Protein AF-0000000083320110 (afdb_homodimer)

Secondary structure (DSSP, 8-state):
-----EEEEEEEEE--SHHHHHHHHHHHHTT--EEEEESSPSSHHHHHHSHHHHHHHHHHHHHHHHHHHHBTTTB-----B-HHHHHHHHHHHHTTHHHHHHHHHHHHT-EEEES-EEESSSSEEEETTEEEEEEEEEE---EEEPP--SBTGGG-B-HHHHTT-SS--SEEEEESSSHHHHHHHHHHHHTT-EEEEE-SSS-SSTTS-HHHHHHHHHHHHHTTEEEE-SEEEEEEEEETTEEEEEEEETTEEEEEEESEEEE-S-EEES-TTS-HHHHT--EETTEE-B-TTSBBSS-TTEEE-GGGB-SSS-SSHHHHHHHHHHHHHHHHSTT-------S--EEE-SSSEEEEEE--HHHHHHTT--EEEEEEE-TTSHHHHTTT--S-EEEEEEETTT-BEEEEEEEETTHHHHHHHHHHHHHTT-BHHHHHT----TTSSGGGHHHHT--/-----EEEEEEEEE--SHHHHHHHHHHHHTT--EEEEESSSSSHHHHHHSHHHHHHHHHHHHHHHHHHHHBTTTB-----B-HHHHHHHHHHHHTTHHHHHHHHHHHHT-EEEES-EEESSSSEEEETTEEEEEEEEEE---EEEPP--SBTGGG-B-HHHHTT-SS--SEEEEESSSHHHHHHHHHHHHTT-EEEEE-SSS-SSTTS-HHHHHHHHHHHHHTTEEEE-SEEEEEEEEETTEEEEEEEETTEEEEEEESEEEE-S-EEES-TTS-TTTTT--EETTEE-B-TTSBBSS-TTEEE-GGGB-SSS-SSHHHHHHHHHHHHHHHHSTT-------S--EEE-SSSEEEEEE--HHHHHHTT--EEEEEEE-TTSHHHHTTT--S-EEEEEEETTT-BEEEEEEEETTHHHHHHHHHHHHHTT-BHHHHHT----TTSSGGGHHHHT--

Solvent-accessible surface area (backbone atoms only — not comparable to full-atom values): 45606 Å² total; per-residue (Å²): 135,86,76,51,64,73,41,79,27,51,30,33,27,36,18,41,19,69,20,22,45,50,27,52,52,56,43,34,75,72,68,44,46,37,36,38,30,27,66,58,79,43,48,29,50,45,54,57,55,34,59,48,43,50,48,35,52,32,47,55,30,41,50,40,55,48,42,55,42,28,47,79,43,18,25,83,59,73,64,58,54,38,61,56,41,29,48,54,48,39,43,75,69,30,72,60,38,35,62,52,41,52,51,51,32,56,75,66,63,38,46,74,46,78,29,62,52,25,34,76,30,71,48,31,35,35,35,78,72,37,36,37,36,29,67,27,36,37,44,18,54,25,58,38,76,50,87,82,88,39,52,44,60,86,71,47,36,42,62,57,49,64,79,62,50,70,64,80,51,63,28,36,33,24,37,21,42,34,60,63,23,51,29,50,47,45,33,41,28,59,52,66,25,44,32,36,39,34,16,64,45,89,59,54,47,69,92,46,52,63,73,56,48,52,53,50,52,53,53,46,38,74,62,53,42,43,77,39,51,36,19,45,76,49,35,40,44,82,47,89,89,24,30,38,42,30,31,30,42,76,81,37,83,38,81,45,80,28,53,41,45,34,54,21,64,54,67,35,38,50,53,85,69,31,41,38,70,54,23,40,42,51,64,58,87,58,12,38,40,46,49,77,48,33,33,26,74,62,24,82,51,31,30,40,24,36,44,18,20,39,59,93,60,66,86,42,70,68,41,11,46,46,33,18,53,19,40,40,43,23,73,75,40,73,81,66,32,62,67,78,71,66,37,55,44,48,72,38,68,36,81,54,17,42,23,35,30,64,42,42,68,69,54,43,57,71,69,69,55,61,69,42,77,40,75,45,79,44,32,80,38,68,79,31,40,61,60,48,39,73,69,22,38,38,38,28,34,28,33,63,88,75,35,40,59,49,18,37,35,29,31,16,85,55,15,71,56,57,51,34,57,51,21,49,32,48,56,68,67,39,30,30,65,60,60,45,66,45,50,41,31,79,92,44,74,59,56,49,46,47,73,58,44,68,129,135,84,74,57,58,71,44,79,29,51,30,33,28,35,17,42,20,69,20,22,45,52,27,52,51,56,44,33,75,71,68,44,46,34,34,38,32,29,65,57,80,44,46,29,50,46,54,56,54,34,60,48,43,50,47,35,52,32,49,56,30,40,49,40,55,49,42,55,44,27,48,80,42,17,26,81,60,72,62,57,54,37,59,56,42,29,47,55,48,38,42,74,69,28,73,61,37,34,61,53,42,51,50,51,32,56,75,65,63,38,46,74,45,79,28,62,52,25,35,77,30,72,47,30,35,34,36,78,72,34,36,38,36,28,67,26,35,36,43,18,54,24,56,39,77,50,85,83,87,38,50,44,59,86,72,45,36,42,62,58,49,64,78,62,50,70,65,80,52,64,28,34,33,24,38,21,41,34,61,62,22,52,32,50,46,46,33,40,28,59,54,68,26,45,32,36,38,35,18,65,44,87,61,56,46,70,92,46,51,63,73,57,50,52,53,49,51,53,55,45,39,73,63,52,40,44,77,39,51,36,19,45,76,49,36,39,44,81,47,90,89,27,30,38,41,32,30,30,43,76,81,36,82,39,78,45,79,26,53,41,44,35,53,21,65,55,66,33,38,51,52,86,69,32,40,39,69,55,23,40,43,52,64,58,87,59,13,39,40,45,49,76,46,31,33,26,73,61,25,82,50,29,31,40,23,37,44,18,21,39,58,92,61,68,85,40,71,67,42,10,44,47,34,17,54,18,40,38,42,23,72,75,40,74,83,68,32,62,66,77,71,66,38,53,44,48,72,39,68,36,82,53,18,42,21,36,30,66,41,41,71,70,55,42,56,71,67,68,55,63,68,43,76,42,73,44,79,44,31,79,38,68,82,30,40,62,59,48,38,74,69,22,36,37,38,29,34,27,33,63,88,75,33,38,60,48,17,36,35,30,29,17,84,55,17,72,56,56,51,33,55,51,22,50,31,48,57,69,67,38,31,29,66,60,62,44,67,43,49,41,32,79,92,43,74,59,57,49,46,47,75,56,44,69,128

Structure (mmCIF, N/CA/C/O backbone):
data_AF-0000000083320110-model_v1
#
loop_
_entity.id
_entity.type
_entity.pdbx_description
1 polymer 'NAD(P)/FAD-dependent oxidoreductase'
#
loop_
_atom_site.group_PDB
_atom_site.id
_atom_site.type_symbol
_atom_site.label_atom_id
_atom_site.label_alt_id
_atom_site.label_comp_id
_atom_site.label_asym_id
_atom_site.label_entity_id
_atom_site.label_seq_id
_atom_site.pdbx_PDB_ins_code
_atom_site.Cartn_x
_atom_site.Cartn_y
_atom_site.Cartn_z
_atom_site.occupancy
_atom_site.B_iso_or_equiv
_atom_site.auth_seq_id
_atom_site.auth_comp_id
_atom_site.auth_asym_id
_atom_site.auth_atom_id
_atom_site.pdbx_PDB_model_num
ATOM 1 N N . MET A 1 1 ? 2.314 -61.688 -7.527 1 33.03 1 MET A N 1
ATOM 2 C CA . MET A 1 1 ? 0.948 -61.188 -7.625 1 33.03 1 MET A CA 1
ATOM 3 C C . MET A 1 1 ? 0.706 -60.062 -6.613 1 33.03 1 MET A C 1
ATOM 5 O O . MET A 1 1 ? 0.5 -60.344 -5.426 1 33.03 1 MET A O 1
ATOM 9 N N . ASN A 1 2 ? 1.475 -58.844 -6.629 1 35.56 2 ASN A N 1
ATOM 10 C CA . ASN A 1 2 ? 1.454 -57.688 -5.738 1 35.56 2 ASN A CA 1
ATOM 11 C C . ASN A 1 2 ? 0.039 -57.156 -5.555 1 35.56 2 ASN A C 1
ATOM 13 O O . ASN A 1 2 ? -0.602 -56.719 -6.52 1 35.56 2 ASN A O 1
ATOM 17 N N . GLN A 1 3 ? -0.769 -57.594 -4.594 1 39.94 3 GLN A N 1
ATOM 18 C CA . GLN A 1 3 ? -2.17 -57.344 -4.285 1 39.94 3 GLN A CA 1
ATOM 19 C C . GLN A 1 3 ? -2.449 -55.844 -4.254 1 39.94 3 GLN A C 1
ATOM 21 O O . GLN A 1 3 ? -1.868 -55.094 -3.447 1 39.94 3 GLN A O 1
ATOM 26 N N . THR A 1 4 ? -2.686 -55.156 -5.359 1 51.09 4 THR A N 1
ATOM 27 C CA . THR A 1 4 ? -3.246 -53.812 -5.438 1 51.09 4 THR A CA 1
ATOM 28 C C . THR A 1 4 ? -4.34 -53.625 -4.387 1 51.09 4 THR A C 1
ATOM 30 O O . THR A 1 4 ? -5.375 -54.281 -4.438 1 51.09 4 THR A O 1
ATOM 33 N N . SER A 1 5 ? -3.934 -53.406 -3.127 1 63.66 5 SER A N 1
ATOM 34 C CA . SER A 1 5 ? -4.973 -53.25 -2.115 1 63.66 5 SER A CA 1
ATOM 35 C C . SER A 1 5 ? -5.906 -52.094 -2.453 1 63.66 5 SER A C 1
ATOM 37 O O . SER A 1 5 ? -5.453 -50.969 -2.676 1 63.66 5 SER A O 1
ATOM 39 N N . ASP A 1 6 ? -7.094 -52.406 -2.857 1 75.06 6 ASP A N 1
ATOM 40 C CA . ASP A 1 6 ? -8.172 -51.469 -3.135 1 75.06 6 ASP A CA 1
ATOM 41 C C . ASP A 1 6 ? -8.602 -50.719 -1.865 1 75.06 6 ASP A C 1
ATOM 43 O O . ASP A 1 6 ? -8.773 -51.344 -0.812 1 75.06 6 ASP A O 1
ATOM 47 N N . THR A 1 7 ? -8.406 -49.438 -2.035 1 92.62 7 THR A N 1
ATOM 48 C CA . THR A 1 7 ? -8.844 -48.594 -0.922 1 92.62 7 THR A CA 1
ATOM 49 C C . THR A 1 7 ? -10 -47.719 -1.347 1 92.62 7 THR A C 1
ATOM 51 O O . THR A 1 7 ? -10.07 -47.281 -2.502 1 92.62 7 THR A O 1
ATOM 54 N N . THR A 1 8 ? -10.992 -47.625 -0.463 1 97.62 8 THR A N 1
ATOM 55 C CA . THR A 1 8 ? -12.156 -46.781 -0.706 1 97.62 8 THR A CA 1
ATOM 56 C C . THR A 1 8 ? -12.133 -45.562 0.196 1 97.62 8 THR A C 1
ATOM 58 O O . THR A 1 8 ? -11.812 -45.656 1.382 1 97.62 8 THR A O 1
ATOM 61 N N . PHE A 1 9 ? -12.414 -44.438 -0.388 1 98.62 9 PHE A N 1
ATOM 62 C CA . PHE A 1 9 ? -12.438 -43.156 0.334 1 98.62 9 PHE A CA 1
ATOM 63 C C . PHE A 1 9 ? -13.711 -42.375 0.033 1 98.62 9 PHE A C 1
ATOM 65 O O . PHE A 1 9 ? -14.328 -42.562 -1.02 1 98.62 9 PHE A O 1
ATOM 72 N N . ASP A 1 10 ? -14.156 -41.562 0.982 1 98.62 10 ASP A N 1
ATOM 73 C CA . ASP A 1 10 ? -15.25 -40.656 0.69 1 98.62 10 ASP A CA 1
ATOM 74 C C . ASP A 1 10 ? -14.844 -39.656 -0.394 1 98.62 10 ASP A C 1
ATOM 76 O O . ASP A 1 10 ? -15.656 -39.312 -1.256 1 98.62 10 ASP A O 1
ATOM 80 N N . LEU A 1 11 ? -13.578 -39.188 -0.41 1 98.88 11 LEU A N 1
ATOM 81 C CA . LEU A 1 11 ? -13.078 -38.188 -1.347 1 98.88 11 LEU A CA 1
ATOM 82 C C . LEU A 1 11 ? -11.648 -38.531 -1.781 1 98.88 11 LEU A C 1
ATOM 84 O O . LEU A 1 11 ? -10.805 -38.844 -0.946 1 98.88 11 LEU A O 1
ATOM 88 N N . ILE A 1 12 ? -11.398 -38.5 -3.025 1 98.88 12 ILE A N 1
ATOM 89 C CA . ILE A 1 12 ? -10.055 -38.531 -3.586 1 98.88 12 ILE A CA 1
ATOM 90 C C . ILE A 1 12 ? -9.727 -37.156 -4.203 1 98.88 12 ILE A C 1
ATOM 92 O O . ILE A 1 12 ? -10.484 -36.656 -5.027 1 98.88 12 ILE A O 1
ATOM 96 N N . VAL A 1 13 ? -8.672 -36.562 -3.775 1 98.94 13 VAL A N 1
ATOM 97 C CA . VAL A 1 13 ? -8.211 -35.25 -4.289 1 98.94 13 VAL A CA 1
ATOM 98 C C . VAL A 1 13 ? -6.984 -35.469 -5.172 1 98.94 13 VAL A C 1
ATOM 100 O O . VAL A 1 13 ? -6 -36.094 -4.746 1 98.94 13 VAL A O 1
ATOM 103 N N . LEU A 1 14 ? -7.039 -35 -6.391 1 98.88 14 LEU A N 1
ATOM 104 C CA . LEU A 1 14 ? -5.902 -35.062 -7.301 1 98.88 14 LEU A CA 1
ATOM 105 C C . LEU A 1 14 ? -5.215 -33.688 -7.383 1 98.88 14 LEU A C 1
ATOM 107 O O . LEU A 1 14 ? -5.695 -32.781 -8.07 1 98.88 14 LEU A O 1
ATOM 111 N N . GLY A 1 15 ? -4.039 -33.594 -6.738 1 98.5 15 GLY A N 1
ATOM 112 C CA . GLY A 1 15 ? -3.293 -32.344 -6.652 1 98.5 15 GLY A CA 1
ATOM 113 C C . GLY A 1 15 ? -3.154 -31.812 -5.234 1 98.5 15 GLY A C 1
ATOM 114 O O . GLY A 1 15 ? -4.129 -31.797 -4.477 1 98.5 15 GLY A O 1
ATOM 115 N N . THR A 1 16 ? -1.962 -31.359 -4.836 1 98.25 16 THR A N 1
ATOM 116 C CA . THR A 1 16 ? -1.707 -30.922 -3.473 1 98.25 16 THR A CA 1
ATOM 117 C C . THR A 1 16 ? -1.479 -29.406 -3.434 1 98.25 16 THR A C 1
ATOM 119 O O . THR A 1 16 ? -0.877 -28.891 -2.492 1 98.25 16 THR A O 1
ATOM 122 N N . GLY A 1 17 ? -1.893 -28.656 -4.516 1 96.88 17 GLY A N 1
ATOM 123 C CA . GLY A 1 17 ? -1.845 -27.203 -4.504 1 96.88 17 GLY A CA 1
ATOM 124 C C . GLY A 1 17 ? -2.879 -26.594 -3.582 1 96.88 17 GLY A C 1
ATOM 125 O O . GLY A 1 17 ? -3.494 -27.281 -2.771 1 96.88 17 GLY A O 1
ATOM 126 N N . SER A 1 18 ? -3.057 -25.312 -3.697 1 94.81 18 SER A N 1
ATOM 127 C CA . SER A 1 18 ? -3.918 -24.531 -2.812 1 94.81 18 SER A CA 1
ATOM 128 C C . SER A 1 18 ? -5.344 -25.062 -2.814 1 94.81 18 SER A C 1
ATOM 130 O O . SER A 1 18 ? -5.949 -25.234 -1.756 1 94.81 18 SER A O 1
ATOM 132 N N . ALA A 1 19 ? -5.859 -25.328 -3.977 1 97.44 19 ALA A N 1
ATOM 133 C CA . ALA A 1 19 ? -7.238 -25.812 -4.062 1 97.44 19 ALA A CA 1
ATOM 134 C C . ALA A 1 19 ? -7.379 -27.188 -3.426 1 97.44 19 ALA A C 1
ATOM 136 O O . ALA A 1 19 ? -8.242 -27.406 -2.568 1 97.44 19 ALA A O 1
ATOM 137 N N . GLY A 1 20 ? -6.512 -28.094 -3.803 1 98.5 20 GLY A N 1
ATOM 138 C CA . GLY A 1 20 ? -6.605 -29.484 -3.342 1 98.5 20 GLY A CA 1
ATOM 139 C C . GLY A 1 20 ? -6.449 -29.609 -1.84 1 98.5 20 GLY A C 1
ATOM 140 O O . GLY A 1 20 ? -7.277 -30.25 -1.181 1 98.5 20 GLY A O 1
ATOM 141 N N . GLN A 1 21 ? -5.434 -29 -1.265 1 98 21 GLN A N 1
ATOM 142 C CA . GLN A 1 21 ? -5.152 -29.125 0.162 1 98 21 GLN A CA 1
ATOM 143 C C . GLN A 1 21 ? -6.309 -28.578 0.998 1 98 21 GLN A C 1
ATOM 145 O O . GLN A 1 21 ? -6.68 -29.172 2.012 1 98 21 GLN A O 1
ATOM 150 N N . ASN A 1 22 ? -6.836 -27.453 0.569 1 97.62 22 ASN A N 1
ATOM 151 C CA . ASN A 1 22 ? -7.898 -26.828 1.335 1 97.62 22 ASN A CA 1
ATOM 152 C C . ASN A 1 22 ? -9.164 -27.672 1.365 1 97.62 22 ASN A C 1
ATOM 154 O O . ASN A 1 22 ? -9.789 -27.828 2.414 1 97.62 22 ASN A O 1
ATOM 158 N N . VAL A 1 23 ? -9.555 -28.25 0.234 1 98.75 23 VAL A N 1
ATOM 159 C CA . VAL A 1 23 ? -10.75 -29.094 0.167 1 98.75 23 VAL A CA 1
ATOM 160 C C . VAL A 1 23 ? -10.531 -30.359 0.985 1 98.75 23 VAL A C 1
ATOM 162 O O . VAL A 1 23 ? -11.414 -30.781 1.737 1 98.75 23 VAL A O 1
ATOM 165 N N . ALA A 1 24 ? -9.336 -30.969 0.83 1 98.75 24 ALA A N 1
ATOM 166 C CA . ALA A 1 24 ? -9.008 -32.188 1.583 1 98.75 24 ALA A CA 1
ATOM 167 C C . ALA A 1 24 ? -9.148 -31.938 3.084 1 98.75 24 ALA A C 1
ATOM 169 O O . ALA A 1 24 ? -9.789 -32.719 3.783 1 98.75 24 ALA A O 1
ATOM 170 N N . THR A 1 25 ? -8.57 -30.859 3.541 1 98.12 25 THR A N 1
ATOM 171 C CA . THR A 1 25 ? -8.586 -30.531 4.965 1 98.12 25 THR A CA 1
ATOM 172 C C . THR A 1 25 ? -10.008 -30.25 5.441 1 98.12 25 THR A C 1
ATOM 174 O O . THR A 1 25 ? -10.422 -30.734 6.496 1 98.12 25 THR A O 1
ATOM 177 N N . ALA A 1 26 ? -10.766 -29.5 4.695 1 98 26 ALA A N 1
ATOM 178 C CA . ALA A 1 26 ? -12.125 -29.141 5.07 1 98 26 ALA A CA 1
ATOM 179 C C . ALA A 1 26 ? -13.008 -30.375 5.191 1 98 26 ALA A C 1
ATOM 181 O O . ALA A 1 26 ? -13.781 -30.516 6.145 1 98 26 ALA A O 1
ATOM 182 N N . CYS A 1 27 ? -12.938 -31.297 4.277 1 98.56 27 CYS A N 1
ATOM 183 C CA . CYS A 1 27 ? -13.758 -32.5 4.289 1 98.56 27 CYS A CA 1
ATOM 184 C C . CYS A 1 27 ? -13.328 -33.438 5.406 1 98.56 27 CYS A C 1
ATOM 186 O O . CYS A 1 27 ? -14.172 -34.062 6.055 1 98.56 27 CYS A O 1
ATOM 188 N N . ARG A 1 28 ? -12 -33.531 5.617 1 98.44 28 ARG A N 1
ATOM 189 C CA . ARG A 1 28 ? -11.5 -34.344 6.711 1 98.44 28 ARG A CA 1
ATOM 190 C C . ARG A 1 28 ? -12.023 -33.875 8.055 1 98.44 28 ARG A C 1
ATOM 192 O O . ARG A 1 28 ? -12.375 -34.688 8.922 1 98.44 28 ARG A O 1
ATOM 199 N N . GLU A 1 29 ? -11.992 -32.625 8.203 1 97.75 29 GLU A N 1
ATOM 200 C CA . GLU A 1 29 ? -12.484 -32 9.438 1 97.75 29 GLU A CA 1
ATOM 201 C C . GLU A 1 29 ? -13.945 -32.375 9.68 1 97.75 29 GLU A C 1
ATOM 203 O O . GLU A 1 29 ? -14.414 -32.344 10.82 1 97.75 29 GLU A O 1
ATOM 208 N N . GLN A 1 30 ? -14.695 -32.781 8.648 1 97.75 30 GLN A N 1
ATOM 209 C CA . GLN A 1 30 ? -16.094 -33.188 8.766 1 97.75 30 GLN A CA 1
ATOM 210 C C . GLN A 1 30 ? -16.219 -34.688 8.922 1 97.75 30 GLN A C 1
ATOM 212 O O . GLN A 1 30 ? -17.328 -35.25 8.836 1 97.75 30 GLN A O 1
ATOM 217 N N . GLY A 1 31 ? -15.086 -35.406 8.992 1 98 31 GLY A N 1
ATOM 218 C CA . GLY A 1 31 ? -15.102 -36.844 9.305 1 98 31 GLY A CA 1
ATOM 219 C C . GLY A 1 31 ? -14.984 -37.719 8.07 1 98 31 GLY A C 1
ATOM 220 O O . GLY A 1 31 ? -15.039 -38.938 8.172 1 98 31 GLY A O 1
ATOM 221 N N . TRP A 1 32 ? -14.781 -37.188 6.914 1 98.62 32 TRP A N 1
ATOM 222 C CA . TRP A 1 32 ? -14.664 -37.969 5.695 1 98.62 32 TRP A CA 1
ATOM 223 C C . TRP A 1 32 ? -13.336 -38.719 5.645 1 98.62 32 TRP A C 1
ATOM 225 O O . TRP A 1 32 ? -12.32 -38.188 6.133 1 98.62 32 TRP A O 1
ATOM 235 N N . SER A 1 33 ? -13.352 -39.844 5.117 1 98.69 33 SER A N 1
ATOM 236 C CA . SER A 1 33 ? -12.086 -40.438 4.699 1 98.69 33 SER A CA 1
ATOM 237 C C . SER A 1 33 ? -11.578 -39.812 3.406 1 98.69 33 SER A C 1
ATOM 239 O O . SER A 1 33 ? -12.312 -39.75 2.414 1 98.69 33 SER A O 1
ATOM 241 N N . VAL A 1 34 ? -10.328 -39.344 3.418 1 98.81 34 VAL A N 1
ATOM 242 C CA . VAL A 1 34 ? -9.812 -38.562 2.293 1 98.81 34 VAL A CA 1
ATOM 243 C C . VAL A 1 34 ? -8.469 -39.125 1.846 1 98.81 34 VAL A C 1
ATOM 245 O O . VAL A 1 34 ? -7.617 -39.438 2.676 1 98.81 34 VAL A O 1
ATOM 248 N N . ALA A 1 35 ? -8.305 -39.281 0.555 1 98.75 35 ALA A N 1
ATOM 249 C CA . ALA A 1 35 ? -7.016 -39.531 -0.079 1 98.75 35 ALA A CA 1
ATOM 250 C C . ALA A 1 35 ? -6.594 -38.375 -0.952 1 98.75 35 ALA A C 1
ATOM 252 O O . ALA A 1 35 ? -7.43 -37.75 -1.604 1 98.75 35 ALA A O 1
ATOM 253 N N . ILE A 1 36 ? -5.305 -38.031 -0.962 1 98.81 36 ILE A N 1
ATOM 254 C CA . ILE A 1 36 ? -4.781 -36.969 -1.812 1 98.81 36 ILE A CA 1
ATOM 255 C C . ILE A 1 36 ? -3.566 -37.5 -2.582 1 98.81 36 ILE A C 1
ATOM 257 O O . ILE A 1 36 ? -2.736 -38.219 -2.035 1 98.81 36 ILE A O 1
ATOM 261 N N . VAL A 1 37 ? -3.508 -37.188 -3.873 1 98.69 37 VAL A N 1
ATOM 262 C CA . VAL A 1 37 ? -2.514 -37.719 -4.789 1 98.69 37 VAL A CA 1
ATOM 263 C C . VAL A 1 37 ? -1.781 -36.594 -5.5 1 98.69 37 VAL A C 1
ATOM 265 O O . VAL A 1 37 ? -2.395 -35.594 -5.883 1 98.69 37 VAL A O 1
ATOM 268 N N . ASP A 1 38 ? -0.516 -36.719 -5.648 1 98.44 38 ASP A N 1
ATOM 269 C CA . ASP A 1 38 ? 0.282 -35.812 -6.465 1 98.44 38 ASP A CA 1
ATOM 270 C C . ASP A 1 38 ? 1.521 -36.5 -7.016 1 98.44 38 ASP A C 1
ATOM 272 O O . ASP A 1 38 ? 2.215 -37.219 -6.285 1 98.44 38 ASP A O 1
ATOM 276 N N . PRO A 1 39 ? 1.783 -36.344 -8.312 1 97.5 39 PRO A N 1
ATOM 277 C CA . PRO A 1 39 ? 3.014 -36.938 -8.836 1 97.5 39 PRO A CA 1
ATOM 278 C C . PRO A 1 39 ? 4.258 -36.125 -8.484 1 97.5 39 PRO A C 1
ATOM 280 O O . PRO A 1 39 ? 5.383 -36.625 -8.617 1 97.5 39 PRO A O 1
ATOM 283 N N . ARG A 1 40 ? 4.172 -34.875 -8.07 1 96.62 40 ARG A N 1
ATOM 284 C CA . ARG A 1 40 ? 5.273 -34 -7.703 1 96.62 40 ARG A CA 1
ATOM 285 C C . ARG A 1 40 ? 5.398 -33.875 -6.188 1 96.62 40 ARG A C 1
ATOM 287 O O . ARG A 1 40 ? 4.496 -34.281 -5.453 1 96.62 40 ARG A O 1
ATOM 294 N N . PRO A 1 41 ? 6.59 -33.312 -5.734 1 96.31 41 PRO A N 1
ATOM 295 C CA . PRO A 1 41 ? 6.66 -33.031 -4.297 1 96.31 41 PRO A CA 1
ATOM 296 C C . PRO A 1 41 ? 5.48 -32.188 -3.805 1 96.31 41 PRO A C 1
ATOM 298 O O . PRO A 1 41 ? 5.055 -31.25 -4.484 1 96.31 41 PRO A O 1
ATOM 301 N N . PHE A 1 42 ? 4.969 -32.531 -2.637 1 98.06 42 PHE A N 1
ATOM 302 C CA . PHE A 1 42 ? 3.703 -32 -2.15 1 98.06 42 PHE A CA 1
ATOM 303 C C . PHE A 1 42 ? 3.844 -30.531 -1.801 1 98.06 42 PHE A C 1
ATOM 305 O O . PHE A 1 42 ? 4.922 -30.078 -1.405 1 98.06 42 PHE A O 1
ATOM 312 N N . GLY A 1 43 ? 2.729 -29.797 -1.951 1 95.88 43 GLY A N 1
ATOM 313 C CA . GLY A 1 43 ? 2.699 -28.406 -1.528 1 95.88 43 GLY A CA 1
ATOM 314 C C . GLY A 1 43 ? 2.295 -27.453 -2.639 1 95.88 43 GLY A C 1
ATOM 315 O O . GLY A 1 43 ? 2.078 -26.266 -2.395 1 95.88 43 GLY A O 1
ATOM 316 N N . GLY A 1 44 ? 2.205 -27.984 -3.842 1 95.06 44 GLY A N 1
ATOM 317 C CA . GLY A 1 44 ? 1.648 -27.219 -4.945 1 95.06 44 GLY A CA 1
ATOM 318 C C . GLY A 1 44 ? 2.639 -26.234 -5.555 1 95.06 44 GLY A C 1
ATOM 319 O O . GLY A 1 44 ? 3.805 -26.203 -5.156 1 95.06 44 GLY A O 1
ATOM 320 N N . THR A 1 45 ? 2.209 -25.469 -6.516 1 94.81 45 THR A N 1
ATOM 321 C CA . THR A 1 45 ? 3.053 -24.609 -7.336 1 94.81 45 THR A CA 1
ATOM 322 C C . THR A 1 45 ? 3.373 -23.297 -6.598 1 94.81 45 THR A C 1
ATOM 324 O O . THR A 1 45 ? 4.539 -22.938 -6.457 1 94.81 45 THR A O 1
ATOM 327 N N . CYS A 1 46 ? 2.471 -22.625 -6.031 1 94.88 46 CYS A N 1
ATOM 328 C CA . CYS A 1 46 ? 2.609 -21.281 -5.508 1 94.88 46 CYS A CA 1
ATOM 329 C C . CYS A 1 46 ? 3.727 -21.203 -4.477 1 94.88 46 CYS A C 1
ATOM 331 O O . CYS A 1 46 ? 4.609 -20.344 -4.566 1 94.88 46 CYS A O 1
ATOM 333 N N . SER A 1 47 ? 3.756 -22.125 -3.516 1 94.69 47 SER A N 1
ATOM 334 C CA . SER A 1 47 ? 4.68 -22.062 -2.389 1 94.69 47 SER A CA 1
ATOM 335 C C . SER A 1 47 ? 6.062 -22.562 -2.777 1 94.69 47 SER A C 1
ATOM 337 O O . SER A 1 47 ? 7.066 -22.156 -2.193 1 94.69 47 SER A O 1
ATOM 339 N N . GLN A 1 48 ? 6.141 -23.375 -3.814 1 95.31 48 GLN A N 1
ATOM 340 C CA . GLN A 1 48 ? 7.391 -24.078 -4.086 1 95.31 48 GLN A CA 1
ATOM 341 C C . GLN A 1 48 ? 8.039 -23.578 -5.371 1 95.31 48 GLN A C 1
ATOM 343 O O . GLN A 1 48 ? 9.266 -23.547 -5.484 1 95.31 48 GLN A O 1
ATOM 348 N N . ARG A 1 49 ? 7.191 -23.203 -6.32 1 95.06 49 ARG A N 1
ATOM 349 C CA . ARG A 1 49 ? 7.746 -23 -7.652 1 95.06 49 ARG A CA 1
ATOM 350 C C . ARG A 1 49 ? 6.984 -21.922 -8.406 1 95.06 49 ARG A C 1
ATOM 352 O O . ARG A 1 49 ? 6.992 -21.891 -9.641 1 95.06 49 ARG A O 1
ATOM 359 N N . GLY A 1 50 ? 6.301 -21.125 -7.707 1 95.44 50 GLY A N 1
ATOM 360 C CA . GLY A 1 50 ? 5.48 -20.094 -8.336 1 95.44 50 GLY A CA 1
ATOM 361 C C . GLY A 1 50 ? 5.586 -18.75 -7.648 1 95.44 50 GLY A C 1
ATOM 362 O O . GLY A 1 50 ? 6.68 -18.188 -7.527 1 95.44 50 GLY A O 1
ATOM 363 N N . CYS A 1 51 ? 4.449 -18.312 -7.141 1 95.12 51 CYS A N 1
ATOM 364 C CA . CYS A 1 51 ? 4.262 -16.953 -6.664 1 95.12 51 CYS A CA 1
ATOM 365 C C . CYS A 1 51 ? 5.25 -16.625 -5.551 1 95.12 51 CYS A C 1
ATOM 367 O O . CYS A 1 51 ? 5.883 -15.57 -5.574 1 95.12 51 CYS A O 1
ATOM 369 N N . ASP A 1 52 ? 5.465 -17.5 -4.566 1 96.44 52 ASP A N 1
ATOM 370 C CA . ASP A 1 52 ? 6.215 -17.188 -3.357 1 96.44 52 ASP A CA 1
ATOM 371 C C . ASP A 1 52 ? 7.711 -17.078 -3.65 1 96.44 52 ASP A C 1
ATOM 373 O O . ASP A 1 52 ? 8.32 -16.031 -3.408 1 96.44 52 ASP A O 1
ATOM 377 N N . PRO A 1 53 ? 8.344 -18.125 -4.199 1 97.88 53 PRO A N 1
ATOM 378 C CA . PRO A 1 53 ? 9.766 -17.969 -4.496 1 97.88 53 PRO A CA 1
ATOM 379 C C . PRO A 1 53 ? 10.039 -16.828 -5.484 1 97.88 53 PRO A C 1
ATOM 381 O O . PRO A 1 53 ? 11.047 -16.125 -5.359 1 97.88 53 PRO A O 1
ATOM 384 N N . LYS A 1 54 ? 9.203 -16.688 -6.469 1 98 54 LYS A N 1
ATOM 385 C CA . LYS A 1 54 ? 9.352 -15.57 -7.398 1 98 54 LYS A CA 1
ATOM 386 C C . LYS A 1 54 ? 9.336 -14.234 -6.66 1 98 54 LYS A C 1
ATOM 388 O O . LYS A 1 54 ? 10.133 -13.344 -6.973 1 98 54 LYS A O 1
ATOM 393 N N . ARG A 1 55 ? 8.469 -14.078 -5.688 1 97.88 55 ARG A N 1
ATOM 394 C CA . ARG A 1 55 ? 8.336 -12.82 -4.965 1 97.88 55 ARG A CA 1
ATOM 395 C C . ARG A 1 55 ? 9.562 -12.547 -4.098 1 97.88 55 ARG A C 1
ATOM 397 O O . ARG A 1 55 ? 9.922 -11.391 -3.875 1 97.88 55 ARG A O 1
ATOM 404 N N . VAL A 1 56 ? 10.203 -13.602 -3.586 1 97.81 56 VAL A N 1
ATOM 405 C CA . VAL A 1 56 ? 11.453 -13.43 -2.859 1 97.81 56 VAL A CA 1
ATOM 406 C C . VAL A 1 56 ? 12.5 -12.812 -3.781 1 97.81 56 VAL A C 1
ATOM 408 O O . VAL A 1 56 ? 13.133 -11.812 -3.432 1 97.81 56 VAL A O 1
ATOM 411 N N . LEU A 1 57 ? 12.609 -13.352 -4.988 1 98.38 57 LEU A N 1
ATOM 412 C CA . LEU A 1 57 ? 13.586 -12.836 -5.945 1 98.38 57 LEU A CA 1
ATOM 413 C C . LEU A 1 57 ? 13.219 -11.43 -6.398 1 98.38 57 LEU A C 1
ATOM 415 O O . LEU A 1 57 ? 14.086 -10.555 -6.496 1 98.38 57 LEU A O 1
ATOM 419 N N . ALA A 1 58 ? 11.969 -11.242 -6.645 1 97.88 58 ALA A N 1
ATOM 420 C CA . ALA A 1 58 ? 11.484 -9.938 -7.102 1 97.88 58 ALA A CA 1
ATOM 421 C C . ALA A 1 58 ? 11.75 -8.859 -6.055 1 97.88 58 ALA A C 1
ATOM 423 O O . ALA A 1 58 ? 11.969 -7.695 -6.395 1 97.88 58 ALA A O 1
ATOM 424 N N . GLY A 1 59 ? 11.688 -9.273 -4.758 1 96.38 59 GLY A N 1
ATOM 425 C CA . GLY A 1 59 ? 11.969 -8.328 -3.689 1 96.38 59 GLY A CA 1
ATOM 426 C C . GLY A 1 59 ? 13.352 -7.715 -3.777 1 96.38 59 GLY A C 1
ATOM 427 O O . GLY A 1 59 ? 13.516 -6.508 -3.592 1 96.38 59 GLY A O 1
ATOM 428 N N . ALA A 1 60 ? 14.328 -8.523 -4.051 1 96.56 60 ALA A N 1
ATOM 429 C CA . ALA A 1 60 ? 15.695 -8.039 -4.211 1 96.56 60 ALA A CA 1
ATOM 430 C C . ALA A 1 60 ? 15.812 -7.133 -5.434 1 96.56 60 ALA A C 1
ATOM 432 O O . ALA A 1 60 ? 16.453 -6.074 -5.371 1 96.56 60 ALA A O 1
ATOM 433 N N . ALA A 1 61 ? 15.156 -7.582 -6.516 1 96.75 61 ALA A N 1
ATOM 434 C CA . ALA A 1 61 ? 15.18 -6.789 -7.742 1 96.75 61 ALA A CA 1
ATOM 435 C C . ALA A 1 61 ? 14.555 -5.414 -7.516 1 96.75 61 ALA A C 1
ATOM 437 O O . ALA A 1 61 ? 15.07 -4.406 -8 1 96.75 61 ALA A O 1
ATOM 438 N N . GLU A 1 62 ? 13.516 -5.379 -6.801 1 95.44 62 GLU A N 1
ATOM 439 C CA . GLU A 1 62 ? 12.844 -4.133 -6.449 1 95.44 62 GLU A CA 1
ATOM 440 C C . GLU A 1 62 ? 13.758 -3.215 -5.648 1 95.44 62 GLU A C 1
ATOM 442 O O . GLU A 1 62 ? 13.805 -2.008 -5.898 1 95.44 62 GLU A O 1
ATOM 447 N N . LEU A 1 63 ? 14.445 -3.77 -4.684 1 94.19 63 LEU A N 1
ATOM 448 C CA . LEU A 1 63 ? 15.344 -2.984 -3.846 1 94.19 63 LEU A CA 1
ATOM 449 C C . LEU A 1 63 ? 16.453 -2.348 -4.684 1 94.19 63 LEU A C 1
ATOM 451 O O . LEU A 1 63 ? 16.812 -1.188 -4.469 1 94.19 63 LEU A O 1
ATOM 455 N N . ILE A 1 64 ? 16.953 -3.102 -5.652 1 94.5 64 ILE A N 1
ATOM 456 C CA . ILE A 1 64 ? 18 -2.582 -6.535 1 94.5 64 ILE A CA 1
ATOM 457 C C . ILE A 1 64 ? 17.453 -1.404 -7.34 1 94.5 64 ILE A C 1
ATOM 459 O O . ILE A 1 64 ? 18.078 -0.351 -7.422 1 94.5 64 ILE A O 1
ATOM 463 N N . ALA A 1 65 ? 16.281 -1.577 -7.855 1 94.12 65 ALA A N 1
ATOM 464 C CA . ALA A 1 65 ? 15.648 -0.527 -8.648 1 94.12 65 ALA A CA 1
ATOM 465 C C . ALA A 1 65 ? 15.406 0.725 -7.812 1 94.12 65 ALA A C 1
ATOM 467 O O . ALA A 1 65 ? 15.688 1.841 -8.25 1 94.12 65 ALA A O 1
ATOM 468 N N . ARG A 1 66 ? 14.953 0.608 -6.605 1 92.81 66 ARG A N 1
ATOM 469 C CA . ARG A 1 66 ? 14.68 1.729 -5.711 1 92.81 66 ARG A CA 1
ATOM 470 C C . ARG A 1 66 ? 15.969 2.451 -5.328 1 92.81 66 ARG A C 1
ATOM 472 O O . ARG A 1 66 ? 15.992 3.68 -5.25 1 92.81 66 ARG A O 1
ATOM 479 N N . SER A 1 67 ? 16.938 1.675 -5.027 1 92.69 67 SER A N 1
ATOM 480 C CA . SER A 1 67 ? 18.234 2.262 -4.672 1 92.69 67 SER A CA 1
ATOM 481 C C . SER A 1 67 ? 18.781 3.109 -5.809 1 92.69 67 SER A C 1
ATOM 483 O O . SER A 1 67 ? 19.344 4.188 -5.574 1 92.69 67 SER A O 1
ATOM 485 N N . ARG A 1 68 ? 18.609 2.607 -7.039 1 92.25 68 ARG A N 1
ATOM 486 C CA . ARG A 1 68 ? 19.078 3.33 -8.219 1 92.25 68 ARG A CA 1
ATOM 487 C C . ARG A 1 68 ? 18.391 4.688 -8.328 1 92.25 68 ARG A C 1
ATOM 489 O O . ARG A 1 68 ? 19.016 5.672 -8.734 1 92.25 68 ARG A O 1
ATOM 496 N N . HIS A 1 69 ? 17.203 4.801 -7.871 1 90.69 69 HIS A N 1
ATOM 497 C CA . HIS A 1 69 ? 16.438 6.047 -7.934 1 90.69 69 HIS A CA 1
ATOM 498 C C . HIS A 1 69 ? 17 7.086 -6.973 1 90.69 69 HIS A C 1
ATOM 500 O O . HIS A 1 69 ? 16.828 8.289 -7.176 1 90.69 69 HIS A O 1
ATOM 506 N N . PHE A 1 70 ? 17.719 6.656 -5.898 1 92.88 70 PHE A N 1
ATOM 507 C CA . PHE A 1 70 ? 18.219 7.559 -4.867 1 92.88 70 PHE A CA 1
ATOM 508 C C . PHE A 1 70 ? 19.688 7.871 -5.094 1 92.88 70 PHE A C 1
ATOM 510 O O . PHE A 1 70 ? 20.281 8.672 -4.367 1 92.88 70 PHE A O 1
ATOM 517 N N . THR A 1 71 ? 20.234 7.168 -6.094 1 91.62 71 THR A N 1
ATOM 518 C CA . THR A 1 71 ? 21.625 7.461 -6.391 1 91.62 71 THR A CA 1
ATOM 519 C C . THR A 1 71 ? 21.797 8.93 -6.773 1 91.62 71 THR A C 1
ATOM 521 O O . THR A 1 71 ? 21.109 9.43 -7.66 1 91.62 71 THR A O 1
ATOM 524 N N . GLY A 1 72 ? 22.625 9.656 -6.082 1 92.62 72 GLY A N 1
ATOM 525 C CA . GLY A 1 72 ? 22.812 11.086 -6.289 1 92.62 72 GLY A CA 1
ATOM 526 C C . GLY A 1 72 ? 21.766 11.938 -5.609 1 92.62 72 GLY A C 1
ATOM 527 O O . GLY A 1 72 ? 21.766 13.164 -5.746 1 92.62 72 GLY A O 1
ATOM 528 N N . LYS A 1 73 ? 20.891 11.305 -4.922 1 95.25 73 LYS A N 1
ATOM 529 C CA . LYS A 1 73 ? 19.828 11.961 -4.18 1 95.25 73 LYS A CA 1
ATOM 530 C C . LYS A 1 73 ? 19.797 11.508 -2.725 1 95.25 73 LYS A C 1
ATOM 532 O O . LYS A 1 73 ? 18.734 11.211 -2.18 1 95.25 73 LYS A O 1
ATOM 537 N N . GLY A 1 74 ? 21 11.367 -2.172 1 95.44 74 GLY A N 1
ATOM 538 C CA . GLY A 1 74 ? 21.109 10.992 -0.77 1 95.44 74 GLY A CA 1
ATOM 539 C C . GLY A 1 74 ? 21.828 9.68 -0.554 1 95.44 74 GLY A C 1
ATOM 540 O O . GLY A 1 74 ? 22.25 9.367 0.564 1 95.44 74 GLY A O 1
ATOM 541 N N . ILE A 1 75 ? 21.906 8.859 -1.616 1 92.75 75 ILE A N 1
ATOM 542 C CA . ILE A 1 75 ? 22.641 7.59 -1.545 1 92.75 75 ILE A CA 1
ATOM 543 C C . ILE A 1 75 ? 23.75 7.574 -2.588 1 92.75 75 ILE A C 1
ATOM 545 O O . ILE A 1 75 ? 23.531 7.93 -3.748 1 92.75 75 ILE A O 1
ATOM 549 N N . GLN A 1 76 ? 25 7.137 -2.24 1 84.38 76 GLN A N 1
ATOM 550 C CA . GLN A 1 76 ? 26.156 7.254 -3.133 1 84.38 76 GLN A CA 1
ATOM 551 C C . GLN A 1 76 ? 26.391 5.961 -3.908 1 84.38 76 GLN A C 1
ATOM 553 O O . GLN A 1 76 ? 26.891 5.988 -5.031 1 84.38 76 GLN A O 1
ATOM 558 N N . THR A 1 77 ? 25.984 4.832 -3.246 1 82.25 77 THR A N 1
ATOM 559 C CA . THR A 1 77 ? 26.359 3.576 -3.885 1 82.25 77 THR A CA 1
ATOM 560 C C . THR A 1 77 ? 25.109 2.77 -4.254 1 82.25 77 THR A C 1
ATOM 562 O O . THR A 1 77 ? 24.109 2.811 -3.539 1 82.25 77 THR A O 1
ATOM 565 N N . GLU A 1 78 ? 25.297 2.164 -5.473 1 81.06 78 GLU A N 1
ATOM 566 C CA . GLU A 1 78 ? 24.25 1.232 -5.871 1 81.06 78 GLU A CA 1
ATOM 567 C C . GLU A 1 78 ? 24.547 -0.175 -5.359 1 81.06 78 GLU A C 1
ATOM 569 O O . GLU A 1 78 ? 25.688 -0.611 -5.336 1 81.06 78 GLU A O 1
ATOM 574 N N . ASN A 1 79 ? 23.484 -0.813 -4.965 1 87.81 79 ASN A N 1
ATOM 575 C CA . ASN A 1 79 ? 23.578 -2.211 -4.555 1 87.81 79 ASN A CA 1
ATOM 576 C C . ASN A 1 79 ? 23.531 -3.15 -5.754 1 87.81 79 ASN A C 1
ATOM 578 O O . ASN A 1 79 ? 23.125 -2.752 -6.848 1 87.81 79 ASN A O 1
ATOM 582 N N . ALA A 1 80 ? 24.141 -4.285 -5.594 1 92.69 80 ALA A N 1
ATOM 583 C CA . ALA A 1 80 ? 24.047 -5.348 -6.59 1 92.69 80 ALA A CA 1
ATOM 584 C C . ALA A 1 80 ? 23.562 -6.648 -5.969 1 92.69 80 ALA A C 1
ATOM 586 O O . ALA A 1 80 ? 23.766 -6.891 -4.773 1 92.69 80 ALA A O 1
ATOM 587 N N . ILE A 1 81 ? 22.953 -7.469 -6.812 1 96.44 81 ILE A N 1
ATOM 588 C CA . ILE A 1 81 ? 22.438 -8.75 -6.336 1 96.44 81 ILE A CA 1
ATOM 589 C C . ILE A 1 81 ? 23.547 -9.797 -6.383 1 96.44 81 ILE A C 1
ATOM 591 O O . ILE A 1 81 ? 24.234 -9.953 -7.402 1 96.44 81 ILE A O 1
ATOM 595 N N . ASP A 1 82 ? 23.766 -10.406 -5.273 1 96.88 82 ASP A N 1
ATOM 596 C CA . ASP A 1 82 ? 24.484 -11.68 -5.246 1 96.88 82 ASP A CA 1
ATOM 597 C C . ASP A 1 82 ? 23.547 -12.852 -5.457 1 96.88 82 ASP A C 1
ATOM 599 O O . ASP A 1 82 ? 22.812 -13.25 -4.539 1 96.88 82 ASP A O 1
ATOM 603 N N . TRP A 1 83 ? 23.641 -13.438 -6.648 1 97.88 83 TRP A N 1
ATOM 604 C CA . TRP A 1 83 ? 22.641 -14.414 -7.062 1 97.88 83 TRP A CA 1
ATOM 605 C C . TRP A 1 83 ? 22.672 -15.648 -6.168 1 97.88 83 TRP A C 1
ATOM 607 O O . TRP A 1 83 ? 21.625 -16.141 -5.738 1 97.88 83 TRP A O 1
ATOM 617 N N . ALA A 1 84 ? 23.828 -16.109 -5.867 1 97.31 84 ALA A N 1
ATOM 618 C CA . ALA A 1 84 ? 23.969 -17.312 -5.043 1 97.31 84 ALA A CA 1
ATOM 619 C C . ALA A 1 84 ? 23.391 -17.094 -3.648 1 97.31 84 ALA A C 1
ATOM 621 O O . ALA A 1 84 ? 22.672 -17.953 -3.127 1 97.31 84 ALA A O 1
ATOM 622 N N . ASP A 1 85 ? 23.672 -15.953 -3.102 1 96.81 85 ASP A N 1
ATOM 623 C CA . ASP A 1 85 ? 23.156 -15.594 -1.789 1 96.81 85 ASP A CA 1
ATOM 624 C C . ASP A 1 85 ? 21.625 -15.477 -1.823 1 96.81 85 ASP A C 1
ATOM 626 O O . ASP A 1 85 ? 20.938 -15.922 -0.9 1 96.81 85 ASP A O 1
ATOM 630 N N . LEU A 1 86 ? 21.125 -14.867 -2.844 1 97.88 86 LEU A N 1
ATOM 631 C CA . LEU A 1 86 ? 19.688 -14.672 -2.982 1 97.88 86 LEU A CA 1
ATOM 632 C C . LEU A 1 86 ? 18.969 -16 -3.137 1 97.88 86 LEU A C 1
ATOM 634 O O . LEU A 1 86 ? 17.906 -16.219 -2.537 1 97.88 86 LEU A O 1
ATOM 638 N N . MET A 1 87 ? 19.547 -16.891 -3.902 1 98.06 87 MET A N 1
ATOM 639 C CA . MET A 1 87 ? 18.969 -18.219 -4.098 1 98.06 87 MET A CA 1
ATOM 640 C C . MET A 1 87 ? 18.969 -19.016 -2.797 1 98.06 87 MET A C 1
ATOM 642 O O . MET A 1 87 ? 18 -19.719 -2.496 1 98.06 87 MET A O 1
ATOM 646 N N . ALA A 1 88 ? 20 -18.875 -2.035 1 97.62 88 ALA A N 1
ATOM 647 C CA . ALA A 1 88 ? 20.047 -19.516 -0.727 1 97.62 88 ALA A CA 1
ATOM 648 C C . ALA A 1 88 ? 18.938 -19 0.183 1 97.62 88 ALA A C 1
ATOM 650 O O . ALA A 1 88 ? 18.281 -19.781 0.875 1 97.62 88 ALA A O 1
ATOM 651 N N . PHE A 1 89 ? 18.781 -17.719 0.172 1 97.62 89 PHE A N 1
ATOM 652 C CA . PHE A 1 89 ? 17.703 -17.109 0.951 1 97.62 89 PHE A CA 1
ATOM 653 C C . PHE A 1 89 ? 16.344 -17.625 0.487 1 97.62 89 PHE A C 1
ATOM 655 O O . PHE A 1 89 ? 15.531 -18.047 1.301 1 97.62 89 PHE A O 1
ATOM 662 N N . LYS A 1 90 ? 16.094 -17.609 -0.839 1 98.06 90 LYS A N 1
ATOM 663 C CA . LYS A 1 90 ? 14.852 -18.109 -1.415 1 98.06 90 LYS A CA 1
ATOM 664 C C . LYS A 1 90 ? 14.594 -19.547 -0.992 1 98.06 90 LYS A C 1
ATOM 666 O O . LYS A 1 90 ? 13.461 -19.906 -0.65 1 98.06 90 LYS A O 1
ATOM 671 N N . ASN A 1 91 ? 15.594 -20.328 -0.927 1 97.56 91 ASN A N 1
ATOM 672 C CA . ASN A 1 91 ? 15.469 -21.75 -0.619 1 97.56 91 ASN A CA 1
ATOM 673 C C . ASN A 1 91 ? 14.992 -21.969 0.814 1 97.56 91 ASN A C 1
ATOM 675 O O . ASN A 1 91 ? 14.383 -23 1.117 1 97.56 91 ASN A O 1
ATOM 679 N N . THR A 1 92 ? 15.242 -21.047 1.729 1 96.69 92 THR A N 1
ATOM 680 C CA . THR A 1 92 ? 14.766 -21.172 3.104 1 96.69 92 THR A CA 1
ATOM 681 C C . THR A 1 92 ? 13.242 -21.156 3.158 1 96.69 92 THR A C 1
ATOM 683 O O . THR A 1 92 ? 12.648 -21.609 4.141 1 96.69 92 THR A O 1
ATOM 686 N N . PHE A 1 93 ? 12.625 -20.703 2.086 1 97.06 93 PHE A N 1
ATOM 687 C CA . PHE A 1 93 ? 11.172 -20.609 2.064 1 97.06 93 PHE A CA 1
ATOM 688 C C . PHE A 1 93 ? 10.555 -21.859 1.452 1 97.06 93 PHE A C 1
ATOM 690 O O . PHE A 1 93 ? 9.391 -22.172 1.712 1 97.06 93 PHE A O 1
ATOM 697 N N . THR A 1 94 ? 11.289 -22.625 0.595 1 96.75 94 THR A N 1
ATOM 698 C CA . THR A 1 94 ? 10.672 -23.656 -0.237 1 96.75 94 THR A CA 1
ATOM 699 C C . THR A 1 94 ? 11.086 -25.047 0.222 1 96.75 94 THR A C 1
ATOM 701 O O . THR A 1 94 ? 10.312 -26 0.12 1 96.75 94 THR A O 1
ATOM 704 N N . GLN A 1 95 ? 12.289 -25.312 0.619 1 93.81 95 GLN A N 1
ATOM 705 C CA . GLN A 1 95 ? 12.891 -26.625 0.839 1 93.81 95 GLN A CA 1
ATOM 706 C C . GLN A 1 95 ? 12.094 -27.438 1.854 1 93.81 95 GLN A C 1
ATOM 708 O O . GLN A 1 95 ? 11.969 -28.656 1.718 1 93.81 95 GLN A O 1
ATOM 713 N N . GLY A 1 96 ? 11.484 -26.969 2.848 1 95.06 96 GLY A N 1
ATOM 714 C CA . GLY A 1 96 ? 10.812 -27.75 3.877 1 95.06 96 GLY A CA 1
ATOM 715 C C . GLY A 1 96 ? 9.328 -27.922 3.617 1 95.06 96 GLY A C 1
ATOM 716 O O . GLY A 1 96 ? 8.633 -28.625 4.363 1 95.06 96 GLY A O 1
ATOM 717 N N . ILE A 1 97 ? 8.883 -27.578 2.432 1 96.81 97 ILE A N 1
ATOM 718 C CA . ILE A 1 97 ? 7.445 -27.5 2.197 1 96.81 97 ILE A CA 1
ATOM 719 C C . ILE A 1 97 ? 6.902 -28.906 1.932 1 96.81 97 ILE A C 1
ATOM 721 O O . ILE A 1 97 ? 5.887 -29.312 2.502 1 96.81 97 ILE A O 1
ATOM 725 N N . PRO A 1 98 ? 7.602 -29.75 1.054 1 97.69 98 PRO A N 1
ATOM 726 C CA . PRO A 1 98 ? 7.051 -31.078 0.808 1 97.69 98 PRO A CA 1
ATOM 727 C C . PRO A 1 98 ? 6.934 -31.922 2.082 1 97.69 98 PRO A C 1
ATOM 729 O O . PRO A 1 98 ? 5.871 -32.5 2.355 1 97.69 98 PRO A O 1
ATOM 732 N N . GLU A 1 99 ? 7.969 -31.859 2.914 1 97.81 99 GLU A N 1
ATOM 733 C CA . GLU A 1 99 ? 7.969 -32.625 4.152 1 97.81 99 GLU A CA 1
ATOM 734 C C . GLU A 1 99 ? 6.918 -32.125 5.129 1 97.81 99 GLU A C 1
ATOM 736 O O . GLU A 1 99 ? 6.195 -32.906 5.746 1 97.81 99 GLU A O 1
ATOM 741 N N . SER A 1 100 ? 6.855 -30.844 5.266 1 97.56 100 SER A N 1
ATOM 742 C CA . SER A 1 100 ? 5.887 -30.25 6.184 1 97.56 100 SER A CA 1
ATOM 743 C C . SER A 1 100 ? 4.457 -30.531 5.719 1 97.56 100 SER A C 1
ATOM 745 O O . SER A 1 100 ? 3.553 -30.688 6.543 1 97.56 100 SER A O 1
ATOM 747 N N . THR A 1 101 ? 4.23 -30.547 4.41 1 98.06 101 THR A N 1
ATOM 748 C CA . THR A 1 101 ? 2.912 -30.844 3.852 1 98.06 101 THR A CA 1
ATOM 749 C C . THR A 1 101 ? 2.51 -32.281 4.148 1 98.06 101 THR A C 1
ATOM 751 O O . THR A 1 101 ? 1.376 -32.531 4.555 1 98.06 101 THR A O 1
ATOM 754 N N . GLU A 1 102 ? 3.418 -33.188 4.004 1 98.19 102 GLU A N 1
ATOM 755 C CA . GLU A 1 102 ? 3.16 -34.594 4.336 1 98.19 102 GLU A CA 1
ATOM 756 C C . GLU A 1 102 ? 2.822 -34.75 5.816 1 98.19 102 GLU A C 1
ATOM 758 O O . GLU A 1 102 ? 1.88 -35.469 6.168 1 98.19 102 GLU A O 1
ATOM 763 N N . GLU A 1 103 ? 3.598 -34.031 6.656 1 98.25 103 GLU A N 1
ATOM 764 C CA . GLU A 1 103 ? 3.342 -34.094 8.094 1 98.25 103 GLU A CA 1
ATOM 765 C C . GLU A 1 103 ? 1.944 -33.562 8.422 1 98.25 103 GLU A C 1
ATOM 767 O O . GLU A 1 103 ? 1.255 -34.125 9.273 1 98.25 103 GLU A O 1
ATOM 772 N N . LYS A 1 104 ? 1.582 -32.562 7.762 1 97.75 104 LYS A N 1
ATOM 773 C CA . LYS A 1 104 ? 0.251 -31.984 7.965 1 97.75 104 LYS A CA 1
ATOM 774 C C . LYS A 1 104 ? -0.834 -33 7.578 1 97.75 104 LYS A C 1
ATOM 776 O O . LYS A 1 104 ? -1.853 -33.094 8.266 1 97.75 104 LYS A O 1
ATOM 781 N N . PHE A 1 105 ? -0.673 -33.656 6.441 1 98.19 105 PHE A N 1
ATOM 782 C CA . PHE A 1 105 ? -1.629 -34.688 6.012 1 98.19 105 PHE A CA 1
ATOM 783 C C . PHE A 1 105 ? -1.722 -35.812 7.035 1 98.19 105 PHE A C 1
ATOM 785 O O . PHE A 1 105 ? -2.818 -36.25 7.387 1 98.19 105 PHE A O 1
ATOM 792 N N . GLU A 1 106 ? -0.586 -36.25 7.551 1 97.94 106 GLU A N 1
ATOM 793 C CA . GLU A 1 106 ? -0.555 -37.312 8.555 1 97.94 106 GLU A CA 1
ATOM 794 C C . GLU A 1 106 ? -1.299 -36.875 9.82 1 97.94 106 GLU A C 1
ATOM 796 O O . GLU A 1 106 ? -2.117 -37.656 10.344 1 97.94 106 GLU A O 1
ATOM 801 N N . GLN A 1 107 ? -1.004 -35.719 10.227 1 97.88 107 GLN A N 1
ATOM 802 C CA . GLN A 1 107 ? -1.63 -35.219 11.445 1 97.88 107 GLN A CA 1
ATOM 803 C C . GLN A 1 107 ? -3.141 -35.094 11.273 1 97.88 107 GLN A C 1
ATOM 805 O O . GLN A 1 107 ? -3.898 -35.281 12.227 1 97.88 107 GLN A O 1
ATOM 810 N N . ALA A 1 108 ? -3.592 -34.781 10.086 1 97.69 108 ALA A N 1
ATOM 811 C CA . ALA A 1 108 ? -5.012 -34.594 9.805 1 97.69 108 ALA A CA 1
ATOM 812 C C . ALA A 1 108 ? -5.711 -35.906 9.508 1 97.69 108 ALA A C 1
ATOM 814 O O . ALA A 1 108 ? -6.938 -35.969 9.398 1 97.69 108 ALA A O 1
ATOM 815 N N . GLY A 1 109 ? -4.977 -36.938 9.328 1 98.12 109 GLY A N 1
ATOM 816 C CA . GLY A 1 109 ? -5.551 -38.219 8.984 1 98.12 109 GLY A CA 1
ATOM 817 C C . GLY A 1 109 ? -5.895 -38.344 7.512 1 98.12 109 GLY A C 1
ATOM 818 O O . GLY A 1 109 ? -6.828 -39.062 7.145 1 98.12 109 GLY A O 1
ATOM 819 N N . ILE A 1 110 ? -5.27 -37.625 6.676 1 98.62 110 ILE A N 1
ATOM 820 C CA . ILE A 1 110 ? -5.434 -37.688 5.23 1 98.62 110 ILE A CA 1
ATOM 821 C C . ILE A 1 110 ? -4.426 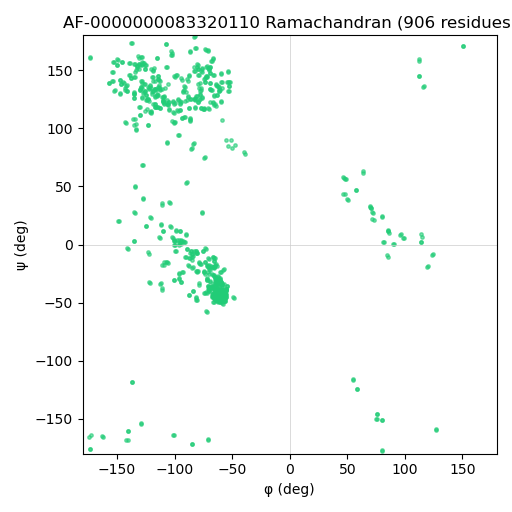-38.688 4.652 1 98.62 110 ILE A C 1
ATOM 823 O O . ILE A 1 110 ? -3.219 -38.562 4.871 1 98.62 110 ILE A O 1
ATOM 827 N N . ARG A 1 111 ? -4.895 -39.656 3.945 1 98.25 111 ARG A N 1
ATOM 828 C CA . ARG A 1 111 ? -3.988 -40.594 3.275 1 98.25 111 ARG A CA 1
ATOM 829 C C . ARG A 1 111 ? -3.414 -39.969 2.006 1 98.25 111 ARG A C 1
ATOM 831 O O . ARG A 1 111 ? -4.145 -39.375 1.21 1 98.25 111 ARG A O 1
ATOM 838 N N . TYR A 1 112 ? -2.07 -40.031 1.86 1 98.31 112 TYR A N 1
ATOM 839 C CA . TYR A 1 112 ? -1.49 -39.438 0.671 1 98.31 112 TYR A CA 1
ATOM 840 C C . TYR A 1 112 ? -0.733 -40.438 -0.16 1 98.31 112 TYR A C 1
ATOM 842 O O . TYR A 1 112 ? -0.264 -41.469 0.369 1 98.31 112 TYR A O 1
ATOM 850 N N . PHE A 1 113 ? -0.668 -40.219 -1.49 1 98 113 PHE A N 1
ATOM 851 C CA . PHE A 1 113 ? -0.013 -41.094 -2.461 1 98 113 PHE A CA 1
ATOM 852 C C . PHE A 1 113 ? 0.828 -40.281 -3.436 1 98 113 PHE A C 1
ATOM 854 O O . PHE A 1 113 ? 0.356 -39.281 -3.992 1 98 113 PHE A O 1
ATOM 861 N N . HIS A 1 114 ? 2.055 -40.719 -3.607 1 97.56 114 HIS A N 1
ATOM 862 C CA . HIS A 1 114 ? 2.891 -40.156 -4.66 1 97.56 114 HIS A CA 1
ATOM 863 C C . HIS A 1 114 ? 2.707 -40.906 -5.977 1 97.56 114 HIS A C 1
ATOM 865 O O . HIS A 1 114 ? 2.793 -42.125 -6.008 1 97.56 114 HIS A O 1
ATOM 871 N N . GLY A 1 115 ? 2.408 -40.156 -7.031 1 97.5 115 GLY A N 1
ATOM 872 C CA . GLY A 1 115 ? 2.307 -40.812 -8.328 1 97.5 115 GLY A CA 1
ATOM 873 C C . GLY A 1 115 ? 1.342 -40.125 -9.266 1 97.5 115 GLY A C 1
ATOM 874 O O . GLY A 1 115 ? 0.664 -39.156 -8.883 1 97.5 115 GLY A O 1
ATOM 875 N N . THR A 1 116 ? 1.373 -40.562 -10.477 1 97.75 116 THR A N 1
ATOM 876 C CA . THR A 1 116 ? 0.462 -40.062 -11.5 1 97.75 116 THR A CA 1
ATOM 877 C C . THR A 1 116 ? -0.901 -40.75 -11.383 1 97.75 116 THR A C 1
ATOM 879 O O . THR A 1 116 ? -0.986 -41.969 -11.305 1 97.75 116 THR A O 1
ATOM 882 N N . ALA A 1 117 ? -1.902 -39.969 -11.328 1 98.31 117 ALA A N 1
ATOM 883 C CA . ALA A 1 117 ? -3.264 -40.5 -11.211 1 98.31 117 ALA A CA 1
ATOM 884 C C . ALA A 1 117 ? -3.926 -40.625 -12.578 1 98.31 117 ALA A C 1
ATOM 886 O O . ALA A 1 117 ? -3.73 -39.781 -13.453 1 98.31 117 ALA A O 1
ATOM 887 N N . SER A 1 118 ? -4.695 -41.656 -12.75 1 98.44 118 SER A N 1
ATOM 888 C CA . SER A 1 118 ? -5.488 -41.844 -13.961 1 98.44 118 SER A CA 1
ATOM 889 C C . SER A 1 118 ? -6.793 -42.562 -13.656 1 98.44 118 SER A C 1
ATOM 891 O O . SER A 1 118 ? -6.816 -43.5 -12.859 1 98.44 118 SER A O 1
ATOM 893 N N . PHE A 1 119 ? -7.875 -42.125 -14.336 1 98.69 119 PHE A N 1
ATOM 894 C CA . PHE A 1 119 ? -9.156 -42.812 -14.18 1 98.69 119 PHE A CA 1
ATOM 895 C C . PHE A 1 119 ? -9.109 -44.188 -14.812 1 98.69 119 PHE A C 1
ATOM 897 O O . PHE A 1 119 ? -8.562 -44.375 -15.898 1 98.69 119 PHE A O 1
ATOM 904 N N . THR A 1 120 ? -9.594 -45.188 -14.102 1 98.06 120 THR A N 1
ATOM 905 C CA . THR A 1 120 ? -9.773 -46.531 -14.664 1 98.06 120 THR A CA 1
ATOM 906 C C . THR A 1 120 ? -11.258 -46.844 -14.883 1 98.06 120 THR A C 1
ATOM 908 O O . THR A 1 120 ? -11.609 -47.781 -15.594 1 98.06 120 THR A O 1
ATOM 911 N N . ASP A 1 121 ? -12.094 -46.094 -14.312 1 97.31 121 ASP A N 1
ATOM 912 C CA . ASP A 1 121 ? -13.531 -45.969 -14.539 1 97.31 121 ASP A CA 1
ATOM 913 C C . ASP A 1 121 ? -14.078 -44.688 -13.953 1 97.31 121 ASP A C 1
ATOM 915 O O . ASP A 1 121 ? -13.312 -43.75 -13.633 1 97.31 121 ASP A O 1
ATOM 919 N N . LYS A 1 122 ? -15.359 -44.531 -13.781 1 98.19 122 LYS A N 1
ATOM 920 C CA . LYS A 1 122 ? -15.977 -43.25 -13.438 1 98.19 122 LYS A CA 1
ATOM 921 C C . LYS A 1 122 ? -15.648 -42.844 -12 1 98.19 122 LYS A C 1
ATOM 923 O O . LYS A 1 122 ? -15.766 -41.656 -11.641 1 98.19 122 LYS A O 1
ATOM 928 N N . ARG A 1 123 ? -15.242 -43.719 -11.109 1 97.38 123 ARG A N 1
ATOM 929 C CA . ARG A 1 123 ? -15.047 -43.406 -9.695 1 97.38 123 ARG A CA 1
ATOM 930 C C . ARG A 1 123 ? -13.734 -44 -9.18 1 97.38 123 ARG A C 1
ATOM 932 O O . ARG A 1 123 ? -13.477 -44 -7.977 1 97.38 123 ARG A O 1
ATOM 939 N N . THR A 1 124 ? -12.953 -44.625 -10.062 1 98.19 124 THR A N 1
ATOM 940 C CA . THR A 1 124 ? -11.742 -45.312 -9.633 1 98.19 124 THR A CA 1
ATOM 941 C C . THR A 1 124 ? -10.5 -44.688 -10.234 1 98.19 124 THR A C 1
ATOM 943 O O . THR A 1 124 ? -10.484 -44.344 -11.422 1 98.19 124 THR A O 1
ATOM 946 N N . ILE A 1 125 ? -9.5 -44.469 -9.406 1 98.56 125 ILE A N 1
ATOM 947 C CA . ILE A 1 125 ? -8.25 -43.844 -9.789 1 98.56 125 ILE A CA 1
ATOM 948 C C . ILE A 1 125 ? -7.09 -44.812 -9.594 1 98.56 125 ILE A C 1
ATOM 950 O O . ILE A 1 125 ? -6.957 -45.406 -8.531 1 98.56 125 ILE A O 1
ATOM 954 N N . SER A 1 126 ? -6.332 -44.969 -10.617 1 98.31 126 SER A N 1
ATOM 955 C CA . SER A 1 126 ? -5.078 -45.719 -10.492 1 98.31 126 SER A CA 1
ATOM 956 C C . SER A 1 126 ? -3.918 -44.781 -10.156 1 98.31 126 SER A C 1
ATOM 958 O O . SER A 1 126 ? -3.781 -43.719 -10.75 1 98.31 126 SER A O 1
ATOM 960 N N . VAL A 1 127 ? -3.104 -45.125 -9.188 1 97.88 127 VAL A N 1
ATOM 961 C CA . VAL A 1 127 ? -1.876 -44.438 -8.797 1 97.88 127 VAL A CA 1
ATOM 962 C C . VAL A 1 127 ? -0.762 -45.438 -8.57 1 97.88 127 VAL A C 1
ATOM 964 O O . VAL A 1 127 ? -0.637 -46 -7.48 1 97.88 127 VAL A O 1
ATOM 967 N N . GLY A 1 128 ? 0.133 -45.531 -9.531 1 93.75 128 GLY A N 1
ATOM 968 C CA . GLY A 1 128 ? 1.124 -46.594 -9.422 1 93.75 128 GLY A CA 1
ATOM 969 C C . GLY A 1 128 ? 0.511 -47.969 -9.266 1 93.75 128 GLY A C 1
ATOM 970 O O . GLY A 1 128 ? -0.271 -48.406 -10.109 1 93.75 128 GLY A O 1
ATOM 971 N N . GLU A 1 129 ? 0.801 -48.594 -8.031 1 92.88 129 GLU A N 1
ATOM 972 C CA . GLU A 1 129 ? 0.302 -49.938 -7.777 1 92.88 129 GLU A CA 1
ATOM 973 C C . GLU A 1 129 ? -1.02 -49.875 -7.016 1 92.88 129 GLU A C 1
ATOM 975 O O . GLU A 1 129 ? -1.622 -50.938 -6.754 1 92.88 129 GLU A O 1
ATOM 980 N N . HIS A 1 130 ? -1.464 -48.75 -6.762 1 96.38 130 HIS A N 1
ATOM 981 C CA . HIS A 1 130 ? -2.678 -48.594 -5.965 1 96.38 130 HIS A CA 1
ATOM 982 C C . HIS A 1 130 ? -3.891 -48.344 -6.848 1 96.38 130 HIS A C 1
ATOM 984 O O . HIS A 1 130 ? -3.77 -47.688 -7.891 1 96.38 130 HIS A O 1
ATOM 990 N N . THR A 1 131 ? -4.965 -48.875 -6.434 1 97.62 131 THR A N 1
ATOM 991 C CA . THR A 1 131 ? -6.277 -48.531 -6.988 1 97.62 131 THR A CA 1
ATOM 992 C C . THR A 1 131 ? -7.188 -47.938 -5.918 1 97.62 131 THR A C 1
ATOM 994 O O . THR A 1 131 ? -7.453 -48.594 -4.898 1 97.62 131 THR A O 1
ATOM 997 N N . LEU A 1 132 ? -7.609 -46.781 -6.145 1 98.38 132 LEU A N 1
ATOM 998 C CA . LEU A 1 132 ? -8.438 -46.062 -5.18 1 98.38 132 LEU A CA 1
ATOM 999 C C . LEU A 1 132 ? -9.844 -45.844 -5.73 1 98.38 132 LEU A C 1
ATOM 1001 O O . LEU A 1 132 ? -10.008 -45.5 -6.906 1 98.38 132 LEU A O 1
ATOM 1005 N N . THR A 1 133 ? -10.836 -46.094 -4.902 1 98.25 133 THR A N 1
ATOM 1006 C CA . THR A 1 133 ? -12.219 -45.781 -5.258 1 98.25 133 THR A CA 1
ATOM 1007 C C . THR A 1 133 ? -12.742 -44.625 -4.398 1 98.25 133 THR A C 1
ATOM 1009 O O . THR A 1 133 ? -12.609 -44.656 -3.174 1 98.25 133 THR A O 1
ATOM 1012 N N . GLY A 1 134 ? -13.242 -43.656 -5.102 1 97.56 134 GLY A N 1
ATOM 1013 C CA . GLY A 1 134 ? -13.742 -42.5 -4.383 1 97.56 134 GLY A CA 1
ATOM 1014 C C . GLY A 1 134 ? -15.242 -42.312 -4.508 1 97.56 134 GLY A C 1
ATOM 1015 O O . GLY A 1 134 ? -15.805 -42.469 -5.59 1 97.56 134 GLY A O 1
ATOM 1016 N N . GLY A 1 135 ? -15.938 -42 -3.352 1 98.19 135 GLY A N 1
ATOM 1017 C CA . GLY A 1 135 ? -17.297 -41.531 -3.461 1 98.19 135 GLY A CA 1
ATOM 1018 C C . GLY A 1 135 ? -17.406 -40.219 -4.266 1 98.19 135 GLY A C 1
ATOM 1019 O O . GLY A 1 135 ? -18.328 -40.062 -5.07 1 98.19 135 GLY A O 1
ATOM 1020 N N . LYS A 1 136 ? -16.531 -39.344 -4.027 1 98.81 136 LYS A N 1
ATOM 1021 C CA . LYS A 1 136 ? -16.312 -38.094 -4.789 1 98.81 136 LYS A CA 1
ATOM 1022 C C . LYS A 1 136 ? -14.852 -37.969 -5.195 1 98.81 136 LYS A C 1
ATOM 1024 O O . LYS A 1 136 ? -13.961 -38.531 -4.547 1 98.81 136 LYS A O 1
ATOM 1029 N N . ILE A 1 137 ? -14.609 -37.188 -6.293 1 98.88 137 ILE A N 1
ATOM 1030 C CA . ILE A 1 137 ? -13.25 -36.938 -6.766 1 98.88 137 ILE A CA 1
ATOM 1031 C C . ILE A 1 137 ? -13.078 -35.469 -7.086 1 98.88 137 ILE A C 1
ATOM 1033 O O . ILE A 1 137 ? -13.938 -34.875 -7.734 1 98.88 137 ILE A O 1
ATOM 1037 N N . LEU A 1 138 ? -12.055 -34.844 -6.582 1 98.94 138 LEU A N 1
ATOM 1038 C CA . LEU A 1 138 ? -11.68 -33.469 -6.953 1 98.94 138 LEU A CA 1
ATOM 1039 C C . LEU A 1 138 ? -10.453 -33.469 -7.852 1 98.94 138 LEU A C 1
ATOM 1041 O O . LEU A 1 138 ? -9.406 -34.031 -7.484 1 98.94 138 LEU A O 1
ATOM 1045 N N . ILE A 1 139 ? -10.602 -32.938 -8.992 1 98.94 139 ILE A N 1
ATOM 1046 C CA . ILE A 1 139 ? -9.469 -32.688 -9.875 1 98.94 139 ILE A CA 1
ATOM 1047 C C . ILE A 1 139 ? -8.906 -31.281 -9.617 1 98.94 139 ILE A C 1
ATOM 1049 O O . ILE A 1 139 ? -9.562 -30.281 -9.922 1 98.94 139 ILE A O 1
ATOM 1053 N N . ALA A 1 140 ? -7.75 -31.125 -9.055 1 98.81 140 ALA A N 1
ATOM 1054 C CA . ALA A 1 140 ? -7.035 -29.891 -8.75 1 98.81 140 ALA A CA 1
ATOM 1055 C C . ALA A 1 140 ? -5.566 -30 -9.156 1 98.81 140 ALA A C 1
ATOM 1057 O O . ALA A 1 140 ? -4.676 -29.641 -8.375 1 98.81 140 ALA A O 1
ATOM 1058 N N . THR A 1 141 ? -5.301 -30.422 -10.359 1 98.56 141 THR A N 1
ATOM 1059 C CA . THR A 1 141 ? -3.971 -30.812 -10.82 1 98.56 141 THR A CA 1
ATOM 1060 C C . THR A 1 141 ? -3.211 -29.609 -11.383 1 98.56 141 THR A C 1
ATOM 1062 O O . THR A 1 141 ? -2.037 -29.734 -11.734 1 98.56 141 THR A O 1
ATOM 1065 N N . GLY A 1 142 ? -3.898 -28.484 -11.422 1 97.44 142 GLY A N 1
ATOM 1066 C CA . GLY A 1 142 ? -3.234 -27.25 -11.828 1 97.44 142 GLY A CA 1
ATOM 1067 C C . GLY A 1 142 ? -2.984 -27.172 -13.32 1 97.44 142 GLY A C 1
ATOM 1068 O O . GLY A 1 142 ? -3.828 -27.594 -14.117 1 97.44 142 GLY A O 1
ATOM 1069 N N . ALA A 1 143 ? -1.952 -26.5 -13.711 1 97.19 143 ALA A N 1
ATOM 1070 C CA . ALA A 1 143 ? -1.605 -26.266 -15.109 1 97.19 143 ALA A CA 1
ATOM 1071 C C . ALA A 1 143 ? -0.156 -26.656 -15.383 1 97.19 143 ALA A C 1
ATOM 1073 O O . ALA A 1 143 ? 0.64 -26.812 -14.461 1 97.19 143 ALA A O 1
ATOM 1074 N N . ARG A 1 144 ? 0.17 -26.844 -16.578 1 96.12 144 ARG A N 1
ATOM 1075 C CA . ARG A 1 144 ? 1.519 -27.141 -17.062 1 96.12 144 ARG A CA 1
ATOM 1076 C C . ARG A 1 144 ? 1.898 -26.25 -18.234 1 96.12 144 ARG A C 1
ATOM 1078 O O . ARG A 1 144 ? 1.028 -25.656 -18.875 1 96.12 144 ARG A O 1
ATOM 1085 N N . PRO A 1 145 ? 3.234 -26.109 -18.547 1 96.5 145 PRO A N 1
ATOM 1086 C CA . PRO A 1 145 ? 3.621 -25.328 -19.734 1 96.5 145 PRO A CA 1
ATOM 1087 C C . PRO A 1 145 ? 3.021 -25.891 -21.016 1 96.5 145 PRO A C 1
ATOM 1089 O O . PRO A 1 145 ? 2.943 -27.109 -21.203 1 96.5 145 PRO A O 1
ATOM 1092 N N . ALA A 1 146 ? 2.594 -25.031 -21.859 1 97.19 146 ALA A N 1
ATOM 1093 C CA . ALA A 1 146 ? 2.059 -25.438 -23.156 1 97.19 146 ALA A CA 1
ATOM 1094 C C . ALA A 1 146 ? 3.166 -25.953 -24.078 1 97.19 146 ALA A C 1
ATOM 1096 O O . ALA A 1 146 ? 4.34 -25.625 -23.891 1 97.19 146 ALA A O 1
ATOM 1097 N N . THR A 1 147 ? 2.812 -26.844 -24.984 1 96.06 147 THR A N 1
ATOM 1098 C CA . THR A 1 147 ? 3.744 -27.234 -26.031 1 96.06 147 THR A CA 1
ATOM 1099 C C . THR A 1 147 ? 3.822 -26.156 -27.109 1 96.06 147 THR A C 1
ATOM 1101 O O . THR A 1 147 ? 2.793 -25.672 -27.594 1 96.06 147 THR A O 1
ATOM 1104 N N . LEU A 1 148 ? 5.031 -25.812 -27.484 1 96.69 148 LEU A N 1
ATOM 1105 C CA . LEU A 1 148 ? 5.191 -24.688 -28.422 1 96.69 148 LEU A CA 1
ATOM 1106 C C . LEU A 1 148 ? 5.328 -25.203 -29.844 1 96.69 148 LEU A C 1
ATOM 1108 O O . LEU A 1 148 ? 5.074 -24.453 -30.797 1 96.69 148 LEU A O 1
ATOM 1112 N N . GLY A 1 149 ? 5.766 -26.391 -30.109 1 96.19 149 GLY A N 1
ATOM 1113 C CA . GLY A 1 149 ? 5.684 -27.062 -31.391 1 96.19 149 GLY A CA 1
ATOM 1114 C C . GLY A 1 149 ? 6.832 -26.719 -32.312 1 96.19 149 GLY A C 1
ATOM 1115 O O . GLY A 1 149 ? 6.742 -26.922 -33.531 1 96.19 149 GLY A O 1
ATOM 1116 N N . PHE A 1 150 ? 7.957 -26.047 -31.844 1 96.81 150 PHE A N 1
ATOM 1117 C CA . PHE A 1 150 ? 9.086 -25.75 -32.719 1 96.81 150 PHE A CA 1
ATOM 1118 C C . PHE A 1 150 ? 10.242 -26.703 -32.469 1 96.81 150 PHE A C 1
ATOM 1120 O O . PHE A 1 150 ? 10.266 -27.391 -31.438 1 96.81 150 PHE A O 1
ATOM 1127 N N . ASP A 1 151 ? 11.156 -26.75 -33.438 1 97.69 151 ASP A N 1
ATOM 1128 C CA . ASP A 1 151 ? 12.289 -27.672 -33.344 1 97.69 151 ASP A CA 1
ATOM 1129 C C . ASP A 1 151 ? 13.219 -27.281 -32.188 1 97.69 151 ASP A C 1
ATOM 1131 O O . ASP A 1 151 ? 13.703 -26.156 -32.125 1 97.69 151 ASP A O 1
ATOM 1135 N N . GLY A 1 152 ? 13.422 -28.25 -31.25 1 98.19 152 GLY A N 1
ATOM 1136 C CA . GLY A 1 152 ? 14.352 -28 -30.156 1 98.19 152 GLY A CA 1
ATOM 1137 C C . GLY A 1 152 ? 13.664 -27.5 -28.891 1 98.19 152 GLY A C 1
ATOM 1138 O O . GLY A 1 152 ? 14.328 -27.109 -27.938 1 98.19 152 GLY A O 1
ATOM 1139 N N . GLU A 1 153 ? 12.336 -27.484 -28.812 1 97.5 153 GLU A N 1
ATOM 1140 C CA . GLU A 1 153 ? 11.602 -26.953 -27.656 1 97.5 153 GLU A CA 1
ATOM 1141 C C . GLU A 1 153 ? 11.953 -27.703 -26.375 1 97.5 153 GLU A C 1
ATOM 1143 O O . GLU A 1 153 ? 11.812 -27.172 -25.281 1 97.5 153 GLU A O 1
ATOM 1148 N N . GLU A 1 154 ? 12.43 -28.984 -26.484 1 96.88 154 GLU A N 1
ATOM 1149 C CA . GLU A 1 154 ? 12.781 -29.781 -25.312 1 96.88 154 GLU A CA 1
ATOM 1150 C C . GLU A 1 154 ? 13.984 -29.188 -24.578 1 96.88 154 GLU A C 1
ATOM 1152 O O . GLU A 1 154 ? 14.266 -29.547 -23.438 1 96.88 154 GLU A O 1
ATOM 1157 N N . LEU A 1 155 ? 14.703 -28.234 -25.266 1 97.81 155 LEU A N 1
ATOM 1158 C CA . LEU A 1 155 ? 15.898 -27.625 -24.688 1 97.81 155 LEU A CA 1
ATOM 1159 C C . LEU A 1 155 ? 15.523 -26.422 -23.812 1 97.81 155 LEU A C 1
ATOM 1161 O O . LEU A 1 155 ? 16.359 -25.891 -23.094 1 97.81 155 LEU A O 1
ATOM 1165 N N . LEU A 1 156 ? 14.258 -26.062 -23.844 1 98.31 156 LEU A N 1
ATOM 1166 C CA . LEU A 1 156 ? 13.805 -24.906 -23.078 1 98.31 156 LEU A CA 1
ATOM 1167 C C . LEU A 1 156 ? 13.859 -25.188 -21.578 1 98.31 156 LEU A C 1
ATOM 1169 O O . LEU A 1 156 ? 13.531 -26.297 -21.141 1 98.31 156 LEU A O 1
ATOM 1173 N N . LEU A 1 157 ? 14.289 -24.203 -20.828 1 97.94 157 LEU A N 1
ATOM 1174 C CA . LEU A 1 157 ? 14.008 -24.188 -19.391 1 97.94 157 LEU A CA 1
ATOM 1175 C C . LEU A 1 157 ? 12.562 -23.781 -19.125 1 97.94 157 LEU A C 1
ATOM 1177 O O . LEU A 1 157 ? 11.953 -23.078 -19.938 1 97.94 157 LEU A O 1
ATOM 1181 N N . HIS A 1 158 ? 12.031 -24.234 -18.078 1 97.75 158 HIS A N 1
ATOM 1182 C CA . HIS A 1 158 ? 10.719 -23.812 -17.625 1 97.75 158 HIS A CA 1
ATOM 1183 C C . HIS A 1 158 ? 10.828 -22.906 -16.391 1 97.75 158 HIS A C 1
ATOM 1185 O O . HIS A 1 158 ? 11.922 -22.703 -15.859 1 97.75 158 HIS A O 1
ATOM 1191 N N . SER A 1 159 ? 9.664 -22.344 -15.992 1 97 159 SER A N 1
ATOM 1192 C CA . SER A 1 159 ? 9.641 -21.453 -14.836 1 97 159 SER A CA 1
ATOM 1193 C C . SER A 1 159 ? 10.234 -22.109 -13.609 1 97 159 SER A C 1
ATOM 1195 O O . SER A 1 159 ? 10.945 -21.469 -12.828 1 97 159 SER A O 1
ATOM 1197 N N . ASP A 1 160 ? 10.031 -23.422 -13.414 1 96.81 160 ASP A N 1
ATOM 1198 C CA . ASP A 1 160 ? 10.609 -24.172 -12.305 1 96.81 160 ASP A CA 1
ATOM 1199 C C . ASP A 1 160 ? 12.133 -24.109 -12.328 1 96.81 160 ASP A C 1
ATOM 1201 O O . ASP A 1 160 ? 12.766 -23.906 -11.289 1 96.81 160 ASP A O 1
ATOM 1205 N N . ASP A 1 161 ? 12.641 -24.25 -13.531 1 97.62 161 ASP A N 1
ATOM 1206 C CA . ASP A 1 161 ? 14.094 -24.25 -13.711 1 97.62 161 ASP A CA 1
ATOM 1207 C C . ASP A 1 161 ? 14.695 -22.891 -13.375 1 97.62 161 ASP A C 1
ATOM 1209 O O . ASP A 1 161 ? 15.719 -22.812 -12.695 1 97.62 161 ASP A O 1
ATOM 1213 N N . PHE A 1 162 ? 14.109 -21.859 -13.852 1 98.31 162 PHE A N 1
ATOM 1214 C CA . PHE A 1 162 ? 14.602 -20.516 -13.586 1 98.31 162 PHE A CA 1
ATOM 1215 C C . PHE A 1 162 ? 14.703 -20.266 -12.086 1 98.31 162 PHE A C 1
ATOM 1217 O O . PHE A 1 162 ? 15.688 -19.703 -11.609 1 98.31 162 PHE A O 1
ATOM 1224 N N . LEU A 1 163 ? 13.672 -20.703 -11.336 1 98.19 163 LEU A N 1
ATOM 1225 C CA . LEU A 1 163 ? 13.586 -20.453 -9.906 1 98.19 163 LEU A CA 1
ATOM 1226 C C . LEU A 1 163 ? 14.586 -21.312 -9.141 1 98.19 163 LEU A C 1
ATOM 1228 O O . LEU A 1 163 ? 14.766 -21.141 -7.934 1 98.19 163 LEU A O 1
ATOM 1232 N N . ASP A 1 164 ? 15.289 -22.172 -9.867 1 96.81 164 ASP A N 1
ATOM 1233 C CA . ASP A 1 164 ? 16.25 -23.047 -9.211 1 96.81 164 ASP A CA 1
ATOM 1234 C C . ASP A 1 164 ? 17.641 -22.891 -9.828 1 96.81 164 ASP A C 1
ATOM 1236 O O . ASP A 1 164 ? 18.5 -23.75 -9.641 1 96.81 164 ASP A O 1
ATOM 1240 N N . LEU A 1 165 ? 17.844 -21.812 -10.586 1 97.56 165 LEU A N 1
ATOM 1241 C CA . LEU A 1 165 ? 19.141 -21.578 -11.18 1 97.56 165 LEU A CA 1
ATOM 1242 C C . LEU A 1 165 ? 20.203 -21.312 -10.102 1 97.56 165 LEU A C 1
ATOM 1244 O O . LEU A 1 165 ? 20.125 -20.328 -9.375 1 97.56 165 LEU A O 1
ATOM 1248 N N . GLU A 1 166 ? 21.156 -22.062 -10.047 1 95.5 166 GLU A N 1
ATOM 1249 C CA . GLU A 1 166 ? 22.234 -21.859 -9.094 1 95.5 166 GLU A CA 1
ATOM 1250 C C . GLU A 1 166 ? 23.094 -20.656 -9.492 1 95.5 166 GLU A C 1
ATOM 1252 O O . GLU A 1 166 ? 23.562 -19.906 -8.625 1 95.5 166 GLU A O 1
ATOM 1257 N N . ARG A 1 167 ? 23.312 -20.625 -10.797 1 96.94 167 ARG A N 1
ATOM 1258 C CA . ARG A 1 167 ? 24.016 -19.484 -11.383 1 96.94 167 ARG A CA 1
ATOM 1259 C C . ARG A 1 167 ? 23.156 -18.781 -12.438 1 96.94 167 ARG A C 1
ATOM 1261 O O . ARG A 1 167 ? 22.5 -19.453 -13.25 1 96.94 167 ARG A O 1
ATOM 1268 N N . LEU A 1 168 ? 23.172 -17.531 -12.375 1 98 168 LEU A N 1
ATOM 1269 C CA . LEU A 1 168 ? 22.438 -16.781 -13.383 1 98 168 LEU A CA 1
ATOM 1270 C C . LEU A 1 168 ? 23.219 -16.719 -14.695 1 98 168 LEU A C 1
ATOM 1272 O O . LEU A 1 168 ? 24.391 -16.312 -14.711 1 98 168 LEU A O 1
ATOM 1276 N N . PRO A 1 169 ? 22.594 -17.141 -15.742 1 98.06 169 PRO A N 1
ATOM 1277 C CA . PRO A 1 169 ? 23.281 -17.031 -17.031 1 98.06 169 PRO A CA 1
ATOM 1278 C C . PRO A 1 169 ? 23.625 -15.578 -17.375 1 98.06 169 PRO A C 1
ATOM 1280 O O . PRO A 1 169 ? 22.844 -14.672 -17.078 1 98.06 169 PRO A O 1
ATOM 1283 N N . LYS A 1 170 ? 24.75 -15.398 -18.078 1 97.75 170 LYS A N 1
ATOM 1284 C CA . LYS A 1 170 ? 25.141 -14.055 -18.5 1 97.75 170 LYS A CA 1
ATOM 1285 C C . LYS A 1 170 ? 24.156 -13.5 -19.531 1 97.75 170 LYS A C 1
ATOM 1287 O O . LYS A 1 170 ? 23.906 -12.297 -19.578 1 97.75 170 LYS A O 1
ATOM 1292 N N . THR A 1 171 ? 23.719 -14.406 -20.391 1 98.38 171 THR A N 1
ATOM 1293 C CA . THR A 1 171 ? 22.719 -14.07 -21.406 1 98.38 171 THR A CA 1
ATOM 1294 C C . THR A 1 171 ? 21.547 -15.047 -21.344 1 98.38 171 THR A C 1
ATOM 1296 O O . THR A 1 171 ? 21.75 -16.266 -21.344 1 98.38 171 THR A O 1
ATOM 1299 N N . ILE A 1 172 ? 20.328 -14.516 -21.312 1 98.69 172 ILE A N 1
ATOM 1300 C CA . ILE A 1 172 ? 19.156 -15.359 -21.156 1 98.69 172 ILE A CA 1
ATOM 1301 C C . ILE A 1 172 ? 18.016 -14.82 -22.031 1 98.69 172 ILE A C 1
ATOM 1303 O O . ILE A 1 172 ? 17.828 -13.609 -22.125 1 98.69 172 ILE A O 1
ATOM 1307 N N . ALA A 1 173 ? 17.281 -15.688 -22.719 1 98.81 173 ALA A N 1
ATOM 1308 C CA . ALA A 1 173 ? 16.125 -15.312 -23.516 1 98.81 173 ALA A CA 1
ATOM 1309 C C . ALA A 1 173 ? 14.844 -15.906 -22.938 1 98.81 173 ALA A C 1
ATOM 1311 O O . ALA A 1 173 ? 14.852 -17.031 -22.406 1 98.81 173 ALA A O 1
ATOM 1312 N N . PHE A 1 174 ? 13.797 -15.18 -22.984 1 98.88 174 PHE A N 1
ATOM 1313 C CA . PHE A 1 174 ? 12.461 -15.625 -22.594 1 98.88 174 PHE A CA 1
ATOM 1314 C C . PHE A 1 174 ? 11.523 -15.656 -23.797 1 98.88 174 PHE A C 1
ATOM 1316 O O . PHE A 1 174 ? 11.422 -14.672 -24.531 1 98.88 174 PHE A O 1
ATOM 1323 N N . ILE A 1 175 ? 10.836 -16.766 -24.016 1 98.62 175 ILE A N 1
ATOM 1324 C CA . ILE A 1 175 ? 9.867 -16.891 -25.094 1 98.62 175 ILE A CA 1
ATOM 1325 C C . ILE A 1 175 ? 8.453 -16.703 -24.547 1 98.62 175 ILE A C 1
ATOM 1327 O O . ILE A 1 175 ? 8 -17.484 -23.703 1 98.62 175 ILE A O 1
ATOM 1331 N N . GLY A 1 176 ? 7.738 -15.727 -25.078 1 98.25 176 GLY A N 1
ATOM 1332 C CA . GLY A 1 176 ? 6.41 -15.367 -24.609 1 98.25 176 GLY A CA 1
ATOM 1333 C C . GLY A 1 176 ? 6.359 -14.008 -23.938 1 98.25 176 GLY A C 1
ATOM 1334 O O . GLY A 1 176 ? 7.301 -13.617 -23.25 1 98.25 176 GLY A O 1
ATOM 1335 N N . GLY A 1 177 ? 5.293 -13.312 -24.109 1 98 177 GLY A N 1
ATOM 1336 C CA . GLY A 1 177 ? 5.145 -11.969 -23.562 1 98 177 GLY A CA 1
ATOM 1337 C C . GLY A 1 177 ? 4.133 -11.891 -22.438 1 98 177 GLY A C 1
ATOM 1338 O O . GLY A 1 177 ? 3.412 -10.898 -22.328 1 98 177 GLY A O 1
ATOM 1339 N N . GLY A 1 178 ? 4.035 -12.945 -21.594 1 97.62 178 GLY A N 1
ATOM 1340 C CA . GLY A 1 178 ? 3.109 -12.961 -20.484 1 97.62 178 GLY A CA 1
ATOM 1341 C C . GLY A 1 178 ? 3.777 -12.664 -19.156 1 97.62 178 GLY A C 1
ATOM 1342 O O . GLY A 1 178 ? 4.887 -12.133 -19.109 1 97.62 178 GLY A O 1
ATOM 1343 N N . TYR A 1 179 ? 3.15 -12.953 -18.047 1 97.19 179 TYR A N 1
ATOM 1344 C CA . TYR A 1 179 ? 3.568 -12.641 -16.688 1 97.19 179 TYR A CA 1
ATOM 1345 C C . TYR A 1 179 ? 4.934 -13.25 -16.375 1 97.19 179 TYR A C 1
ATOM 1347 O O . TYR A 1 179 ? 5.84 -12.555 -15.914 1 97.19 179 TYR A O 1
ATOM 1355 N N . ILE A 1 180 ? 5.043 -14.508 -16.656 1 97.62 180 ILE A N 1
ATOM 1356 C CA . ILE A 1 180 ? 6.246 -15.242 -16.297 1 97.62 180 ILE A CA 1
ATOM 1357 C C . ILE A 1 180 ? 7.465 -14.594 -16.953 1 97.62 180 ILE A C 1
ATOM 1359 O O . ILE A 1 180 ? 8.453 -14.305 -16.266 1 97.62 180 ILE A O 1
ATOM 1363 N N . SER A 1 181 ? 7.383 -14.312 -18.219 1 98.69 181 SER A N 1
ATOM 1364 C CA . SER A 1 181 ? 8.508 -13.742 -18.953 1 98.69 181 SER A CA 1
ATOM 1365 C C . SER A 1 181 ? 8.852 -12.352 -18.438 1 98.69 181 SER A C 1
ATOM 1367 O O . SER A 1 181 ? 10.016 -12.039 -18.203 1 98.69 181 SER A O 1
ATOM 1369 N N . PHE A 1 182 ? 7.863 -11.508 -18.25 1 98.81 182 PHE A N 1
ATOM 1370 C CA . PHE A 1 182 ? 8.117 -10.141 -17.812 1 98.81 182 PHE A CA 1
ATOM 1371 C C . PHE A 1 182 ? 8.742 -10.117 -16.438 1 98.81 182 PHE A C 1
ATOM 1373 O O . PHE A 1 182 ? 9.719 -9.398 -16.188 1 98.81 182 PHE A O 1
ATOM 1380 N N . GLU A 1 183 ? 8.195 -10.875 -15.5 1 98.69 183 GLU A N 1
ATOM 1381 C CA . GLU A 1 183 ? 8.68 -10.891 -14.125 1 98.69 183 GLU A CA 1
ATOM 1382 C C . GLU A 1 183 ? 10.094 -11.453 -14.039 1 98.69 183 GLU A C 1
ATOM 1384 O O . GLU A 1 183 ? 10.969 -10.859 -13.406 1 98.69 183 GLU A O 1
ATOM 1389 N N . PHE A 1 184 ? 10.328 -12.562 -14.703 1 98.81 184 PHE A N 1
ATOM 1390 C CA . PHE A 1 184 ? 11.641 -13.203 -14.641 1 98.81 184 PHE A CA 1
ATOM 1391 C C . PHE A 1 184 ? 12.68 -12.383 -15.391 1 98.81 184 PHE A C 1
ATOM 1393 O O . PHE A 1 184 ? 13.836 -12.289 -14.969 1 98.81 184 PHE A O 1
ATOM 1400 N N . ALA A 1 185 ? 12.266 -11.797 -16.531 1 98.88 185 ALA A N 1
ATOM 1401 C CA . ALA A 1 185 ? 13.172 -10.922 -17.266 1 98.88 185 ALA A CA 1
ATOM 1402 C C . ALA A 1 185 ? 13.625 -9.75 -16.391 1 98.88 185 ALA A C 1
ATOM 1404 O O . ALA A 1 185 ? 14.812 -9.406 -16.375 1 98.88 185 ALA A O 1
ATOM 1405 N N . HIS A 1 186 ? 12.711 -9.172 -15.695 1 98.75 186 HIS A N 1
ATOM 1406 C CA . HIS A 1 186 ? 13.031 -8.055 -14.82 1 98.75 186 HIS A CA 1
ATOM 1407 C C . HIS A 1 186 ? 14.016 -8.469 -13.734 1 98.75 186 HIS A C 1
ATOM 1409 O O . HIS A 1 186 ? 15.008 -7.773 -13.492 1 98.75 186 HIS A O 1
ATOM 1415 N N . ILE A 1 187 ? 13.742 -9.602 -13.07 1 98.69 187 ILE A N 1
ATOM 1416 C CA . ILE A 1 187 ? 14.609 -10.117 -12.016 1 98.69 187 ILE A CA 1
ATOM 1417 C C . ILE A 1 187 ? 16.016 -10.336 -12.57 1 98.69 187 ILE A C 1
ATOM 1419 O O . ILE A 1 187 ? 17 -9.891 -11.977 1 98.69 187 ILE A O 1
ATOM 1423 N N . ALA A 1 188 ? 16.109 -10.977 -13.719 1 98.81 188 ALA A N 1
ATOM 1424 C CA . ALA A 1 188 ? 17.391 -11.32 -14.32 1 98.81 188 ALA A CA 1
ATOM 1425 C C . ALA A 1 188 ? 18.172 -10.062 -14.703 1 98.81 188 ALA A C 1
ATOM 1427 O O . ALA A 1 188 ? 19.375 -9.969 -14.453 1 98.81 188 ALA A O 1
ATOM 1428 N N . ALA A 1 189 ? 17.484 -9.109 -15.312 1 98.69 189 ALA A N 1
ATOM 1429 C CA . ALA A 1 189 ? 18.141 -7.875 -15.727 1 98.69 189 ALA A CA 1
ATOM 1430 C C . ALA A 1 189 ? 18.688 -7.113 -14.523 1 98.69 189 ALA A C 1
ATOM 1432 O O . ALA A 1 189 ? 19.844 -6.672 -14.539 1 98.69 189 ALA A O 1
ATOM 1433 N N . GLU A 1 190 ? 17.906 -7.012 -13.469 1 97.31 190 GLU A N 1
ATOM 1434 C CA . GLU A 1 190 ? 18.328 -6.312 -12.266 1 97.31 190 GLU A CA 1
ATOM 1435 C C . GLU A 1 190 ? 19.5 -7.039 -11.594 1 97.31 190 GLU A C 1
ATOM 1437 O O . GLU A 1 190 ? 20.281 -6.422 -10.875 1 97.31 190 GLU A O 1
ATOM 1442 N N . ALA A 1 191 ? 19.531 -8.328 -11.844 1 97.56 191 ALA A N 1
ATOM 1443 C CA . ALA A 1 191 ? 20.609 -9.125 -11.266 1 97.56 191 ALA A CA 1
ATOM 1444 C C . ALA A 1 191 ? 21.859 -9.102 -12.148 1 97.56 191 ALA A C 1
ATOM 1446 O O . ALA A 1 191 ? 22.859 -9.734 -11.836 1 97.56 191 ALA A O 1
ATOM 1447 N N . GLY A 1 192 ? 21.781 -8.477 -13.375 1 96.94 192 GLY A N 1
ATOM 1448 C CA . GLY A 1 192 ? 22.984 -8.195 -14.133 1 96.94 192 GLY A CA 1
ATOM 1449 C C . GLY A 1 192 ? 23.062 -8.977 -15.43 1 96.94 192 GLY A C 1
ATOM 1450 O O . GLY A 1 192 ? 24.047 -8.859 -16.172 1 96.94 192 GLY A O 1
ATOM 1451 N N . ALA A 1 193 ? 22.062 -9.773 -15.758 1 98.38 193 ALA A N 1
ATOM 1452 C CA . ALA A 1 193 ? 22.094 -10.57 -16.984 1 98.38 193 ALA A CA 1
ATOM 1453 C C . ALA A 1 193 ? 21.719 -9.711 -18.188 1 98.38 193 ALA A C 1
ATOM 1455 O O . ALA A 1 193 ? 21 -8.719 -18.062 1 98.38 193 ALA A O 1
ATOM 1456 N N . LYS A 1 194 ? 22.25 -10.078 -19.344 1 98.44 194 LYS A N 1
ATOM 1457 C CA . LYS A 1 194 ? 21.734 -9.594 -20.625 1 98.44 194 LYS A CA 1
ATOM 1458 C C . LYS A 1 194 ? 20.484 -10.375 -21.031 1 98.44 194 LYS A C 1
ATOM 1460 O O . LYS A 1 194 ? 20.531 -11.594 -21.203 1 98.44 194 LYS A O 1
ATOM 1465 N N . VAL A 1 195 ? 19.359 -9.688 -21.25 1 98.88 195 VAL A N 1
ATOM 1466 C CA . VAL A 1 195 ? 18.078 -10.383 -21.344 1 98.88 195 VAL A CA 1
ATOM 1467 C C . VAL A 1 195 ? 17.422 -10.07 -22.688 1 98.88 195 VAL A C 1
ATOM 1469 O O . VAL A 1 195 ? 17.422 -8.922 -23.141 1 98.88 195 VAL A O 1
ATOM 1472 N N . HIS A 1 196 ? 16.891 -11.117 -23.344 1 98.81 196 HIS A N 1
ATOM 1473 C CA . HIS A 1 196 ? 16.031 -11.008 -24.516 1 98.81 196 HIS A CA 1
ATOM 1474 C C . HIS A 1 196 ? 14.633 -11.555 -24.234 1 98.81 196 HIS A C 1
ATOM 1476 O O . HIS A 1 196 ? 14.492 -12.578 -23.562 1 98.81 196 HIS A O 1
ATOM 1482 N N . LEU A 1 197 ? 13.641 -10.836 -24.609 1 98.81 197 LEU A N 1
ATOM 1483 C CA . LEU A 1 197 ? 12.266 -11.32 -24.547 1 98.81 197 LEU A CA 1
ATOM 1484 C C . LEU A 1 197 ? 11.648 -11.406 -25.938 1 98.81 197 LEU A C 1
ATOM 1486 O O . LEU A 1 197 ? 11.57 -10.406 -26.641 1 98.81 197 LEU A O 1
ATOM 1490 N N . ILE A 1 198 ? 11.219 -12.578 -26.344 1 98.62 198 ILE A N 1
ATOM 1491 C CA . ILE A 1 198 ? 10.711 -12.859 -27.672 1 98.62 198 ILE A CA 1
ATOM 1492 C C . ILE A 1 198 ? 9.203 -13.109 -27.609 1 98.62 198 ILE A C 1
ATOM 1494 O O . ILE A 1 198 ? 8.742 -13.992 -26.875 1 98.62 198 ILE A O 1
ATOM 1498 N N . HIS A 1 199 ? 8.438 -12.406 -28.312 1 98.44 199 HIS A N 1
ATOM 1499 C CA . HIS A 1 199 ? 6.988 -12.555 -28.359 1 98.44 199 HIS A CA 1
ATOM 1500 C C . HIS A 1 199 ? 6.469 -12.531 -29.781 1 98.44 199 HIS A C 1
ATOM 1502 O O . HIS A 1 199 ? 6.973 -11.773 -30.625 1 98.44 199 HIS A O 1
ATOM 1508 N N . ASN A 1 200 ? 5.504 -13.258 -30.078 1 97.31 200 ASN A N 1
ATOM 1509 C CA . ASN A 1 200 ? 5.125 -13.562 -31.453 1 97.31 200 ASN A CA 1
ATOM 1510 C C . ASN A 1 200 ? 4.234 -12.477 -32.062 1 97.31 200 ASN A C 1
ATOM 1512 O O . ASN A 1 200 ? 3.938 -12.484 -33.25 1 97.31 200 ASN A O 1
ATOM 1516 N N . ASN A 1 201 ? 3.764 -11.531 -31.25 1 96.81 201 ASN A N 1
ATOM 1517 C CA . ASN A 1 201 ? 2.994 -10.398 -31.75 1 96.81 201 ASN A CA 1
ATOM 1518 C C . ASN A 1 201 ? 3.375 -9.102 -31.031 1 96.81 201 ASN A C 1
ATOM 1520 O O . ASN A 1 201 ? 4.371 -9.055 -30.312 1 96.81 201 ASN A O 1
ATOM 1524 N N . ASP A 1 202 ? 2.586 -8.031 -31.203 1 96.69 202 ASP A N 1
ATOM 1525 C CA . ASP A 1 202 ? 2.98 -6.727 -30.703 1 96.69 202 ASP A CA 1
ATOM 1526 C C . ASP A 1 202 ? 2.203 -6.371 -29.438 1 96.69 202 ASP A C 1
ATOM 1528 O O . ASP A 1 202 ? 2.148 -5.207 -29.031 1 96.69 202 ASP A O 1
ATOM 1532 N N . LYS A 1 203 ? 1.568 -7.426 -28.828 1 96.44 203 LYS A N 1
ATOM 1533 C CA . LYS A 1 203 ? 0.706 -7.148 -27.672 1 96.44 203 LYS A CA 1
ATOM 1534 C C . LYS A 1 203 ? 1.064 -8.039 -26.484 1 96.44 203 LYS A C 1
ATOM 1536 O O . LYS A 1 203 ? 0.249 -8.852 -26.047 1 96.44 203 LYS A O 1
ATOM 1541 N N . PRO A 1 204 ? 2.275 -7.793 -25.906 1 97.75 204 PRO A N 1
ATOM 1542 C CA . PRO A 1 204 ? 2.541 -8.523 -24.672 1 97.75 204 PRO A CA 1
ATOM 1543 C C . PRO A 1 204 ? 1.623 -8.094 -23.531 1 97.75 204 PRO A C 1
ATOM 1545 O O . PRO A 1 204 ? 0.988 -7.035 -23.609 1 97.75 204 PRO A O 1
ATOM 1548 N N . LEU A 1 205 ? 1.48 -8.914 -22.516 1 97.88 205 LEU A N 1
ATOM 1549 C CA . LEU A 1 205 ? 0.627 -8.625 -21.359 1 97.88 205 LEU A CA 1
ATOM 1550 C C . LEU A 1 205 ? -0.743 -8.133 -21.812 1 97.88 205 LEU A C 1
ATOM 1552 O O . LEU A 1 205 ? -1.203 -7.078 -21.359 1 97.88 205 LEU A O 1
ATOM 1556 N N . LYS A 1 206 ? -1.396 -8.914 -22.609 1 93.88 206 LYS A N 1
ATOM 1557 C CA . LYS A 1 206 ? -2.6 -8.539 -23.344 1 93.88 206 LYS A CA 1
ATOM 1558 C C . LYS A 1 206 ? -3.748 -8.211 -22.391 1 93.88 206 LYS A C 1
ATOM 1560 O O . LYS A 1 206 ? -4.723 -7.574 -22.781 1 93.88 206 LYS A O 1
ATOM 1565 N N . ASN A 1 207 ? -3.668 -8.656 -21.125 1 91.56 207 ASN A N 1
ATOM 1566 C CA . ASN A 1 207 ? -4.746 -8.422 -20.172 1 91.56 207 ASN A CA 1
ATOM 1567 C C . ASN A 1 207 ? -4.672 -7.02 -19.578 1 91.56 207 ASN A C 1
ATOM 1569 O O . ASN A 1 207 ? -5.582 -6.59 -18.859 1 91.56 207 ASN A O 1
ATOM 1573 N N . PHE A 1 208 ? -3.641 -6.285 -19.859 1 97.5 208 PHE A N 1
ATOM 1574 C CA . PHE A 1 208 ? -3.455 -4.93 -19.344 1 97.5 208 PHE A CA 1
ATOM 1575 C C . PHE A 1 208 ? -3.666 -3.906 -20.453 1 97.5 208 PHE A C 1
ATOM 1577 O O . PHE A 1 208 ? -3.504 -4.219 -21.641 1 97.5 208 PHE A O 1
ATOM 1584 N N . ASP A 1 209 ? -4.082 -2.705 -20.109 1 98 209 ASP A N 1
ATOM 1585 C CA . ASP A 1 209 ? -4.234 -1.645 -21.094 1 98 209 ASP A CA 1
ATOM 1586 C C . ASP A 1 209 ? -2.904 -1.331 -21.781 1 98 209 ASP A C 1
ATOM 1588 O O . ASP A 1 209 ? -1.889 -1.133 -21.109 1 98 209 ASP A O 1
ATOM 1592 N N . PRO A 1 210 ? -2.912 -1.24 -23.078 1 97.69 210 PRO A N 1
ATOM 1593 C CA . PRO A 1 210 ? -1.665 -1.137 -23.844 1 97.69 210 PRO A CA 1
ATOM 1594 C C . PRO A 1 210 ? -0.869 0.121 -23.5 1 97.69 210 PRO A C 1
ATOM 1596 O O . PRO A 1 210 ? 0.362 0.118 -23.578 1 97.69 210 PRO A O 1
ATOM 1599 N N . ASP A 1 211 ? -1.514 1.253 -23.094 1 97.75 211 ASP A N 1
ATOM 1600 C CA . ASP A 1 211 ? -0.805 2.479 -22.75 1 97.75 211 ASP A CA 1
ATOM 1601 C C . ASP A 1 211 ? 0.203 2.225 -21.625 1 97.75 211 ASP A C 1
ATOM 1603 O O . ASP A 1 211 ? 1.356 2.652 -21.719 1 97.75 211 ASP A O 1
ATOM 1607 N N . LEU A 1 212 ? -0.243 1.499 -20.656 1 98.62 212 LEU A N 1
ATOM 1608 C CA . LEU A 1 212 ? 0.616 1.249 -19.516 1 98.62 212 LEU A CA 1
ATOM 1609 C C . LEU A 1 212 ? 1.635 0.158 -19.812 1 98.62 212 LEU A C 1
ATOM 1611 O O . LEU A 1 212 ? 2.764 0.2 -19.328 1 98.62 212 LEU A O 1
ATOM 1615 N N . VAL A 1 213 ? 1.238 -0.835 -20.641 1 98.69 213 VAL A N 1
ATOM 1616 C CA . VAL A 1 213 ? 2.17 -1.885 -21.047 1 98.69 213 VAL A CA 1
ATOM 1617 C C . VAL A 1 213 ? 3.342 -1.271 -21.797 1 98.69 213 VAL A C 1
ATOM 1619 O O . VAL A 1 213 ? 4.5 -1.623 -21.562 1 98.69 213 VAL A O 1
ATOM 1622 N N . GLN A 1 214 ? 3.062 -0.351 -22.703 1 98.31 214 GLN A N 1
ATOM 1623 C CA . GLN A 1 214 ? 4.102 0.304 -23.484 1 98.31 214 GLN A CA 1
ATOM 1624 C C . GLN A 1 214 ? 5.078 1.058 -22.578 1 98.31 214 GLN A C 1
ATOM 1626 O O . GLN A 1 214 ? 6.289 1.022 -22.812 1 98.31 214 GLN A O 1
ATOM 1631 N N . ALA A 1 215 ? 4.508 1.761 -21.594 1 98.56 215 ALA A N 1
ATOM 1632 C CA . ALA A 1 215 ? 5.359 2.477 -20.656 1 98.56 215 ALA A CA 1
ATOM 1633 C C . ALA A 1 215 ? 6.258 1.511 -19.875 1 98.56 215 ALA A C 1
ATOM 1635 O O . ALA A 1 215 ? 7.441 1.786 -19.672 1 98.56 215 ALA A O 1
ATOM 1636 N N . LEU A 1 216 ? 5.711 0.392 -19.453 1 98.62 216 LEU A N 1
ATOM 1637 C CA . LEU A 1 216 ? 6.496 -0.613 -18.75 1 98.62 216 LEU A CA 1
ATOM 1638 C C . LEU A 1 216 ? 7.602 -1.17 -19.641 1 98.62 216 LEU A C 1
ATOM 1640 O O . LEU A 1 216 ? 8.742 -1.311 -19.203 1 98.62 216 LEU A O 1
ATOM 1644 N N . VAL A 1 217 ? 7.262 -1.51 -20.891 1 98.69 217 VAL A N 1
ATOM 1645 C CA . VAL A 1 217 ? 8.234 -2.023 -21.844 1 98.69 217 VAL A CA 1
ATOM 1646 C C . VAL A 1 217 ? 9.383 -1.027 -22 1 98.69 217 VAL A C 1
ATOM 1648 O O . VAL A 1 217 ? 10.555 -1.411 -21.953 1 98.69 217 VAL A O 1
ATOM 1651 N N . GLY A 1 218 ? 9.039 0.294 -22.172 1 98.38 218 GLY A N 1
ATOM 1652 C CA . GLY A 1 218 ? 10.07 1.32 -22.25 1 98.38 218 GLY A CA 1
ATOM 1653 C C . GLY A 1 218 ? 11 1.326 -21.062 1 98.38 218 GLY A C 1
ATOM 1654 O O . GLY A 1 218 ? 12.219 1.413 -21.219 1 98.38 218 GLY A O 1
ATOM 1655 N N . LYS A 1 219 ? 10.445 1.229 -19.906 1 97.75 219 LYS A N 1
ATOM 1656 C CA . LYS A 1 219 ? 11.25 1.22 -18.688 1 97.75 219 LYS A CA 1
ATOM 1657 C C . LYS A 1 219 ? 12.164 -0.001 -18.641 1 97.75 219 LYS A C 1
ATOM 1659 O O . LYS A 1 219 ? 13.312 0.099 -18.219 1 97.75 219 LYS A O 1
ATOM 1664 N N . MET A 1 220 ? 11.625 -1.151 -18.984 1 98.38 220 MET A N 1
ATOM 1665 C CA . MET A 1 220 ? 12.398 -2.389 -18.969 1 98.38 220 MET A CA 1
ATOM 1666 C C . MET A 1 220 ? 13.523 -2.338 -20 1 98.38 220 MET A C 1
ATOM 1668 O O . MET A 1 220 ? 14.609 -2.869 -19.766 1 98.38 220 MET A O 1
ATOM 1672 N N . GLU A 1 221 ? 13.297 -1.673 -21.109 1 98.5 221 GLU A N 1
ATOM 1673 C CA . GLU A 1 221 ? 14.367 -1.46 -22.078 1 98.5 221 GLU A CA 1
ATOM 1674 C C . GLU A 1 221 ? 15.484 -0.604 -21.5 1 98.5 221 GLU A C 1
ATOM 1676 O O . GLU A 1 221 ? 16.656 -0.827 -21.797 1 98.5 221 GLU A O 1
ATOM 1681 N N . GLU A 1 222 ? 15.133 0.332 -20.656 1 96.62 222 GLU A N 1
ATOM 1682 C CA . GLU A 1 222 ? 16.109 1.22 -20.031 1 96.62 222 GLU A CA 1
ATOM 1683 C C . GLU A 1 222 ? 17.094 0.44 -19.156 1 96.62 222 GLU A C 1
ATOM 1685 O O . GLU A 1 222 ? 18.234 0.857 -18.969 1 96.62 222 GLU A O 1
ATOM 1690 N N . ILE A 1 223 ? 16.625 -0.71 -18.656 1 95.31 223 ILE A N 1
ATOM 1691 C CA . ILE A 1 223 ? 17.516 -1.444 -17.75 1 95.31 223 ILE A CA 1
ATOM 1692 C C . ILE A 1 223 ? 18.203 -2.574 -18.531 1 95.31 223 ILE A C 1
ATOM 1694 O O . ILE A 1 223 ? 18.781 -3.477 -17.922 1 95.31 223 ILE A O 1
ATOM 1698 N N . GLY A 1 224 ? 17.922 -2.629 -19.844 1 95.88 224 GLY A N 1
ATOM 1699 C CA . GLY A 1 224 ? 18.781 -3.463 -20.672 1 95.88 224 GLY A CA 1
ATOM 1700 C C . GLY A 1 224 ? 18.062 -4.652 -21.281 1 95.88 224 GLY A C 1
ATOM 1701 O O . GLY A 1 224 ? 18.688 -5.527 -21.875 1 95.88 224 GLY A O 1
ATOM 1702 N N . ILE A 1 225 ? 16.797 -4.801 -21.172 1 98.75 225 ILE A N 1
ATOM 1703 C CA . ILE A 1 225 ? 16.047 -5.895 -21.781 1 98.75 225 ILE A CA 1
ATOM 1704 C C . ILE A 1 225 ? 15.758 -5.574 -23.234 1 98.75 225 ILE A C 1
ATOM 1706 O O . ILE A 1 225 ? 15.25 -4.496 -23.562 1 98.75 225 ILE A O 1
ATOM 1710 N N . THR A 1 226 ? 16.109 -6.441 -24.094 1 98.81 226 THR A N 1
ATOM 1711 C CA . THR A 1 226 ? 15.812 -6.289 -25.516 1 98.81 226 THR A CA 1
ATOM 1712 C C . THR A 1 226 ? 14.531 -7.031 -25.875 1 98.81 226 THR A C 1
ATOM 1714 O O . THR A 1 226 ? 14.445 -8.25 -25.703 1 98.81 226 THR A O 1
ATOM 1717 N N . PHE A 1 227 ? 13.594 -6.316 -26.422 1 98.75 227 PHE A N 1
ATOM 1718 C CA . PHE A 1 227 ? 12.32 -6.902 -26.828 1 98.75 227 PHE A CA 1
ATOM 1719 C C . PHE A 1 227 ? 12.32 -7.238 -28.312 1 98.75 227 PHE A C 1
ATOM 1721 O O . PHE A 1 227 ? 12.688 -6.402 -29.141 1 98.75 227 PHE A O 1
ATOM 1728 N N . HIS A 1 228 ? 12.039 -8.477 -28.641 1 98.62 228 HIS A N 1
ATOM 1729 C CA . HIS A 1 228 ? 11.781 -8.945 -30 1 98.62 228 HIS A CA 1
ATOM 1730 C C . HIS A 1 228 ? 10.297 -9.242 -30.203 1 98.62 228 HIS A C 1
ATOM 1732 O O . HIS A 1 228 ? 9.859 -10.383 -30.016 1 98.62 228 HIS A O 1
ATOM 1738 N N . LEU A 1 229 ? 9.555 -8.289 -30.578 1 97.81 229 LEU A N 1
ATOM 1739 C CA . LEU A 1 229 ? 8.133 -8.445 -30.844 1 97.81 229 LEU A CA 1
ATOM 1740 C C . LEU A 1 229 ? 7.891 -8.898 -32.281 1 97.81 229 LEU A C 1
ATOM 1742 O O . LEU A 1 229 ? 8.805 -8.867 -33.125 1 97.81 229 LEU A O 1
ATOM 1746 N N . ASN A 1 230 ? 6.629 -9.352 -32.562 1 98.06 230 ASN A N 1
ATOM 1747 C CA . ASN A 1 230 ? 6.32 -9.898 -33.875 1 98.06 230 ASN A CA 1
ATOM 1748 C C . ASN A 1 230 ? 7.379 -10.891 -34.344 1 98.06 230 ASN A C 1
ATOM 1750 O O . ASN A 1 230 ? 7.836 -10.836 -35.469 1 98.06 230 ASN A O 1
ATOM 1754 N N . THR A 1 231 ? 7.773 -11.711 -33.438 1 98.06 231 THR A N 1
ATOM 1755 C CA . THR A 1 231 ? 8.859 -12.656 -33.688 1 98.06 231 THR A CA 1
ATOM 1756 C C . THR A 1 231 ? 8.391 -14.094 -33.469 1 98.06 231 THR A C 1
ATOM 1758 O O . THR A 1 231 ? 7.918 -14.422 -32.375 1 98.06 231 THR A O 1
ATOM 1761 N N . GLN A 1 232 ? 8.531 -14.875 -34.438 1 97 232 GLN A N 1
ATOM 1762 C CA . GLN A 1 232 ? 8.203 -16.297 -34.312 1 97 232 GLN A CA 1
ATOM 1763 C C . GLN A 1 232 ? 9.453 -17.141 -34.125 1 97 232 GLN A C 1
ATOM 1765 O O . GLN A 1 232 ? 10.391 -17.062 -34.938 1 97 232 GLN A O 1
ATOM 1770 N N . THR A 1 233 ? 9.484 -17.859 -33.094 1 97.88 233 THR A N 1
ATOM 1771 C CA . THR A 1 233 ? 10.594 -18.797 -32.875 1 97.88 233 THR A CA 1
ATOM 1772 C C . THR A 1 233 ? 10.414 -20.047 -33.719 1 97.88 233 THR A C 1
ATOM 1774 O O . THR A 1 233 ? 9.328 -20.641 -33.75 1 97.88 233 THR A O 1
ATOM 1777 N N . GLU A 1 234 ? 11.492 -20.547 -34.312 1 97.94 234 GLU A N 1
ATOM 1778 C CA . GLU A 1 234 ? 11.375 -21.688 -35.219 1 97.94 234 GLU A CA 1
ATOM 1779 C C . GLU A 1 234 ? 12.234 -22.859 -34.75 1 97.94 234 GLU A C 1
ATOM 1781 O O . GLU A 1 234 ? 11.898 -24.016 -35 1 97.94 234 GLU A O 1
ATOM 1786 N N . LYS A 1 235 ? 13.344 -22.469 -34.125 1 98.38 235 LYS A N 1
ATOM 1787 C CA . LYS A 1 235 ? 14.289 -23.531 -33.812 1 98.38 235 LYS A CA 1
ATOM 1788 C C . LYS A 1 235 ? 15.188 -23.125 -32.656 1 98.38 235 LYS A C 1
ATOM 1790 O O . LYS A 1 235 ? 15.57 -21.953 -32.531 1 98.38 235 LYS A O 1
ATOM 1795 N N . LEU A 1 236 ? 15.469 -24.016 -31.75 1 98.56 236 LEU A N 1
ATOM 1796 C CA . LEU A 1 236 ? 16.469 -23.891 -30.703 1 98.56 236 LEU A CA 1
ATOM 1797 C C . LEU A 1 236 ? 17.484 -25.047 -30.781 1 98.56 236 LEU A C 1
ATOM 1799 O O . LEU A 1 236 ? 17.094 -26.203 -30.828 1 98.56 236 LEU A O 1
ATOM 1803 N N . SER A 1 237 ? 18.75 -24.734 -30.859 1 98.5 237 SER A N 1
ATOM 1804 C CA . SER A 1 237 ? 19.797 -25.75 -30.953 1 98.5 237 SER A CA 1
ATOM 1805 C C . SER A 1 237 ? 20.938 -25.469 -29.969 1 98.5 237 SER A C 1
ATOM 1807 O O . SER A 1 237 ? 21.156 -24.328 -29.594 1 98.5 237 SER A O 1
ATOM 1809 N N . ARG A 1 238 ? 21.609 -26.516 -29.578 1 97.69 238 ARG A N 1
ATOM 1810 C CA . ARG A 1 238 ? 22.781 -26.359 -28.734 1 97.69 238 ARG A CA 1
ATOM 1811 C C . ARG A 1 238 ? 23.969 -25.812 -29.547 1 97.69 238 ARG A C 1
ATOM 1813 O O . ARG A 1 238 ? 24.141 -26.156 -30.719 1 97.69 238 ARG A O 1
ATOM 1820 N N . SER A 1 239 ? 24.672 -24.953 -28.953 1 95.31 239 SER A N 1
ATOM 1821 C CA . SER A 1 239 ? 25.906 -24.406 -29.516 1 95.31 239 SER A CA 1
ATOM 1822 C C . SER A 1 239 ? 26.953 -24.188 -28.422 1 95.31 239 SER A C 1
ATOM 1824 O O . SER A 1 239 ? 26.922 -23.156 -27.734 1 95.31 239 SER A O 1
ATOM 1826 N N . GLY A 1 240 ? 27.984 -25.062 -28.344 1 93.5 240 GLY A N 1
ATOM 1827 C CA . GLY A 1 240 ? 28.906 -25.016 -27.234 1 93.5 240 GLY A CA 1
ATOM 1828 C C . GLY A 1 240 ? 28.234 -25.188 -25.891 1 93.5 240 GLY A C 1
ATOM 1829 O O . GLY A 1 240 ? 27.5 -26.156 -25.672 1 93.5 240 GLY A O 1
ATOM 1830 N N . ASP A 1 241 ? 28.484 -24.188 -25.031 1 91.44 241 ASP A N 1
ATOM 1831 C CA . ASP A 1 241 ? 27.906 -24.234 -23.703 1 91.44 241 ASP A CA 1
ATOM 1832 C C . ASP A 1 241 ? 26.562 -23.5 -23.641 1 91.44 241 ASP A C 1
ATOM 1834 O O . ASP A 1 241 ? 25.938 -23.422 -22.594 1 91.44 241 ASP A O 1
ATOM 1838 N N . GLY A 1 242 ? 26.188 -23.031 -24.812 1 96.38 242 GLY A N 1
ATOM 1839 C CA . GLY A 1 242 ? 24.938 -22.297 -24.875 1 96.38 242 GLY A CA 1
ATOM 1840 C C . GLY A 1 242 ? 24 -22.781 -25.969 1 96.38 242 GLY A C 1
ATOM 1841 O O . GLY A 1 242 ? 23.953 -23.984 -26.25 1 96.38 242 GLY A O 1
ATOM 1842 N N . TYR A 1 243 ? 23.141 -21.812 -26.406 1 98.38 243 TYR A N 1
ATOM 1843 C CA . TYR A 1 243 ? 22.109 -22.141 -27.375 1 98.38 243 TYR A CA 1
ATOM 1844 C C . TYR A 1 243 ? 22.031 -21.094 -28.469 1 98.38 243 TYR A C 1
ATOM 1846 O O . TYR A 1 243 ? 22.484 -19.969 -28.281 1 98.38 243 TYR A O 1
ATOM 1854 N N . VAL A 1 244 ? 21.531 -21.562 -29.594 1 98.5 244 VAL A N 1
ATOM 1855 C CA . VAL A 1 244 ? 21.188 -20.641 -30.672 1 98.5 244 VAL A CA 1
ATOM 1856 C C . VAL A 1 244 ? 19.672 -20.703 -30.922 1 98.5 244 VAL A C 1
ATOM 1858 O O . VAL A 1 244 ? 19.141 -21.781 -31.203 1 98.5 244 VAL A O 1
ATOM 1861 N N . LEU A 1 245 ? 19 -19.594 -30.734 1 98.38 245 LEU A N 1
ATOM 1862 C CA . LEU A 1 245 ? 17.578 -19.438 -31.047 1 98.38 245 LEU A CA 1
ATOM 1863 C C . LEU A 1 245 ? 17.391 -18.828 -32.438 1 98.38 245 LEU A C 1
ATOM 1865 O O . LEU A 1 245 ? 17.953 -17.766 -32.719 1 98.38 245 LEU A O 1
ATOM 1869 N N . GLU A 1 246 ? 16.719 -19.531 -33.25 1 98.38 246 GLU A N 1
ATOM 1870 C CA . GLU A 1 246 ? 16.438 -19.047 -34.594 1 98.38 246 GLU A CA 1
ATOM 1871 C C . GLU A 1 246 ? 14.945 -18.797 -34.812 1 98.38 246 GLU A C 1
ATOM 1873 O O . GLU A 1 246 ? 14.109 -19.531 -34.281 1 98.38 246 GLU A O 1
ATOM 1878 N N . GLY A 1 247 ? 14.648 -17.781 -35.594 1 97.38 247 GLY A N 1
ATOM 1879 C CA . GLY A 1 247 ? 13.273 -17.438 -35.875 1 97.38 247 GLY A CA 1
ATOM 1880 C C . GLY A 1 247 ? 13.148 -16.328 -36.906 1 97.38 247 GLY A C 1
ATOM 1881 O O . GLY A 1 247 ? 14.062 -16.109 -37.719 1 97.38 247 GLY A O 1
ATOM 1882 N N . LYS A 1 248 ? 11.992 -15.766 -37 1 97.81 248 LYS A N 1
ATOM 1883 C CA . LYS A 1 248 ? 11.711 -14.648 -37.906 1 97.81 248 LYS A CA 1
ATOM 1884 C C . LYS A 1 248 ? 11.141 -13.453 -37.125 1 97.81 248 LYS A C 1
ATOM 1886 O O . LYS A 1 248 ? 10.117 -13.57 -36.469 1 97.81 248 LYS A O 1
ATOM 1891 N N . GLU A 1 249 ? 11.797 -12.391 -37.094 1 97.44 249 GLU A N 1
ATOM 1892 C CA . GLU A 1 249 ? 11.336 -11.102 -36.562 1 97.44 249 GLU A CA 1
ATOM 1893 C C . GLU A 1 249 ? 10.836 -10.195 -37.688 1 97.44 249 GLU A C 1
ATOM 1895 O O . GLU A 1 249 ? 11.617 -9.758 -38.531 1 97.44 249 GLU A O 1
ATOM 1900 N N . ASP A 1 250 ? 9.672 -9.883 -37.688 1 95.81 250 ASP A N 1
ATOM 1901 C CA . ASP A 1 250 ? 9.039 -9.125 -38.75 1 95.81 250 ASP A CA 1
ATOM 1902 C C . ASP A 1 250 ? 9.367 -9.734 -40.125 1 95.81 250 ASP A C 1
ATOM 1904 O O . ASP A 1 250 ? 9.734 -9.023 -41.062 1 95.81 250 ASP A O 1
ATOM 1908 N N . GLY A 1 251 ? 9.375 -10.953 -40.156 1 94.38 251 GLY A N 1
ATOM 1909 C CA . GLY A 1 251 ? 9.594 -11.672 -41.406 1 94.38 251 GLY A CA 1
ATOM 1910 C C . GLY A 1 251 ? 11.055 -11.844 -41.75 1 94.38 251 GLY A C 1
ATOM 1911 O O . GLY A 1 251 ? 11.398 -12.578 -42.656 1 94.38 251 GLY A O 1
ATOM 1912 N N . LYS A 1 252 ? 11.945 -11.234 -41.062 1 95.06 252 LYS A N 1
ATOM 1913 C CA . LYS A 1 252 ? 13.383 -11.328 -41.312 1 95.06 252 LYS A CA 1
ATOM 1914 C C . LYS A 1 252 ? 14.039 -12.328 -40.375 1 95.06 252 LYS A C 1
ATOM 1916 O O . LYS A 1 252 ? 13.641 -12.453 -39.219 1 95.06 252 LYS A O 1
ATOM 1921 N N . PRO A 1 253 ? 14.992 -12.977 -40.812 1 97.56 253 PRO A N 1
ATOM 1922 C CA . PRO A 1 253 ? 15.656 -13.977 -39.969 1 97.56 253 PRO A CA 1
ATOM 1923 C C . PRO A 1 253 ? 16.266 -13.375 -38.719 1 97.56 253 PRO A C 1
ATOM 1925 O O . PRO A 1 253 ? 16.828 -12.281 -38.75 1 97.56 253 PRO A O 1
ATOM 1928 N N . LEU A 1 254 ? 16.031 -14.086 -37.625 1 97.69 254 LEU A N 1
ATOM 1929 C CA . LEU A 1 254 ? 16.625 -13.758 -36.312 1 97.69 254 LEU A CA 1
ATOM 1930 C C . LEU A 1 254 ? 17.484 -14.922 -35.812 1 97.69 254 LEU A C 1
ATOM 1932 O O . LEU A 1 254 ? 17.062 -16.078 -35.906 1 97.69 254 LEU A O 1
ATOM 1936 N N . ARG A 1 255 ? 18.656 -14.602 -35.438 1 98 255 ARG A N 1
ATOM 1937 C CA . ARG A 1 255 ? 19.547 -15.555 -34.781 1 98 255 ARG A CA 1
ATOM 1938 C C . ARG A 1 255 ? 20.141 -14.969 -33.5 1 98 255 ARG A C 1
ATOM 1940 O O . ARG A 1 255 ? 20.797 -13.938 -33.531 1 98 255 ARG A O 1
ATOM 1947 N N . LEU A 1 256 ? 19.828 -15.625 -32.406 1 97.75 256 LEU A N 1
ATOM 1948 C CA . LEU A 1 256 ? 20.25 -15.133 -31.078 1 97.75 256 LEU A CA 1
ATOM 1949 C C . LEU A 1 256 ? 21.031 -16.203 -30.328 1 97.75 256 LEU A C 1
ATOM 1951 O O . LEU A 1 256 ? 20.562 -17.328 -30.172 1 97.75 256 LEU A O 1
ATOM 1955 N N . GLU A 1 257 ? 22.234 -15.875 -29.906 1 97.75 257 GLU A N 1
ATOM 1956 C CA . GLU A 1 257 ? 23 -16.75 -29.031 1 97.75 257 GLU A CA 1
ATOM 1957 C C . GLU A 1 257 ? 22.766 -16.391 -27.562 1 97.75 257 GLU A C 1
ATOM 1959 O O . GLU A 1 257 ? 22.797 -15.219 -27.188 1 97.75 257 GLU A O 1
ATOM 1964 N N . CYS A 1 258 ? 22.484 -17.438 -26.75 1 97.69 258 CYS A N 1
ATOM 1965 C CA . CYS A 1 258 ? 22.25 -17.219 -25.328 1 97.69 258 CYS A CA 1
ATOM 1966 C C . CYS A 1 258 ? 22.672 -18.438 -24.5 1 97.69 258 CYS A C 1
ATOM 1968 O O . CYS A 1 258 ? 22.797 -19.531 -25.047 1 97.69 258 CYS A O 1
ATOM 1970 N N . GLU A 1 259 ? 22.891 -18.172 -23.25 1 98.31 259 GLU A N 1
ATOM 1971 C CA . GLU A 1 259 ? 23.312 -19.266 -22.359 1 98.31 259 GLU A CA 1
ATOM 1972 C C . GLU A 1 259 ? 22.109 -20.078 -21.891 1 98.31 259 GLU A C 1
ATOM 1974 O O . GLU A 1 259 ? 22.25 -21.234 -21.5 1 98.31 259 GLU A O 1
ATOM 1979 N N . ALA A 1 260 ? 20.922 -19.484 -21.922 1 98.31 260 ALA A N 1
ATOM 1980 C CA . ALA A 1 260 ? 19.688 -20.156 -21.516 1 98.31 260 ALA A CA 1
ATOM 1981 C C . ALA A 1 260 ? 18.469 -19.562 -22.219 1 98.31 260 ALA A C 1
ATOM 1983 O O . ALA A 1 260 ? 18.484 -18.391 -22.594 1 98.31 260 ALA A O 1
ATOM 1984 N N . VAL A 1 261 ? 17.484 -20.328 -22.484 1 98.69 261 VAL A N 1
ATOM 1985 C CA . VAL A 1 261 ? 16.203 -19.906 -23.031 1 98.69 261 VAL A CA 1
ATOM 1986 C C . VAL A 1 261 ? 15.07 -20.453 -22.172 1 98.69 261 VAL A C 1
ATOM 1988 O O . VAL A 1 261 ? 15.016 -21.656 -21.891 1 98.69 261 VAL A O 1
ATOM 1991 N N . VAL A 1 262 ? 14.156 -19.594 -21.688 1 98.75 262 VAL A N 1
ATOM 1992 C CA . VAL A 1 262 ? 13.109 -19.953 -20.734 1 98.75 262 VAL A CA 1
ATOM 1993 C C . VAL A 1 262 ? 11.742 -19.891 -21.422 1 98.75 262 VAL A C 1
ATOM 1995 O O . VAL A 1 262 ? 11.438 -18.906 -22.109 1 98.75 262 VAL A O 1
ATOM 1998 N N . HIS A 1 263 ? 10.961 -20.922 -21.203 1 98.44 263 HIS A N 1
ATOM 1999 C CA . HIS A 1 263 ? 9.586 -21 -21.703 1 98.44 263 HIS A CA 1
ATOM 2000 C C . HIS A 1 263 ? 8.656 -20.109 -20.875 1 98.44 263 HIS A C 1
ATOM 2002 O O . HIS A 1 263 ? 8.477 -20.344 -19.672 1 98.44 263 HIS A O 1
ATOM 2008 N N . GLY A 1 264 ? 8.047 -19.078 -21.453 1 97.44 264 GLY A N 1
ATOM 2009 C CA . GLY A 1 264 ? 7.043 -18.219 -20.859 1 97.44 264 GLY A CA 1
ATOM 2010 C C . GLY A 1 264 ? 5.859 -17.953 -21.766 1 97.44 264 GLY A C 1
ATOM 2011 O O . GLY A 1 264 ? 5.215 -16.906 -21.672 1 97.44 264 GLY A O 1
ATOM 2012 N N . ALA A 1 265 ? 5.609 -18.922 -22.656 1 96.38 265 ALA A N 1
ATOM 2013 C CA . ALA A 1 265 ? 4.629 -18.703 -23.719 1 96.38 265 ALA A CA 1
ATOM 2014 C C . ALA A 1 265 ? 3.32 -19.422 -23.422 1 96.38 265 ALA A C 1
ATOM 2016 O O . ALA A 1 265 ? 2.705 -20 -24.312 1 96.38 265 ALA A O 1
ATOM 2017 N N . GLY A 1 266 ? 2.949 -19.469 -22.203 1 94.81 266 GLY A N 1
ATOM 2018 C CA . GLY A 1 266 ? 1.614 -19.922 -21.859 1 94.81 266 GLY A CA 1
ATOM 2019 C C . GLY A 1 266 ? 1.612 -21.25 -21.125 1 94.81 266 GLY A C 1
ATOM 2020 O O . GLY A 1 266 ? 2.582 -22.016 -21.203 1 94.81 266 GLY A O 1
ATOM 2021 N N . ARG A 1 267 ? 0.536 -21.516 -20.438 1 96.56 267 ARG A N 1
ATOM 2022 C CA . ARG A 1 267 ? 0.26 -22.75 -19.703 1 96.56 267 ARG A CA 1
ATOM 2023 C C . ARG A 1 267 ? -1.117 -23.297 -20.062 1 96.56 267 ARG A C 1
ATOM 2025 O O . ARG A 1 267 ? -1.987 -22.547 -20.531 1 96.56 267 ARG A O 1
ATOM 2032 N N . ILE A 1 268 ? -1.284 -24.562 -19.922 1 97.06 268 ILE A N 1
ATOM 2033 C CA . ILE A 1 268 ? -2.553 -25.234 -20.203 1 97.06 268 ILE A CA 1
ATOM 2034 C C . ILE A 1 268 ? -2.93 -26.141 -19.047 1 97.06 268 ILE A C 1
ATOM 2036 O O . ILE A 1 268 ? -2.064 -26.562 -18.266 1 97.06 268 ILE A O 1
ATOM 2040 N N . PRO A 1 269 ? -4.246 -26.453 -18.844 1 98 269 PRO A N 1
ATOM 2041 C CA . PRO A 1 269 ? -4.668 -27.344 -17.766 1 98 269 PRO A CA 1
ATOM 2042 C C . PRO A 1 269 ? -3.947 -28.688 -17.797 1 98 269 PRO A C 1
ATOM 2044 O O . PRO A 1 269 ? -3.709 -29.234 -18.875 1 98 269 PRO A O 1
ATOM 2047 N N . ASN A 1 270 ? -3.604 -29.156 -16.656 1 97.81 270 ASN A N 1
ATOM 2048 C CA . ASN A 1 270 ? -2.891 -30.422 -16.516 1 97.81 270 ASN A CA 1
ATOM 2049 C C . ASN A 1 270 ? -3.852 -31.609 -16.484 1 97.81 270 ASN A C 1
ATOM 2051 O O . ASN A 1 270 ? -4.117 -32.188 -15.414 1 97.81 270 ASN A O 1
ATOM 2055 N N . VAL A 1 271 ? -4.305 -32.094 -17.703 1 97.94 271 VAL A N 1
ATOM 2056 C CA . VAL A 1 271 ? -5.344 -33.125 -17.75 1 97.94 271 VAL A CA 1
ATOM 2057 C C . VAL A 1 271 ? -4.828 -34.344 -18.5 1 97.94 271 VAL A C 1
ATOM 2059 O O . VAL A 1 271 ? -5.445 -35.406 -18.453 1 97.94 271 VAL A O 1
ATOM 2062 N N . ASP A 1 272 ? -3.656 -34.281 -19.125 1 95 272 ASP A N 1
ATOM 2063 C CA . ASP A 1 272 ? -3.219 -35.25 -20.141 1 95 272 ASP A CA 1
ATOM 2064 C C . ASP A 1 272 ? -3.092 -36.656 -19.562 1 95 272 ASP A C 1
ATOM 2066 O O . ASP A 1 272 ? -3.406 -37.625 -20.234 1 95 272 ASP A O 1
ATOM 2070 N N . GLU A 1 273 ? -2.676 -36.719 -18.375 1 96.44 273 GLU A N 1
ATOM 2071 C CA . GLU A 1 273 ? -2.352 -38.031 -17.812 1 96.44 273 GLU A CA 1
ATOM 2072 C C . GLU A 1 273 ? -3.527 -38.594 -17.016 1 96.44 273 GLU A C 1
ATOM 2074 O O . GLU A 1 273 ? -3.453 -39.719 -16.5 1 96.44 273 GLU A O 1
ATOM 2079 N N . LEU A 1 274 ? -4.668 -37.906 -16.938 1 98.56 274 LEU A N 1
ATOM 2080 C CA . LEU A 1 274 ? -5.75 -38.281 -16.031 1 98.56 274 LEU A CA 1
ATOM 2081 C C . LEU A 1 274 ? -6.688 -39.281 -16.656 1 98.56 274 LEU A C 1
ATOM 2083 O O . LEU A 1 274 ? -7.477 -39.938 -15.961 1 98.56 274 LEU A O 1
ATOM 2087 N N . ASP A 1 275 ? -6.641 -39.562 -17.969 1 98.31 275 ASP A N 1
ATOM 2088 C CA . ASP A 1 275 ? -7.586 -40.406 -18.703 1 98.31 275 ASP A CA 1
ATOM 2089 C C . ASP A 1 275 ? -9.023 -40 -18.375 1 98.31 275 ASP A C 1
ATOM 2091 O O . ASP A 1 275 ? -9.828 -40.875 -17.984 1 98.31 275 ASP A O 1
ATOM 2095 N N . LEU A 1 276 ? -9.32 -38.719 -18.609 1 98.75 276 LEU A N 1
ATOM 2096 C CA . LEU A 1 276 ? -10.609 -38.156 -18.234 1 98.75 276 LEU A CA 1
ATOM 2097 C C . LEU A 1 276 ? -11.742 -38.844 -19 1 98.75 276 LEU A C 1
ATOM 2099 O O . LEU A 1 276 ? -12.852 -38.969 -18.469 1 98.75 276 LEU A O 1
ATOM 2103 N N . VAL A 1 277 ? -11.5 -39.281 -20.203 1 98.38 277 VAL A N 1
ATOM 2104 C CA . VAL A 1 277 ? -12.516 -39.938 -21.016 1 98.38 277 VAL A CA 1
ATOM 2105 C C . VAL A 1 277 ? -13 -41.188 -20.297 1 98.38 277 VAL A C 1
ATOM 2107 O O . VAL A 1 277 ? -14.203 -41.438 -20.172 1 98.38 277 VAL A O 1
ATOM 2110 N N . THR A 1 278 ? -12.07 -41.969 -19.812 1 98.56 278 THR A N 1
ATOM 2111 C CA . THR A 1 278 ? -12.391 -43.156 -19.062 1 98.56 278 THR A CA 1
ATOM 2112 C C . THR A 1 278 ? -13.203 -42.812 -17.812 1 98.56 278 THR A C 1
ATOM 2114 O O . THR A 1 278 ? -14.078 -43.594 -17.406 1 98.56 278 THR A O 1
ATOM 2117 N N . GLY A 1 279 ? -12.961 -41.688 -17.266 1 98.62 279 GLY A N 1
ATOM 2118 C CA . GLY A 1 279 ? -13.656 -41.25 -16.062 1 98.62 279 GLY A CA 1
ATOM 2119 C C . GLY A 1 279 ? -15.008 -40.625 -16.375 1 98.62 279 GLY A C 1
ATOM 2120 O O . GLY A 1 279 ? -15.766 -40.312 -15.453 1 98.62 279 GLY A O 1
ATOM 2121 N N . GLY A 1 280 ? -15.297 -40.469 -17.672 1 98.69 280 GLY A N 1
ATOM 2122 C CA . GLY A 1 280 ? -16.531 -39.812 -18.047 1 98.69 280 GLY A CA 1
ATOM 2123 C C . GLY A 1 280 ? -16.531 -38.312 -17.719 1 98.69 280 GLY A C 1
ATOM 2124 O O . GLY A 1 280 ? -17.547 -37.75 -17.328 1 98.69 280 GLY A O 1
ATOM 2125 N N . VAL A 1 281 ? -15.414 -37.719 -17.812 1 98.88 281 VAL A N 1
ATOM 2126 C CA . VAL A 1 281 ? -15.258 -36.312 -17.469 1 98.88 281 VAL A CA 1
ATOM 2127 C C . VAL A 1 281 ? -14.945 -35.5 -18.734 1 98.88 281 VAL A C 1
ATOM 2129 O O . VAL A 1 281 ? -13.898 -35.688 -19.359 1 98.88 281 VAL A O 1
ATOM 2132 N N . ASP A 1 282 ? -15.859 -34.562 -19.078 1 98.75 282 ASP A N 1
ATOM 2133 C CA . ASP A 1 282 ? -15.664 -33.688 -20.234 1 98.75 282 ASP A CA 1
ATOM 2134 C C . ASP A 1 282 ? -14.617 -32.625 -19.938 1 98.75 282 ASP A C 1
ATOM 2136 O O . ASP A 1 282 ? -14.539 -32.125 -18.828 1 98.75 282 ASP A O 1
ATOM 2140 N N . PHE A 1 283 ? -13.805 -32.312 -20.953 1 98.44 283 PHE A N 1
ATOM 2141 C CA . PHE A 1 283 ? -12.797 -31.25 -20.859 1 98.44 283 PHE A CA 1
ATOM 2142 C C . PHE A 1 283 ? -12.5 -30.656 -22.219 1 98.44 283 PHE A C 1
ATOM 2144 O O . PHE A 1 283 ? -12.852 -31.234 -23.25 1 98.44 283 PHE A O 1
ATOM 2151 N N . ASP A 1 284 ? -11.992 -29.438 -22.25 1 97.12 284 ASP A N 1
ATOM 2152 C CA . ASP A 1 284 ? -11.508 -28.781 -23.469 1 97.12 284 ASP A CA 1
ATOM 2153 C C . ASP A 1 284 ? -10.234 -27.984 -23.188 1 97.12 284 ASP A C 1
ATOM 2155 O O . ASP A 1 284 ? -9.523 -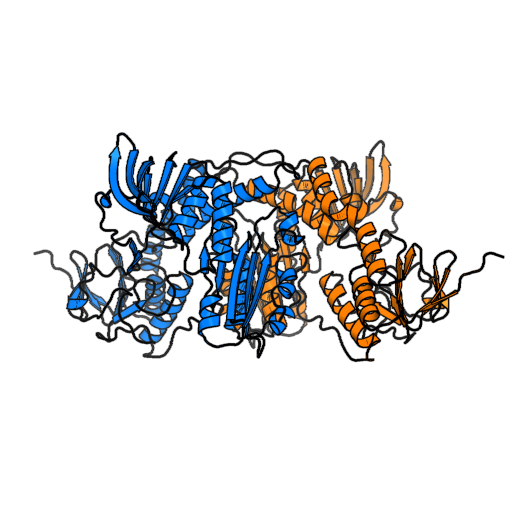28.266 -22.219 1 97.12 284 ASP A O 1
ATOM 2159 N N . LYS A 1 285 ? -9.922 -27.078 -24.031 1 95.12 285 LYS A N 1
ATOM 2160 C CA . LYS A 1 285 ? -8.68 -26.328 -23.922 1 95.12 285 LYS A CA 1
ATOM 2161 C C . LYS A 1 285 ? -8.664 -25.453 -22.672 1 95.12 285 LYS A C 1
ATOM 2163 O O . LYS A 1 285 ? -7.602 -25.047 -22.203 1 95.12 285 LYS A O 1
ATOM 2168 N N . LYS A 1 286 ? -9.812 -25.188 -22.125 1 95 286 LYS A N 1
ATOM 2169 C CA . LYS A 1 286 ? -9.914 -24.344 -20.938 1 95 286 LYS A CA 1
ATOM 2170 C C . LYS A 1 286 ? -9.773 -25.172 -19.672 1 95 286 LYS A C 1
ATOM 2172 O O . LYS A 1 286 ? -9.555 -24.609 -18.594 1 95 286 LYS A O 1
ATOM 2177 N N . GLY A 1 287 ? -9.953 -26.516 -19.797 1 98.38 287 GLY A N 1
ATOM 2178 C CA . GLY A 1 287 ? -9.859 -27.391 -18.656 1 98.38 287 GLY A CA 1
ATOM 2179 C C . GLY A 1 287 ? -11.078 -28.281 -18.484 1 98.38 287 GLY A C 1
ATOM 2180 O O . GLY A 1 287 ? -11.797 -28.547 -19.438 1 98.38 287 GLY A O 1
ATOM 2181 N N . VAL A 1 288 ? -11.258 -28.781 -17.281 1 98.81 288 VAL A N 1
ATOM 2182 C CA . VAL A 1 288 ? -12.398 -29.641 -16.969 1 98.81 288 VAL A CA 1
ATOM 2183 C C . VAL A 1 288 ? -13.695 -28.828 -17.078 1 98.81 288 VAL A C 1
ATOM 2185 O O . VAL A 1 288 ? -13.797 -27.734 -16.531 1 98.81 288 VAL A O 1
ATOM 2188 N N . THR A 1 289 ? -14.664 -29.344 -17.828 1 98.75 289 THR A N 1
ATOM 2189 C CA . THR A 1 289 ? -15.945 -28.641 -17.984 1 98.75 289 THR A CA 1
ATOM 2190 C C . THR A 1 289 ? -16.781 -28.781 -16.703 1 98.75 289 THR A C 1
ATOM 2192 O O . THR A 1 289 ? -17.188 -29.891 -16.344 1 98.75 289 THR A O 1
ATOM 2195 N N . VAL A 1 290 ? -17.062 -27.656 -16.062 1 98.69 290 VAL A N 1
ATOM 2196 C CA . VAL A 1 290 ? -17.781 -27.703 -14.789 1 98.69 290 VAL A CA 1
ATOM 2197 C C . VAL A 1 290 ? -18.984 -26.766 -14.852 1 98.69 290 VAL A C 1
ATOM 2199 O O . VAL A 1 290 ? -19.031 -25.844 -15.672 1 98.69 290 VAL A O 1
ATOM 2202 N N . ASP A 1 291 ? -19.969 -27 -14.039 1 98.56 291 ASP A N 1
ATOM 2203 C CA . ASP A 1 291 ? -21.109 -26.109 -13.875 1 98.56 291 ASP A CA 1
ATOM 2204 C C . ASP A 1 291 ? -20.797 -25 -12.867 1 98.56 291 ASP A C 1
ATOM 2206 O O . ASP A 1 291 ? -19.656 -24.812 -12.469 1 98.56 291 ASP A O 1
ATOM 2210 N N . GLU A 1 292 ? -21.766 -24.156 -12.438 1 98.31 292 GLU A N 1
ATOM 2211 C CA . GLU A 1 292 ? -21.578 -23 -11.578 1 98.31 292 GLU A CA 1
ATOM 2212 C C . GLU A 1 292 ? -21.219 -23.406 -10.156 1 98.31 292 GLU A C 1
ATOM 2214 O O . GLU A 1 292 ? -20.828 -22.562 -9.336 1 98.31 292 GLU A O 1
ATOM 2219 N N . TYR A 1 293 ? -21.375 -24.688 -9.852 1 98.69 293 TYR A N 1
ATOM 2220 C CA . TYR A 1 293 ? -21 -25.203 -8.531 1 98.69 293 TYR A CA 1
ATOM 2221 C C . TYR A 1 293 ? -19.672 -25.938 -8.578 1 98.69 293 TYR A C 1
ATOM 2223 O O . TYR A 1 293 ? -19.281 -26.594 -7.617 1 98.69 293 TYR A O 1
ATOM 2231 N N . LEU A 1 294 ? -18.938 -25.938 -9.727 1 98.81 294 LEU A N 1
ATOM 2232 C CA . LEU A 1 294 ? -17.625 -26.5 -9.992 1 98.81 294 LEU A CA 1
ATOM 2233 C C . LEU A 1 294 ? -17.688 -28.031 -10.07 1 98.81 294 LEU A C 1
ATOM 2235 O O . LEU A 1 294 ? -16.703 -28.719 -9.812 1 98.81 294 LEU A O 1
ATOM 2239 N N . ARG A 1 295 ? -18.875 -28.547 -10.328 1 98.69 295 ARG A N 1
ATOM 2240 C CA . ARG A 1 295 ? -19.109 -29.969 -10.555 1 98.69 295 ARG A CA 1
ATOM 2241 C C . ARG A 1 295 ? -19.016 -30.312 -12.039 1 98.69 295 ARG A C 1
ATOM 2243 O O . ARG A 1 295 ? -19.516 -29.562 -12.891 1 98.69 295 ARG A O 1
ATOM 2250 N N . SER A 1 296 ? -18.312 -31.453 -12.336 1 98.75 296 SER A N 1
ATOM 2251 C CA . SER A 1 296 ? -18.25 -31.906 -13.719 1 98.75 296 SER A CA 1
ATOM 2252 C C . SER A 1 296 ? -19.641 -32.031 -14.32 1 98.75 296 SER A C 1
ATOM 2254 O O . SER A 1 296 ? -20.547 -32.594 -13.688 1 98.75 296 SER A O 1
ATOM 2256 N N . VAL A 1 297 ? -19.781 -31.562 -15.555 1 98.38 297 VAL A N 1
ATOM 2257 C CA . VAL A 1 297 ? -21.078 -31.609 -16.219 1 98.38 297 VAL A CA 1
ATOM 2258 C C . VAL A 1 297 ? -21.406 -33.031 -16.656 1 98.38 297 VAL A C 1
ATOM 2260 O O . VAL A 1 297 ? -22.578 -33.406 -16.734 1 98.38 297 VAL A O 1
ATOM 2263 N N . SER A 1 298 ? -20.422 -33.875 -16.828 1 98.69 298 SER A N 1
ATOM 2264 C CA . SER A 1 298 ? -20.625 -35.188 -17.438 1 98.69 298 SER A CA 1
ATOM 2265 C C . SER A 1 298 ? -20.438 -36.281 -16.406 1 98.69 298 SER A C 1
ATOM 2267 O O . SER A 1 298 ? -20.828 -37.438 -16.641 1 98.69 298 SER A O 1
ATOM 2269 N N . ASN A 1 299 ? -19.844 -36.062 -15.32 1 98.75 299 ASN A N 1
ATOM 2270 C CA . ASN A 1 299 ? -19.703 -37 -14.203 1 98.75 299 ASN A CA 1
ATOM 2271 C C . ASN A 1 299 ? -20.016 -36.312 -12.867 1 98.75 299 ASN A C 1
ATOM 2273 O O . ASN A 1 299 ? -19.156 -35.656 -12.281 1 98.75 299 ASN A O 1
ATOM 2277 N N . PRO A 1 300 ? -21.172 -36.469 -12.352 1 97.88 300 PRO A N 1
ATOM 2278 C CA . PRO A 1 300 ? -21.625 -35.719 -11.188 1 97.88 300 PRO A CA 1
ATOM 2279 C C . PRO A 1 300 ? -20.828 -36.031 -9.922 1 97.88 300 PRO A C 1
ATOM 2281 O O . PRO A 1 300 ? -20.969 -35.344 -8.914 1 97.88 300 PRO A O 1
ATOM 2284 N N . ASP A 1 301 ? -20.031 -37.031 -9.914 1 98.38 301 ASP A N 1
ATOM 2285 C CA . ASP A 1 301 ? -19.234 -37.375 -8.742 1 98.38 301 ASP A CA 1
ATOM 2286 C C . ASP A 1 301 ? -17.859 -36.688 -8.789 1 98.38 301 ASP A C 1
ATOM 2288 O O . ASP A 1 301 ? -17.062 -36.812 -7.867 1 98.38 301 ASP A O 1
ATOM 2292 N N . VAL A 1 302 ? -17.625 -35.875 -9.82 1 98.88 302 VAL A N 1
ATOM 2293 C CA . VAL A 1 302 ? -16.312 -35.25 -10.008 1 98.88 302 VAL A CA 1
ATOM 2294 C C . VAL A 1 302 ? -16.438 -33.75 -9.953 1 98.88 302 VAL A C 1
ATOM 2296 O O . VAL A 1 302 ? -17.359 -33.156 -10.531 1 98.88 302 VAL A O 1
ATOM 2299 N N . TYR A 1 303 ? -15.562 -33.094 -9.18 1 98.88 303 TYR A N 1
ATOM 2300 C CA . TYR A 1 303 ? -15.406 -31.656 -9.109 1 98.88 303 TYR A CA 1
ATOM 2301 C C . TYR A 1 303 ? -14.031 -31.234 -9.617 1 98.88 303 TYR A C 1
ATOM 2303 O O . TYR A 1 303 ? -13.117 -32.062 -9.711 1 98.88 303 TYR A O 1
ATOM 2311 N N . ALA A 1 304 ? -13.883 -29.953 -9.992 1 98.88 304 ALA A N 1
ATOM 2312 C CA . ALA A 1 304 ? -12.594 -29.391 -10.375 1 98.88 304 ALA A CA 1
ATOM 2313 C C . ALA A 1 304 ? -12.43 -27.984 -9.812 1 98.88 304 ALA A C 1
ATOM 2315 O O . ALA A 1 304 ? -13.406 -27.234 -9.711 1 98.88 304 ALA A O 1
ATOM 2316 N N . ALA A 1 305 ? -11.266 -27.594 -9.461 1 98.69 305 ALA A N 1
ATOM 2317 C CA . ALA A 1 305 ? -10.945 -26.281 -8.906 1 98.69 305 ALA A CA 1
ATOM 2318 C C . ALA A 1 305 ? -9.523 -25.859 -9.258 1 98.69 305 ALA A C 1
ATOM 2320 O O . ALA A 1 305 ? -8.656 -26.719 -9.477 1 98.69 305 ALA A O 1
ATOM 2321 N N . GLY A 1 306 ? -9.305 -24.547 -9.273 1 97.88 306 GLY A N 1
ATOM 2322 C CA . GLY A 1 306 ? -7.992 -24 -9.594 1 97.88 306 GLY A CA 1
ATOM 2323 C C . GLY A 1 306 ? -7.715 -23.969 -11.086 1 97.88 306 GLY A C 1
ATOM 2324 O O . GLY A 1 306 ? -8.641 -23.906 -11.898 1 97.88 306 GLY A O 1
ATOM 2325 N N . ASP A 1 307 ? -6.488 -24.062 -11.43 1 97.5 307 ASP A N 1
ATOM 2326 C CA . ASP A 1 307 ? -6.039 -23.781 -12.789 1 97.5 307 ASP A CA 1
ATOM 2327 C C . ASP A 1 307 ? -6.512 -24.859 -13.758 1 97.5 307 ASP A C 1
ATOM 2329 O O . ASP A 1 307 ? -6.496 -24.656 -14.977 1 97.5 307 ASP A O 1
ATOM 2333 N N . VAL A 1 308 ? -6.91 -26.031 -13.258 1 98.56 308 VAL A N 1
ATOM 2334 C CA . VAL A 1 308 ? -7.324 -27.125 -14.133 1 98.56 308 VAL A CA 1
ATOM 2335 C C . VAL A 1 308 ? -8.797 -26.953 -14.508 1 98.56 308 VAL A C 1
ATOM 2337 O O . VAL A 1 308 ? -9.273 -27.562 -15.469 1 98.56 308 VAL A O 1
ATOM 2340 N N . SER A 1 309 ? -9.5 -26.172 -13.695 1 98.19 309 SER A N 1
ATOM 2341 C CA . SER A 1 309 ? -10.938 -26.031 -13.898 1 98.19 309 SER A CA 1
ATOM 2342 C C . SER A 1 309 ? -11.242 -25.094 -15.062 1 98.19 309 SER A C 1
ATOM 2344 O O . SER A 1 309 ? -10.562 -24.078 -15.242 1 98.19 309 SER A O 1
ATOM 2346 N N . GLY A 1 310 ? -12.172 -25.516 -15.906 1 97.88 310 GLY A N 1
ATOM 2347 C CA . GLY A 1 310 ? -12.648 -24.625 -16.969 1 97.88 310 GLY A CA 1
ATOM 2348 C C . GLY A 1 310 ? -13.602 -23.562 -16.453 1 97.88 310 GLY A C 1
ATOM 2349 O O . GLY A 1 310 ? -14.5 -23.125 -17.188 1 97.88 310 GLY A O 1
ATOM 2350 N N . SER A 1 311 ? -13.516 -23.125 -15.148 1 96.94 311 SER A N 1
ATOM 2351 C CA . SER A 1 311 ? -14.328 -22.078 -14.547 1 96.94 311 SER A CA 1
ATOM 2352 C C . SER A 1 311 ? -13.945 -20.703 -15.094 1 96.94 311 SER A C 1
ATOM 2354 O O . SER A 1 311 ? -12.93 -20.562 -15.781 1 96.94 311 SER A O 1
ATOM 2356 N N . PRO A 1 312 ? -14.758 -19.703 -14.844 1 94.38 312 PRO A N 1
ATOM 2357 C CA . PRO A 1 312 ? -14.453 -18.359 -15.352 1 94.38 312 PRO A CA 1
ATOM 2358 C C . PRO A 1 312 ? -13.352 -17.672 -14.555 1 94.38 312 PRO A C 1
ATOM 2360 O O . PRO A 1 312 ? -12.906 -16.578 -14.922 1 94.38 312 PRO A O 1
ATOM 2363 N N . GLY A 1 313 ? -12.914 -18.25 -13.516 1 93.5 313 GLY A N 1
ATOM 2364 C CA . GLY A 1 313 ? -11.898 -17.625 -12.672 1 93.5 313 GLY A CA 1
ATOM 2365 C C . GLY A 1 313 ? -10.539 -17.547 -13.336 1 93.5 313 GLY A C 1
ATOM 2366 O O . GLY A 1 313 ? -10.156 -18.453 -14.086 1 93.5 313 GLY A O 1
ATOM 2367 N N . LEU A 1 314 ? -9.797 -16.453 -12.977 1 92 314 LEU A N 1
ATOM 2368 C CA . LEU A 1 314 ? -8.414 -16.312 -13.422 1 92 314 LEU A CA 1
ATOM 2369 C C . LEU A 1 314 ? -7.52 -17.344 -12.75 1 92 314 LEU A C 1
ATOM 2371 O O . LEU A 1 314 ? -7.848 -17.859 -11.688 1 92 314 LEU A O 1
ATOM 2375 N N . SER A 1 315 ? -6.438 -17.703 -13.406 1 93.12 315 SER A N 1
ATOM 2376 C CA . SER A 1 315 ? -5.465 -18.625 -12.836 1 93.12 315 SER A CA 1
ATOM 2377 C C . SER A 1 315 ? -4.629 -17.953 -11.758 1 93.12 315 SER A C 1
ATOM 2379 O O . SER A 1 315 ? -3.463 -17.609 -11.984 1 93.12 315 SER A O 1
ATOM 2381 N N . LEU A 1 316 ? -5.195 -17.734 -10.594 1 95.25 316 LEU A N 1
ATOM 2382 C CA . LEU A 1 316 ? -4.59 -17.047 -9.461 1 95.25 316 LEU A CA 1
ATOM 2383 C C . LEU A 1 316 ? -4.82 -17.828 -8.172 1 95.25 316 LEU A C 1
ATOM 2385 O O . LEU A 1 316 ? -5.871 -18.453 -7.992 1 95.25 316 LEU A O 1
ATOM 2389 N N . THR A 1 317 ? -3.891 -17.703 -7.258 1 94.81 317 THR A N 1
ATOM 2390 C CA . THR A 1 317 ? -3.975 -18.391 -5.973 1 94.81 317 THR A CA 1
ATOM 2391 C C . THR A 1 317 ? -5.242 -18 -5.227 1 94.81 317 THR A C 1
ATOM 2393 O O . THR A 1 317 ? -5.941 -18.844 -4.68 1 94.81 317 THR A O 1
ATOM 2396 N N . PRO A 1 318 ? -5.609 -16.672 -5.23 1 95.56 318 PRO A N 1
ATOM 2397 C CA . PRO A 1 318 ? -6.852 -16.328 -4.539 1 95.56 318 PRO A CA 1
ATOM 2398 C C . PRO A 1 318 ? -8.078 -17 -5.148 1 95.56 318 PRO A C 1
ATOM 2400 O O . PRO A 1 318 ? -9.031 -17.328 -4.434 1 95.56 318 PRO A O 1
ATOM 2403 N N . ILE A 1 319 ? -8.078 -17.266 -6.426 1 97 319 ILE A N 1
ATOM 2404 C CA . ILE A 1 319 ? -9.195 -17.922 -7.098 1 97 319 ILE A CA 1
ATOM 2405 C C . ILE A 1 319 ? -9.211 -19.406 -6.734 1 97 319 ILE A C 1
ATOM 2407 O O . ILE A 1 319 ? -10.273 -19.984 -6.496 1 97 319 ILE A O 1
ATOM 2411 N N . ALA A 1 320 ? -8.016 -19.969 -6.715 1 97.38 320 ALA A N 1
ATOM 2412 C CA . ALA A 1 320 ? -7.941 -21.344 -6.254 1 97.38 320 ALA A CA 1
ATOM 2413 C C . ALA A 1 320 ? -8.547 -21.484 -4.859 1 97.38 320 ALA A C 1
ATOM 2415 O O . ALA A 1 320 ? -9.281 -22.438 -4.586 1 97.38 320 ALA A O 1
ATOM 2416 N N . GLY A 1 321 ? -8.242 -20.547 -3.965 1 96.5 321 GLY A N 1
ATOM 2417 C CA . GLY A 1 321 ? -8.82 -20.547 -2.633 1 96.5 321 GLY A CA 1
ATOM 2418 C C . GLY A 1 321 ? -10.328 -20.359 -2.639 1 96.5 321 GLY A C 1
ATOM 2419 O O . GLY A 1 321 ? -11.055 -21.062 -1.939 1 96.5 321 GLY A O 1
ATOM 2420 N N . LEU A 1 322 ? -10.766 -19.406 -3.402 1 97.31 322 LEU A N 1
ATOM 2421 C CA . LEU A 1 322 ? -12.195 -19.125 -3.539 1 97.31 322 LEU A CA 1
ATOM 2422 C C . LEU A 1 322 ? -12.953 -20.359 -4.016 1 97.31 322 LEU A C 1
ATOM 2424 O O . LEU A 1 322 ? -13.984 -20.719 -3.441 1 97.31 322 LEU A O 1
ATOM 2428 N N . GLU A 1 323 ? -12.422 -21.031 -5.027 1 98.5 323 GLU A N 1
ATOM 2429 C CA . GLU A 1 323 ? -13.07 -22.188 -5.613 1 98.5 323 GLU A CA 1
ATOM 2430 C C . GLU A 1 323 ? -13.016 -23.391 -4.668 1 98.5 323 GLU A C 1
ATOM 2432 O O . GLU A 1 323 ? -13.945 -24.203 -4.621 1 98.5 323 GLU A O 1
ATOM 2437 N N . SER A 1 324 ? -11.914 -23.516 -3.945 1 98.25 324 SER A N 1
ATOM 2438 C CA . SER A 1 324 ? -11.805 -24.609 -2.992 1 98.25 324 SER A CA 1
ATOM 2439 C C . SER A 1 324 ? -12.883 -24.516 -1.918 1 98.25 324 SER A C 1
ATOM 2441 O O . SER A 1 324 ? -13.445 -25.547 -1.512 1 98.25 324 SER A O 1
ATOM 2443 N N . ARG A 1 325 ? -13.156 -23.312 -1.448 1 97.44 325 ARG A N 1
ATOM 2444 C CA . ARG A 1 325 ? -14.203 -23.125 -0.448 1 97.44 325 ARG A CA 1
ATOM 2445 C C . ARG A 1 325 ? -15.562 -23.5 -1.012 1 97.44 325 ARG A C 1
ATOM 2447 O O . ARG A 1 325 ? -16.375 -24.141 -0.327 1 97.44 325 ARG A O 1
ATOM 2454 N N . ALA A 1 326 ? -15.789 -23.109 -2.23 1 98.5 326 ALA A N 1
ATOM 2455 C CA . ALA A 1 326 ? -17.062 -23.438 -2.875 1 98.5 326 ALA A CA 1
ATOM 2456 C C . ALA A 1 326 ? -17.203 -24.938 -3.064 1 98.5 326 ALA A C 1
ATOM 2458 O O . ALA A 1 326 ? -18.25 -25.516 -2.766 1 98.5 326 ALA A O 1
ATOM 2459 N N . VAL A 1 327 ? -16.141 -25.594 -3.539 1 98.81 327 VAL A N 1
ATOM 2460 C CA . VAL A 1 327 ? -16.172 -27.047 -3.768 1 98.81 327 VAL A CA 1
ATOM 2461 C C . VAL A 1 327 ? -16.406 -27.766 -2.445 1 98.81 327 VAL A C 1
ATOM 2463 O O . VAL A 1 327 ? -17.25 -28.672 -2.371 1 98.81 327 VAL A O 1
ATOM 2466 N N . ALA A 1 328 ? -15.672 -27.375 -1.38 1 98.69 328 ALA A N 1
ATOM 2467 C CA . ALA A 1 328 ? -15.859 -28 -0.075 1 98.69 328 ALA A CA 1
ATOM 2468 C C . ALA A 1 328 ? -17.312 -27.859 0.386 1 98.69 328 ALA A C 1
ATOM 2470 O O . ALA A 1 328 ? -17.922 -28.844 0.84 1 98.69 328 ALA A O 1
ATOM 2471 N N . ALA A 1 329 ? -17.828 -26.688 0.232 1 98.56 329 ALA A N 1
ATOM 2472 C CA . ALA A 1 329 ? -19.219 -26.469 0.619 1 98.56 329 ALA A CA 1
ATOM 2473 C C . ALA A 1 329 ? -20.172 -27.375 -0.171 1 98.56 329 ALA A C 1
ATOM 2475 O O . ALA A 1 329 ? -21.078 -27.969 0.398 1 98.56 329 ALA A O 1
ATOM 2476 N N . ASN A 1 330 ? -19.984 -27.484 -1.445 1 98.62 330 ASN A N 1
ATOM 2477 C CA . ASN A 1 330 ? -20.875 -28.234 -2.328 1 98.62 330 ASN A CA 1
ATOM 2478 C C . ASN A 1 330 ? -20.734 -29.75 -2.117 1 98.62 330 ASN A C 1
ATOM 2480 O O . ASN A 1 330 ? -21.688 -30.5 -2.34 1 98.62 330 ASN A O 1
ATOM 2484 N N . LEU A 1 331 ? -19.531 -30.188 -1.728 1 98.56 331 LEU A N 1
ATOM 2485 C CA . LEU A 1 331 ? -19.328 -31.594 -1.383 1 98.56 331 LEU A CA 1
ATOM 2486 C C . LEU A 1 331 ? -20.094 -31.953 -0.118 1 98.56 331 LEU A C 1
ATOM 2488 O O . LEU A 1 331 ? -20.641 -33.062 -0.018 1 98.56 331 LEU A O 1
ATOM 2492 N N . LEU A 1 332 ? -20.141 -31.047 0.783 1 97 332 LEU A N 1
ATOM 2493 C CA . LEU A 1 332 ? -20.781 -31.297 2.068 1 97 332 LEU A CA 1
ATOM 2494 C C . LEU A 1 332 ? -22.297 -31.078 1.976 1 97 332 LEU A C 1
ATOM 2496 O O . LEU A 1 332 ? -23.062 -31.75 2.656 1 97 332 LEU A O 1
ATOM 2500 N N . LYS A 1 333 ? -22.75 -30.094 1.284 1 95.69 333 LYS A N 1
ATOM 2501 C CA . LYS A 1 333 ? -24.156 -29.797 0.985 1 95.69 333 LYS A CA 1
ATOM 2502 C C . LYS A 1 333 ? -24.328 -29.406 -0.482 1 95.69 333 LYS A C 1
ATOM 2504 O O . LYS A 1 333 ? -24.062 -28.266 -0.87 1 95.69 333 LYS A O 1
ATOM 2509 N N . THR A 1 334 ? -24.906 -30.266 -1.217 1 95 334 THR A N 1
ATOM 2510 C CA . THR A 1 334 ? -25 -30.156 -2.668 1 95 334 THR A CA 1
ATOM 2511 C C . THR A 1 334 ? -25.594 -28.812 -3.082 1 95 334 THR A C 1
ATOM 2513 O O . THR A 1 334 ? -26.594 -28.375 -2.527 1 95 33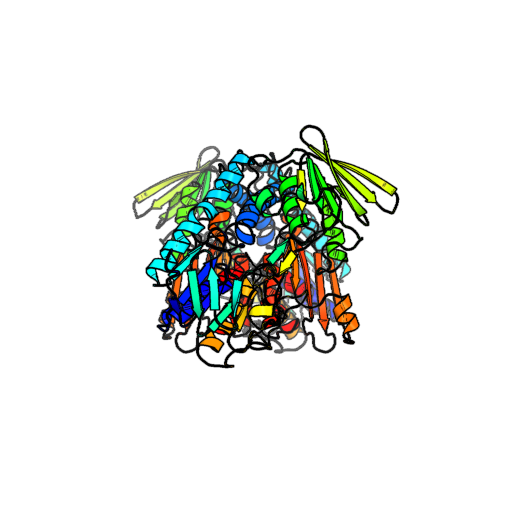4 THR A O 1
ATOM 2516 N N . ASP A 1 335 ? -24.891 -28.188 -4.043 1 96.38 335 ASP A N 1
ATOM 2517 C CA . ASP A 1 335 ? -25.344 -26.969 -4.719 1 96.38 335 ASP A CA 1
ATOM 2518 C C . ASP A 1 335 ? -25.594 -25.844 -3.715 1 96.38 335 ASP A C 1
ATOM 2520 O O . ASP A 1 335 ? -26.609 -25.156 -3.797 1 96.38 335 ASP A O 1
ATOM 2524 N N . SER A 1 336 ? -24.625 -25.641 -2.791 1 97.06 336 SER A N 1
ATOM 2525 C CA . SER A 1 336 ? -24.844 -24.703 -1.702 1 97.06 336 SER A CA 1
ATOM 2526 C C . SER A 1 336 ? -24.031 -23.422 -1.903 1 97.06 336 SER A C 1
ATOM 2528 O O . SER A 1 336 ? -24.281 -22.406 -1.242 1 97.06 336 SER A O 1
ATOM 2530 N N . SER A 1 337 ? -23.062 -23.5 -2.809 1 98.06 337 SER A N 1
ATOM 2531 C CA . SER A 1 337 ? -22.188 -22.344 -2.916 1 98.06 337 SER A CA 1
ATOM 2532 C C . SER A 1 337 ? -21.703 -22.141 -4.352 1 98.06 337 SER A C 1
ATOM 2534 O O . SER A 1 337 ? -21.266 -23.094 -5 1 98.06 337 SER A O 1
ATOM 2536 N N . LYS A 1 338 ? -21.828 -20.953 -4.875 1 98.19 338 LYS A N 1
ATOM 2537 C CA . LYS A 1 338 ? -21.25 -20.5 -6.141 1 98.19 338 LYS A CA 1
ATOM 2538 C C . LYS A 1 338 ? -20.125 -19.5 -5.914 1 98.19 338 LYS A C 1
ATOM 2540 O O . LYS A 1 338 ? -20.266 -18.547 -5.148 1 98.19 338 LYS A O 1
ATOM 2545 N N . PRO A 1 339 ? -18.953 -19.75 -6.508 1 97.81 339 PRO A N 1
ATOM 2546 C CA . PRO A 1 339 ? -17.891 -18.75 -6.355 1 97.81 339 PRO A CA 1
ATOM 2547 C C . PRO A 1 339 ? -18.25 -17.406 -6.973 1 97.81 339 PRO A C 1
ATOM 2549 O O . PRO A 1 339 ? -18.859 -17.359 -8.047 1 97.81 339 PRO A O 1
ATOM 2552 N N . ASP A 1 340 ? -17.953 -16.359 -6.25 1 96.94 340 ASP A N 1
ATOM 2553 C CA . ASP A 1 340 ? -18.141 -15 -6.746 1 96.94 340 ASP A CA 1
ATOM 2554 C C . ASP A 1 340 ? -16.812 -14.414 -7.234 1 96.94 340 ASP A C 1
ATOM 2556 O O . ASP A 1 340 ? -15.977 -14 -6.426 1 96.94 340 ASP A O 1
ATOM 2560 N N . TYR A 1 341 ? -16.641 -14.32 -8.547 1 96.69 341 TYR A N 1
ATOM 2561 C CA . TYR A 1 341 ? -15.375 -13.922 -9.148 1 96.69 341 TYR A CA 1
ATOM 2562 C C . TYR A 1 341 ? -15.305 -12.414 -9.336 1 96.69 341 TYR A C 1
ATOM 2564 O O . TYR A 1 341 ? -14.383 -11.898 -9.969 1 96.69 341 TYR A O 1
ATOM 2572 N N . THR A 1 342 ? -16.266 -11.695 -8.789 1 95.25 342 THR A N 1
ATOM 2573 C CA . THR A 1 342 ? -16.359 -10.25 -8.992 1 95.25 342 THR A CA 1
ATOM 2574 C C . THR A 1 342 ? -15.133 -9.547 -8.445 1 95.25 342 THR A C 1
ATOM 2576 O O . THR A 1 342 ? -14.688 -9.836 -7.328 1 95.25 342 THR A O 1
ATOM 2579 N N . ALA A 1 343 ? -14.531 -8.617 -9.281 1 96.5 343 ALA A N 1
ATOM 2580 C CA . ALA A 1 343 ? -13.469 -7.695 -8.875 1 96.5 343 ALA A CA 1
ATOM 2581 C C . ALA A 1 343 ? -12.211 -8.453 -8.461 1 96.5 343 ALA A C 1
ATOM 2583 O O . ALA A 1 343 ? -11.727 -8.289 -7.34 1 96.5 343 ALA A O 1
ATOM 2584 N N . THR A 1 344 ? -11.594 -9.195 -9.312 1 97.06 344 THR A N 1
ATOM 2585 C CA . THR A 1 344 ? -10.344 -9.914 -9.102 1 97.06 344 THR A CA 1
ATOM 2586 C C . THR A 1 344 ? -9.172 -9.148 -9.719 1 97.06 344 THR A C 1
ATOM 2588 O O . THR A 1 344 ? -9.086 -9.023 -10.938 1 97.06 344 THR A O 1
ATOM 2591 N N . PRO A 1 345 ? -8.289 -8.672 -8.867 1 97.94 345 PRO A N 1
ATOM 2592 C CA . PRO A 1 345 ? -7.133 -7.969 -9.43 1 97.94 345 PRO A CA 1
ATOM 2593 C C . PRO A 1 345 ? -6.051 -8.922 -9.938 1 97.94 345 PRO A C 1
ATOM 2595 O O . PRO A 1 345 ? -5.992 -10.078 -9.508 1 97.94 345 PRO A O 1
ATOM 2598 N N . SER A 1 346 ? -5.293 -8.469 -10.852 1 96.88 346 SER A N 1
ATOM 2599 C CA . SER A 1 346 ? -4.113 -9.148 -11.367 1 96.88 346 SER A CA 1
ATOM 2600 C C . SER A 1 346 ? -2.895 -8.227 -11.352 1 96.88 346 SER A C 1
ATOM 2602 O O . SER A 1 346 ? -3.01 -7.031 -11.641 1 96.88 346 SER A O 1
ATOM 2604 N N . ILE A 1 347 ? -1.725 -8.805 -11 1 98.12 347 ILE A N 1
ATOM 2605 C CA . ILE A 1 347 ? -0.533 -7.973 -10.852 1 98.12 347 ILE A CA 1
ATOM 2606 C C . ILE A 1 347 ? 0.657 -8.656 -11.523 1 98.12 347 ILE A C 1
ATOM 2608 O O . ILE A 1 347 ? 0.901 -9.852 -11.297 1 98.12 347 ILE A O 1
ATOM 2612 N N . ALA A 1 348 ? 1.336 -7.988 -12.422 1 98.25 348 ALA A N 1
ATOM 2613 C CA . ALA A 1 348 ? 2.676 -8.375 -12.852 1 98.25 348 ALA A CA 1
ATOM 2614 C C . ALA A 1 348 ? 3.742 -7.762 -11.953 1 98.25 348 ALA A C 1
ATOM 2616 O O . ALA A 1 348 ? 3.904 -6.539 -11.914 1 98.25 348 ALA A O 1
ATOM 2617 N N . PHE A 1 349 ? 4.504 -8.57 -11.281 1 98.12 349 PHE A N 1
ATOM 2618 C CA . PHE A 1 349 ? 5.406 -8.125 -10.227 1 98.12 349 PHE A CA 1
ATOM 2619 C C . PHE A 1 349 ? 6.77 -7.766 -10.805 1 98.12 349 PHE A C 1
ATOM 2621 O O . PHE A 1 349 ? 7.793 -8.289 -10.352 1 98.12 349 PHE A O 1
ATOM 2628 N N . THR A 1 350 ? 6.777 -6.922 -11.758 1 97.94 350 THR A N 1
ATOM 2629 C CA . THR A 1 350 ? 7.961 -6.16 -12.141 1 97.94 350 THR A CA 1
ATOM 2630 C C . THR A 1 350 ? 8.133 -4.934 -11.258 1 97.94 350 THR A C 1
ATOM 2632 O O . THR A 1 350 ? 7.34 -4.711 -10.336 1 97.94 350 THR A O 1
ATOM 2635 N N . TYR A 1 351 ? 9.234 -4.164 -11.508 1 96.25 351 TYR A N 1
ATOM 2636 C CA . TYR A 1 351 ? 9.344 -2.852 -10.883 1 96.25 351 TYR A CA 1
ATOM 2637 C C . TYR A 1 351 ? 9.68 -1.783 -11.922 1 96.25 351 TYR A C 1
ATOM 2639 O O . TYR A 1 351 ? 10.766 -1.785 -12.492 1 96.25 351 TYR A O 1
ATOM 2647 N N . PRO A 1 352 ? 8.695 -0.868 -12.195 1 97.44 352 PRO A N 1
ATOM 2648 C CA . PRO A 1 352 ? 7.395 -0.75 -11.523 1 97.44 352 PRO A CA 1
ATOM 2649 C C . PRO A 1 352 ? 6.473 -1.93 -11.82 1 97.44 352 PRO A C 1
ATOM 2651 O O . PRO A 1 352 ? 6.68 -2.654 -12.797 1 97.44 352 PRO A O 1
ATOM 2654 N N . MET A 1 353 ? 5.492 -2.104 -10.891 1 98.38 353 MET A N 1
ATOM 2655 C CA . MET A 1 353 ? 4.492 -3.156 -11.055 1 98.38 353 MET A CA 1
ATOM 2656 C C . MET A 1 353 ? 3.367 -2.701 -11.977 1 98.38 353 MET A C 1
ATOM 2658 O O . MET A 1 353 ? 3.096 -1.504 -12.086 1 98.38 353 MET A O 1
ATOM 2662 N N . LEU A 1 354 ? 2.826 -3.604 -12.648 1 98.75 354 LEU A N 1
ATOM 2663 C CA . LEU A 1 354 ? 1.642 -3.375 -13.469 1 98.75 354 LEU A CA 1
ATOM 2664 C C . LEU A 1 354 ? 0.448 -4.156 -12.93 1 98.75 354 LEU A C 1
ATOM 2666 O O . LEU A 1 354 ? 0.501 -5.383 -12.82 1 98.75 354 LEU A O 1
ATOM 2670 N N . ALA A 1 355 ? -0.625 -3.432 -12.531 1 98.69 355 ALA A N 1
ATOM 2671 C CA . ALA A 1 355 ? -1.799 -4.066 -11.938 1 98.69 355 ALA A CA 1
ATOM 2672 C C . ALA A 1 355 ? -3.07 -3.666 -12.68 1 98.69 355 ALA A C 1
ATOM 2674 O O . ALA A 1 355 ? -3.145 -2.578 -13.258 1 98.69 355 ALA A O 1
ATOM 2675 N N . SER A 1 356 ? -4.051 -4.539 -12.68 1 98.56 356 SER A N 1
ATOM 2676 C CA . SER A 1 356 ? -5.34 -4.23 -13.297 1 98.56 356 SER A CA 1
ATOM 2677 C C . SER A 1 356 ? -6.488 -4.879 -12.531 1 98.56 356 SER A C 1
ATOM 2679 O O . SER A 1 356 ? -6.277 -5.836 -11.781 1 98.56 356 SER A O 1
ATOM 2681 N N . ILE A 1 357 ? -7.609 -4.34 -12.688 1 98.56 357 ILE A N 1
ATOM 2682 C CA . ILE A 1 357 ? -8.859 -4.887 -12.172 1 98.56 357 ILE A CA 1
ATOM 2683 C C . ILE A 1 357 ? -10.031 -4.395 -13.023 1 98.56 357 ILE A C 1
ATOM 2685 O O . ILE A 1 357 ? -10.031 -3.252 -13.484 1 98.56 357 ILE A O 1
ATOM 2689 N N . GLY A 1 358 ? -11 -5.297 -13.266 1 97.94 358 GLY A N 1
ATOM 2690 C CA . GLY A 1 358 ? -12.156 -4.91 -14.055 1 97.94 358 GLY A CA 1
ATOM 2691 C C . GLY A 1 358 ? -11.859 -4.82 -15.539 1 97.94 358 GLY A C 1
ATOM 2692 O O . GLY A 1 358 ? -11.086 -5.617 -16.078 1 97.94 358 GLY A O 1
ATOM 2693 N N . MET A 1 359 ? -12.5 -3.902 -16.203 1 97.81 359 MET A N 1
ATOM 2694 C CA . MET A 1 359 ? -12.461 -3.822 -17.672 1 97.81 359 MET A CA 1
ATOM 2695 C C . MET A 1 359 ? -11.266 -2.994 -18.141 1 97.81 359 MET A C 1
ATOM 2697 O O . MET A 1 359 ? -10.875 -2.039 -17.469 1 97.81 359 MET A O 1
ATOM 2701 N N . SER A 1 360 ? -10.727 -3.383 -19.234 1 97.56 360 SER A N 1
ATOM 2702 C CA . SER A 1 360 ? -9.875 -2.482 -20 1 97.56 360 SER A CA 1
ATOM 2703 C C . SER A 1 360 ? -10.695 -1.402 -20.703 1 97.56 360 SER A C 1
ATOM 2705 O O . SER A 1 360 ? -11.93 -1.468 -20.719 1 97.56 360 SER A O 1
ATOM 2707 N N . GLU A 1 361 ? -9.953 -0.412 -21.188 1 98 361 GLU A N 1
ATOM 2708 C CA . GLU A 1 361 ? -10.664 0.626 -21.922 1 98 361 GLU A CA 1
ATOM 2709 C C . GLU A 1 361 ? -11.422 0.037 -23.109 1 98 361 GLU A C 1
ATOM 2711 O O . GLU A 1 361 ? -12.586 0.372 -23.328 1 98 361 GLU A O 1
ATOM 2716 N N . ALA A 1 362 ? -10.805 -0.863 -23.875 1 97.5 362 ALA A N 1
ATOM 2717 C CA . ALA A 1 362 ? -11.422 -1.485 -25.031 1 97.5 362 ALA A CA 1
ATOM 2718 C C . ALA A 1 362 ? -12.664 -2.275 -24.641 1 97.5 362 ALA A C 1
ATOM 2720 O O . ALA A 1 362 ? -13.688 -2.205 -25.328 1 97.5 362 ALA A O 1
ATOM 2721 N N . GLN A 1 363 ? -12.633 -3.033 -23.578 1 97.5 363 GLN A N 1
ATOM 2722 C CA . GLN A 1 363 ? -13.766 -3.805 -23.094 1 97.5 363 GLN A CA 1
ATOM 2723 C C . GLN A 1 363 ? -14.922 -2.891 -22.688 1 97.5 363 GLN A C 1
ATOM 2725 O O . GLN A 1 363 ? -16.078 -3.184 -22.969 1 97.5 363 GLN A O 1
ATOM 2730 N N . ALA A 1 364 ? -14.57 -1.819 -21.969 1 97.88 364 ALA A N 1
ATOM 2731 C CA . ALA A 1 364 ? -15.586 -0.872 -21.531 1 97.88 364 ALA A CA 1
ATOM 2732 C C . ALA A 1 364 ? -16.281 -0.21 -22.719 1 97.88 364 ALA A C 1
ATOM 2734 O O . ALA A 1 364 ? -17.5 -0.042 -22.719 1 97.88 364 ALA A O 1
ATOM 2735 N N . GLN A 1 365 ? -15.492 0.153 -23.719 1 97.5 365 GLN A N 1
ATOM 2736 C CA . GLN A 1 365 ? -16.047 0.731 -24.938 1 97.5 365 GLN A CA 1
ATOM 2737 C C . GLN A 1 365 ? -16.984 -0.256 -25.625 1 97.5 365 GLN A C 1
ATOM 2739 O O . GLN A 1 365 ? -18.078 0.119 -26.078 1 97.5 365 GLN A O 1
ATOM 2744 N N . ALA A 1 366 ? -16.625 -1.489 -25.688 1 97.62 366 ALA A N 1
ATOM 2745 C CA . ALA A 1 366 ? -17.391 -2.535 -26.359 1 97.62 366 ALA A CA 1
ATOM 2746 C C . ALA A 1 366 ? -18.672 -2.848 -25.609 1 97.62 366 ALA A C 1
ATOM 2748 O O . ALA A 1 366 ? -19.625 -3.381 -26.188 1 97.62 366 ALA A O 1
ATOM 2749 N N . SER A 1 367 ? -18.719 -2.531 -24.359 1 96.56 367 SER A N 1
ATOM 2750 C CA . SER A 1 367 ? -19.891 -2.818 -23.547 1 96.56 367 SER A CA 1
ATOM 2751 C C . SER A 1 367 ? -21.062 -1.91 -23.906 1 96.56 367 SER A C 1
ATOM 2753 O O . SER A 1 367 ? -22.203 -2.18 -23.531 1 96.56 367 SER A O 1
ATOM 2755 N N . GLY A 1 368 ? -20.844 -0.809 -24.562 1 96.44 368 GLY A N 1
ATOM 2756 C CA . GLY A 1 368 ? -21.891 0.118 -24.969 1 96.44 368 GLY A CA 1
ATOM 2757 C C . GLY A 1 368 ? -22.156 1.193 -23.922 1 96.44 368 GLY A C 1
ATOM 2758 O O . GLY A 1 368 ? -22.984 2.078 -24.156 1 96.44 368 GLY A O 1
ATOM 2759 N N . LYS A 1 369 ? -21.469 1.163 -22.875 1 96.25 369 LYS A N 1
ATOM 2760 C CA . LYS A 1 369 ? -21.641 2.18 -21.844 1 96.25 369 LYS A CA 1
ATOM 2761 C C . LYS A 1 369 ? -20.984 3.494 -22.234 1 96.25 369 LYS A C 1
ATOM 2763 O O . LYS A 1 369 ? -20.016 3.5 -23 1 96.25 369 LYS A O 1
ATOM 2768 N N . GLU A 1 370 ? -21.594 4.613 -21.75 1 97.75 370 GLU A N 1
ATOM 2769 C CA . GLU A 1 370 ? -20.875 5.879 -21.828 1 97.75 370 GLU A CA 1
ATOM 2770 C C . GLU A 1 370 ? -19.797 5.969 -20.734 1 97.75 370 GLU A C 1
ATOM 2772 O O . GLU A 1 370 ? -20.109 5.965 -19.547 1 97.75 370 GLU A O 1
ATOM 2777 N N . ILE A 1 371 ? -18.547 6.062 -21.172 1 98.25 371 ILE A N 1
ATOM 2778 C CA . ILE A 1 371 ? -17.484 5.895 -20.188 1 98.25 371 ILE A CA 1
ATOM 2779 C C . ILE A 1 371 ? -16.656 7.172 -20.109 1 98.25 371 ILE A C 1
ATOM 2781 O O . ILE A 1 371 ? -16.609 7.949 -21.062 1 98.25 371 ILE A O 1
ATOM 2785 N N . LYS A 1 372 ? -16.094 7.461 -18.953 1 98.38 372 LYS A N 1
ATOM 2786 C CA . LYS A 1 372 ? -15.016 8.414 -18.703 1 98.38 372 LYS A CA 1
ATOM 2787 C C . LYS A 1 372 ? -13.703 7.695 -18.422 1 98.38 372 LYS A C 1
ATOM 2789 O O . LYS A 1 372 ? -13.641 6.824 -17.547 1 98.38 372 LYS A O 1
ATOM 2794 N N . VAL A 1 373 ? -12.68 7.988 -19.266 1 98.5 373 VAL A N 1
ATOM 2795 C CA . VAL A 1 373 ? -11.367 7.391 -19.078 1 98.5 373 VAL A CA 1
ATOM 2796 C C . VAL A 1 373 ? -10.406 8.43 -18.5 1 98.5 373 VAL A C 1
ATOM 2798 O O . VAL A 1 373 ? -10.18 9.477 -19.109 1 98.5 373 VAL A O 1
ATOM 2801 N N . ASN A 1 374 ? -9.891 8.227 -17.266 1 98.56 374 ASN A N 1
ATOM 2802 C CA . ASN A 1 374 ? -8.828 9.031 -16.672 1 98.56 374 ASN A CA 1
ATOM 2803 C C . ASN A 1 374 ? -7.461 8.383 -16.859 1 98.56 374 ASN A C 1
ATOM 2805 O O . ASN A 1 374 ? -7.074 7.496 -16.094 1 98.56 374 ASN A O 1
ATOM 2809 N N . LEU A 1 375 ? -6.75 8.758 -17.906 1 98.5 375 LEU A N 1
ATOM 2810 C CA . LEU A 1 375 ? -5.371 8.336 -18.094 1 98.5 375 LEU A CA 1
ATOM 2811 C C . LEU A 1 375 ? -4.398 9.383 -17.562 1 98.5 375 LEU A C 1
ATOM 2813 O O . LEU A 1 375 ? -4.332 10.5 -18.094 1 98.5 375 LEU A O 1
ATOM 2817 N N . LEU A 1 376 ? -3.664 9.055 -16.578 1 98.19 376 LEU A N 1
ATOM 2818 C CA . LEU A 1 376 ? -2.83 10.023 -15.883 1 98.19 376 LEU A CA 1
ATOM 2819 C C . LEU A 1 376 ? -1.38 9.555 -15.828 1 98.19 376 LEU A C 1
ATOM 2821 O O . LEU A 1 376 ? -1.113 8.375 -15.609 1 98.19 376 LEU A O 1
ATOM 2825 N N . ASP A 1 377 ? -0.463 10.391 -16.156 1 98 377 ASP A N 1
ATOM 2826 C CA . ASP A 1 377 ? 0.943 10.234 -15.797 1 98 377 ASP A CA 1
ATOM 2827 C C . ASP A 1 377 ? 1.269 10.977 -14.5 1 98 377 ASP A C 1
ATOM 2829 O O . ASP A 1 377 ? 1.314 12.203 -14.477 1 98 377 ASP A O 1
ATOM 2833 N N . MET A 1 378 ? 1.496 10.234 -13.453 1 97.75 378 MET A N 1
ATOM 2834 C CA . MET A 1 378 ? 1.647 10.781 -12.109 1 97.75 378 MET A CA 1
ATOM 2835 C C . MET A 1 378 ? 3.121 10.914 -11.734 1 97.75 378 MET A C 1
ATOM 2837 O O . MET A 1 378 ? 3.451 11.203 -10.586 1 97.75 378 MET A O 1
ATOM 2841 N N . SER A 1 379 ? 4.043 10.781 -12.672 1 97.12 379 SER A N 1
ATOM 2842 C CA . SER A 1 379 ? 5.473 10.688 -12.406 1 97.12 379 SER A CA 1
ATOM 2843 C C . SER A 1 379 ? 5.984 11.945 -11.703 1 97.12 379 SER A C 1
ATOM 2845 O O . SER A 1 379 ? 6.922 11.875 -10.906 1 97.12 379 SER A O 1
ATOM 2847 N N . ASP A 1 380 ? 5.352 13.047 -11.969 1 96.19 380 ASP A N 1
ATOM 2848 C CA . ASP A 1 380 ? 5.855 14.305 -11.43 1 96.19 380 ASP A CA 1
ATOM 2849 C C . ASP A 1 380 ? 5.078 14.727 -10.188 1 96.19 380 ASP A C 1
ATOM 2851 O O . ASP A 1 380 ? 5.305 15.812 -9.648 1 96.19 380 ASP A O 1
ATOM 2855 N N . TRP A 1 381 ? 4.082 13.914 -9.805 1 96.44 381 TRP A N 1
ATOM 2856 C CA . TRP A 1 381 ? 3.416 14.18 -8.531 1 96.44 381 TRP A CA 1
ATOM 2857 C C . TRP A 1 381 ? 4.371 13.969 -7.363 1 96.44 381 TRP A C 1
ATOM 2859 O O . TRP A 1 381 ? 5.238 13.094 -7.414 1 96.44 381 TRP A O 1
ATOM 2869 N N . TYR A 1 382 ? 4.23 14.766 -6.285 1 95.69 382 TYR A N 1
ATOM 2870 C CA . TYR A 1 382 ? 5.121 14.727 -5.133 1 95.69 382 TYR A CA 1
ATOM 2871 C C . TYR A 1 382 ? 5.328 13.297 -4.656 1 95.69 382 TYR A C 1
ATOM 2873 O O . TYR A 1 382 ? 6.461 12.867 -4.422 1 95.69 382 TYR A O 1
ATOM 2881 N N . THR A 1 383 ? 4.23 12.492 -4.535 1 96.06 383 THR A N 1
ATOM 2882 C CA . THR A 1 383 ? 4.211 11.148 -3.973 1 96.06 383 THR A CA 1
ATOM 2883 C C . THR A 1 383 ? 5.215 10.25 -4.688 1 96.06 383 THR A C 1
ATOM 2885 O O . THR A 1 383 ? 5.891 9.438 -4.055 1 96.06 383 THR A O 1
ATOM 2888 N N . TYR A 1 384 ? 5.328 10.367 -5.926 1 96.25 384 TYR A N 1
ATOM 2889 C CA . TYR A 1 384 ? 6.148 9.461 -6.723 1 96.25 384 TYR A CA 1
ATOM 2890 C C . TYR A 1 384 ? 7.496 10.086 -7.055 1 96.25 384 TYR A C 1
ATOM 2892 O O . TYR A 1 384 ? 8.516 9.406 -7.082 1 96.25 384 TYR A O 1
ATOM 2900 N N . LYS A 1 385 ? 7.512 11.375 -7.18 1 95.44 385 LYS A N 1
ATOM 2901 C CA . LYS A 1 385 ? 8.75 12.109 -7.457 1 95.44 385 LYS A CA 1
ATOM 2902 C C . LYS A 1 385 ? 9.742 11.953 -6.312 1 95.44 385 LYS A C 1
ATOM 2904 O O . LYS A 1 385 ? 10.945 11.789 -6.547 1 95.44 385 LYS A O 1
ATOM 2909 N N . ARG A 1 386 ? 9.25 11.977 -5.086 1 95.56 386 ARG A N 1
ATOM 2910 C CA . ARG A 1 386 ? 10.125 11.992 -3.92 1 95.56 386 ARG A CA 1
ATOM 2911 C C . ARG A 1 386 ? 10.906 10.68 -3.807 1 95.56 386 ARG A C 1
ATOM 2913 O O . ARG A 1 386 ? 11.906 10.609 -3.094 1 95.56 386 ARG A O 1
ATOM 2920 N N . VAL A 1 387 ? 10.43 9.602 -4.473 1 92.62 387 VAL A N 1
ATOM 2921 C CA . VAL A 1 387 ? 11.133 8.328 -4.418 1 92.62 387 VAL A CA 1
ATOM 2922 C C . VAL A 1 387 ? 11.695 7.988 -5.797 1 92.62 387 VAL A C 1
ATOM 2924 O O . VAL A 1 387 ? 12.125 6.855 -6.039 1 92.62 387 VAL A O 1
ATOM 2927 N N . GLY A 1 388 ? 11.57 8.922 -6.723 1 87.56 388 GLY A N 1
ATOM 2928 C CA . GLY A 1 388 ? 12.148 8.781 -8.055 1 87.56 388 GLY A CA 1
ATOM 2929 C C . GLY A 1 388 ? 11.461 7.727 -8.891 1 87.56 388 GLY A C 1
ATOM 2930 O O . GLY A 1 388 ? 12.102 7.055 -9.703 1 87.56 388 GLY A O 1
ATOM 2931 N N . GLU A 1 389 ? 10.242 7.586 -8.672 1 87.38 389 GLU A N 1
ATOM 2932 C CA . GLU A 1 389 ? 9.5 6.531 -9.359 1 87.38 389 GLU A CA 1
ATOM 2933 C C . GLU A 1 389 ? 8.992 7.008 -10.719 1 87.38 389 GLU A C 1
ATOM 2935 O O . GLU A 1 389 ? 8.031 7.77 -10.789 1 87.38 389 GLU A O 1
ATOM 2940 N N . LYS A 1 390 ? 9.531 6.551 -11.789 1 92.19 390 LYS A N 1
ATOM 2941 C CA . LYS A 1 390 ? 9.078 6.777 -13.156 1 92.19 390 LYS A CA 1
ATOM 2942 C C . LYS A 1 390 ? 9.266 5.527 -14.008 1 92.19 390 LYS A C 1
ATOM 2944 O O . LYS A 1 390 ? 10.297 4.859 -13.922 1 92.19 390 LYS A O 1
ATOM 2949 N N . PRO A 1 391 ? 8.227 5.23 -14.75 1 96.88 391 PRO A N 1
ATOM 2950 C CA . PRO A 1 391 ? 6.922 5.879 -14.891 1 96.88 391 PRO A CA 1
ATOM 2951 C C . PRO A 1 391 ? 5.965 5.535 -13.75 1 96.88 391 PRO A C 1
ATOM 2953 O O . PRO A 1 391 ? 6.066 4.461 -13.156 1 96.88 391 PRO A O 1
ATOM 2956 N N . SER A 1 392 ? 5.176 6.41 -13.383 1 97.88 392 SER A N 1
ATOM 2957 C CA . SER A 1 392 ? 3.998 6.211 -12.547 1 97.88 392 SER A CA 1
ATOM 2958 C C . SER A 1 392 ? 2.727 6.645 -13.266 1 97.88 392 SER A C 1
ATOM 2960 O O . SER A 1 392 ? 2.549 7.824 -13.57 1 97.88 392 SER A O 1
ATOM 2962 N N . MET A 1 393 ? 1.852 5.676 -13.555 1 98.56 393 MET A N 1
ATOM 2963 C CA . MET A 1 393 ? 0.667 5.957 -14.359 1 98.56 393 MET A CA 1
ATOM 2964 C C . MET A 1 393 ? -0.556 5.242 -13.797 1 98.56 393 MET A C 1
ATOM 2966 O O . MET A 1 393 ? -0.425 4.242 -13.086 1 98.56 393 MET A O 1
ATOM 2970 N N . ALA A 1 394 ? -1.671 5.754 -14.102 1 98.62 394 ALA A N 1
ATOM 2971 C CA . ALA A 1 394 ? -2.945 5.109 -13.805 1 98.62 394 ALA A CA 1
ATOM 2972 C C . ALA A 1 394 ? -3.967 5.367 -14.906 1 98.62 394 ALA A C 1
ATOM 2974 O O . ALA A 1 394 ? -3.969 6.438 -15.523 1 98.62 394 ALA A O 1
ATOM 2975 N N . LYS A 1 395 ? -4.711 4.461 -15.266 1 98.75 395 LYS A N 1
ATOM 2976 C CA . LYS A 1 395 ? -5.902 4.57 -16.109 1 98.75 395 LYS A CA 1
ATOM 2977 C C . LYS A 1 395 ? -7.137 4.051 -15.375 1 98.75 395 LYS A C 1
ATOM 2979 O O . LYS A 1 395 ? -7.203 2.877 -15.008 1 98.75 395 LYS A O 1
ATOM 2984 N N . VAL A 1 396 ? -8.078 4.84 -15.062 1 98.88 396 VAL A N 1
ATOM 2985 C CA . VAL A 1 396 ? -9.312 4.477 -14.367 1 98.88 396 VAL A CA 1
ATOM 2986 C C . VAL A 1 396 ? -10.508 4.703 -15.297 1 98.88 396 VAL A C 1
ATOM 2988 O O . VAL A 1 396 ? -10.625 5.758 -15.922 1 98.88 396 VAL A O 1
ATOM 2991 N N . ILE A 1 397 ? -11.328 3.744 -15.453 1 98.81 397 ILE A N 1
ATOM 2992 C CA . ILE A 1 397 ? -12.492 3.773 -16.328 1 98.81 397 ILE A CA 1
ATOM 2993 C C . ILE A 1 397 ? -13.773 3.83 -15.492 1 98.81 397 ILE A C 1
ATOM 2995 O O . ILE A 1 397 ? -14.016 2.947 -14.664 1 98.81 397 ILE A O 1
ATOM 2999 N N . LEU A 1 398 ? -14.531 4.844 -15.695 1 98.75 398 LEU A N 1
ATOM 3000 C CA . LEU A 1 398 ? -15.758 5.07 -14.938 1 98.75 398 LEU A CA 1
ATOM 3001 C C . LEU A 1 398 ? -16.969 5.074 -15.852 1 98.75 398 LEU A C 1
ATOM 3003 O O . LEU A 1 398 ? -16.875 5.473 -17.016 1 98.75 398 LEU A O 1
ATOM 3007 N N . ASP A 1 399 ? -18.109 4.555 -15.375 1 98.38 399 ASP A N 1
ATOM 3008 C CA . ASP A 1 399 ? -19.406 4.789 -16.016 1 98.38 399 ASP A CA 1
ATOM 3009 C C . ASP A 1 399 ? -19.859 6.227 -15.805 1 98.38 399 ASP A C 1
ATOM 3011 O O . ASP A 1 399 ? -20.094 6.652 -14.672 1 98.38 399 ASP A O 1
ATOM 3015 N N . LYS A 1 400 ? -20.016 6.977 -16.828 1 97.12 400 LYS A N 1
ATOM 3016 C CA . LYS A 1 400 ? -20.359 8.398 -16.734 1 97.12 400 LYS A CA 1
ATOM 3017 C C . LYS A 1 400 ? -21.734 8.594 -16.125 1 97.12 400 LYS A C 1
ATOM 3019 O O . LYS A 1 400 ? -22 9.625 -15.492 1 97.12 400 LYS A O 1
ATOM 3024 N N . SER A 1 401 ? -22.547 7.672 -16.359 1 96.88 401 SER A N 1
ATOM 3025 C CA . SER A 1 401 ? -23.953 7.82 -15.969 1 96.88 401 SER A CA 1
ATOM 3026 C C . SER A 1 401 ? -24.109 7.832 -14.453 1 96.88 401 SER A C 1
ATOM 3028 O O . SER A 1 401 ? -24.953 8.555 -13.914 1 96.88 401 SER A O 1
ATOM 3030 N N . ASP A 1 402 ? -23.281 7.047 -13.719 1 96.5 402 ASP A N 1
ATOM 3031 C CA . ASP A 1 402 ? -23.547 6.938 -12.289 1 96.5 402 ASP A CA 1
ATOM 3032 C C . ASP A 1 402 ? -22.25 6.918 -11.484 1 96.5 402 ASP A C 1
ATOM 3034 O O . ASP A 1 402 ? -22.281 6.824 -10.258 1 96.5 402 ASP A O 1
ATOM 3038 N N . GLY A 1 403 ? -21.125 6.934 -12.102 1 97.81 403 GLY A N 1
ATOM 3039 C CA . GLY A 1 403 ? -19.844 7.008 -11.406 1 97.81 403 GLY A CA 1
ATOM 3040 C C . GLY A 1 403 ? -19.328 5.652 -10.969 1 97.81 403 GLY A C 1
ATOM 3041 O O . GLY A 1 403 ? -18.359 5.57 -10.211 1 97.81 403 GLY A O 1
ATOM 3042 N N . THR A 1 404 ? -19.922 4.582 -11.453 1 98.06 404 THR A N 1
ATOM 3043 C CA . THR A 1 404 ? -19.453 3.238 -11.148 1 98.06 404 THR A CA 1
ATOM 3044 C C . THR A 1 404 ? -18.047 3.021 -11.711 1 98.06 404 THR A C 1
ATOM 3046 O O . THR A 1 404 ? -17.75 3.441 -12.828 1 98.06 404 THR A O 1
ATOM 3049 N N . ILE A 1 405 ? -17.219 2.369 -10.914 1 98.69 405 ILE A N 1
ATOM 3050 C CA . ILE A 1 405 ? -15.875 2.043 -11.367 1 98.69 405 ILE A CA 1
ATOM 3051 C C . ILE A 1 405 ? -15.914 0.772 -12.219 1 98.69 405 ILE A C 1
ATOM 3053 O O . ILE A 1 405 ? -16.25 -0.305 -11.719 1 98.69 405 ILE A O 1
ATOM 3057 N N . LEU A 1 406 ? -15.531 0.877 -13.469 1 98.56 406 LEU A N 1
ATOM 3058 C CA . LEU A 1 406 ? -15.617 -0.25 -14.398 1 98.56 406 LEU A CA 1
ATOM 3059 C C . LEU A 1 406 ? -14.297 -1.006 -14.453 1 98.56 406 LEU A C 1
ATOM 3061 O O . LEU A 1 406 ? -14.273 -2.213 -14.703 1 98.56 406 LEU A O 1
ATOM 3065 N N . GLY A 1 407 ? -13.234 -0.304 -14.281 1 98.62 407 GLY A N 1
ATOM 3066 C CA . GLY A 1 407 ? -11.906 -0.902 -14.305 1 98.62 407 GLY A CA 1
ATOM 3067 C C . GLY A 1 407 ? -10.805 0.07 -13.922 1 98.62 407 GLY A C 1
ATOM 3068 O O . GLY A 1 407 ? -11.023 1.283 -13.898 1 98.62 407 GLY A O 1
ATOM 3069 N N . ALA A 1 408 ? -9.703 -0.457 -13.555 1 98.81 408 ALA A N 1
ATOM 3070 C CA . ALA A 1 408 ? -8.516 0.331 -13.242 1 98.81 408 ALA A CA 1
ATOM 3071 C C . ALA A 1 408 ? -7.246 -0.417 -13.625 1 98.81 408 ALA A C 1
ATOM 3073 O O . ALA A 1 408 ? -7.16 -1.637 -13.469 1 98.81 408 ALA A O 1
ATOM 3074 N N . HIS A 1 409 ? -6.312 0.245 -14.195 1 98.88 409 HIS A N 1
ATOM 3075 C CA . HIS A 1 409 ? -4.961 -0.203 -14.508 1 98.88 409 HIS A CA 1
ATOM 3076 C C . HIS A 1 409 ? -3.916 0.741 -13.914 1 98.88 409 HIS A C 1
ATOM 3078 O O . HIS A 1 409 ? -4.02 1.96 -14.07 1 98.88 409 HIS A O 1
ATOM 3084 N N . ILE A 1 410 ? -2.963 0.221 -13.195 1 98.69 410 ILE A N 1
ATOM 3085 C CA . ILE A 1 410 ? -1.992 1.045 -12.484 1 98.69 410 ILE A CA 1
ATOM 3086 C C . ILE A 1 410 ? -0.578 0.556 -12.789 1 98.69 410 ILE A C 1
ATOM 3088 O O . ILE A 1 410 ? -0.319 -0.65 -12.789 1 98.69 410 ILE A O 1
ATOM 3092 N N . LEU A 1 411 ? 0.304 1.456 -13.102 1 98.62 411 LEU A N 1
ATOM 3093 C CA . LEU A 1 411 ? 1.726 1.2 -13.305 1 98.62 411 LEU A CA 1
ATOM 3094 C C . LEU A 1 411 ? 2.572 2.062 -12.375 1 98.62 411 LEU A C 1
ATOM 3096 O O . LEU A 1 411 ? 2.812 3.238 -12.664 1 98.62 411 LEU A O 1
ATOM 3100 N N . ASN A 1 412 ? 3.098 1.543 -11.32 1 97.25 412 ASN A N 1
ATOM 3101 C CA . ASN A 1 412 ? 4.051 2.213 -10.445 1 97.25 412 ASN A CA 1
ATOM 3102 C C . ASN A 1 412 ? 4.594 1.265 -9.375 1 97.25 412 ASN A C 1
ATOM 3104 O O . ASN A 1 412 ? 4.32 0.064 -9.414 1 97.25 412 ASN A O 1
ATOM 3108 N N . GLY A 1 413 ? 5.363 1.727 -8.508 1 96.06 413 GLY A N 1
ATOM 3109 C CA . GLY A 1 413 ? 6.02 0.9 -7.512 1 96.06 413 GLY A CA 1
ATOM 3110 C C . GLY A 1 413 ? 5.082 0.42 -6.422 1 96.06 413 GLY A C 1
ATOM 3111 O O . GLY A 1 413 ? 5.406 -0.513 -5.684 1 96.06 413 GLY A O 1
ATOM 3112 N N . GLU A 1 414 ? 3.902 0.987 -6.281 1 96.44 414 GLU A N 1
ATOM 3113 C CA . GLU A 1 414 ? 2.943 0.646 -5.234 1 96.44 414 GLU A CA 1
ATOM 3114 C C . GLU A 1 414 ? 1.62 0.174 -5.832 1 96.44 414 GLU A C 1
ATOM 3116 O O . GLU A 1 414 ? 0.571 0.279 -5.195 1 96.44 414 GLU A O 1
ATOM 3121 N N . ALA A 1 415 ? 1.664 -0.308 -7.059 1 97.81 415 ALA A N 1
ATOM 3122 C CA . ALA A 1 415 ? 0.455 -0.7 -7.777 1 97.81 415 ALA A CA 1
ATOM 3123 C C . ALA A 1 415 ? -0.29 -1.807 -7.035 1 97.81 415 ALA A C 1
ATOM 3125 O O . ALA A 1 415 ? -1.521 -1.878 -7.086 1 97.81 415 ALA A O 1
ATOM 3126 N N . GLU A 1 416 ? 0.427 -2.668 -6.324 1 97.12 416 GLU A N 1
ATOM 3127 C CA . GLU A 1 416 ? -0.189 -3.783 -5.613 1 97.12 416 GLU A CA 1
ATOM 3128 C C . GLU A 1 416 ? -1.108 -3.289 -4.5 1 97.12 416 GLU A C 1
ATOM 3130 O O . GLU A 1 416 ? -2.104 -3.939 -4.176 1 97.12 416 GLU A O 1
ATOM 3135 N N . HIS A 1 417 ? -0.831 -2.105 -3.941 1 97.06 417 HIS A N 1
ATOM 3136 C CA . HIS A 1 417 ? -1.645 -1.532 -2.875 1 97.06 417 HIS A CA 1
ATOM 3137 C C . HIS A 1 417 ? -2.801 -0.715 -3.443 1 97.06 417 HIS A C 1
ATOM 3139 O O . HIS A 1 417 ? -3.934 -0.824 -2.971 1 97.06 417 HIS A O 1
ATOM 3145 N N . LEU A 1 418 ? -2.461 0.063 -4.465 1 98 418 LEU A N 1
ATOM 3146 C CA . LEU A 1 418 ? -3.475 0.929 -5.059 1 98 418 LEU A CA 1
ATOM 3147 C C . LEU A 1 418 ? -4.602 0.105 -5.672 1 98 418 LEU A C 1
ATOM 3149 O O . LEU A 1 418 ? -5.777 0.453 -5.535 1 98 418 LEU A O 1
ATOM 3153 N N . ILE A 1 419 ? -4.203 -0.994 -6.344 1 98.5 419 ILE A N 1
ATOM 3154 C CA . ILE A 1 419 ? -5.207 -1.793 -7.039 1 98.5 419 ILE A CA 1
ATOM 3155 C C . ILE A 1 419 ? -6.172 -2.406 -6.027 1 98.5 419 ILE A C 1
ATOM 3157 O O . ILE A 1 419 ? -7.344 -2.633 -6.336 1 98.5 419 ILE A O 1
ATOM 3161 N N . ASN A 1 420 ? -5.699 -2.645 -4.809 1 98.56 420 ASN A N 1
ATOM 3162 C CA . ASN A 1 420 ? -6.523 -3.246 -3.764 1 98.56 420 ASN A CA 1
ATOM 3163 C C . ASN A 1 420 ? -7.578 -2.27 -3.25 1 98.56 420 ASN A C 1
ATOM 3165 O O . ASN A 1 420 ? -8.641 -2.684 -2.781 1 98.56 420 ASN A O 1
ATOM 3169 N N . TYR A 1 421 ? -7.285 -0.906 -3.293 1 98.56 421 TYR A N 1
ATOM 3170 C CA . TYR A 1 421 ? -8.344 0.052 -2.986 1 98.56 421 TYR A CA 1
ATOM 3171 C C . TYR A 1 421 ? -9.523 -0.118 -3.934 1 98.56 421 TYR A C 1
ATOM 3173 O O . TYR A 1 421 ? -10.68 -0.117 -3.502 1 98.56 421 TYR A O 1
ATOM 3181 N N . PHE A 1 422 ? -9.203 -0.334 -5.203 1 98.69 422 PHE A N 1
ATOM 3182 C CA . PHE A 1 422 ? -10.234 -0.537 -6.211 1 98.69 422 PHE A CA 1
ATOM 3183 C C . PHE A 1 422 ? -10.93 -1.881 -6.016 1 98.69 422 PHE A C 1
ATOM 3185 O O . PHE A 1 422 ? -12.133 -2.008 -6.262 1 98.69 422 PHE A O 1
ATOM 3192 N N . ALA A 1 423 ? -10.117 -2.887 -5.609 1 98.62 423 ALA A N 1
ATOM 3193 C CA . ALA A 1 423 ? -10.719 -4.195 -5.355 1 98.62 423 ALA A CA 1
ATOM 3194 C C . ALA A 1 423 ? -11.797 -4.109 -4.281 1 98.62 423 ALA A C 1
ATOM 3196 O O . ALA A 1 423 ? -12.891 -4.645 -4.453 1 98.62 423 ALA A O 1
ATOM 3197 N N . ILE A 1 424 ? -11.523 -3.396 -3.176 1 98.5 424 ILE A N 1
ATOM 3198 C CA . ILE A 1 424 ? -12.5 -3.207 -2.109 1 98.5 424 ILE A CA 1
ATOM 3199 C C . ILE A 1 424 ? -13.727 -2.482 -2.656 1 98.5 424 ILE A C 1
ATOM 3201 O O . ILE A 1 424 ? -14.859 -2.926 -2.451 1 98.5 424 ILE A O 1
ATOM 3205 N N . ALA A 1 425 ? -13.492 -1.39 -3.367 1 98.44 425 ALA A N 1
ATOM 3206 C CA . ALA A 1 425 ? -14.578 -0.548 -3.865 1 98.44 425 ALA A CA 1
ATOM 3207 C C . ALA A 1 425 ? -15.477 -1.324 -4.82 1 98.44 425 ALA A C 1
ATOM 3209 O O . ALA A 1 425 ? -16.703 -1.327 -4.664 1 98.44 425 ALA A O 1
ATOM 3210 N N . MET A 1 426 ? -14.883 -2.031 -5.789 1 98.38 426 MET A N 1
ATOM 3211 C CA . MET A 1 426 ? -15.648 -2.729 -6.812 1 98.38 426 MET A CA 1
ATOM 3212 C C . MET A 1 426 ? -16.391 -3.926 -6.223 1 98.38 426 MET A C 1
ATOM 3214 O O . MET A 1 426 ? -17.531 -4.207 -6.594 1 98.38 426 MET A O 1
ATOM 3218 N N . ARG A 1 427 ? -15.68 -4.645 -5.281 1 97.56 427 ARG A N 1
ATOM 3219 C CA . ARG A 1 427 ? -16.297 -5.793 -4.629 1 97.56 427 ARG A CA 1
ATOM 3220 C C . ARG A 1 427 ? -17.562 -5.379 -3.887 1 97.56 427 ARG A C 1
ATOM 3222 O O . ARG A 1 427 ? -18.547 -6.121 -3.863 1 97.56 427 ARG A O 1
ATOM 3229 N N . GLN A 1 428 ? -17.562 -4.145 -3.332 1 96.81 428 GLN A N 1
ATOM 3230 C CA . GLN A 1 428 ? -18.656 -3.676 -2.504 1 96.81 428 GLN A CA 1
ATOM 3231 C C . GLN A 1 428 ? -19.594 -2.752 -3.293 1 96.81 428 GLN A C 1
ATOM 3233 O O . GLN A 1 428 ? -20.484 -2.137 -2.725 1 96.81 428 GLN A O 1
ATOM 3238 N N . GLY A 1 429 ? -19.344 -2.549 -4.59 1 96.94 429 GLY A N 1
ATOM 3239 C CA . GLY A 1 429 ? -20.188 -1.744 -5.453 1 96.94 429 GLY A CA 1
ATOM 3240 C C . GLY A 1 429 ? -20.094 -0.257 -5.168 1 96.94 429 GLY A C 1
ATOM 3241 O O . GLY A 1 429 ? -21.062 0.484 -5.371 1 96.94 429 GLY A O 1
ATOM 3242 N N . MET A 1 430 ? -18.953 0.228 -4.648 1 97.38 430 MET A N 1
ATOM 3243 C CA . MET A 1 430 ? -18.766 1.649 -4.375 1 97.38 430 MET A CA 1
ATOM 3244 C C . MET A 1 430 ? -18.609 2.438 -5.672 1 97.38 430 MET A C 1
ATOM 3246 O O . MET A 1 430 ? -17.969 1.968 -6.613 1 97.38 430 MET A O 1
ATOM 3250 N N . THR A 1 431 ? -19.141 3.656 -5.699 1 98.06 431 THR A N 1
ATOM 3251 C CA . THR A 1 431 ? -18.906 4.59 -6.793 1 98.06 431 THR A CA 1
ATOM 3252 C C . THR A 1 431 ? -17.562 5.301 -6.609 1 98.06 431 THR A C 1
ATOM 3254 O O . THR A 1 431 ? -16.953 5.211 -5.547 1 98.06 431 THR A O 1
ATOM 3257 N N . ALA A 1 432 ? -17.156 5.992 -7.672 1 98.19 432 ALA A N 1
ATOM 3258 C CA . ALA A 1 432 ? -15.961 6.82 -7.609 1 98.19 432 ALA A CA 1
ATOM 3259 C C . ALA A 1 432 ? -16.078 7.879 -6.516 1 98.19 432 ALA A C 1
ATOM 3261 O O . ALA A 1 432 ? -15.109 8.156 -5.805 1 98.19 432 ALA A O 1
ATOM 3262 N N . GLU A 1 433 ? -17.219 8.445 -6.367 1 97.12 433 GLU A N 1
ATOM 3263 C CA . GLU A 1 433 ? -17.453 9.469 -5.355 1 97.12 433 GLU A CA 1
ATOM 3264 C C . GLU A 1 433 ? -17.312 8.898 -3.947 1 97.12 433 GLU A C 1
ATOM 3266 O O . GLU A 1 433 ? -16.688 9.523 -3.084 1 97.12 433 GLU A O 1
ATOM 3271 N N . GLN A 1 434 ? -17.844 7.746 -3.721 1 97.06 434 GLN A N 1
ATOM 3272 C CA . GLN A 1 434 ? -17.766 7.102 -2.414 1 97.06 434 GLN A CA 1
ATOM 3273 C C . GLN A 1 434 ? -16.312 6.762 -2.057 1 97.06 434 GLN A C 1
ATOM 3275 O O . GLN A 1 434 ? -15.875 7.004 -0.932 1 97.06 434 GLN A O 1
ATOM 3280 N N . LEU A 1 435 ? -15.594 6.16 -2.996 1 98.12 435 LEU A N 1
ATOM 3281 C CA . LEU A 1 435 ? -14.188 5.855 -2.746 1 98.12 435 LEU A CA 1
ATOM 3282 C C . LEU A 1 435 ? -13.383 7.133 -2.527 1 98.12 435 LEU A C 1
ATOM 3284 O O . LEU A 1 435 ? -12.523 7.191 -1.643 1 98.12 435 LEU A O 1
ATOM 3288 N N . GLY A 1 436 ? -13.68 8.18 -3.295 1 96.56 436 GLY A N 1
ATOM 3289 C CA . GLY A 1 436 ? -12.984 9.453 -3.203 1 96.56 436 GLY A CA 1
ATOM 3290 C C . GLY A 1 436 ? -13.234 10.18 -1.896 1 96.56 436 GLY A C 1
ATOM 3291 O O . GLY A 1 436 ? -12.469 11.062 -1.516 1 96.56 436 GLY A O 1
ATOM 3292 N N . ASP A 1 437 ? -14.289 9.844 -1.168 1 94.5 437 ASP A N 1
ATOM 3293 C CA . ASP A 1 437 ? -14.664 10.492 0.085 1 94.5 437 ASP A CA 1
ATOM 3294 C C . ASP A 1 437 ? -13.844 9.945 1.252 1 94.5 437 ASP A C 1
ATOM 3296 O O . ASP A 1 437 ? -13.906 10.477 2.363 1 94.5 437 ASP A O 1
ATOM 3300 N N . THR A 1 438 ? -13.047 8.953 0.987 1 97 438 THR A N 1
ATOM 3301 C CA . THR A 1 438 ? -12.219 8.352 2.021 1 97 438 THR A CA 1
ATOM 3302 C C . THR A 1 438 ? -11.133 9.32 2.482 1 97 438 THR A C 1
ATOM 3304 O O . THR A 1 438 ? -10.531 10.016 1.665 1 97 438 THR A O 1
ATOM 3307 N N . LEU A 1 439 ? -10.93 9.484 3.824 1 97.31 439 LEU A N 1
ATOM 3308 C CA . LEU A 1 439 ? -9.789 10.203 4.375 1 97.31 439 LEU A CA 1
ATOM 3309 C C . LEU A 1 439 ? -8.562 9.289 4.469 1 97.31 439 LEU A C 1
ATOM 3311 O O . LEU A 1 439 ? -8.328 8.672 5.504 1 97.31 439 LEU A O 1
ATOM 3315 N N . PHE A 1 440 ? -7.797 9.195 3.414 1 97.75 440 PHE A N 1
ATOM 3316 C CA . PHE A 1 440 ? -6.625 8.336 3.359 1 97.75 440 PHE A CA 1
ATOM 3317 C C . PHE A 1 440 ? -5.496 8.898 4.215 1 97.75 440 PHE A C 1
ATOM 3319 O O . PHE A 1 440 ? -5.422 10.109 4.438 1 97.75 440 PHE A O 1
ATOM 3326 N N . GLY A 1 441 ? -4.641 7.941 4.672 1 97.19 441 GLY A N 1
ATOM 3327 C CA . GLY A 1 441 ? -3.418 8.398 5.316 1 97.19 441 GLY A CA 1
ATOM 3328 C C . GLY A 1 441 ? -2.617 9.367 4.461 1 97.19 441 GLY A C 1
ATOM 3329 O O . GLY A 1 441 ? -2.59 9.234 3.234 1 97.19 441 GLY A O 1
ATOM 3330 N N . TYR A 1 442 ? -1.87 10.336 5.109 1 96.06 442 TYR A N 1
ATOM 3331 C CA . TYR A 1 442 ? -1.162 11.375 4.371 1 96.06 442 TYR A CA 1
ATOM 3332 C C . TYR A 1 442 ? 0.225 11.609 4.953 1 96.06 442 TYR A C 1
ATOM 3334 O O . TYR A 1 442 ? 0.395 11.641 6.176 1 96.06 442 TYR A O 1
ATOM 3342 N N . PRO A 1 443 ? 1.228 11.883 4.105 1 95.38 443 PRO A N 1
ATOM 3343 C CA . PRO A 1 443 ? 1.127 11.688 2.656 1 95.38 443 PRO A CA 1
ATOM 3344 C C . PRO A 1 443 ? 1.376 10.242 2.23 1 95.38 443 PRO A C 1
ATOM 3346 O O . PRO A 1 443 ? 2.354 9.633 2.662 1 95.38 443 PRO A O 1
ATOM 3349 N N . THR A 1 444 ? 0.491 9.664 1.546 1 95.94 444 THR A N 1
ATOM 3350 C CA . THR A 1 444 ? 0.599 8.336 0.962 1 95.94 444 THR A CA 1
ATOM 3351 C C . THR A 1 444 ? 0.052 8.32 -0.463 1 95.94 444 THR A C 1
ATOM 3353 O O . THR A 1 444 ? -0.488 9.328 -0.935 1 95.94 444 THR A O 1
ATOM 3356 N N . GLU A 1 445 ? 0.193 7.23 -1.17 1 96.19 445 GLU A N 1
ATOM 3357 C CA . GLU A 1 445 ? -0.395 7.07 -2.496 1 96.19 445 GLU A CA 1
ATOM 3358 C C . GLU A 1 445 ? -1.919 7.102 -2.432 1 96.19 445 GLU A C 1
ATOM 3360 O O . GLU A 1 445 ? -2.576 7.555 -3.371 1 96.19 445 GLU A O 1
ATOM 3365 N N . GLY A 1 446 ? -2.459 6.648 -1.266 1 96.19 446 GLY A N 1
ATOM 3366 C CA . GLY A 1 446 ? -3.898 6.711 -1.071 1 96.19 446 GLY A CA 1
ATOM 3367 C C . GLY A 1 446 ? -4.449 8.117 -1.164 1 96.19 446 GLY A C 1
ATOM 3368 O O . GLY A 1 446 ? -5.551 8.328 -1.684 1 96.19 446 GLY A O 1
ATOM 3369 N N . SER A 1 447 ? -3.656 9.062 -0.666 1 95.19 447 SER A N 1
ATOM 3370 C CA . SER A 1 447 ? -4.113 10.453 -0.641 1 95.19 447 SER A CA 1
ATOM 3371 C C . SER A 1 447 ? -4.246 11.008 -2.053 1 95.19 447 SER A C 1
ATOM 3373 O O . SER A 1 447 ? -4.855 12.062 -2.25 1 95.19 447 SER A O 1
ATOM 3375 N N . ASP A 1 448 ? -3.74 10.297 -3.115 1 95.12 448 ASP A N 1
ATOM 3376 C CA . ASP A 1 448 ? -3.848 10.719 -4.508 1 95.12 448 ASP A CA 1
ATOM 3377 C C . ASP A 1 448 ? -5.113 10.164 -5.156 1 95.12 448 ASP A C 1
ATOM 3379 O O . ASP A 1 448 ? -5.477 10.562 -6.266 1 95.12 448 ASP A O 1
ATOM 3383 N N . MET A 1 449 ? -5.793 9.258 -4.508 1 96.19 449 MET A N 1
ATOM 3384 C CA . MET A 1 449 ? -6.895 8.492 -5.086 1 96.19 449 MET A CA 1
ATOM 3385 C C . MET A 1 449 ? -7.969 9.422 -5.641 1 96.19 449 MET A C 1
ATOM 3387 O O . MET A 1 449 ? -8.539 9.156 -6.699 1 96.19 449 MET A O 1
ATOM 3391 N N . THR A 1 450 ? -8.195 10.516 -4.918 1 93.94 450 THR A N 1
ATOM 3392 C CA . THR A 1 450 ? -9.273 11.414 -5.316 1 93.94 450 THR A CA 1
ATOM 3393 C C . THR A 1 450 ? -9.047 11.938 -6.734 1 93.94 450 THR A C 1
ATOM 3395 O O . THR A 1 450 ? -10.008 12.133 -7.488 1 93.94 450 THR A O 1
ATOM 3398 N N . TYR A 1 451 ? -7.816 12.141 -7.094 1 95.62 451 TYR A N 1
ATOM 3399 C CA . TYR A 1 451 ? -7.488 12.695 -8.398 1 95.62 451 TYR A CA 1
ATOM 3400 C C . TYR A 1 451 ? -7.688 11.664 -9.5 1 95.62 451 TYR A C 1
ATOM 3402 O O . TYR A 1 451 ? -7.859 12.016 -10.672 1 95.62 451 TYR A O 1
ATOM 3410 N N . LEU A 1 452 ? -7.637 10.344 -9.156 1 97.81 452 LEU A N 1
ATOM 3411 C CA . LEU A 1 452 ? -7.805 9.273 -10.125 1 97.81 452 LEU A CA 1
ATOM 3412 C C . LEU A 1 452 ? -9.273 9.062 -10.453 1 97.81 452 LEU A C 1
ATOM 3414 O O . LEU A 1 452 ? -9.609 8.414 -11.453 1 97.81 452 LEU A O 1
ATOM 3418 N N . LEU A 1 453 ? -10.156 9.641 -9.609 1 98.06 453 LEU A N 1
ATOM 3419 C CA . LEU A 1 453 ? -11.555 9.242 -9.617 1 98.06 453 LEU A CA 1
ATOM 3420 C C . LEU A 1 453 ? -12.43 10.359 -10.188 1 98.06 453 LEU A C 1
ATOM 3422 O O . LEU A 1 453 ? -13.656 10.305 -10.07 1 98.06 453 LEU A O 1
ATOM 3426 N N . GLU A 1 454 ? -11.836 11.375 -10.789 1 94.56 454 GLU A N 1
ATOM 3427 C CA . GLU A 1 454 ? -12.578 12.523 -11.297 1 94.56 454 GLU A CA 1
ATOM 3428 C C . GLU A 1 454 ? -13.547 12.117 -12.406 1 94.56 454 GLU A C 1
ATOM 3430 O O . GLU A 1 454 ? -13.148 11.469 -13.375 1 94.56 454 GLU A O 1
ATOM 3435 N N . LEU A 1 455 ? -14.75 12.477 -12.328 1 92.88 455 LEU A N 1
ATOM 3436 C CA . LEU A 1 455 ? -15.766 12.188 -13.336 1 92.88 455 LEU A CA 1
ATOM 3437 C C . LEU A 1 455 ? -15.922 13.359 -14.297 1 92.88 455 LEU A C 1
ATOM 3439 O O . LEU A 1 455 ? -15.898 14.523 -13.883 1 92.88 455 LEU A O 1
ATOM 3443 N N . MET B 1 1 ? 2.068 61.938 7.367 1 32.56 1 MET B N 1
ATOM 3444 C CA . MET B 1 1 ? 0.718 61.406 7.551 1 32.56 1 MET B CA 1
ATOM 3445 C C . MET B 1 1 ? 0.515 60.125 6.742 1 32.56 1 MET B C 1
ATOM 3447 O O . MET B 1 1 ? 0.387 60.188 5.52 1 32.56 1 MET B O 1
ATOM 3451 N N . ASN B 1 2 ? 1.251 58.875 6.992 1 35 2 ASN B N 1
ATOM 3452 C CA . ASN B 1 2 ? 1.416 57.594 6.312 1 35 2 ASN B CA 1
ATOM 3453 C C . ASN B 1 2 ? 0.069 56.969 6.012 1 35 2 ASN B C 1
ATOM 3455 O O . ASN B 1 2 ? -0.681 56.625 6.93 1 35 2 ASN B O 1
ATOM 3459 N N . GLN B 1 3 ? -0.614 57.281 4.922 1 40 3 GLN B N 1
ATOM 3460 C CA . GLN B 1 3 ? -1.967 56.938 4.496 1 40 3 GLN B CA 1
ATOM 3461 C C . GLN B 1 3 ? -2.23 55.438 4.668 1 40 3 GLN B C 1
ATOM 3463 O O . GLN B 1 3 ? -1.557 54.594 4.055 1 40 3 GLN B O 1
ATOM 3468 N N . THR B 1 4 ? -2.639 54.969 5.805 1 51.31 4 THR B N 1
ATOM 3469 C CA . THR B 1 4 ? -3.191 53.656 6.066 1 51.31 4 THR B CA 1
ATOM 3470 C C . THR B 1 4 ? -4.129 53.219 4.941 1 51.31 4 THR B C 1
ATOM 3472 O O . THR B 1 4 ? -5.125 53.906 4.664 1 51.31 4 THR B O 1
ATOM 3475 N N . SER B 1 5 ? -3.588 52.719 3.795 1 62.66 5 SER B N 1
ATOM 3476 C CA . SER B 1 5 ? -4.422 52.312 2.676 1 62.66 5 SER B CA 1
ATOM 3477 C C . SER B 1 5 ? -5.465 51.281 3.115 1 62.66 5 SER B C 1
ATOM 3479 O O . SER B 1 5 ? -5.117 50.188 3.52 1 62.66 5 SER B O 1
ATOM 3481 N N . ASP B 1 6 ? -6.613 51.781 3.521 1 73.44 6 ASP B N 1
ATOM 3482 C CA . ASP B 1 6 ? -7.762 50.938 3.875 1 73.44 6 ASP B CA 1
ATOM 3483 C C . ASP B 1 6 ? -8.344 50.25 2.641 1 73.44 6 ASP B C 1
ATOM 3485 O O . ASP B 1 6 ? -8.5 50.875 1.59 1 73.44 6 ASP B O 1
ATOM 3489 N N . THR B 1 7 ? -8.328 48.938 2.844 1 91 7 THR B N 1
ATOM 3490 C CA . THR B 1 7 ? -8.938 48.188 1.762 1 91 7 THR B CA 1
ATOM 3491 C C . THR B 1 7 ? -9.984 47.219 2.307 1 91 7 THR B C 1
ATOM 3493 O O . THR B 1 7 ? -9.844 46.688 3.418 1 91 7 THR B O 1
ATOM 3496 N N . THR B 1 8 ? -11.102 47.125 1.592 1 96.94 8 THR B N 1
ATOM 3497 C CA . THR B 1 8 ? -12.203 46.25 1.963 1 96.94 8 THR B CA 1
ATOM 3498 C C . THR B 1 8 ? -12.234 45.031 1.052 1 96.94 8 THR B C 1
ATOM 3500 O O . THR B 1 8 ? -12.031 45.125 -0.158 1 96.94 8 THR B O 1
ATOM 3503 N N . PHE B 1 9 ? -12.484 43.875 1.644 1 98.56 9 PHE B N 1
ATOM 3504 C CA . PHE B 1 9 ? -12.586 42.625 0.917 1 98.56 9 PHE B CA 1
ATOM 3505 C C . PHE B 1 9 ? -13.82 41.844 1.353 1 98.56 9 PHE B C 1
ATOM 3507 O O . PHE B 1 9 ? -14.32 42.031 2.463 1 98.56 9 PHE B O 1
ATOM 3514 N N . ASP B 1 10 ? -14.359 41.031 0.453 1 98.56 10 ASP B N 1
ATOM 3515 C CA . ASP B 1 10 ? -15.406 40.094 0.862 1 98.56 10 ASP B CA 1
ATOM 3516 C C . ASP B 1 10 ? -14.883 39.094 1.891 1 98.56 10 ASP B C 1
ATOM 3518 O O . ASP B 1 10 ? -15.594 38.75 2.834 1 98.56 10 ASP B O 1
ATOM 3522 N N . LEU B 1 11 ? -13.633 38.625 1.759 1 98.81 11 LEU B N 1
ATOM 3523 C CA . LEU B 1 11 ? -13.023 37.656 2.631 1 98.81 11 LEU B CA 1
ATOM 3524 C C . LEU B 1 11 ? -11.562 37.969 2.904 1 98.81 11 LEU B C 1
ATOM 3526 O O . LEU B 1 11 ? -10.812 38.312 1.98 1 98.81 11 LEU B O 1
ATOM 3530 N N . ILE B 1 12 ? -11.164 37.938 4.117 1 98.88 12 ILE B N 1
ATOM 3531 C CA . ILE B 1 12 ? -9.766 37.969 4.523 1 98.88 12 ILE B CA 1
ATOM 3532 C C . ILE B 1 12 ? -9.359 36.625 5.098 1 98.88 12 ILE B C 1
ATOM 3534 O O . ILE B 1 12 ? -10.016 36.094 6.004 1 98.88 12 ILE B O 1
ATOM 3538 N N . VAL B 1 13 ? -8.367 36 4.547 1 98.94 13 VAL B N 1
ATOM 3539 C CA . VAL B 1 13 ? -7.848 34.719 5.004 1 98.94 13 VAL B CA 1
ATOM 3540 C C . VAL B 1 13 ? -6.523 34.906 5.734 1 98.94 13 VAL B C 1
ATOM 3542 O O . VAL B 1 13 ? -5.602 35.531 5.203 1 98.94 13 VAL B O 1
ATOM 3545 N N . LEU B 1 14 ? -6.434 34.469 6.953 1 98.88 14 LEU B N 1
ATOM 3546 C CA . LEU B 1 14 ? -5.199 34.5 7.727 1 98.88 14 LEU B CA 1
ATOM 3547 C C . LEU B 1 14 ? -4.504 33.156 7.727 1 98.88 14 LEU B C 1
ATOM 3549 O O . LEU B 1 14 ? -4.891 32.25 8.477 1 98.88 14 LEU B O 1
ATOM 3553 N N . GLY B 1 15 ? -3.412 33.062 6.949 1 98.5 15 GLY B N 1
ATOM 3554 C CA . GLY B 1 15 ? -2.67 31.812 6.777 1 98.5 15 GLY B CA 1
ATOM 3555 C C . GLY B 1 15 ? -2.691 31.297 5.348 1 98.5 15 GLY B C 1
ATOM 3556 O O . GLY B 1 15 ? -3.746 31.266 4.711 1 98.5 15 GLY B O 1
ATOM 3557 N N . THR B 1 16 ? -1.554 30.844 4.824 1 98.25 16 THR B N 1
ATOM 3558 C CA . THR B 1 16 ? -1.451 30.406 3.439 1 98.25 16 THR B CA 1
ATOM 3559 C C . THR B 1 16 ? -1.229 28.891 3.373 1 98.25 16 THR B C 1
ATOM 3561 O O . THR B 1 16 ? -0.746 28.375 2.363 1 98.25 16 THR B O 1
ATOM 3564 N N . GLY B 1 17 ? -1.506 28.141 4.496 1 96.94 17 GLY B N 1
ATOM 3565 C CA . GLY B 1 17 ? -1.452 26.688 4.477 1 96.94 17 GLY B CA 1
ATOM 3566 C C . GLY B 1 17 ? -2.584 26.062 3.686 1 96.94 17 GLY B C 1
ATOM 3567 O O . GLY B 1 17 ? -3.293 26.75 2.953 1 96.94 17 GLY B O 1
ATOM 3568 N N . SER B 1 18 ? -2.742 24.797 3.826 1 94.88 18 SER B N 1
ATOM 3569 C CA . SER B 1 18 ? -3.695 24 3.049 1 94.88 18 SER B CA 1
ATOM 3570 C C . SER B 1 18 ? -5.113 24.531 3.215 1 94.88 18 SER B C 1
ATOM 3572 O O . SER B 1 18 ? -5.84 24.688 2.23 1 94.88 18 SER B O 1
ATOM 3574 N N . ALA B 1 19 ? -5.496 24.812 4.426 1 97.44 19 ALA B N 1
ATOM 3575 C CA . ALA B 1 19 ? -6.855 25.281 4.672 1 97.44 19 ALA B CA 1
ATOM 3576 C C . ALA B 1 19 ? -7.078 26.656 4.055 1 97.44 19 ALA B C 1
ATOM 3578 O O . ALA B 1 19 ? -8.031 26.859 3.301 1 97.44 19 ALA B O 1
ATOM 3579 N N . GLY B 1 20 ? -6.176 27.578 4.324 1 98.5 20 GLY B N 1
ATOM 3580 C CA . GLY B 1 20 ? -6.332 28.953 3.879 1 98.5 20 GLY B CA 1
ATOM 3581 C C . GLY B 1 20 ? -6.344 29.078 2.369 1 98.5 20 GLY B C 1
ATOM 3582 O O . GLY B 1 20 ? -7.246 29.719 1.805 1 98.5 20 GLY B O 1
ATOM 3583 N N . GLN B 1 21 ? -5.398 28.469 1.685 1 98 21 GLN B N 1
ATOM 3584 C CA . GLN B 1 21 ? -5.277 28.594 0.236 1 98 21 GLN B CA 1
ATOM 3585 C C . GLN B 1 21 ? -6.52 28.047 -0.467 1 98 21 GLN B C 1
ATOM 3587 O O . GLN B 1 21 ? -7 28.641 -1.434 1 98 21 GLN B O 1
ATOM 3592 N N . ASN B 1 22 ? -6.98 26.938 0.018 1 97.62 22 ASN B N 1
ATOM 3593 C CA . ASN B 1 22 ? -8.117 26.281 -0.624 1 97.62 22 ASN B CA 1
ATOM 3594 C C . ASN B 1 22 ? -9.383 27.141 -0.513 1 97.62 22 ASN B C 1
ATOM 3596 O O . ASN B 1 22 ? -10.125 27.281 -1.483 1 97.62 22 ASN B O 1
ATOM 3600 N N . VAL B 1 23 ? -9.664 27.719 0.663 1 98.75 23 VAL B N 1
ATOM 3601 C CA . VAL B 1 23 ? -10.844 28.547 0.864 1 98.75 23 VAL B CA 1
ATOM 3602 C C . VAL B 1 23 ? -10.727 29.812 0.028 1 98.75 23 VAL B C 1
ATOM 3604 O O . VAL B 1 23 ? -11.688 30.234 -0.621 1 98.75 23 VAL B O 1
ATOM 3607 N N . ALA B 1 24 ? -9.523 30.422 0.047 1 98.75 24 ALA B N 1
ATOM 3608 C CA . ALA B 1 24 ? -9.281 31.641 -0.736 1 98.75 24 ALA B CA 1
ATOM 3609 C C . ALA B 1 24 ? -9.586 31.406 -2.213 1 98.75 24 ALA B C 1
ATOM 3611 O O . ALA B 1 24 ? -10.305 32.188 -2.836 1 98.75 24 ALA B O 1
ATOM 3612 N N . THR B 1 25 ? -9.062 30.328 -2.734 1 98.12 25 THR B N 1
ATOM 3613 C CA . THR B 1 25 ? -9.234 30 -4.148 1 98.12 25 THR B CA 1
ATOM 3614 C C . THR B 1 25 ? -10.703 29.719 -4.461 1 98.12 25 THR B C 1
ATOM 3616 O O . THR B 1 25 ? -11.234 30.203 -5.465 1 98.12 25 THR B O 1
ATOM 3619 N N . ALA B 1 26 ? -11.359 28.953 -3.643 1 98 26 ALA B N 1
ATOM 3620 C CA . ALA B 1 26 ? -12.758 28.594 -3.859 1 98 26 ALA B CA 1
ATOM 3621 C C . ALA B 1 26 ? -13.648 29.828 -3.879 1 98 26 ALA B C 1
ATOM 3623 O O . ALA B 1 26 ? -14.531 29.953 -4.734 1 98 26 ALA B O 1
ATOM 3624 N N . CYS B 1 27 ? -13.484 30.75 -2.969 1 98.56 27 CYS B N 1
ATOM 3625 C CA . CYS B 1 27 ? -14.305 31.953 -2.887 1 98.56 27 CYS B CA 1
ATOM 3626 C C . CYS B 1 27 ? -14.008 32.906 -4.043 1 98.56 27 CYS B C 1
ATOM 3628 O O . CYS B 1 27 ? -14.922 33.531 -4.59 1 98.56 27 CYS B O 1
ATOM 3630 N N . ARG B 1 28 ? -12.719 32.969 -4.402 1 98.38 28 ARG B N 1
ATOM 3631 C CA . ARG B 1 28 ? -12.344 33.812 -5.539 1 98.38 28 ARG B CA 1
ATOM 3632 C C . ARG B 1 28 ? -13.023 33.344 -6.816 1 98.38 28 ARG B C 1
ATOM 3634 O O . ARG B 1 28 ? -13.469 34.125 -7.637 1 98.38 28 ARG B O 1
ATOM 3641 N N . GLU B 1 29 ? -12.984 32.094 -6.977 1 97.75 29 GLU B N 1
ATOM 3642 C CA . GLU B 1 29 ? -13.609 31.484 -8.148 1 97.75 29 GLU B CA 1
ATOM 3643 C C . GLU B 1 29 ? -15.094 31.844 -8.234 1 97.75 29 GLU B C 1
ATOM 3645 O O . GLU B 1 29 ? -15.688 31.797 -9.312 1 97.75 29 GLU B O 1
ATOM 3650 N N . GLN B 1 30 ? -15.727 32.25 -7.113 1 97.75 30 GLN B N 1
ATOM 3651 C CA . GLN B 1 30 ? -17.141 32.625 -7.074 1 97.75 30 GLN B CA 1
ATOM 3652 C C . GLN B 1 30 ? -17.281 34.156 -7.211 1 97.75 30 GLN B C 1
ATOM 3654 O O . GLN B 1 30 ? -18.375 34.688 -7.016 1 97.75 30 GLN B O 1
ATOM 3659 N N . GLY B 1 31 ? -16.172 34.875 -7.414 1 97.88 31 GLY B N 1
ATOM 3660 C CA . GLY B 1 31 ? -16.219 36.281 -7.723 1 97.88 31 GLY B CA 1
ATOM 3661 C C . GLY B 1 31 ? -15.977 37.188 -6.512 1 97.88 31 GLY B C 1
ATOM 3662 O O . GLY B 1 31 ? -16.047 38.406 -6.609 1 97.88 31 GLY B O 1
ATOM 3663 N N . TRP B 1 32 ? -15.641 36.625 -5.383 1 98.56 32 TRP B N 1
ATOM 3664 C CA . TRP B 1 32 ? -15.391 37.406 -4.18 1 98.56 32 TRP B CA 1
ATOM 3665 C C . TRP B 1 32 ? -14.07 38.156 -4.281 1 98.56 32 TRP B C 1
ATOM 3667 O O . TRP B 1 32 ? -13.117 37.656 -4.883 1 98.56 32 TRP B O 1
ATOM 3677 N N . SER B 1 33 ? -14.031 39.312 -3.744 1 98.62 33 SER B N 1
ATOM 3678 C CA . SER B 1 33 ? -12.734 39.906 -3.473 1 98.62 33 SER B CA 1
ATOM 3679 C C . SER B 1 33 ? -12.078 39.281 -2.244 1 98.62 33 SER B C 1
ATOM 3681 O O . SER B 1 33 ? -12.688 39.219 -1.175 1 98.62 33 SER B O 1
ATOM 3683 N N . VAL B 1 34 ? -10.836 38.781 -2.4 1 98.75 34 VAL B N 1
ATOM 3684 C CA . VAL B 1 34 ? -10.203 38 -1.341 1 98.75 34 VAL B CA 1
ATOM 3685 C C . VAL B 1 34 ? -8.812 38.594 -1.046 1 98.75 34 VAL B C 1
ATOM 3687 O O . VAL B 1 34 ? -8.062 38.906 -1.967 1 98.75 34 VAL B O 1
ATOM 3690 N N . ALA B 1 35 ? -8.508 38.75 0.214 1 98.75 35 ALA B N 1
ATOM 3691 C CA . ALA B 1 35 ? -7.152 39 0.701 1 98.75 35 ALA B CA 1
ATOM 3692 C C . ALA B 1 35 ? -6.629 37.844 1.513 1 98.75 35 ALA B C 1
ATOM 3694 O O . ALA B 1 35 ? -7.387 37.188 2.25 1 98.75 35 ALA B O 1
ATOM 3695 N N . ILE B 1 36 ? -5.352 37.5 1.373 1 98.81 36 ILE B N 1
ATOM 3696 C CA . ILE B 1 36 ? -4.73 36.438 2.156 1 98.81 36 ILE B CA 1
ATOM 3697 C C . ILE B 1 36 ? -3.434 36.969 2.783 1 98.81 36 ILE B C 1
ATOM 3699 O O . ILE B 1 36 ? -2.676 37.688 2.145 1 98.81 36 ILE B O 1
ATOM 3703 N N . VAL B 1 37 ? -3.223 36.656 4.059 1 98.69 37 VAL B N 1
ATOM 3704 C CA . VAL B 1 37 ? -2.133 37.219 4.852 1 98.69 37 VAL B CA 1
ATOM 3705 C C . VAL B 1 37 ? -1.318 36.062 5.477 1 98.69 37 VAL B C 1
ATOM 3707 O O . VAL B 1 37 ? -1.879 35.062 5.93 1 98.69 37 VAL B O 1
ATOM 3710 N N . ASP B 1 38 ? -0.051 36.188 5.473 1 98.44 38 ASP B N 1
ATOM 3711 C CA . ASP B 1 38 ? 0.841 35.281 6.191 1 98.44 38 ASP B CA 1
ATOM 3712 C C . ASP B 1 38 ? 2.133 36 6.598 1 98.44 38 ASP B C 1
ATOM 3714 O O . ASP B 1 38 ? 2.736 36.719 5.793 1 98.44 38 ASP B O 1
ATOM 3718 N N . PRO B 1 39 ? 2.543 35.844 7.848 1 97.5 39 PRO B N 1
ATOM 3719 C CA . PRO B 1 39 ? 3.82 36.438 8.227 1 97.5 39 PRO B CA 1
ATOM 3720 C C . PRO B 1 39 ? 5.023 35.625 7.742 1 97.5 39 PRO B C 1
ATOM 3722 O O . PRO B 1 39 ? 6.148 36.156 7.738 1 97.5 39 PRO B O 1
ATOM 3725 N N . ARG B 1 40 ? 4.895 34.375 7.352 1 96.62 40 ARG B N 1
ATOM 3726 C CA . ARG B 1 40 ? 5.953 33.5 6.867 1 96.62 40 ARG B CA 1
ATOM 3727 C C . ARG B 1 40 ? 5.91 33.375 5.344 1 96.62 40 ARG B C 1
ATOM 3729 O O . ARG B 1 40 ? 4.93 33.781 4.715 1 96.62 40 ARG B O 1
ATOM 3736 N N . PRO B 1 41 ? 7.059 32.844 4.766 1 96.25 41 PRO B N 1
ATOM 3737 C CA . PRO B 1 41 ? 6.969 32.562 3.334 1 96.25 41 PRO B CA 1
ATOM 3738 C C . PRO B 1 41 ? 5.75 31.703 2.979 1 96.25 41 PRO B C 1
ATOM 3740 O O . PRO B 1 41 ? 5.41 30.766 3.711 1 96.25 41 PRO B O 1
ATOM 3743 N N . PHE B 1 42 ? 5.109 32.031 1.885 1 98 42 PHE B N 1
ATOM 3744 C CA . PHE B 1 42 ? 3.799 31.484 1.547 1 98 42 PHE B CA 1
ATOM 3745 C C . PHE B 1 42 ? 3.9 30 1.188 1 98 42 PHE B C 1
ATOM 3747 O O . PHE B 1 42 ? 4.93 29.547 0.686 1 98 42 PHE B O 1
ATOM 3754 N N . GLY B 1 43 ? 2.801 29.281 1.451 1 95.88 43 GLY B N 1
ATOM 3755 C CA . GLY B 1 43 ? 2.723 27.891 1.037 1 95.88 43 GLY B CA 1
ATOM 3756 C C . GLY B 1 43 ? 2.443 26.938 2.186 1 95.88 43 GLY B C 1
ATOM 3757 O O . GLY B 1 43 ? 2.195 25.75 1.97 1 95.88 43 GLY B O 1
ATOM 3758 N N . GLY B 1 44 ? 2.492 27.484 3.389 1 95.12 44 GLY B N 1
ATOM 3759 C CA . GLY B 1 44 ? 2.066 26.719 4.551 1 95.12 44 GLY B CA 1
ATOM 3760 C C . GLY B 1 44 ? 3.123 25.75 5.047 1 95.12 44 GLY B C 1
ATOM 3761 O O . GLY B 1 44 ? 4.242 25.719 4.531 1 95.12 44 GLY B O 1
ATOM 3762 N N . THR B 1 45 ? 2.797 24.969 6.047 1 94.81 45 THR B N 1
ATOM 3763 C CA . THR B 1 45 ? 3.732 24.109 6.77 1 94.81 45 THR B CA 1
ATOM 3764 C C . THR B 1 45 ? 3.973 22.812 6.008 1 94.81 45 THR B C 1
ATOM 3766 O O . THR B 1 45 ? 5.117 22.438 5.742 1 94.81 45 THR B O 1
ATOM 3769 N N . CYS B 1 46 ? 3.018 22.125 5.547 1 94.81 46 CYS B N 1
ATOM 3770 C CA . CYS B 1 46 ? 3.105 20.766 5.016 1 94.81 46 CYS B CA 1
ATOM 3771 C C . CYS B 1 46 ? 4.102 20.703 3.863 1 94.81 46 CYS B C 1
ATOM 3773 O O . CYS B 1 46 ? 4.992 19.844 3.859 1 94.81 46 CYS B O 1
ATOM 3775 N N . SER B 1 47 ? 4.008 21.609 2.896 1 94.56 47 SER B N 1
ATOM 3776 C CA . SER B 1 47 ? 4.801 21.547 1.672 1 94.56 47 SER B CA 1
ATOM 3777 C C . SER B 1 47 ? 6.219 22.062 1.903 1 94.56 47 SER B C 1
ATOM 3779 O O . SER B 1 47 ? 7.152 21.656 1.21 1 94.56 47 SER B O 1
ATOM 3781 N N . GLN B 1 48 ? 6.41 22.875 2.922 1 95.25 48 GLN B N 1
ATOM 3782 C CA . GLN B 1 48 ? 7.68 23.594 3.049 1 95.25 48 GLN B CA 1
ATOM 3783 C C . GLN B 1 48 ? 8.469 23.094 4.258 1 95.25 48 GLN B C 1
ATOM 3785 O O . GLN B 1 48 ? 9.703 23.062 4.23 1 95.25 48 GLN B O 1
ATOM 3790 N N . ARG B 1 49 ? 7.738 22.719 5.293 1 95 49 ARG B N 1
ATOM 3791 C CA . ARG B 1 49 ? 8.438 22.516 6.559 1 95 49 ARG B CA 1
ATOM 3792 C C . ARG B 1 49 ? 7.773 21.438 7.391 1 95 49 ARG B C 1
ATOM 3794 O O . ARG B 1 49 ? 7.914 21.406 8.617 1 95 49 ARG B O 1
ATOM 3801 N N . GLY B 1 50 ? 7.023 20.625 6.773 1 95.44 50 GLY B N 1
ATOM 3802 C CA . GLY B 1 50 ? 6.285 19.594 7.488 1 95.44 50 GLY B CA 1
ATOM 3803 C C . GLY B 1 50 ? 6.32 18.25 6.797 1 95.44 50 GLY B C 1
ATOM 3804 O O . GLY B 1 50 ? 7.398 17.703 6.555 1 95.44 50 GLY B O 1
ATOM 3805 N N . CYS B 1 51 ? 5.133 17.812 6.426 1 95.12 51 CYS B N 1
ATOM 3806 C CA . CYS B 1 51 ? 4.902 16.453 5.977 1 95.12 51 CYS B CA 1
ATOM 3807 C C . CYS B 1 51 ? 5.754 16.125 4.754 1 95.12 51 CYS B C 1
ATOM 3809 O O . CYS B 1 51 ? 6.387 15.07 4.695 1 95.12 51 CYS B O 1
ATOM 3811 N N . ASP B 1 52 ? 5.848 17 3.748 1 96.44 52 ASP B N 1
ATOM 3812 C CA . ASP B 1 52 ? 6.457 16.688 2.459 1 96.44 52 ASP B CA 1
ATOM 3813 C C . ASP B 1 52 ? 7.973 16.578 2.576 1 96.44 52 ASP B C 1
ATOM 3815 O O . ASP B 1 52 ? 8.562 15.547 2.266 1 96.44 52 ASP B O 1
ATOM 3819 N N . PRO B 1 53 ? 8.656 17.641 3.047 1 97.88 53 PRO B N 1
ATOM 3820 C CA . PRO B 1 53 ? 10.109 17.484 3.18 1 97.88 53 PRO B CA 1
ATOM 3821 C C . PRO B 1 53 ? 10.5 16.359 4.129 1 97.88 53 PRO B C 1
ATOM 3823 O O . PRO B 1 53 ? 11.484 15.656 3.889 1 97.88 53 PRO B O 1
ATOM 3826 N N . LYS B 1 54 ? 9.773 16.203 5.203 1 98 54 LYS B N 1
ATOM 3827 C CA . LYS B 1 54 ? 10.039 15.094 6.109 1 98 54 LYS B CA 1
ATOM 3828 C C . LYS B 1 54 ? 9.953 13.758 5.379 1 98 54 LYS B C 1
ATOM 3830 O O . LYS B 1 54 ? 10.773 12.867 5.598 1 98 54 LYS B O 1
ATOM 3835 N N . ARG B 1 55 ? 8.984 13.594 4.512 1 97.81 55 ARG B N 1
ATOM 3836 C CA . ARG B 1 55 ? 8.766 12.336 3.809 1 97.81 55 ARG B CA 1
ATOM 3837 C C . ARG B 1 55 ? 9.891 12.062 2.812 1 97.81 55 ARG B C 1
ATOM 3839 O O . ARG B 1 55 ? 10.234 10.906 2.555 1 97.81 55 ARG B O 1
ATOM 3846 N N . VAL B 1 56 ? 10.461 13.117 2.227 1 97.75 56 VAL B N 1
ATOM 3847 C CA . VAL B 1 56 ? 11.625 12.945 1.362 1 97.75 56 VAL B CA 1
ATOM 3848 C C . VAL B 1 56 ? 12.773 12.328 2.16 1 97.75 56 VAL B C 1
ATOM 3850 O O . VAL B 1 56 ? 13.367 11.336 1.742 1 97.75 56 VAL B O 1
ATOM 3853 N N . LEU B 1 57 ? 13.023 12.883 3.35 1 98.31 57 LEU B N 1
ATOM 3854 C CA . LEU B 1 57 ? 14.102 12.375 4.191 1 98.31 57 LEU B CA 1
ATOM 3855 C C . LEU B 1 57 ? 13.789 10.969 4.684 1 98.31 57 LEU B C 1
ATOM 3857 O O . LEU B 1 57 ? 14.664 10.094 4.684 1 98.31 57 LEU B O 1
ATOM 3861 N N . ALA B 1 58 ? 12.57 10.773 5.066 1 97.88 58 ALA B N 1
ATOM 3862 C CA . ALA B 1 58 ? 12.156 9.469 5.578 1 97.88 58 ALA B CA 1
ATOM 3863 C C . ALA B 1 58 ? 12.297 8.391 4.508 1 97.88 58 ALA B C 1
ATOM 3865 O O . ALA B 1 58 ? 12.562 7.23 4.824 1 97.88 58 ALA B O 1
ATOM 3866 N N . GLY B 1 59 ? 12.086 8.797 3.232 1 96.38 59 GLY B N 1
ATOM 3867 C CA . GLY B 1 59 ? 12.242 7.848 2.139 1 96.38 59 GLY B CA 1
ATOM 3868 C C . GLY B 1 59 ? 13.633 7.25 2.062 1 96.38 59 GLY B C 1
ATOM 3869 O O . GLY B 1 59 ? 13.789 6.043 1.861 1 96.38 59 GLY B O 1
ATOM 3870 N N . ALA B 1 60 ? 14.625 8.07 2.219 1 96.5 60 ALA B N 1
ATOM 3871 C CA . ALA B 1 60 ? 16 7.59 2.217 1 96.5 60 ALA B CA 1
ATOM 3872 C C . ALA B 1 60 ? 16.281 6.688 3.418 1 96.5 60 ALA B C 1
ATOM 3874 O O . ALA B 1 60 ? 16.906 5.633 3.281 1 96.5 60 ALA B O 1
ATOM 3875 N N . ALA B 1 61 ? 15.75 7.145 4.57 1 96.75 61 ALA B N 1
ATOM 3876 C CA . ALA B 1 61 ? 15.922 6.348 5.785 1 96.75 61 ALA B CA 1
ATOM 3877 C C . ALA B 1 61 ? 15.281 4.973 5.637 1 96.75 61 ALA B C 1
ATOM 3879 O O . ALA B 1 61 ? 15.859 3.965 6.055 1 96.75 61 ALA B O 1
ATOM 3880 N N . GLU B 1 62 ? 14.164 4.922 5.047 1 95.44 62 GLU B N 1
ATOM 3881 C CA . GLU B 1 62 ? 13.461 3.672 4.777 1 95.44 62 GLU B CA 1
ATOM 3882 C C . GLU B 1 62 ? 14.289 2.756 3.879 1 95.44 62 GLU B C 1
ATOM 3884 O O . GLU B 1 62 ? 14.367 1.551 4.121 1 95.44 62 GLU B O 1
ATOM 3889 N N . LEU B 1 63 ? 14.852 3.316 2.83 1 94.19 63 LEU B N 1
ATOM 3890 C CA . LEU B 1 63 ? 15.648 2.535 1.895 1 94.19 63 LEU B CA 1
ATOM 3891 C C . LEU B 1 63 ? 16.844 1.908 2.598 1 94.19 63 LEU B C 1
ATOM 3893 O O . LEU B 1 63 ? 17.188 0.75 2.344 1 94.19 63 LEU B O 1
ATOM 3897 N N . ILE B 1 64 ? 17.469 2.662 3.506 1 94.5 64 ILE B N 1
ATOM 3898 C CA . ILE B 1 64 ? 18.609 2.15 4.266 1 94.5 64 ILE B CA 1
ATOM 3899 C C . ILE B 1 64 ? 18.156 0.97 5.125 1 94.5 64 ILE B C 1
ATOM 3901 O O . ILE B 1 64 ? 18.812 -0.08 5.133 1 94.5 64 ILE B O 1
ATOM 3905 N N . ALA B 1 65 ? 17.047 1.139 5.773 1 94.19 65 ALA B N 1
ATOM 3906 C CA . ALA B 1 65 ? 16.516 0.084 6.633 1 94.19 65 ALA B CA 1
ATOM 3907 C C . ALA B 1 65 ? 16.188 -1.169 5.828 1 94.19 65 ALA B C 1
ATOM 3909 O O . ALA B 1 65 ? 16.531 -2.283 6.23 1 94.19 65 ALA B O 1
ATOM 3910 N N . ARG B 1 66 ? 15.594 -1.058 4.68 1 92.88 66 ARG B N 1
ATOM 3911 C CA . ARG B 1 66 ? 15.227 -2.18 3.822 1 92.88 66 ARG B CA 1
ATOM 3912 C C . ARG B 1 66 ? 16.469 -2.896 3.297 1 92.88 66 ARG B C 1
ATOM 3914 O O . ARG B 1 66 ? 16.5 -4.129 3.219 1 92.88 66 ARG B O 1
ATOM 3921 N N . SER B 1 67 ? 17.406 -2.107 2.883 1 92.81 67 SER B N 1
ATOM 3922 C CA . SER B 1 67 ? 18.641 -2.689 2.381 1 92.81 67 SER B CA 1
ATOM 3923 C C . SER B 1 67 ? 19.328 -3.539 3.447 1 92.81 67 SER B C 1
ATOM 3925 O O . SER B 1 67 ? 19.844 -4.617 3.15 1 92.81 67 SER B O 1
ATOM 3927 N N . ARG B 1 68 ? 19.281 -3.037 4.691 1 92.31 68 ARG B N 1
ATOM 3928 C CA . ARG B 1 68 ? 19.891 -3.76 5.809 1 92.31 68 ARG B CA 1
ATOM 3929 C C . ARG B 1 68 ? 19.219 -5.121 5.996 1 92.31 68 ARG B C 1
ATOM 3931 O O . ARG B 1 68 ? 19.891 -6.102 6.332 1 92.31 68 ARG B O 1
ATOM 3938 N N . HIS B 1 69 ? 17.984 -5.242 5.664 1 91.06 69 HIS B N 1
ATOM 3939 C CA . HIS B 1 69 ? 17.234 -6.488 5.805 1 91.06 69 HIS B CA 1
ATOM 3940 C C . HIS B 1 69 ? 17.719 -7.527 4.793 1 91.06 69 HIS B C 1
ATOM 3942 O O . HIS B 1 69 ? 17.547 -8.727 5.016 1 91.06 69 HIS B O 1
ATOM 3948 N N . PHE B 1 70 ? 18.297 -7.102 3.65 1 93 70 PHE B N 1
ATOM 3949 C CA . PHE B 1 70 ? 18.688 -8 2.572 1 93 70 PHE B CA 1
ATOM 3950 C C . PHE B 1 70 ? 20.188 -8.312 2.639 1 93 70 PHE B C 1
ATOM 3952 O O . PHE B 1 70 ? 20.688 -9.102 1.847 1 93 70 PHE B O 1
ATOM 3959 N N . THR B 1 71 ? 20.812 -7.605 3.582 1 91.88 71 THR B N 1
ATOM 3960 C CA . THR B 1 71 ? 22.234 -7.895 3.73 1 91.88 71 THR B CA 1
ATOM 3961 C C . THR B 1 71 ? 22.453 -9.359 4.086 1 91.88 71 THR B C 1
ATOM 3963 O O . THR B 1 71 ? 21.859 -9.875 5.035 1 91.88 71 THR B O 1
ATOM 3966 N N . GLY B 1 72 ? 23.219 -10.086 3.318 1 92.81 72 GLY B N 1
ATOM 3967 C CA . GLY B 1 72 ? 23.438 -11.508 3.498 1 92.81 72 GLY B CA 1
ATOM 3968 C C . GLY B 1 72 ? 22.328 -12.367 2.936 1 92.81 72 GLY B C 1
ATOM 3969 O O . GLY B 1 72 ? 22.344 -13.594 3.072 1 92.81 72 GLY B O 1
ATOM 3970 N N . LYS B 1 73 ? 21.375 -11.75 2.338 1 95.56 73 LYS B N 1
ATOM 3971 C CA . LYS B 1 73 ? 20.234 -12.422 1.72 1 95.56 73 LYS B CA 1
ATOM 3972 C C . LYS B 1 73 ? 20.062 -11.969 0.273 1 95.56 73 LYS B C 1
ATOM 3974 O O . LYS B 1 73 ? 18.938 -11.672 -0.154 1 95.56 73 LYS B O 1
ATOM 3979 N N . GLY B 1 74 ? 21.172 -11.805 -0.412 1 95.5 74 GLY B N 1
ATOM 3980 C CA . GLY B 1 74 ? 21.125 -11.438 -1.817 1 95.5 74 GLY B CA 1
ATOM 3981 C C . GLY B 1 74 ? 21.812 -10.117 -2.111 1 95.5 74 GLY B C 1
ATOM 3982 O O . GLY B 1 74 ? 22.094 -9.805 -3.27 1 95.5 74 GLY B O 1
ATOM 3983 N N . ILE B 1 75 ? 22.016 -9.289 -1.058 1 92.94 75 ILE B N 1
ATOM 3984 C CA . ILE B 1 75 ? 22.719 -8.023 -1.209 1 92.94 75 ILE B CA 1
ATOM 3985 C C . ILE B 1 75 ? 23.938 -7.992 -0.285 1 92.94 75 ILE B C 1
ATOM 3987 O O . ILE B 1 75 ? 23.828 -8.328 0.898 1 92.94 75 ILE B O 1
ATOM 3991 N N . GLN B 1 76 ? 25.141 -7.566 -0.767 1 84.69 76 GLN B N 1
ATOM 3992 C CA . GLN B 1 76 ? 26.375 -7.676 0.001 1 84.69 76 GLN B CA 1
ATOM 3993 C C . GLN B 1 76 ? 26.688 -6.371 0.728 1 84.69 76 GLN B C 1
ATOM 3995 O O . GLN B 1 76 ? 27.312 -6.383 1.79 1 84.69 76 GLN B O 1
ATOM 4000 N N . THR B 1 77 ? 26.219 -5.25 0.1 1 82.12 77 THR B N 1
ATOM 4001 C CA . THR B 1 77 ? 26.656 -3.98 0.67 1 82.12 77 THR B CA 1
ATOM 4002 C C . THR B 1 77 ? 25.453 -3.184 1.193 1 82.12 77 THR B C 1
ATOM 4004 O O . THR B 1 77 ? 24.375 -3.227 0.611 1 82.12 77 THR B O 1
ATOM 4007 N N . GLU B 1 78 ? 25.781 -2.57 2.379 1 80.75 78 GLU B N 1
ATOM 4008 C CA . GLU B 1 78 ? 24.781 -1.65 2.906 1 80.75 78 GLU B CA 1
ATOM 4009 C C . GLU B 1 78 ? 24.984 -0.239 2.361 1 80.75 78 GLU B C 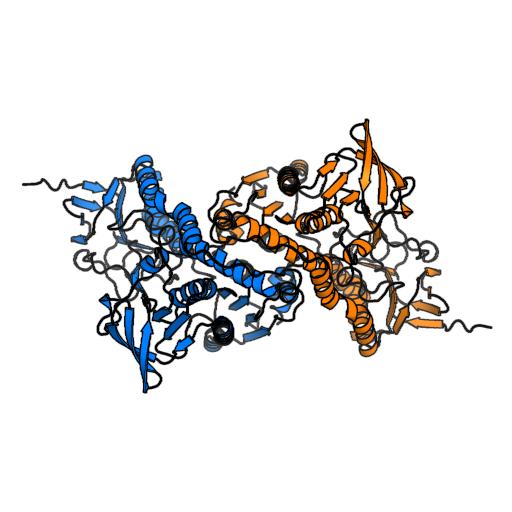1
ATOM 4011 O O . GLU B 1 78 ? 26.125 0.217 2.215 1 80.75 78 GLU B O 1
ATOM 4016 N N . ASN B 1 79 ? 23.875 0.383 2.068 1 87.69 79 ASN B N 1
ATOM 4017 C CA . ASN B 1 79 ? 23.906 1.782 1.655 1 87.69 79 ASN B CA 1
ATOM 4018 C C . ASN B 1 79 ? 24.016 2.719 2.854 1 87.69 79 ASN B C 1
ATOM 4020 O O . ASN B 1 79 ? 23.75 2.316 3.986 1 87.69 79 ASN B O 1
ATOM 4024 N N . ALA B 1 80 ? 24.578 3.861 2.619 1 92.56 80 ALA B N 1
ATOM 4025 C CA . ALA B 1 80 ? 24.609 4.922 3.621 1 92.56 80 ALA B CA 1
ATOM 4026 C C . ALA B 1 80 ? 24.031 6.223 3.061 1 92.56 80 ALA B C 1
ATOM 4028 O O . ALA B 1 80 ? 24.094 6.465 1.854 1 92.56 80 ALA B O 1
ATOM 4029 N N . ILE B 1 81 ? 23.531 7.039 3.977 1 96.38 81 ILE B N 1
ATOM 4030 C CA . ILE B 1 81 ? 22.969 8.32 3.566 1 96.38 81 ILE B CA 1
ATOM 4031 C C . ILE B 1 81 ? 24.062 9.375 3.484 1 96.38 81 ILE B C 1
ATOM 4033 O O . ILE B 1 81 ? 24.859 9.531 4.418 1 96.38 81 ILE B O 1
ATOM 4037 N N . ASP B 1 82 ? 24.156 9.992 2.357 1 96.81 82 ASP B N 1
ATOM 4038 C CA . ASP B 1 82 ? 24.859 11.258 2.244 1 96.81 82 ASP B CA 1
ATOM 4039 C C . ASP B 1 82 ? 23.938 12.438 2.566 1 96.81 82 ASP B C 1
ATOM 4041 O O . ASP B 1 82 ? 23.109 12.828 1.735 1 96.81 82 ASP B O 1
ATOM 4045 N N . TRP B 1 83 ? 24.156 13.016 3.736 1 97.81 83 TRP B N 1
ATOM 4046 C CA . TRP B 1 83 ? 23.203 13.992 4.262 1 97.81 83 TRP B CA 1
ATOM 4047 C C . TRP B 1 83 ? 23.141 15.227 3.367 1 97.81 83 TRP B C 1
ATOM 4049 O O . TRP B 1 83 ? 22.047 15.719 3.062 1 97.81 83 TRP B O 1
ATOM 4059 N N . ALA B 1 84 ? 24.25 15.695 2.941 1 97.25 84 ALA B N 1
ATOM 4060 C CA . ALA B 1 84 ? 24.297 16.891 2.105 1 97.25 84 ALA B CA 1
ATOM 4061 C C . ALA B 1 84 ? 23.562 16.672 0.787 1 97.25 84 ALA B C 1
AT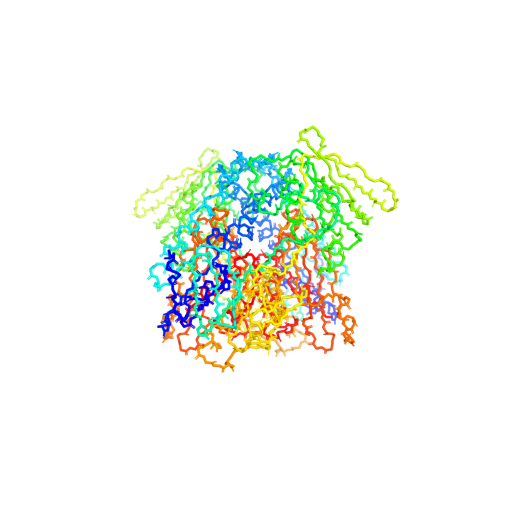OM 4063 O O . ALA B 1 84 ? 22.781 17.516 0.349 1 97.25 84 ALA B O 1
ATOM 4064 N N . ASP B 1 85 ? 23.781 15.523 0.206 1 96.75 85 ASP B N 1
ATOM 4065 C CA . ASP B 1 85 ? 23.109 15.164 -1.036 1 96.75 85 ASP B CA 1
ATOM 4066 C C . ASP B 1 85 ? 21.594 15.039 -0.825 1 96.75 85 ASP B C 1
ATOM 4068 O O . ASP B 1 85 ? 20.812 15.484 -1.664 1 96.75 85 ASP B O 1
ATOM 4072 N N . LEU B 1 86 ? 21.219 14.422 0.258 1 97.88 86 LEU B N 1
ATOM 4073 C CA . LEU B 1 86 ? 19.812 14.227 0.56 1 97.88 86 LEU B CA 1
ATOM 4074 C C . LEU B 1 86 ? 19.109 15.562 0.793 1 97.88 86 LEU B C 1
ATOM 4076 O O . LEU B 1 86 ? 17.984 15.773 0.319 1 97.88 86 LEU B O 1
ATOM 4080 N N . MET B 1 87 ? 19.766 16.453 1.486 1 98.06 87 MET B N 1
ATOM 4081 C CA . MET B 1 87 ? 19.203 17.781 1.747 1 98.06 87 MET B CA 1
ATOM 4082 C C . MET B 1 87 ? 19.047 18.562 0.452 1 98.06 87 MET B C 1
ATOM 4084 O O . MET B 1 87 ? 18.062 19.266 0.264 1 98.06 87 MET B O 1
ATOM 4088 N N . ALA B 1 88 ? 20 18.422 -0.434 1 97.56 88 ALA B N 1
ATOM 4089 C CA . ALA B 1 88 ? 19.906 19.078 -1.739 1 97.56 88 ALA B CA 1
ATOM 4090 C C . ALA B 1 88 ? 18.688 18.547 -2.516 1 97.56 88 ALA B C 1
ATOM 4092 O O . ALA B 1 88 ? 17.969 19.328 -3.129 1 97.56 88 ALA B O 1
ATOM 4093 N N . PHE B 1 89 ? 18.547 17.266 -2.475 1 97.56 89 PHE B N 1
ATOM 4094 C CA . PHE B 1 89 ? 17.391 16.656 -3.127 1 97.56 89 PHE B CA 1
ATOM 4095 C C . PHE B 1 89 ? 16.094 17.156 -2.512 1 97.56 89 PHE B C 1
ATOM 4097 O O . PHE B 1 89 ? 15.188 17.594 -3.227 1 97.56 89 PHE B O 1
ATOM 4104 N N . LYS B 1 90 ? 15.992 17.141 -1.164 1 98 90 LYS B N 1
ATOM 4105 C CA . LYS B 1 90 ? 14.812 17.641 -0.45 1 98 90 LYS B CA 1
ATOM 4106 C C . LYS B 1 90 ? 14.5 19.078 -0.839 1 98 90 LYS B C 1
ATOM 4108 O O . LYS B 1 90 ? 13.336 19.438 -1.047 1 98 90 LYS B O 1
ATOM 4113 N N . ASN B 1 91 ? 15.492 19.875 -1.022 1 97.56 91 ASN B N 1
ATOM 4114 C CA . ASN B 1 91 ? 15.32 21.297 -1.313 1 97.56 91 ASN B CA 1
ATOM 4115 C C . ASN B 1 91 ? 14.688 21.516 -2.684 1 97.56 91 ASN B C 1
ATOM 4117 O O . ASN B 1 91 ? 14.047 22.531 -2.916 1 97.56 91 ASN B O 1
ATOM 4121 N N . THR B 1 92 ? 14.828 20.578 -3.619 1 96.62 92 THR B N 1
ATOM 4122 C CA . THR B 1 92 ? 14.203 20.703 -4.93 1 96.62 92 THR B CA 1
ATOM 4123 C C . THR B 1 92 ? 12.68 20.688 -4.812 1 96.62 92 THR B C 1
ATOM 4125 O O . THR B 1 92 ? 11.977 21.125 -5.719 1 96.62 92 THR B O 1
ATOM 4128 N N . PHE B 1 93 ? 12.203 20.219 -3.678 1 97 93 PHE B N 1
ATOM 4129 C CA . PHE B 1 93 ? 10.758 20.125 -3.49 1 97 93 PHE B CA 1
ATOM 4130 C C . PHE B 1 93 ? 10.211 21.375 -2.812 1 97 93 PHE B C 1
ATOM 4132 O O . PHE B 1 93 ? 9.031 21.688 -2.938 1 97 93 PHE B O 1
ATOM 4139 N N . THR B 1 94 ? 11.031 22.156 -2.045 1 96.81 94 THR B N 1
ATOM 4140 C CA . THR B 1 94 ? 10.508 23.188 -1.147 1 96.81 94 THR B CA 1
ATOM 4141 C C . THR B 1 94 ? 10.867 24.578 -1.651 1 96.81 94 THR B C 1
ATOM 4143 O O . THR B 1 94 ? 10.102 25.531 -1.457 1 96.81 94 THR B O 1
ATOM 4146 N N . GLN B 1 95 ? 12 24.828 -2.201 1 93.88 95 GLN B N 1
ATOM 4147 C CA . GLN B 1 95 ? 12.578 26.141 -2.488 1 93.88 95 GLN B CA 1
ATOM 4148 C C . GLN B 1 95 ? 11.672 26.953 -3.4 1 93.88 95 GLN B C 1
ATOM 4150 O O . GLN B 1 95 ? 11.555 28.172 -3.248 1 93.88 95 GLN B O 1
ATOM 4155 N N . GLY B 1 96 ? 10.953 26.484 -4.316 1 95.12 96 GLY B N 1
ATOM 4156 C CA . GLY B 1 96 ? 10.164 27.266 -5.258 1 95.12 96 GLY B CA 1
ATOM 4157 C C . GLY B 1 96 ? 8.719 27.438 -4.828 1 95.12 96 GLY B C 1
ATOM 4158 O O . GLY B 1 96 ? 7.945 28.141 -5.488 1 95.12 96 GLY B O 1
ATOM 4159 N N . ILE B 1 97 ? 8.406 27.094 -3.598 1 96.88 97 ILE B N 1
ATOM 4160 C CA . ILE B 1 97 ? 7.008 27.016 -3.199 1 96.88 97 ILE B CA 1
ATOM 4161 C C . ILE B 1 97 ? 6.492 28.422 -2.873 1 96.88 97 ILE B C 1
ATOM 4163 O O . ILE B 1 97 ? 5.414 28.812 -3.326 1 96.88 97 ILE B O 1
ATOM 4167 N N . PRO B 1 98 ? 7.289 29.25 -2.08 1 97.69 98 PRO B N 1
ATOM 4168 C CA . PRO B 1 98 ? 6.766 30.594 -1.771 1 97.69 98 PRO B CA 1
ATOM 4169 C C . PRO B 1 98 ? 6.5 31.422 -3.021 1 97.69 98 PRO B C 1
ATOM 4171 O O . PRO B 1 98 ? 5.41 31.984 -3.174 1 97.69 98 PRO B O 1
ATOM 4174 N N . GLU B 1 99 ? 7.426 31.375 -3.957 1 97.81 99 GLU B N 1
ATOM 4175 C CA . GLU B 1 99 ? 7.285 32.156 -5.184 1 97.81 99 GLU B CA 1
ATOM 4176 C C . GLU B 1 99 ? 6.133 31.625 -6.039 1 97.81 99 GLU B C 1
ATOM 4178 O O . GLU B 1 99 ? 5.344 32.406 -6.57 1 97.81 99 GLU B O 1
ATOM 4183 N N . SER B 1 100 ? 6.066 30.344 -6.172 1 97.56 100 SER B N 1
ATOM 4184 C CA . SER B 1 100 ? 5 29.766 -6.977 1 97.56 100 SER B CA 1
ATOM 4185 C C . SER B 1 100 ? 3.631 30.016 -6.355 1 97.56 100 SER B C 1
ATOM 4187 O O . SER B 1 100 ? 2.639 30.172 -7.074 1 97.56 100 SER B O 1
ATOM 4189 N N . THR B 1 101 ? 3.541 30.047 -5.027 1 98.06 101 THR B N 1
ATOM 4190 C CA . THR B 1 101 ? 2.295 30.328 -4.328 1 98.06 101 THR B CA 1
ATOM 4191 C C . THR B 1 101 ? 1.856 31.766 -4.574 1 98.06 101 THR B C 1
ATOM 4193 O O . THR B 1 101 ? 0.683 32.031 -4.848 1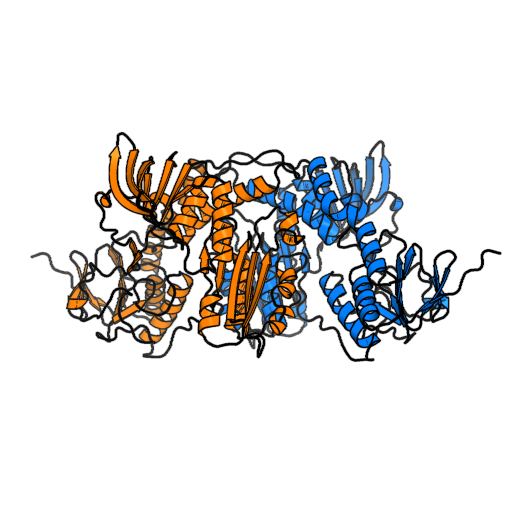 98.06 101 THR B O 1
ATOM 4196 N N . GLU B 1 102 ? 2.775 32.688 -4.527 1 98.19 102 GLU B N 1
ATOM 4197 C CA . GLU B 1 102 ? 2.479 34.094 -4.828 1 98.19 102 GLU B CA 1
ATOM 4198 C C . GLU B 1 102 ? 1.975 34.25 -6.258 1 98.19 102 GLU B C 1
ATOM 4200 O O . GLU B 1 102 ? 0.995 34.938 -6.5 1 98.19 102 GLU B O 1
ATOM 4205 N N . GLU B 1 103 ? 2.65 33.531 -7.184 1 98.19 103 GLU B N 1
ATOM 4206 C CA . GLU B 1 103 ? 2.236 33.594 -8.578 1 98.19 103 GLU B CA 1
ATOM 4207 C C . GLU B 1 103 ? 0.815 33.062 -8.758 1 98.19 103 GLU B C 1
ATOM 4209 O O . GLU B 1 103 ? 0.032 33.625 -9.523 1 98.19 103 GLU B O 1
ATOM 4214 N N . LYS B 1 104 ? 0.529 32.031 -8.062 1 97.69 104 LYS B N 1
ATOM 4215 C CA . LYS B 1 104 ? -0.814 31.469 -8.117 1 97.69 104 LYS B CA 1
ATOM 4216 C C . LYS B 1 104 ? -1.854 32.469 -7.609 1 97.69 104 LYS B C 1
ATOM 4218 O O . LYS B 1 104 ? -2.943 32.562 -8.18 1 97.69 104 LYS B O 1
ATOM 4223 N N . PHE B 1 105 ? -1.569 33.156 -6.492 1 98.19 105 PHE B N 1
ATOM 4224 C CA . PHE B 1 105 ? -2.477 34.156 -5.957 1 98.19 105 PHE B CA 1
ATOM 4225 C C . PHE B 1 105 ? -2.686 35.281 -6.961 1 98.19 105 PHE B C 1
ATOM 4227 O O . PHE B 1 105 ? -3.816 35.719 -7.188 1 98.19 105 PHE B O 1
ATOM 4234 N N . GLU B 1 106 ? -1.617 35.719 -7.594 1 97.88 106 GLU B N 1
ATOM 4235 C CA . GLU B 1 106 ? -1.702 36.781 -8.594 1 97.88 106 GLU B CA 1
ATOM 4236 C C . GLU B 1 106 ? -2.578 36.344 -9.766 1 97.88 106 GLU B C 1
ATOM 4238 O O . GLU B 1 106 ? -3.451 37.125 -10.195 1 97.88 106 GLU B O 1
ATOM 4243 N N . GLN B 1 107 ? -2.326 35.188 -10.219 1 97.81 107 GLN B N 1
ATOM 4244 C CA . GLN B 1 107 ? -3.08 34.688 -11.359 1 97.81 107 GLN B CA 1
ATOM 4245 C C . GLN B 1 107 ? -4.562 34.531 -11.023 1 97.81 107 GLN B C 1
ATOM 4247 O O . GLN B 1 107 ? -5.422 34.75 -11.883 1 97.81 107 GLN B O 1
ATOM 4252 N N . ALA B 1 108 ? -4.875 34.25 -9.797 1 97.62 108 ALA B N 1
ATOM 4253 C CA . ALA B 1 108 ? -6.254 34.031 -9.359 1 97.62 108 ALA B CA 1
ATOM 4254 C C . ALA B 1 108 ? -6.922 35.344 -8.992 1 97.62 108 ALA B C 1
ATOM 4256 O O . ALA B 1 108 ? -8.133 35.406 -8.758 1 97.62 108 ALA B O 1
ATOM 4257 N N . GLY B 1 109 ? -6.18 36.406 -8.883 1 98 109 GLY B N 1
ATOM 4258 C CA . GLY B 1 109 ? -6.719 37.688 -8.477 1 98 109 GLY B CA 1
ATOM 4259 C C . GLY B 1 109 ? -6.898 37.812 -6.98 1 98 109 GLY B C 1
ATOM 4260 O O . GLY B 1 109 ? -7.781 38.531 -6.512 1 98 109 GLY B O 1
ATOM 4261 N N . ILE B 1 110 ? -6.18 37.062 -6.211 1 98.62 110 ILE B N 1
ATOM 4262 C CA . ILE B 1 110 ? -6.172 37.156 -4.754 1 98.62 110 ILE B CA 1
ATOM 4263 C C . ILE B 1 110 ? -5.109 38.156 -4.297 1 98.62 110 ILE B C 1
ATOM 4265 O O . ILE B 1 110 ? -3.936 38.031 -4.648 1 98.62 110 ILE B O 1
ATOM 4269 N N . ARG B 1 111 ? -5.492 39.156 -3.531 1 98.12 111 ARG B N 1
ATOM 4270 C CA . ARG B 1 111 ? -4.516 40.062 -2.977 1 98.12 111 ARG B CA 1
ATOM 4271 C C . ARG B 1 111 ? -3.797 39.469 -1.776 1 98.12 111 ARG B C 1
ATOM 4273 O O . ARG B 1 111 ? -4.434 38.875 -0.898 1 98.12 111 ARG B O 1
ATOM 4280 N N . TYR B 1 112 ? -2.453 39.5 -1.796 1 98.25 112 TYR B N 1
ATOM 4281 C CA . TYR B 1 112 ? -1.742 38.906 -0.677 1 98.25 112 TYR B CA 1
ATOM 4282 C C . TYR B 1 112 ? -0.902 39.938 0.063 1 98.25 112 TYR B C 1
ATOM 4284 O O . TYR B 1 112 ? -0.509 40.938 -0.513 1 98.25 112 TYR B O 1
ATOM 4292 N N . PHE B 1 113 ? -0.679 39.719 1.374 1 98 113 PHE B N 1
ATOM 4293 C CA . PHE B 1 113 ? 0.077 40.594 2.264 1 98 113 PHE B CA 1
ATOM 4294 C C . PHE B 1 113 ? 1.029 39.781 3.137 1 98 113 PHE B C 1
ATOM 4296 O O . PHE B 1 113 ? 0.628 38.781 3.744 1 98 113 PHE B O 1
ATOM 4303 N N . HIS B 1 114 ? 2.262 40.219 3.168 1 97.5 114 HIS B N 1
ATOM 4304 C CA . HIS B 1 114 ? 3.217 39.656 4.121 1 97.5 114 HIS B CA 1
ATOM 4305 C C . HIS B 1 114 ? 3.178 40.406 5.445 1 97.5 114 HIS B C 1
ATOM 4307 O O . HIS B 1 114 ? 3.256 41.656 5.465 1 97.5 114 HIS B O 1
ATOM 4313 N N . GLY B 1 115 ? 3.016 39.656 6.52 1 97.56 115 GLY B N 1
ATOM 4314 C CA . GLY B 1 115 ? 3.057 40.312 7.816 1 97.56 115 GLY B CA 1
ATOM 4315 C C . GLY B 1 115 ? 2.207 39.625 8.859 1 97.56 115 GLY B C 1
ATOM 4316 O O . GLY B 1 115 ? 1.502 38.656 8.555 1 97.56 115 GLY B O 1
ATOM 4317 N N . THR B 1 116 ? 2.359 40.062 10.062 1 97.75 116 THR B N 1
ATOM 4318 C CA . THR B 1 116 ? 1.575 39.562 11.18 1 97.75 116 THR B CA 1
ATOM 4319 C C . THR B 1 116 ? 0.205 40.25 11.227 1 97.75 116 THR B C 1
ATOM 4321 O O . THR B 1 116 ? 0.107 41.469 11.164 1 97.75 116 THR B O 1
ATOM 4324 N N . ALA B 1 117 ? -0.789 39.469 11.273 1 98.31 117 ALA B N 1
ATOM 4325 C CA . ALA B 1 117 ? -2.158 39.969 11.305 1 98.31 117 ALA B CA 1
ATOM 4326 C C . ALA B 1 117 ? -2.658 40.094 12.742 1 98.31 117 ALA B C 1
ATOM 4328 O O . ALA B 1 117 ? -2.359 39.25 13.586 1 98.31 117 ALA B O 1
ATOM 4329 N N . SER B 1 118 ? -3.41 41.125 13.008 1 98.5 118 SER B N 1
ATOM 4330 C CA . SER B 1 118 ? -4.062 41.312 14.305 1 98.5 118 SER B CA 1
ATOM 4331 C C . SER B 1 118 ? -5.395 42.031 14.148 1 98.5 118 SER B C 1
ATOM 4333 O O . SER B 1 118 ? -5.512 42.969 13.359 1 98.5 118 SER B O 1
ATOM 4335 N N . PHE B 1 119 ? -6.391 41.594 14.945 1 98.69 119 PHE B N 1
ATOM 4336 C CA . PHE B 1 119 ? -7.684 42.25 14.938 1 98.69 119 PHE B CA 1
ATOM 4337 C C . PHE B 1 119 ? -7.574 43.656 15.555 1 98.69 119 PHE B C 1
ATOM 4339 O O . PHE B 1 119 ? -6.906 43.844 16.578 1 98.69 119 PHE B O 1
ATOM 4346 N N . THR B 1 120 ? -8.148 44.656 14.93 1 98.06 120 THR B N 1
ATOM 4347 C CA . THR B 1 120 ? -8.273 45.969 15.508 1 98.06 120 THR B CA 1
ATOM 4348 C C . THR B 1 120 ? -9.719 46.281 15.883 1 98.06 120 THR B C 1
ATOM 4350 O O . THR B 1 120 ? -9.992 47.219 16.641 1 98.06 120 THR B O 1
ATOM 4353 N N . ASP B 1 121 ? -10.609 45.531 15.398 1 97.38 121 ASP B N 1
ATOM 4354 C CA . ASP B 1 121 ? -12.008 45.406 15.789 1 97.38 121 ASP B CA 1
ATOM 4355 C C . ASP B 1 121 ? -12.609 44.125 15.266 1 97.38 121 ASP B C 1
ATOM 4357 O O . ASP B 1 121 ? -11.883 43.188 14.859 1 97.38 121 ASP B O 1
ATOM 4361 N N . LYS B 1 122 ? -13.906 43.938 15.25 1 98.12 122 LYS B N 1
ATOM 4362 C CA . LYS B 1 122 ? -14.555 42.656 14.977 1 98.12 122 LYS B CA 1
ATOM 4363 C C . LYS B 1 122 ? -14.391 42.25 13.516 1 98.12 122 LYS B C 1
ATOM 4365 O O . LYS B 1 122 ? -14.547 41.094 13.164 1 98.12 122 LYS B O 1
ATOM 4370 N N . ARG B 1 123 ? -14.086 43.156 12.602 1 97.44 123 ARG B N 1
ATOM 4371 C CA . ARG B 1 123 ? -14.055 42.844 11.18 1 97.44 123 ARG B CA 1
ATOM 4372 C C . ARG B 1 123 ? -12.812 43.438 10.516 1 97.44 123 ARG B C 1
ATOM 4374 O O . ARG B 1 123 ? -12.68 43.406 9.289 1 97.44 123 ARG B O 1
ATOM 4381 N N . THR B 1 124 ? -11.938 44.062 11.297 1 98.19 124 THR B N 1
ATOM 4382 C CA . THR B 1 124 ? -10.789 44.75 10.727 1 98.19 124 THR B CA 1
ATOM 4383 C C . THR B 1 124 ? -9.484 44.125 11.188 1 98.19 124 THR B C 1
ATOM 4385 O O . THR B 1 124 ? -9.336 43.781 12.359 1 98.19 124 THR B O 1
ATOM 4388 N N . ILE B 1 125 ? -8.586 43.906 10.258 1 98.56 125 ILE B N 1
ATOM 4389 C CA . ILE B 1 125 ? -7.297 43.281 10.492 1 98.56 125 ILE B CA 1
ATOM 4390 C C . ILE B 1 125 ? -6.172 44.25 10.164 1 98.56 125 ILE B C 1
ATOM 4392 O O . ILE B 1 125 ? -6.164 44.875 9.094 1 98.56 125 ILE B O 1
ATOM 4396 N N . SER B 1 126 ? -5.301 44.438 11.07 1 98.31 126 SER B N 1
ATOM 4397 C CA . SER B 1 126 ? -4.078 45.188 10.812 1 98.31 126 SER B CA 1
ATOM 4398 C C . SER B 1 126 ? -2.955 44.281 10.344 1 98.31 126 SER B C 1
ATOM 4400 O O . SER B 1 126 ? -2.746 43.188 10.914 1 98.31 126 SER B O 1
ATOM 4402 N N . VAL B 1 127 ? -2.264 44.594 9.297 1 97.81 127 VAL B N 1
ATOM 4403 C CA . VAL B 1 127 ? -1.084 43.906 8.773 1 97.81 127 VAL B CA 1
ATOM 4404 C C . VAL B 1 127 ? -0.009 44.938 8.43 1 97.81 127 VAL B C 1
ATOM 4406 O O . VAL B 1 127 ? -0.007 45.5 7.328 1 97.81 127 VAL B O 1
ATOM 4409 N N . GLY B 1 128 ? 0.981 45.031 9.273 1 93.75 128 GLY B N 1
ATOM 4410 C CA . GLY B 1 128 ? 1.945 46.094 9.055 1 93.75 128 GLY B CA 1
ATOM 4411 C C . GLY B 1 128 ? 1.306 47.469 8.969 1 93.75 128 GLY B C 1
ATOM 4412 O O . GLY B 1 128 ? 0.625 47.906 9.906 1 93.75 128 GLY B O 1
ATOM 4413 N N . GLU B 1 129 ? 1.46 48.094 7.723 1 93 129 GLU B N 1
ATOM 4414 C CA . GLU B 1 129 ? 0.923 49.438 7.523 1 93 129 GLU B CA 1
ATOM 4415 C C . GLU B 1 129 ? -0.474 49.375 6.914 1 93 129 GLU B C 1
ATOM 4417 O O . GLU B 1 129 ? -1.108 50.438 6.719 1 93 129 GLU B O 1
ATOM 4422 N N . HIS B 1 130 ? -0.935 48.219 6.703 1 96.38 130 HIS B N 1
ATOM 4423 C CA . HIS B 1 130 ? -2.229 48.094 6.043 1 96.38 130 HIS B CA 1
ATOM 4424 C C . HIS B 1 130 ? -3.334 47.812 7.055 1 96.38 130 HIS B C 1
ATOM 4426 O O . HIS B 1 130 ? -3.098 47.156 8.078 1 96.38 130 HIS B O 1
ATOM 4432 N N . THR B 1 131 ? -4.438 48.344 6.777 1 97.62 131 THR B N 1
ATOM 4433 C CA . THR B 1 131 ? -5.672 48.031 7.48 1 97.62 131 THR B CA 1
ATOM 4434 C C . THR B 1 131 ? -6.699 47.406 6.527 1 97.62 131 THR B C 1
ATOM 4436 O O . THR B 1 131 ? -7.094 48.062 5.547 1 97.62 131 THR B O 1
ATOM 4439 N N . LEU B 1 132 ? -7.082 46.219 6.797 1 98.31 132 LEU B N 1
ATOM 4440 C CA . LEU B 1 132 ? -8.008 45.5 5.934 1 98.31 132 LEU B CA 1
ATOM 4441 C C . LEU B 1 132 ? -9.344 45.281 6.641 1 98.31 132 LEU B C 1
ATOM 4443 O O . LEU B 1 132 ? -9.367 44.906 7.816 1 98.31 132 LEU B O 1
ATOM 4447 N N . THR B 1 133 ? -10.422 45.562 5.953 1 98.19 133 THR B N 1
ATOM 4448 C CA . THR B 1 133 ? -11.75 45.219 6.461 1 98.19 133 THR B CA 1
ATOM 4449 C C . THR B 1 133 ? -12.367 44.094 5.664 1 98.19 133 THR B C 1
ATOM 4451 O O . THR B 1 133 ? -12.375 44.094 4.434 1 98.19 133 THR B O 1
ATOM 4454 N N . GLY B 1 134 ? -12.781 43.094 6.414 1 97.5 134 GLY B N 1
ATOM 4455 C CA . GLY B 1 134 ? -13.352 41.938 5.75 1 97.5 134 GLY B CA 1
ATOM 4456 C C . GLY B 1 134 ? -14.828 41.75 6.035 1 97.5 134 GLY B C 1
ATOM 4457 O O . GLY B 1 134 ? -15.273 41.938 7.172 1 97.5 134 GLY B O 1
ATOM 4458 N N . GLY B 1 135 ? -15.648 41.438 4.965 1 98.06 135 GLY B N 1
ATOM 4459 C CA . GLY B 1 135 ? -16.984 40.938 5.223 1 98.06 135 GLY B CA 1
ATOM 4460 C C . GLY B 1 135 ? -17 39.656 6.027 1 98.06 135 GLY B C 1
ATOM 4461 O O . GLY B 1 135 ? -17.828 39.469 6.922 1 98.06 135 GLY B O 1
ATOM 4462 N N . LYS B 1 136 ? -16.156 38.75 5.699 1 98.75 136 LYS B N 1
ATOM 4463 C CA . LYS B 1 136 ? -15.844 37.531 6.426 1 98.75 136 LYS B CA 1
ATOM 4464 C C . LYS B 1 136 ? -14.344 37.406 6.668 1 98.75 136 LYS B C 1
ATOM 4466 O O . LYS B 1 136 ? -13.539 37.969 5.926 1 98.75 136 LYS B O 1
ATOM 4471 N N . ILE B 1 137 ? -13.984 36.625 7.719 1 98.88 137 ILE B N 1
ATOM 4472 C CA . ILE B 1 137 ? -12.578 36.375 8.039 1 98.88 137 ILE B CA 1
ATOM 4473 C C . ILE B 1 137 ? -12.367 34.906 8.336 1 98.88 137 ILE B C 1
ATOM 4475 O O . ILE B 1 137 ? -13.148 34.281 9.07 1 98.88 137 ILE B O 1
ATOM 4479 N N . LEU B 1 138 ? -11.398 34.281 7.723 1 98.94 138 LEU B N 1
ATOM 4480 C CA . LEU B 1 138 ? -10.984 32.938 8.047 1 98.94 138 LEU B CA 1
ATOM 4481 C C . LEU B 1 138 ? -9.656 32.938 8.797 1 98.94 138 LEU B C 1
ATOM 4483 O O . LEU B 1 138 ? -8.664 33.5 8.32 1 98.94 138 LEU B O 1
ATOM 4487 N N . ILE B 1 139 ? -9.672 32.375 9.945 1 98.94 139 ILE B N 1
ATOM 4488 C CA . ILE B 1 139 ? -8.438 32.125 10.695 1 98.94 139 ILE B CA 1
ATOM 4489 C C . ILE B 1 139 ? -7.906 30.734 10.375 1 98.94 139 ILE B C 1
ATOM 4491 O O . ILE B 1 139 ? -8.516 29.734 10.75 1 98.94 139 ILE B O 1
ATOM 4495 N N . ALA B 1 140 ? -6.824 30.578 9.68 1 98.81 140 ALA B N 1
ATOM 4496 C CA . ALA B 1 140 ? -6.145 29.359 9.289 1 98.81 140 ALA B CA 1
ATOM 4497 C C . ALA B 1 140 ? -4.641 29.453 9.523 1 98.81 140 ALA B C 1
ATOM 4499 O O . ALA B 1 140 ? -3.842 29.109 8.648 1 98.81 140 ALA B O 1
ATOM 4500 N N . THR B 1 141 ? -4.238 29.875 10.695 1 98.56 141 THR B N 1
ATOM 4501 C CA . THR B 1 141 ? -2.869 30.281 11 1 98.56 141 THR B CA 1
ATOM 4502 C C . THR B 1 141 ? -2.049 29.078 11.469 1 98.56 141 THR B C 1
ATOM 4504 O O . THR B 1 141 ? -0.84 29.203 11.688 1 98.56 141 THR B O 1
ATOM 4507 N N . GLY B 1 142 ? -2.721 27.953 11.594 1 97.44 142 GLY B N 1
ATOM 4508 C CA . GLY B 1 142 ? -2.01 26.719 11.922 1 97.44 142 GLY B CA 1
ATOM 4509 C C . GLY B 1 142 ? -1.595 26.656 13.383 1 97.44 142 GLY B C 1
ATOM 4510 O O . GLY B 1 142 ? -2.348 27.062 14.266 1 97.44 142 GLY B O 1
ATOM 4511 N N . ALA B 1 143 ? -0.529 26 13.648 1 97.19 143 ALA B N 1
ATOM 4512 C CA . ALA B 1 143 ? -0.025 25.766 15 1 97.19 143 ALA B CA 1
ATOM 4513 C C . ALA B 1 143 ? 1.443 26.156 15.109 1 97.19 143 ALA B C 1
ATOM 4515 O O . ALA B 1 143 ? 2.127 26.328 14.102 1 97.19 143 ALA B O 1
ATOM 4516 N N . ARG B 1 144 ? 1.907 26.344 16.266 1 96.12 144 ARG B N 1
ATOM 4517 C CA . ARG B 1 144 ? 3.299 26.656 16.578 1 96.12 144 ARG B CA 1
ATOM 4518 C C . ARG B 1 144 ? 3.812 25.75 17.703 1 96.12 144 ARG B C 1
ATOM 4520 O O . ARG B 1 144 ? 3.023 25.156 18.438 1 96.12 144 ARG B O 1
ATOM 4527 N N . PRO B 1 145 ? 5.172 25.625 17.875 1 96.5 145 PRO B N 1
ATOM 4528 C CA . PRO B 1 145 ? 5.695 24.844 19.016 1 96.5 145 PRO B CA 1
ATOM 4529 C C . PRO B 1 145 ? 5.238 25.406 20.359 1 96.5 145 PRO B C 1
ATOM 4531 O O . PRO B 1 145 ? 5.176 26.625 20.547 1 96.5 145 PRO B O 1
ATOM 4534 N N . ALA B 1 146 ? 4.922 24.547 21.234 1 97.19 146 ALA B N 1
ATOM 4535 C CA . ALA B 1 146 ? 4.535 24.938 22.594 1 97.19 146 ALA B CA 1
ATOM 4536 C C . ALA B 1 146 ? 5.734 25.469 23.375 1 97.19 146 ALA B C 1
ATOM 4538 O O . ALA B 1 146 ? 6.879 25.141 23.062 1 97.19 146 ALA B O 1
ATOM 4539 N N . THR B 1 147 ? 5.477 26.344 24.312 1 96.12 147 THR B N 1
ATOM 4540 C CA . THR B 1 147 ? 6.516 26.734 25.25 1 96.12 147 THR B CA 1
ATOM 4541 C C . THR B 1 147 ? 6.719 25.672 26.312 1 96.12 147 THR B C 1
ATOM 4543 O O . THR B 1 147 ? 5.754 25.188 26.906 1 96.12 147 THR B O 1
ATOM 4546 N N . LEU B 1 148 ? 7.961 25.312 26.547 1 96.75 148 LEU B N 1
ATOM 4547 C CA . LEU B 1 148 ? 8.227 24.203 27.453 1 96.75 148 LEU B CA 1
ATOM 4548 C C . LEU B 1 148 ? 8.523 24.719 28.859 1 96.75 148 LEU B C 1
ATOM 4550 O O . LEU B 1 148 ? 8.383 23.969 29.844 1 96.75 148 LEU B O 1
ATOM 4554 N N . GLY B 1 149 ? 8.992 25.906 29.062 1 96.25 149 GLY B N 1
ATOM 4555 C CA . GLY B 1 149 ? 9.047 26.578 30.359 1 96.25 149 GLY B CA 1
ATOM 4556 C C . GLY B 1 149 ? 10.297 26.25 31.156 1 96.25 149 GLY B C 1
ATOM 4557 O O . GLY B 1 149 ? 10.359 26.484 32.344 1 96.25 149 GLY B O 1
ATOM 4558 N N . PHE B 1 150 ? 11.352 25.562 30.562 1 96.88 150 PHE B N 1
ATOM 4559 C CA . PHE B 1 150 ? 12.578 25.266 31.312 1 96.88 150 PHE B CA 1
ATOM 4560 C C . PHE B 1 150 ? 13.688 26.234 30.906 1 96.88 150 PHE B C 1
ATOM 4562 O O . PHE B 1 150 ? 13.594 26.922 29.891 1 96.88 150 PHE B O 1
ATOM 4569 N N . ASP B 1 151 ? 14.719 26.281 31.766 1 97.69 151 ASP B N 1
ATOM 4570 C CA . ASP B 1 151 ? 15.828 27.219 31.547 1 97.69 151 ASP B CA 1
ATOM 4571 C C . ASP B 1 151 ? 16.625 26.844 30.297 1 97.69 151 ASP B C 1
ATOM 4573 O O . ASP B 1 151 ? 17.109 25.703 30.172 1 97.69 151 ASP B O 1
ATOM 4577 N N . GLY B 1 152 ? 16.703 27.797 29.344 1 98.19 152 GLY B N 1
ATOM 4578 C CA . GLY B 1 152 ? 17.5 27.562 28.156 1 98.19 152 GLY B CA 1
ATOM 4579 C C . GLY B 1 152 ? 16.688 27.062 26.984 1 98.19 152 GLY B C 1
ATOM 4580 O O . GLY B 1 152 ? 17.234 26.656 25.953 1 98.19 152 GLY B O 1
ATOM 4581 N N . GLU B 1 153 ? 15.352 27.047 27.047 1 97.5 153 GLU B N 1
ATOM 4582 C CA . GLU B 1 153 ? 14.5 26.5 25.984 1 97.5 153 GLU B CA 1
ATOM 4583 C C . GLU B 1 153 ? 14.703 27.25 24.672 1 97.5 153 GLU B C 1
ATOM 4585 O O . GLU B 1 153 ? 14.438 26.703 23.594 1 97.5 153 GLU B O 1
ATOM 4590 N N . GLU B 1 154 ? 15.18 28.531 24.719 1 96.88 154 GLU B N 1
ATOM 4591 C CA . GLU B 1 154 ? 15.398 29.328 23.516 1 96.88 154 GLU B CA 1
ATOM 4592 C C . GLU B 1 154 ? 16.516 28.734 22.656 1 96.88 154 GLU B C 1
ATOM 4594 O O . GLU B 1 154 ? 16.656 29.094 21.484 1 96.88 154 GLU B O 1
ATOM 4599 N N . LEU B 1 155 ? 17.312 27.797 23.25 1 97.81 155 LEU B N 1
ATOM 4600 C CA . LEU B 1 155 ? 18.438 27.172 22.547 1 97.81 155 LEU B CA 1
ATOM 4601 C C . LEU B 1 155 ? 17.969 25.984 21.719 1 97.81 155 LEU B C 1
ATOM 4603 O O . LEU B 1 155 ? 18.719 25.453 20.906 1 97.81 155 LEU B O 1
ATOM 4607 N N . LEU B 1 156 ? 16.719 25.609 21.891 1 98.31 156 LEU B N 1
ATOM 4608 C CA . LEU B 1 156 ? 16.188 24.438 21.188 1 98.31 156 LEU B CA 1
ATOM 4609 C C . LEU B 1 156 ? 16.062 24.719 19.688 1 98.31 156 LEU B C 1
ATOM 4611 O O . LEU B 1 156 ? 15.688 25.828 19.297 1 98.31 156 LEU B O 1
ATOM 4615 N N . LEU B 1 157 ? 16.406 23.75 18.891 1 97.94 157 LEU B N 1
ATOM 4616 C CA . LEU B 1 157 ? 15.969 23.734 17.5 1 97.94 157 LEU B CA 1
ATOM 4617 C C . LEU B 1 157 ? 14.508 23.312 17.391 1 97.94 157 LEU B C 1
ATOM 4619 O O . LEU B 1 157 ? 14 22.609 18.266 1 97.94 157 LEU B O 1
ATOM 4623 N N . HIS B 1 158 ? 13.859 23.781 16.406 1 97.75 158 HIS B N 1
ATOM 4624 C CA . HIS B 1 158 ? 12.5 23.344 16.109 1 97.75 158 HIS B CA 1
ATOM 4625 C C . HIS B 1 158 ? 12.477 22.453 14.875 1 97.75 158 HIS B C 1
ATOM 4627 O O . HIS B 1 158 ? 13.508 22.25 14.227 1 97.75 158 HIS B O 1
ATOM 4633 N N . SER B 1 159 ? 11.289 21.875 14.602 1 97 159 SER B N 1
ATOM 4634 C CA . SER B 1 159 ? 11.141 20.969 13.461 1 97 159 SER B CA 1
ATOM 4635 C C . SER B 1 159 ? 11.594 21.641 12.172 1 97 159 SER B C 1
ATOM 4637 O O . SER B 1 159 ? 12.219 21 11.32 1 97 159 SER B O 1
ATOM 4639 N N . ASP B 1 160 ? 11.359 22.953 12.008 1 96.75 160 ASP B N 1
ATOM 4640 C CA . ASP B 1 160 ? 11.805 23.703 10.836 1 96.75 160 ASP B CA 1
ATOM 4641 C C . ASP B 1 160 ? 13.328 23.641 10.688 1 96.75 160 ASP B C 1
ATOM 4643 O O . ASP B 1 160 ? 13.844 23.453 9.578 1 96.75 160 ASP B O 1
ATOM 4647 N N . ASP B 1 161 ? 13.969 23.781 11.828 1 97.56 161 ASP B N 1
ATOM 4648 C CA . ASP B 1 161 ? 15.43 23.797 11.844 1 97.56 161 ASP B CA 1
ATOM 4649 C C . ASP B 1 161 ? 16 22.438 11.445 1 97.56 161 ASP B C 1
ATOM 4651 O O . ASP B 1 161 ? 16.938 22.359 10.656 1 97.56 161 ASP B O 1
ATOM 4655 N N . PHE B 1 162 ? 15.469 21.406 11.984 1 98.25 162 PHE B N 1
ATOM 4656 C CA . PHE B 1 162 ? 15.938 20.062 11.664 1 98.25 162 PHE B CA 1
ATOM 4657 C C . PHE B 1 162 ? 15.867 19.812 10.164 1 98.25 162 PHE B C 1
ATOM 4659 O O . PHE B 1 162 ? 16.797 19.25 9.578 1 98.25 162 PHE B O 1
ATOM 4666 N N . LEU B 1 163 ? 14.75 20.25 9.539 1 98.19 163 LEU B N 1
ATOM 4667 C CA . LEU B 1 163 ? 14.5 19.984 8.125 1 98.19 163 LEU B CA 1
ATOM 4668 C C . LEU B 1 163 ? 15.406 20.859 7.254 1 98.19 163 LEU B C 1
ATOM 4670 O O . LEU B 1 163 ? 15.453 20.688 6.031 1 98.19 163 LEU B O 1
ATOM 4674 N N . ASP B 1 164 ? 16.188 21.719 7.895 1 96.81 164 ASP B N 1
ATOM 4675 C CA . ASP B 1 164 ? 17.062 22.594 7.133 1 96.81 164 ASP B CA 1
ATOM 4676 C C . ASP B 1 164 ? 18.516 22.453 7.586 1 96.81 164 ASP B C 1
ATOM 4678 O O . ASP B 1 164 ? 19.359 23.312 7.301 1 96.81 164 ASP B O 1
ATOM 4682 N N . LEU B 1 165 ? 18.797 21.375 8.312 1 97.5 165 LEU B N 1
ATOM 4683 C CA . LEU B 1 165 ? 20.172 21.141 8.758 1 97.5 165 LEU B CA 1
ATOM 4684 C C . LEU B 1 165 ? 21.094 20.891 7.566 1 97.5 165 LEU B C 1
ATOM 4686 O O . LEU B 1 165 ? 20.938 19.906 6.852 1 97.5 165 LEU B O 1
ATOM 4690 N N . GLU B 1 166 ? 22.031 21.625 7.406 1 95.44 166 GLU B N 1
ATOM 4691 C CA . GLU B 1 166 ? 23 21.422 6.336 1 95.44 166 GLU B CA 1
ATOM 4692 C C . GLU B 1 166 ? 23.906 20.234 6.633 1 95.44 166 GLU B C 1
ATOM 4694 O O . GLU B 1 166 ? 24.266 19.484 5.723 1 95.44 166 GLU B O 1
ATOM 4699 N N . ARG B 1 167 ? 24.281 20.188 7.902 1 96.88 167 ARG B N 1
ATOM 4700 C CA . ARG B 1 167 ? 25.047 19.047 8.406 1 96.88 167 ARG B CA 1
ATOM 4701 C C . ARG B 1 167 ? 24.312 18.359 9.547 1 96.88 167 ARG B C 1
ATOM 4703 O O . ARG B 1 167 ? 23.766 19.016 10.43 1 96.88 167 ARG B O 1
ATOM 4710 N N . LEU B 1 168 ? 24.328 17.109 9.492 1 98 168 LEU B N 1
ATOM 4711 C CA . LEU B 1 168 ? 23.719 16.359 10.578 1 98 168 LEU B CA 1
ATOM 4712 C C . LEU B 1 168 ? 24.641 16.297 11.797 1 98 168 LEU B C 1
ATOM 4714 O O . LEU B 1 168 ? 25.797 15.883 11.68 1 98 168 LEU B O 1
ATOM 4718 N N . PRO B 1 169 ? 24.125 16.734 12.906 1 98 169 PRO B N 1
ATOM 4719 C CA . PRO B 1 169 ? 24.953 16.609 14.109 1 98 169 PRO B CA 1
ATOM 4720 C C . PRO B 1 169 ? 25.328 15.164 14.43 1 98 169 PRO B C 1
ATOM 4722 O O . PRO B 1 169 ? 24.531 14.25 14.219 1 98 169 PRO B O 1
ATOM 4725 N N . LYS B 1 170 ? 26.547 14.984 14.992 1 97.75 170 LYS B N 1
ATOM 4726 C CA . LYS B 1 170 ? 26.969 13.641 15.367 1 97.75 170 LYS B CA 1
ATOM 4727 C C . LYS B 1 170 ? 26.125 13.094 16.516 1 97.75 170 LYS B C 1
ATOM 4729 O O . LYS B 1 170 ? 25.875 11.883 16.578 1 97.75 170 LYS B O 1
ATOM 4734 N N . THR B 1 171 ? 25.797 13.992 17.422 1 98.38 171 THR B N 1
ATOM 4735 C CA . THR B 1 171 ? 24.906 13.656 18.531 1 98.38 171 THR B CA 1
ATOM 4736 C C . THR B 1 171 ? 23.734 14.633 18.594 1 98.38 171 THR B C 1
ATOM 4738 O O . THR B 1 171 ? 23.938 15.852 18.578 1 98.38 171 THR B O 1
ATOM 4741 N N . ILE B 1 172 ? 22.531 14.094 18.703 1 98.69 172 ILE B N 1
ATOM 4742 C CA . ILE B 1 172 ? 21.328 14.938 18.672 1 98.69 172 ILE B CA 1
ATOM 4743 C C . ILE B 1 172 ? 20.297 14.391 19.656 1 98.69 172 ILE B C 1
ATOM 4745 O O . ILE B 1 172 ? 20.141 13.172 19.797 1 98.69 172 ILE B O 1
ATOM 4749 N N . ALA B 1 173 ? 19.656 15.242 20.422 1 98.81 173 ALA B N 1
ATOM 4750 C CA . ALA B 1 173 ? 18.594 14.867 21.344 1 98.81 173 ALA B CA 1
ATOM 4751 C C . ALA B 1 173 ? 17.25 15.461 20.922 1 98.81 173 ALA B C 1
ATOM 4753 O O . ALA B 1 173 ? 17.203 16.578 20.391 1 98.81 173 ALA B O 1
ATOM 4754 N N . PHE B 1 174 ? 16.219 14.727 21.094 1 98.81 174 PHE B N 1
ATOM 4755 C CA . PHE B 1 174 ? 14.844 15.172 20.859 1 98.81 174 PHE B CA 1
ATOM 4756 C C . PHE B 1 174 ? 14.047 15.195 22.156 1 98.81 174 PHE B C 1
ATOM 4758 O O . PHE B 1 174 ? 14.031 14.211 22.906 1 98.81 174 PHE B O 1
ATOM 4765 N N . ILE B 1 175 ? 13.383 16.297 22.453 1 98.62 175 ILE B N 1
ATOM 4766 C CA . ILE B 1 175 ? 12.547 16.422 23.641 1 98.62 175 ILE B CA 1
ATOM 4767 C C . ILE B 1 175 ? 11.078 16.234 23.25 1 98.62 175 ILE B C 1
ATOM 4769 O O . ILE B 1 175 ? 10.531 17 22.469 1 98.62 175 ILE B O 1
ATOM 4773 N N . GLY B 1 176 ? 10.438 15.242 23.859 1 98.25 176 GLY B N 1
ATOM 4774 C CA . GLY B 1 176 ? 9.07 14.875 23.531 1 98.25 176 GLY B CA 1
ATOM 4775 C C . GLY B 1 176 ? 8.953 13.516 22.875 1 98.25 176 GLY B C 1
ATOM 4776 O O . GLY B 1 176 ? 9.812 13.133 22.078 1 98.25 176 GLY B O 1
ATOM 4777 N N . GLY B 1 177 ? 7.91 12.812 23.156 1 98 177 GLY B N 1
ATOM 4778 C CA . GLY B 1 177 ? 7.711 11.469 22.641 1 98 177 GLY B CA 1
ATOM 4779 C C . GLY B 1 177 ? 6.578 11.383 21.625 1 98 177 GLY B C 1
ATOM 4780 O O . GLY B 1 177 ? 5.859 10.383 21.578 1 98 177 GLY B O 1
ATOM 4781 N N . GLY B 1 178 ? 6.379 12.445 20.812 1 97.62 178 GLY B N 1
ATOM 4782 C CA . GLY B 1 178 ? 5.332 12.461 19.797 1 97.62 178 GLY B CA 1
ATOM 4783 C C . GLY B 1 178 ? 5.848 12.164 18.406 1 97.62 178 GLY B C 1
ATOM 4784 O O . GLY B 1 178 ? 6.949 11.633 18.25 1 97.62 178 GLY B O 1
ATOM 4785 N N . TYR B 1 179 ? 5.094 12.453 17.391 1 97.12 179 TYR B N 1
ATOM 4786 C CA . TYR B 1 179 ? 5.359 12.141 15.984 1 97.12 179 TYR B CA 1
ATOM 4787 C C . TYR B 1 179 ? 6.676 12.75 15.531 1 97.12 179 TYR B C 1
ATOM 4789 O O . TYR B 1 179 ? 7.527 12.062 14.961 1 97.12 179 TYR B O 1
ATOM 4797 N N . ILE B 1 180 ? 6.812 14.008 15.797 1 97.62 180 ILE B N 1
ATOM 4798 C CA . ILE B 1 180 ? 7.961 14.75 15.297 1 97.62 180 ILE B CA 1
ATOM 4799 C C . ILE B 1 180 ? 9.25 14.109 15.805 1 97.62 180 ILE B C 1
ATOM 4801 O O . ILE B 1 180 ? 10.156 13.82 15.023 1 97.62 180 ILE B O 1
ATOM 4805 N N . SER B 1 181 ? 9.32 13.836 17.078 1 98.69 181 SER B N 1
ATOM 4806 C CA . SER B 1 181 ? 10.523 13.266 17.688 1 98.69 181 SER B CA 1
ATOM 4807 C C . SER B 1 181 ? 10.812 11.875 17.141 1 98.69 181 SER B C 1
ATOM 4809 O O . SER B 1 181 ? 11.945 11.562 16.766 1 98.69 181 SER B O 1
ATOM 4811 N N . PHE B 1 182 ? 9.82 11.023 17.062 1 98.81 182 PHE B N 1
ATOM 4812 C CA . PHE B 1 182 ? 10.023 9.656 16.594 1 98.81 182 PHE B CA 1
ATOM 4813 C C . PHE B 1 182 ? 10.492 9.641 15.141 1 98.81 182 PHE B C 1
ATOM 4815 O O . PHE B 1 182 ? 11.43 8.93 14.797 1 98.81 182 PHE B O 1
ATOM 4822 N N . GLU B 1 183 ? 9.828 10.398 14.281 1 98.69 183 GLU B N 1
ATOM 4823 C CA . GLU B 1 183 ? 10.156 10.406 12.859 1 98.69 183 GLU B CA 1
ATOM 4824 C C . GLU B 1 183 ? 11.547 10.984 12.625 1 98.69 183 GLU B C 1
ATOM 4826 O O . GLU B 1 183 ? 12.352 10.391 11.891 1 98.69 183 GLU B O 1
ATOM 4831 N N . PHE B 1 184 ? 11.852 12.094 13.25 1 98.81 184 PHE B N 1
ATOM 4832 C CA . PHE B 1 184 ? 13.148 12.734 13.047 1 98.81 184 PHE B CA 1
ATOM 4833 C C . PHE B 1 184 ? 14.266 11.922 13.672 1 98.81 184 PHE B C 1
ATOM 4835 O O . PHE B 1 184 ? 15.367 11.828 13.117 1 98.81 184 PHE B O 1
ATOM 4842 N N . ALA B 1 185 ? 13.984 11.344 14.859 1 98.88 185 ALA B N 1
ATOM 4843 C CA . ALA B 1 185 ? 14.977 10.469 15.484 1 98.88 185 ALA B CA 1
ATOM 4844 C C . ALA B 1 185 ? 15.336 9.297 14.57 1 98.88 185 ALA B C 1
ATOM 4846 O O . ALA B 1 185 ? 16.516 8.961 14.414 1 98.88 185 ALA B O 1
ATOM 4847 N N . HIS B 1 186 ? 14.344 8.719 13.984 1 98.75 186 HIS B N 1
ATOM 4848 C CA . HIS B 1 186 ? 14.578 7.594 13.078 1 98.75 186 HIS B CA 1
ATOM 4849 C C . HIS B 1 186 ? 15.43 8.016 11.883 1 98.75 186 HIS B C 1
ATOM 4851 O O . HIS B 1 186 ? 16.391 7.324 11.531 1 98.75 186 HIS B O 1
ATOM 4857 N N . ILE B 1 187 ? 15.078 9.141 11.25 1 98.69 187 ILE B N 1
ATOM 4858 C CA . ILE B 1 187 ? 15.812 9.664 10.109 1 98.69 187 ILE B CA 1
ATOM 4859 C C . ILE B 1 187 ? 17.281 9.891 10.5 1 98.69 187 ILE B C 1
ATOM 4861 O O . ILE B 1 187 ? 18.188 9.438 9.797 1 98.69 187 ILE B O 1
ATOM 4865 N N . ALA B 1 188 ? 17.484 10.531 11.633 1 98.81 188 ALA B N 1
ATOM 4866 C CA . ALA B 1 188 ? 18.828 10.875 12.086 1 98.81 188 ALA B CA 1
ATOM 4867 C C . ALA B 1 188 ? 19.656 9.617 12.375 1 98.81 188 ALA B C 1
ATOM 4869 O O . ALA B 1 188 ? 20.828 9.531 11.992 1 98.81 188 ALA B O 1
ATOM 4870 N N . ALA B 1 189 ? 19.047 8.672 13.055 1 98.69 189 ALA B N 1
ATOM 4871 C CA . ALA B 1 189 ? 19.75 7.438 13.398 1 98.69 189 ALA B CA 1
ATOM 4872 C C . ALA B 1 189 ? 20.156 6.676 12.141 1 98.69 189 ALA B C 1
ATOM 4874 O O . ALA B 1 189 ? 21.312 6.234 12.023 1 98.69 189 ALA B O 1
ATOM 4875 N N . GLU B 1 190 ? 19.266 6.562 11.18 1 97.31 190 GLU B N 1
ATOM 4876 C CA . GLU B 1 190 ? 19.562 5.867 9.93 1 97.31 190 GLU B CA 1
ATOM 4877 C C . GLU B 1 190 ? 20.625 6.598 9.133 1 97.31 190 GLU B C 1
ATOM 4879 O O . GLU B 1 190 ? 21.344 5.984 8.328 1 97.31 190 GLU B O 1
ATOM 4884 N N . ALA B 1 191 ? 20.688 7.895 9.375 1 97.5 191 ALA B N 1
ATOM 4885 C CA . ALA B 1 191 ? 21.688 8.695 8.68 1 97.5 191 ALA B CA 1
ATOM 4886 C C . ALA B 1 191 ? 23.016 8.672 9.422 1 97.5 191 ALA B C 1
ATOM 4888 O O . ALA B 1 191 ? 23.984 9.305 8.992 1 97.5 191 ALA B O 1
ATOM 4889 N N . GLY B 1 192 ? 23.094 8.047 10.656 1 96.88 192 GLY B N 1
ATOM 4890 C CA . GLY B 1 192 ? 24.375 7.77 11.273 1 96.88 192 GLY B CA 1
ATOM 4891 C C . GLY B 1 192 ? 24.609 8.555 12.555 1 96.88 192 GLY B C 1
ATOM 4892 O O . GLY B 1 192 ? 25.656 8.438 13.188 1 96.88 192 GLY B O 1
ATOM 4893 N N . ALA B 1 193 ? 23.641 9.352 12.992 1 98.38 193 ALA B N 1
ATOM 4894 C CA . ALA B 1 193 ? 23.812 10.141 14.211 1 98.38 193 ALA B CA 1
ATOM 4895 C C . ALA B 1 193 ? 23.578 9.289 15.453 1 98.38 193 ALA B C 1
ATOM 4897 O O . ALA B 1 193 ? 22.859 8.289 15.398 1 98.38 193 ALA B O 1
ATOM 4898 N N . LYS B 1 194 ? 24.234 9.656 16.531 1 98.44 194 LYS B N 1
ATOM 4899 C CA . LYS B 1 194 ? 23.859 9.172 17.859 1 98.44 194 LYS B CA 1
ATOM 4900 C C . LYS B 1 194 ? 22.656 9.945 18.406 1 98.44 194 LYS B C 1
ATOM 4902 O O . LYS B 1 194 ? 22.734 11.164 18.578 1 98.44 194 LYS B O 1
ATOM 4907 N N . VAL B 1 195 ? 21.562 9.258 18.75 1 98.88 195 VAL B N 1
ATOM 4908 C CA . VAL B 1 195 ? 20.297 9.945 18.984 1 98.88 195 VAL B CA 1
ATOM 4909 C C . VAL B 1 195 ? 19.797 9.633 20.406 1 98.88 195 VAL B C 1
ATOM 4911 O O . VAL B 1 195 ? 19.859 8.484 20.844 1 98.88 195 VAL B O 1
ATOM 4914 N N . HIS B 1 196 ? 19.344 10.672 21.109 1 98.81 196 HIS B N 1
ATOM 4915 C CA . HIS B 1 196 ? 18.625 10.555 22.375 1 98.81 196 HIS B CA 1
ATOM 4916 C C . HIS B 1 196 ? 17.203 11.094 22.25 1 98.81 196 HIS B C 1
ATOM 4918 O O . HIS B 1 196 ? 16.984 12.125 21.594 1 98.81 196 HIS B O 1
ATOM 4924 N N . LEU B 1 197 ? 16.266 10.383 22.734 1 98.81 197 LEU B N 1
ATOM 4925 C CA . LEU B 1 197 ? 14.883 10.852 22.812 1 98.81 197 LEU B CA 1
ATOM 4926 C C . LEU B 1 197 ? 14.43 10.938 24.266 1 98.81 197 LEU B C 1
ATOM 4928 O O . LEU B 1 197 ? 14.438 9.938 24.984 1 98.81 197 LEU B O 1
ATOM 4932 N N . ILE B 1 198 ? 14.039 12.109 24.719 1 98.62 198 ILE B N 1
ATOM 4933 C CA . ILE B 1 198 ? 13.68 12.391 26.109 1 98.62 198 ILE B CA 1
ATOM 4934 C C . ILE B 1 198 ? 12.18 12.625 26.203 1 98.62 198 ILE B C 1
ATOM 4936 O O . ILE B 1 198 ? 11.633 13.508 25.531 1 98.62 198 ILE B O 1
ATOM 4940 N N . HIS B 1 199 ? 11.508 11.914 27 1 98.44 199 HIS B N 1
ATOM 4941 C CA . HIS B 1 199 ? 10.07 12.055 27.188 1 98.44 199 HIS B CA 1
ATOM 4942 C C . HIS B 1 199 ? 9.711 12.031 28.672 1 98.44 199 HIS B C 1
ATOM 4944 O O . HIS B 1 199 ? 10.312 11.281 29.453 1 98.44 199 HIS B O 1
ATOM 4950 N N . ASN B 1 200 ? 8.773 12.766 29.078 1 97.31 200 ASN B N 1
ATOM 4951 C CA . ASN B 1 200 ? 8.555 13.07 30.484 1 97.31 200 ASN B CA 1
ATOM 4952 C C . ASN B 1 200 ? 7.738 11.977 31.172 1 97.31 200 ASN B C 1
ATOM 4954 O O . ASN B 1 200 ? 7.566 12 32.406 1 97.31 200 ASN B O 1
ATOM 4958 N N . ASN B 1 201 ? 7.207 11.016 30.438 1 96.75 201 ASN B N 1
ATOM 4959 C CA . ASN B 1 201 ? 6.504 9.875 31.031 1 96.75 201 ASN B CA 1
ATOM 4960 C C . ASN B 1 201 ? 6.805 8.586 30.266 1 96.75 201 ASN B C 1
ATOM 4962 O O . ASN B 1 201 ? 7.715 8.547 29.438 1 96.75 201 ASN B O 1
ATOM 4966 N N . ASP B 1 202 ? 6.051 7.523 30.531 1 96.75 202 ASP B N 1
ATOM 4967 C CA . ASP B 1 202 ? 6.387 6.219 29.969 1 96.75 202 ASP B CA 1
ATOM 4968 C C . ASP B 1 202 ? 5.469 5.867 28.797 1 96.75 202 ASP B C 1
ATOM 4970 O O . ASP B 1 202 ? 5.398 4.707 28.391 1 96.75 202 ASP B O 1
ATOM 4974 N N . LYS B 1 203 ? 4.77 6.887 28.297 1 95.75 203 LYS B N 1
ATOM 4975 C CA . LYS B 1 203 ? 3.779 6.613 27.266 1 95.75 203 LYS B CA 1
ATOM 4976 C C . LYS B 1 203 ? 4.004 7.504 26.047 1 95.75 203 LYS B C 1
ATOM 4978 O O . LYS B 1 203 ? 3.141 8.312 25.688 1 95.75 203 LYS B O 1
ATOM 4983 N N . PRO B 1 204 ? 5.129 7.27 25.312 1 97.94 204 PRO B N 1
ATOM 4984 C CA . PRO B 1 204 ? 5.258 7.992 24.047 1 97.94 204 PRO B CA 1
ATOM 4985 C C . PRO B 1 204 ? 4.219 7.562 23.016 1 97.94 204 PRO B C 1
ATOM 4987 O O . PRO B 1 204 ? 3.598 6.504 23.156 1 97.94 204 PRO B O 1
ATOM 4990 N N . LEU B 1 205 ? 3.969 8.391 22.016 1 97.81 205 LEU B N 1
ATOM 4991 C CA . LEU B 1 205 ? 2.99 8.102 20.969 1 97.81 205 LEU B CA 1
ATOM 4992 C C . LEU B 1 205 ? 1.684 7.598 21.578 1 97.81 205 LEU B C 1
ATOM 4994 O O . LEU B 1 205 ? 1.179 6.543 21.172 1 97.81 205 LEU B O 1
ATOM 4998 N N . LYS B 1 206 ? 1.121 8.375 22.422 1 93.81 206 LYS B N 1
ATOM 4999 C CA . LYS B 1 206 ? 0.011 7.992 23.297 1 93.81 206 LYS B CA 1
ATOM 5000 C C . LYS B 1 206 ? -1.238 7.668 22.484 1 93.81 206 LYS B C 1
ATOM 5002 O O . LYS B 1 206 ? -2.162 7.027 22.984 1 93.81 206 LYS B O 1
ATOM 5007 N N . ASN B 1 207 ? -1.311 8.109 21.219 1 91.44 207 ASN B N 1
ATOM 5008 C CA . ASN B 1 207 ? -2.488 7.867 20.391 1 91.44 207 ASN B CA 1
ATOM 5009 C C . ASN B 1 207 ? -2.475 6.465 19.781 1 91.44 207 ASN B C 1
ATOM 5011 O O . ASN B 1 207 ? -3.459 6.035 19.188 1 91.44 207 ASN B O 1
ATOM 5015 N N . PHE B 1 208 ? -1.418 5.75 19.938 1 97.31 208 PHE B N 1
ATOM 5016 C CA . PHE B 1 208 ? -1.284 4.395 19.422 1 97.31 208 PHE B CA 1
ATOM 5017 C C . PHE B 1 208 ? -1.366 3.369 20.547 1 97.31 208 PHE B C 1
ATOM 5019 O O . PHE B 1 208 ? -1.084 3.686 21.703 1 97.31 208 PHE B O 1
ATOM 5026 N N . ASP B 1 209 ? -1.801 2.17 20.234 1 97.81 209 ASP B N 1
ATOM 5027 C CA . ASP B 1 209 ? -1.84 1.104 21.234 1 97.81 209 ASP B CA 1
ATOM 5028 C C . ASP B 1 209 ? -0.441 0.797 21.766 1 97.81 209 ASP B C 1
ATOM 5030 O O . ASP B 1 209 ? 0.5 0.625 20.984 1 97.81 209 ASP B O 1
ATOM 5034 N N . PRO B 1 210 ? -0.318 0.69 23.047 1 97.56 210 PRO B N 1
ATOM 5035 C CA . PRO B 1 210 ? 1.004 0.59 23.672 1 97.56 210 PRO B CA 1
ATOM 5036 C C . PRO B 1 210 ? 1.764 -0.664 23.25 1 97.56 210 PRO B C 1
ATOM 5038 O O . PRO B 1 210 ? 2.996 -0.655 23.188 1 97.56 210 PRO B O 1
ATOM 5041 N N . ASP B 1 211 ? 1.083 -1.791 22.906 1 97.62 211 ASP B N 1
ATOM 5042 C CA . ASP B 1 211 ? 1.759 -3.012 22.484 1 97.62 211 ASP B CA 1
ATOM 5043 C C . ASP B 1 211 ? 2.631 -2.752 21.25 1 97.62 211 ASP B C 1
ATOM 5045 O O . ASP B 1 211 ? 3.789 -3.174 21.203 1 97.62 211 ASP B O 1
ATOM 5049 N N . LEU B 1 212 ? 2.086 -2.035 20.344 1 98.56 212 LEU B N 1
ATOM 5050 C CA . LEU B 1 212 ? 2.807 -1.776 19.094 1 98.56 212 LEU B CA 1
ATOM 5051 C C . LEU B 1 212 ? 3.85 -0.682 19.297 1 98.56 212 LEU B C 1
ATOM 5053 O O . LEU B 1 212 ? 4.918 -0.719 18.672 1 98.56 212 LEU B O 1
ATOM 5057 N N . VAL B 1 213 ? 3.541 0.309 20.156 1 98.62 213 VAL B N 1
ATOM 5058 C CA . VAL B 1 213 ? 4.508 1.361 20.453 1 98.62 213 VAL B CA 1
ATOM 5059 C C . VAL B 1 213 ? 5.762 0.752 21.078 1 98.62 213 VAL B C 1
ATOM 5061 O O . VAL B 1 213 ? 6.883 1.109 20.703 1 98.62 213 VAL B O 1
ATOM 5064 N N . GLN B 1 214 ? 5.578 -0.17 22 1 98.31 214 GLN B N 1
ATOM 5065 C CA . GLN B 1 214 ? 6.703 -0.821 22.656 1 98.31 214 GLN B CA 1
ATOM 5066 C C . GLN B 1 214 ? 7.574 -1.568 21.656 1 98.31 214 GLN B C 1
ATOM 5068 O O . GLN B 1 214 ? 8.805 -1.525 21.75 1 98.31 214 GLN B O 1
ATOM 5073 N N . ALA B 1 215 ? 6.906 -2.268 20.734 1 98.5 215 ALA B N 1
ATOM 5074 C CA . ALA B 1 215 ? 7.652 -2.977 19.703 1 98.5 215 ALA B CA 1
ATOM 5075 C C . ALA B 1 215 ? 8.453 -2.006 18.844 1 98.5 215 ALA B C 1
ATOM 5077 O O . ALA B 1 215 ? 9.602 -2.275 18.5 1 98.5 215 ALA B O 1
ATOM 5078 N N . LEU B 1 216 ? 7.859 -0.895 18.484 1 98.62 216 LEU B N 1
ATOM 5079 C CA . LEU B 1 216 ? 8.555 0.115 17.688 1 98.62 216 LEU B CA 1
ATOM 5080 C C . LEU B 1 216 ? 9.75 0.677 18.453 1 98.62 216 LEU B C 1
ATOM 5082 O O . LEU B 1 216 ? 10.836 0.822 17.891 1 98.62 216 LEU B O 1
ATOM 5086 N N . VAL B 1 217 ? 9.547 1.018 19.734 1 98.69 217 VAL B N 1
ATOM 5087 C CA . VAL B 1 217 ? 10.625 1.536 20.578 1 98.69 217 VAL B CA 1
ATOM 5088 C C . VAL B 1 217 ? 11.789 0.546 20.609 1 98.69 217 VAL B C 1
ATOM 5090 O O . VAL B 1 217 ? 12.945 0.935 20.438 1 98.69 217 VAL B O 1
ATOM 5093 N N . GLY B 1 218 ? 11.469 -0.775 20.812 1 98.38 218 GLY B N 1
ATOM 5094 C CA . GLY B 1 218 ? 12.5 -1.797 20.766 1 98.38 218 GLY B CA 1
ATOM 5095 C C . GLY B 1 218 ? 13.297 -1.796 19.484 1 98.38 218 GLY B C 1
ATOM 5096 O O . GLY B 1 218 ? 14.523 -1.875 19.5 1 98.38 218 GLY B O 1
ATOM 5097 N N . LYS B 1 219 ? 12.617 -1.702 18.406 1 97.81 219 LYS B N 1
ATOM 5098 C CA . LYS B 1 219 ? 13.273 -1.689 17.094 1 97.81 219 LYS B CA 1
ATOM 5099 C C . LYS B 1 219 ? 14.172 -0.465 16.953 1 97.81 219 LYS B C 1
ATOM 5101 O O . LYS B 1 219 ? 15.273 -0.56 16.406 1 97.81 219 LYS B O 1
ATOM 5106 N N . MET B 1 220 ? 13.672 0.682 17.359 1 98.44 220 MET B N 1
ATOM 5107 C CA . MET B 1 220 ? 14.43 1.923 17.266 1 98.44 220 MET B CA 1
ATOM 5108 C C . MET B 1 220 ? 15.664 1.876 18.156 1 98.44 220 MET B C 1
ATOM 5110 O O . MET B 1 220 ? 16.719 2.412 17.797 1 98.44 220 MET B O 1
ATOM 5114 N N . GLU B 1 221 ? 15.578 1.212 19.281 1 98.5 221 GLU B N 1
ATOM 5115 C CA . GLU B 1 221 ? 16.75 1.005 20.125 1 98.5 221 GLU B CA 1
ATOM 5116 C C . GLU B 1 221 ? 17.797 0.154 19.422 1 98.5 221 GLU B C 1
ATOM 5118 O O . GLU B 1 221 ? 19 0.381 19.578 1 98.5 221 GLU B O 1
ATOM 5123 N N . GLU B 1 222 ? 17.359 -0.779 18.625 1 96.69 222 GLU B N 1
ATOM 5124 C CA . GLU B 1 222 ? 18.266 -1.662 17.891 1 96.69 222 GLU B CA 1
ATOM 5125 C C . GLU B 1 222 ? 19.141 -0.877 16.922 1 96.69 222 GLU B C 1
ATOM 5127 O O . GLU B 1 222 ? 20.25 -1.289 16.609 1 96.69 222 GLU B O 1
ATOM 5132 N N . ILE B 1 223 ? 18.609 0.262 16.453 1 95.31 223 ILE B N 1
ATOM 5133 C CA . ILE B 1 223 ? 19.391 1.002 15.477 1 95.31 223 ILE B CA 1
ATOM 5134 C C . ILE B 1 223 ? 20.156 2.135 16.156 1 95.31 223 ILE B C 1
ATOM 5136 O O . ILE B 1 223 ? 20.656 3.043 15.5 1 95.31 223 ILE B O 1
ATOM 5140 N N . GLY B 1 224 ? 20.031 2.191 17.5 1 95.81 224 GLY B N 1
ATOM 5141 C CA . GLY B 1 224 ? 20.969 3.029 18.234 1 95.81 224 GLY B CA 1
ATOM 5142 C C . GLY B 1 224 ? 20.312 4.215 18.906 1 95.81 224 GLY B C 1
ATOM 5143 O O . GLY B 1 224 ? 21 5.098 19.422 1 95.81 224 GLY B O 1
ATOM 5144 N N . ILE B 1 225 ? 19.047 4.352 18.969 1 98.75 225 ILE B N 1
ATOM 5145 C CA . ILE B 1 225 ? 18.359 5.441 19.656 1 98.75 225 ILE B CA 1
ATOM 5146 C C . ILE B 1 225 ? 18.234 5.121 21.141 1 98.75 225 ILE B C 1
ATOM 5148 O O . ILE B 1 225 ? 17.781 4.039 21.516 1 98.75 225 ILE B O 1
ATOM 5152 N N . THR B 1 226 ? 18.688 5.992 21.953 1 98.81 226 THR B N 1
ATOM 5153 C CA . THR B 1 226 ? 18.547 5.844 23.391 1 98.81 226 THR B CA 1
ATOM 5154 C C . THR B 1 226 ? 17.297 6.578 23.891 1 98.81 226 THR B C 1
ATOM 5156 O O . THR B 1 226 ? 17.188 7.797 23.734 1 98.81 226 THR B O 1
ATOM 5159 N N . PHE B 1 227 ? 16.438 5.848 24.531 1 98.75 227 PHE B N 1
ATOM 5160 C CA . PHE B 1 227 ? 15.219 6.434 25.078 1 98.75 227 PHE B CA 1
ATOM 5161 C C . PHE B 1 227 ? 15.383 6.77 26.562 1 98.75 227 PHE B C 1
ATOM 5163 O O . PHE B 1 227 ? 15.844 5.934 27.344 1 98.75 227 PHE B O 1
ATOM 5170 N N . HIS B 1 228 ? 15.133 8.008 26.922 1 98.62 228 HIS B N 1
ATOM 5171 C CA . HIS B 1 228 ? 15.023 8.477 28.297 1 98.62 228 HIS B CA 1
ATOM 5172 C C . HIS B 1 228 ? 13.57 8.766 28.672 1 98.62 228 HIS B C 1
ATOM 5174 O O . HIS B 1 228 ? 13.102 9.898 28.531 1 98.62 228 HIS B O 1
ATOM 5180 N N . LEU B 1 229 ? 12.883 7.809 29.125 1 97.81 229 LEU B N 1
ATOM 5181 C CA . LEU B 1 229 ? 11.5 7.957 29.547 1 97.81 229 LEU B CA 1
ATOM 5182 C C . LEU B 1 229 ? 11.414 8.406 31.016 1 97.81 229 LEU B C 1
ATOM 5184 O O . LEU B 1 229 ? 12.422 8.367 31.734 1 97.81 229 LEU B O 1
ATOM 5188 N N . ASN B 1 230 ? 10.203 8.867 31.422 1 98.06 230 ASN B N 1
ATOM 5189 C CA . ASN B 1 230 ? 10.047 9.406 32.75 1 98.06 230 ASN B CA 1
ATOM 5190 C C . ASN B 1 230 ? 11.148 10.414 33.094 1 98.06 230 ASN B C 1
ATOM 5192 O O . ASN B 1 230 ? 11.727 10.359 34.188 1 98.06 230 ASN B O 1
ATOM 5196 N N . THR B 1 231 ? 11.43 11.234 32.188 1 98.06 231 THR B N 1
ATOM 5197 C CA . THR B 1 231 ? 12.531 12.188 32.312 1 98.06 231 THR B CA 1
ATOM 5198 C C . THR B 1 231 ? 12.031 13.617 32.125 1 98.06 231 THR B C 1
ATOM 5200 O O . THR B 1 231 ? 11.43 13.945 31.109 1 98.06 231 THR B O 1
ATOM 5203 N N . GLN B 1 232 ? 12.289 14.406 33.062 1 97 232 GLN B N 1
ATOM 5204 C CA . GLN B 1 232 ? 11.945 15.82 33 1 97 232 GLN B CA 1
ATOM 5205 C C . GLN B 1 232 ? 13.164 16.672 32.656 1 97 232 GLN B C 1
ATOM 5207 O O . GLN B 1 232 ? 14.18 16.609 33.344 1 97 232 GLN B O 1
ATOM 5212 N N . THR B 1 233 ? 13.062 17.406 31.625 1 97.88 233 THR B N 1
ATOM 5213 C CA . THR B 1 233 ? 14.133 18.328 31.281 1 97.88 233 THR B CA 1
ATOM 5214 C C . THR B 1 233 ? 14.047 19.594 32.125 1 97.88 233 THR B C 1
ATOM 5216 O O . THR B 1 233 ? 12.969 20.172 32.281 1 97.88 233 THR B O 1
ATOM 5219 N N . GLU B 1 234 ? 15.172 20.094 32.594 1 97.94 234 GLU B N 1
ATOM 5220 C CA . GLU B 1 234 ? 15.156 21.234 33.531 1 97.94 234 GLU B CA 1
ATOM 5221 C C . GLU B 1 234 ? 15.945 22.406 32.969 1 97.94 234 GLU B C 1
ATOM 5223 O O . GLU B 1 234 ? 15.633 23.562 33.219 1 97.94 234 GLU B O 1
ATOM 5228 N N . LYS B 1 235 ? 16.984 22.016 32.219 1 98.38 235 LYS B N 1
ATOM 5229 C CA . LYS B 1 235 ? 17.875 23.094 31.797 1 98.38 235 LYS B CA 1
ATOM 5230 C C . LYS B 1 235 ? 18.656 22.688 30.531 1 98.38 235 LYS B C 1
ATOM 5232 O O . LYS B 1 235 ? 19.031 21.516 30.375 1 98.38 235 LYS B O 1
ATOM 5237 N N . LEU B 1 236 ? 18.812 23.578 29.625 1 98.56 236 LEU B N 1
ATOM 5238 C CA . LEU B 1 236 ? 19.703 23.469 28.469 1 98.56 236 LEU B CA 1
ATOM 5239 C C . LEU B 1 236 ? 20.703 24.609 28.422 1 98.56 236 LEU B C 1
ATOM 5241 O O . LEU B 1 236 ? 20.328 25.781 28.531 1 98.56 236 LEU B O 1
ATOM 5245 N N . SER B 1 237 ? 21.969 24.312 28.359 1 98.5 237 SER B N 1
ATOM 5246 C CA . SER B 1 237 ? 23.016 25.344 28.328 1 98.5 237 SER B CA 1
ATOM 5247 C C . SER B 1 237 ? 24.031 25.062 27.234 1 98.5 237 SER B C 1
ATOM 5249 O O . SER B 1 237 ? 24.219 23.922 26.828 1 98.5 237 SER B O 1
ATOM 5251 N N . ARG B 1 238 ? 24.641 26.109 26.766 1 97.75 238 ARG B N 1
ATOM 5252 C CA . ARG B 1 238 ? 25.719 25.969 25.797 1 97.75 238 ARG B CA 1
ATOM 5253 C C . ARG B 1 238 ? 26.984 25.438 26.469 1 97.75 238 ARG B C 1
ATOM 5255 O O . ARG B 1 238 ? 27.297 25.797 27.594 1 97.75 238 ARG B O 1
ATOM 5262 N N . SER B 1 239 ? 27.641 24.578 25.797 1 95.38 239 SER B N 1
ATOM 5263 C CA . SER B 1 239 ? 28.938 24.047 26.203 1 95.38 239 SER B CA 1
ATOM 5264 C C . SER B 1 239 ? 29.844 23.828 25.016 1 95.38 239 SER B C 1
ATOM 5266 O O . SER B 1 239 ? 29.75 22.797 24.328 1 95.38 239 SER B O 1
ATOM 5268 N N . GLY B 1 240 ? 30.859 24.719 24.828 1 93.69 240 GLY B N 1
ATOM 5269 C CA . GLY B 1 240 ? 31.656 24.672 23.609 1 93.69 240 GLY B CA 1
ATOM 5270 C C . GLY B 1 240 ? 30.812 24.844 22.344 1 93.69 240 GLY B C 1
ATOM 5271 O O . GLY B 1 240 ? 30.062 25.797 22.219 1 93.69 240 GLY B O 1
ATOM 5272 N N . ASP B 1 241 ? 30.984 23.812 21.484 1 91.5 241 ASP B N 1
ATOM 5273 C CA . ASP B 1 241 ? 30.25 23.875 20.219 1 91.5 241 ASP B CA 1
ATOM 5274 C C . ASP B 1 241 ? 28.922 23.125 20.312 1 91.5 241 ASP B C 1
ATOM 5276 O O . ASP B 1 241 ? 28.172 23.047 19.344 1 91.5 241 ASP B O 1
ATOM 5280 N N . GLY B 1 242 ? 28.688 22.656 21.531 1 96.44 242 GLY B N 1
ATOM 5281 C CA . GLY B 1 242 ? 27.453 21.906 21.734 1 96.44 242 GLY B CA 1
ATOM 5282 C C . GLY B 1 242 ? 26.641 22.391 22.922 1 96.44 242 GLY B C 1
ATOM 5283 O O . GLY B 1 242 ? 26.625 23.578 23.203 1 96.44 242 GLY B O 1
ATOM 5284 N N . TYR B 1 243 ? 25.844 21.422 23.438 1 98.38 243 TYR B N 1
ATOM 5285 C CA . TYR B 1 243 ? 24.922 21.75 24.516 1 98.38 243 TYR B CA 1
ATOM 5286 C C . TYR B 1 243 ? 24.984 20.688 25.609 1 98.38 243 TYR B C 1
ATOM 5288 O O . TYR B 1 243 ? 25.422 19.562 25.391 1 98.38 243 TYR B O 1
ATOM 5296 N N . VAL B 1 244 ? 24.609 21.156 26.781 1 98.5 244 VAL B N 1
ATOM 5297 C CA . VAL B 1 244 ? 24.391 20.234 27.891 1 98.5 244 VAL B CA 1
ATOM 5298 C C . VAL B 1 244 ? 22.922 20.297 28.328 1 98.5 244 VAL B C 1
ATOM 5300 O O . VAL B 1 244 ? 22.406 21.359 28.672 1 98.5 244 VAL B O 1
ATOM 5303 N N . LEU B 1 245 ? 22.234 19.188 28.219 1 98.38 245 LEU B N 1
ATOM 5304 C CA . LEU B 1 245 ? 20.859 19.016 28.688 1 98.38 245 LEU B CA 1
ATOM 5305 C C . LEU B 1 245 ? 20.828 18.406 30.078 1 98.38 245 LEU B C 1
ATOM 5307 O O . LEU B 1 245 ? 21.438 17.344 30.312 1 98.38 245 LEU B O 1
ATOM 5311 N N . GLU B 1 246 ? 20.25 19.094 30.984 1 98.38 246 GLU B N 1
ATOM 5312 C CA . GLU B 1 246 ? 20.141 18.609 32.344 1 98.38 246 GLU B CA 1
ATOM 5313 C C . GLU B 1 246 ? 18.688 18.359 32.719 1 98.38 246 GLU B C 1
ATOM 5315 O O . GLU B 1 246 ? 17.781 19.078 32.281 1 98.38 246 GLU B O 1
ATOM 5320 N N . GLY B 1 247 ? 18.469 17.328 33.531 1 97.31 247 GLY B N 1
ATOM 5321 C CA . GLY B 1 247 ? 17.141 16.984 33.969 1 97.31 247 GLY B CA 1
ATOM 5322 C C . GLY B 1 247 ? 17.141 15.883 35.031 1 97.31 247 GLY B C 1
ATOM 5323 O O . GLY B 1 247 ? 18.141 15.672 35.719 1 97.31 247 GLY B O 1
ATOM 5324 N N . LYS B 1 248 ? 16 15.312 35.219 1 97.81 248 LYS B N 1
ATOM 5325 C CA . LYS B 1 248 ? 15.836 14.203 36.156 1 97.81 248 LYS B CA 1
ATOM 5326 C C . LYS B 1 248 ? 15.195 13 35.469 1 97.81 248 LYS B C 1
ATOM 5328 O O . LYS B 1 248 ? 14.102 13.117 34.906 1 97.81 248 LYS B O 1
ATOM 5333 N N . GLU B 1 249 ? 15.844 11.93 35.344 1 97.44 249 GLU B N 1
ATOM 5334 C CA . GLU B 1 249 ? 15.344 10.648 34.875 1 97.44 249 GLU B CA 1
ATOM 5335 C C . GLU B 1 249 ? 14.977 9.734 36.031 1 97.44 249 GLU B C 1
ATOM 5337 O O . GLU B 1 249 ? 15.852 9.305 36.812 1 97.44 249 GLU B O 1
ATOM 5342 N N . ASP B 1 250 ? 13.828 9.422 36.188 1 95.81 250 ASP B N 1
ATOM 5343 C CA . ASP B 1 250 ? 13.344 8.656 37.312 1 95.81 250 ASP B CA 1
ATOM 5344 C C . ASP B 1 250 ? 13.82 9.266 38.625 1 95.81 250 ASP B C 1
ATOM 5346 O O . ASP B 1 250 ? 14.297 8.555 39.531 1 95.81 250 ASP B O 1
ATOM 5350 N N . GLY B 1 251 ? 13.828 10.492 38.656 1 94.31 251 GLY B N 1
ATOM 5351 C CA . GLY B 1 251 ? 14.172 11.203 39.875 1 94.31 251 GLY B CA 1
ATOM 5352 C C . GLY B 1 251 ? 15.672 11.391 40.031 1 94.31 251 GLY B C 1
ATOM 5353 O O . GLY B 1 251 ? 16.109 12.125 40.938 1 94.31 251 GLY B O 1
ATOM 5354 N N . LYS B 1 252 ? 16.469 10.773 39.25 1 95.31 252 LYS B N 1
ATOM 5355 C CA . LYS B 1 252 ? 17.922 10.883 39.344 1 95.31 252 LYS B CA 1
ATOM 5356 C C . LYS B 1 252 ? 18.469 11.891 38.344 1 95.31 252 LYS B C 1
ATOM 5358 O O . LYS B 1 252 ? 17.938 12.008 37.219 1 95.31 252 LYS B O 1
ATOM 5363 N N . PRO B 1 253 ? 19.453 12.547 38.688 1 97.56 253 PRO B N 1
ATOM 5364 C CA . PRO B 1 253 ? 20.016 13.555 37.781 1 97.56 253 PRO B CA 1
ATOM 5365 C C . PRO B 1 253 ? 20.469 12.961 36.438 1 97.56 253 PRO B C 1
ATOM 5367 O O . PRO B 1 253 ? 21.047 11.867 36.438 1 97.56 253 PRO B O 1
ATOM 5370 N N . LEU B 1 254 ? 20.109 13.656 35.375 1 97.69 254 LEU B N 1
ATOM 5371 C CA . LEU B 1 254 ? 20.547 13.336 34.031 1 97.69 254 LEU B CA 1
ATOM 5372 C C . LEU B 1 254 ? 21.328 14.5 33.438 1 97.69 254 LEU B C 1
ATOM 5374 O O . LEU B 1 254 ? 20.938 15.656 33.562 1 97.69 254 LEU B O 1
ATOM 5378 N N . ARG B 1 255 ? 22.453 14.188 32.906 1 98 255 ARG B N 1
ATOM 5379 C CA . ARG B 1 255 ? 23.266 15.148 32.156 1 98 255 ARG B CA 1
ATOM 5380 C C . ARG B 1 255 ? 23.703 14.562 30.828 1 98 255 ARG B C 1
ATOM 5382 O O . ARG B 1 255 ? 24.375 13.531 30.781 1 98 255 ARG B O 1
ATOM 5389 N N . LEU B 1 256 ? 23.266 15.211 29.766 1 97.75 256 LEU B N 1
ATOM 5390 C CA . LEU B 1 256 ? 23.547 14.727 28.406 1 97.75 256 LEU B CA 1
ATOM 5391 C C . LEU B 1 256 ? 24.234 15.797 27.578 1 97.75 256 LEU B C 1
ATOM 5393 O O . LEU B 1 256 ? 23.734 16.922 27.469 1 97.75 256 LEU B O 1
ATOM 5397 N N . GLU B 1 257 ? 25.375 15.484 27.016 1 97.75 257 GLU B N 1
ATOM 5398 C CA . GLU B 1 257 ? 26.031 16.359 26.047 1 97.75 257 GLU B CA 1
ATOM 5399 C C . GLU B 1 257 ? 25.641 16 24.625 1 97.75 257 GLU B C 1
ATOM 5401 O O . GLU B 1 257 ? 25.625 14.828 24.25 1 97.75 257 GLU B O 1
ATOM 5406 N N . CYS B 1 258 ? 25.25 17.031 23.859 1 97.69 258 CYS B N 1
ATOM 5407 C CA . CYS B 1 258 ? 24.859 16.812 22.469 1 97.69 258 CYS B CA 1
ATOM 5408 C C . CYS B 1 258 ? 25.188 18.031 21.609 1 97.69 258 CYS B C 1
ATOM 5410 O O . CYS B 1 258 ? 25.359 19.141 22.141 1 97.69 258 CYS B O 1
ATOM 5412 N N . GLU B 1 259 ? 25.281 17.781 20.344 1 98.31 259 GLU B N 1
ATOM 5413 C CA . GLU B 1 259 ? 25.578 18.859 19.406 1 98.31 259 GLU B CA 1
ATOM 5414 C C . GLU B 1 259 ? 24.328 19.672 19.078 1 98.31 259 GLU B C 1
ATOM 5416 O O . GLU B 1 259 ? 24.422 20.828 18.672 1 98.31 259 GLU B O 1
ATOM 5421 N N . ALA B 1 260 ? 23.156 19.062 19.25 1 98.31 260 ALA B N 1
ATOM 5422 C CA . ALA B 1 260 ? 21.891 19.734 18.984 1 98.31 260 ALA B CA 1
ATOM 5423 C C . ALA B 1 260 ? 20.766 19.125 19.812 1 98.31 260 ALA B C 1
ATOM 5425 O O . ALA B 1 260 ? 20.812 17.953 20.188 1 98.31 260 ALA B O 1
ATOM 5426 N N . VAL B 1 261 ? 19.812 19.891 20.188 1 98.69 261 VAL B N 1
ATOM 5427 C CA . VAL B 1 261 ? 18.594 19.453 20.875 1 98.69 261 VAL B CA 1
ATOM 5428 C C . VAL B 1 261 ? 17.359 20 20.141 1 98.69 261 VAL B C 1
ATOM 5430 O O . VAL B 1 261 ? 17.281 21.203 19.875 1 98.69 261 VAL B O 1
ATOM 5433 N N . VAL B 1 262 ? 16.406 19.141 19.781 1 98.75 262 VAL B N 1
ATOM 5434 C CA . VAL B 1 262 ? 15.266 19.5 18.953 1 98.75 262 VAL B CA 1
ATOM 5435 C C . VAL B 1 262 ? 13.984 19.422 19.781 1 98.75 262 VAL B C 1
ATOM 5437 O O . VAL B 1 262 ? 13.758 18.438 20.5 1 98.75 262 VAL B O 1
ATOM 5440 N N . HIS B 1 263 ? 13.172 20.453 19.656 1 98.44 263 HIS B N 1
ATOM 5441 C CA . HIS B 1 263 ? 11.859 20.531 20.297 1 98.44 263 HIS B CA 1
ATOM 5442 C C . HIS B 1 263 ? 10.852 19.625 19.578 1 98.44 263 HIS B C 1
ATOM 5444 O O . HIS B 1 263 ? 10.539 19.844 18.406 1 98.44 263 HIS B O 1
ATOM 5450 N N . GLY B 1 264 ? 10.312 18.594 20.234 1 97.5 264 GLY B N 1
ATOM 5451 C CA . GLY B 1 264 ? 9.25 17.734 19.75 1 97.5 264 GLY B CA 1
ATOM 5452 C C . GLY B 1 264 ? 8.18 17.453 20.781 1 97.5 264 GLY B C 1
ATOM 5453 O O . GLY B 1 264 ? 7.539 16.406 20.766 1 97.5 264 GLY B O 1
ATOM 5454 N N . ALA B 1 265 ? 8.023 18.438 21.703 1 96.5 265 ALA B N 1
ATOM 5455 C CA . ALA B 1 265 ? 7.176 18.203 22.859 1 96.5 265 ALA B CA 1
ATOM 5456 C C . ALA B 1 265 ? 5.836 18.922 22.719 1 96.5 265 ALA B C 1
ATOM 5458 O O . ALA B 1 265 ? 5.324 19.5 23.672 1 96.5 265 ALA B O 1
ATOM 5459 N N . GLY B 1 266 ? 5.336 18.969 21.562 1 94.81 266 GLY B N 1
ATOM 5460 C CA . GLY B 1 266 ? 3.967 19.438 21.375 1 94.81 266 GLY B CA 1
ATOM 5461 C C . GLY B 1 266 ? 3.879 20.766 20.641 1 94.81 266 GLY B C 1
ATOM 5462 O O . GLY B 1 266 ? 4.848 21.531 20.609 1 94.81 266 GLY B O 1
ATOM 5463 N N . ARG B 1 267 ? 2.734 21 20.062 1 96.56 267 ARG B N 1
ATOM 5464 C CA . ARG B 1 267 ? 2.373 22.234 19.375 1 96.56 267 ARG B CA 1
ATOM 5465 C C . ARG B 1 267 ? 1.043 22.781 19.875 1 96.56 267 ARG B C 1
ATOM 5467 O O . ARG B 1 267 ? 0.234 22.031 20.438 1 96.56 267 ARG B O 1
ATOM 5474 N N . ILE B 1 268 ? 0.85 24.062 19.75 1 97.12 268 ILE B N 1
ATOM 5475 C CA . ILE B 1 268 ? -0.383 24.719 20.172 1 97.12 268 ILE B CA 1
ATOM 5476 C C . ILE B 1 268 ? -0.893 25.625 19.062 1 97.12 268 ILE B C 1
ATOM 5478 O O . ILE B 1 268 ? -0.123 26.047 18.188 1 97.12 268 ILE B O 1
ATOM 5482 N N . PRO B 1 269 ? -2.229 25.922 19.016 1 98 269 PRO B N 1
ATOM 5483 C CA . PRO B 1 269 ? -2.77 26.812 17.984 1 98 269 PRO B CA 1
ATOM 5484 C C . PRO B 1 269 ? -2.055 28.156 17.922 1 98 269 PRO B C 1
ATOM 5486 O O . PRO B 1 269 ? -1.697 28.703 18.969 1 98 269 PRO B O 1
ATOM 5489 N N . ASN B 1 270 ? -1.839 28.625 16.75 1 97.81 270 ASN B N 1
ATOM 5490 C CA . ASN B 1 270 ? -1.146 29.891 16.531 1 97.81 270 ASN B CA 1
ATOM 5491 C C . ASN B 1 270 ? -2.104 31.078 16.609 1 97.81 270 ASN B C 1
ATOM 5493 O O . ASN B 1 270 ? -2.488 31.641 15.578 1 97.81 270 ASN B O 1
ATOM 5497 N N . VAL B 1 271 ? -2.408 31.562 17.875 1 97.94 271 VAL B N 1
ATOM 5498 C CA . VAL B 1 271 ? -3.436 32.594 18.031 1 97.94 271 VAL B CA 1
ATOM 5499 C C . VAL B 1 271 ? -2.842 33.812 18.734 1 97.94 271 VAL B C 1
ATOM 5501 O O . VAL B 1 271 ? -3.469 34.875 18.766 1 97.94 271 VAL B O 1
ATOM 5504 N N . ASP B 1 272 ? -1.599 33.75 19.203 1 95.12 272 ASP B N 1
ATOM 5505 C CA . ASP B 1 272 ? -1.048 34.719 20.172 1 95.12 272 ASP B CA 1
ATOM 5506 C C . ASP B 1 272 ? -1.007 36.125 19.594 1 95.12 272 ASP B C 1
ATOM 5508 O O . ASP B 1 272 ? -1.258 37.094 20.297 1 95.12 272 ASP B O 1
ATOM 5512 N N . GLU B 1 273 ? -0.74 36.219 18.359 1 96.44 273 GLU B N 1
ATOM 5513 C CA . GLU B 1 273 ? -0.493 37.531 17.766 1 96.44 273 GLU B CA 1
ATOM 5514 C C . GLU B 1 273 ? -1.755 38.094 17.125 1 96.44 273 GLU B C 1
ATOM 5516 O O . GLU B 1 273 ? -1.75 39.219 16.609 1 96.44 273 GLU B O 1
ATOM 5521 N N . LEU B 1 274 ? -2.887 37.375 17.156 1 98.56 274 LEU B N 1
ATOM 5522 C CA . LEU B 1 274 ? -4.07 37.719 16.375 1 98.56 274 LEU B CA 1
ATOM 5523 C C . LEU B 1 274 ? -4.934 38.75 17.109 1 98.56 274 LEU B C 1
ATOM 5525 O O . LEU B 1 274 ? -5.801 39.375 16.516 1 98.56 274 LEU B O 1
ATOM 5529 N N . ASP B 1 275 ? -4.734 39.031 18.406 1 98.31 275 ASP B N 1
ATOM 5530 C CA . ASP B 1 275 ? -5.598 39.844 19.25 1 98.31 275 ASP B CA 1
ATOM 5531 C C . ASP B 1 275 ? -7.062 39.469 19.078 1 98.31 275 ASP B C 1
ATOM 5533 O O . ASP B 1 275 ? -7.906 40.312 18.781 1 98.31 275 ASP B O 1
ATOM 5537 N N . LEU B 1 276 ? -7.332 38.156 19.359 1 98.75 276 LEU B N 1
ATOM 5538 C CA . LEU B 1 276 ? -8.648 37.594 19.125 1 98.75 276 LEU B CA 1
ATOM 5539 C C . LEU B 1 276 ? -9.695 38.25 20.016 1 98.75 276 LEU B C 1
ATOM 5541 O O . LEU B 1 276 ? -10.859 38.406 19.609 1 98.75 276 LEU B O 1
ATOM 5545 N N . VAL B 1 277 ? -9.312 38.719 21.188 1 98.38 277 VAL B N 1
ATOM 5546 C CA . VAL B 1 277 ? -10.234 39.375 22.094 1 98.38 277 VAL B CA 1
ATOM 5547 C C . VAL B 1 277 ? -10.805 40.625 21.438 1 98.38 277 VAL B C 1
ATOM 5549 O O . VAL B 1 277 ? -12.016 40.844 21.469 1 98.38 277 VAL B O 1
ATOM 5552 N N . THR B 1 278 ? -9.938 41.406 20.859 1 98.56 278 THR B N 1
ATOM 5553 C CA . THR B 1 278 ? -10.352 42.594 20.141 1 98.56 278 THR B CA 1
ATOM 5554 C C . THR B 1 278 ? -11.297 42.25 19 1 98.56 278 THR B C 1
ATOM 5556 O O . THR B 1 278 ? -12.219 43.031 18.688 1 98.56 278 THR B O 1
ATOM 5559 N N . GLY B 1 279 ? -11.109 41.125 18.422 1 98.62 279 GLY B N 1
ATOM 5560 C CA . GLY B 1 279 ? -11.945 40.656 17.312 1 98.62 279 GLY B CA 1
ATOM 5561 C C . GLY B 1 279 ? -13.25 40.062 17.781 1 98.62 279 GLY B C 1
ATOM 5562 O O . GLY B 1 279 ? -14.109 39.719 16.953 1 98.62 279 GLY B O 1
ATOM 5563 N N . GLY B 1 280 ? -13.383 39.906 19.109 1 98.69 280 GLY B N 1
ATOM 5564 C CA . GLY B 1 280 ? -14.57 39.219 19.609 1 98.69 280 GLY B CA 1
ATOM 5565 C C . GLY B 1 280 ? -14.586 37.75 19.312 1 98.69 280 GLY B C 1
ATOM 5566 O O . GLY B 1 280 ? -15.648 37.156 19.047 1 98.69 280 GLY B O 1
ATOM 5567 N N . VAL B 1 281 ? -13.469 37.156 19.266 1 98.88 281 VAL B N 1
ATOM 5568 C CA . VAL B 1 281 ? -13.352 35.75 18.906 1 98.88 281 VAL B CA 1
ATOM 5569 C C . VAL B 1 281 ? -12.891 34.938 20.109 1 98.88 281 VAL B C 1
ATOM 5571 O O . VAL B 1 281 ? -11.781 35.125 20.609 1 98.88 281 VAL B O 1
ATOM 5574 N N . ASP B 1 282 ? -13.75 34 20.562 1 98.75 282 ASP B N 1
ATOM 5575 C CA . ASP B 1 282 ? -13.422 33.125 21.688 1 98.75 282 ASP B CA 1
ATOM 5576 C C . ASP B 1 282 ? -12.414 32.062 21.281 1 98.75 282 ASP B C 1
ATOM 5578 O O . ASP B 1 282 ? -12.469 31.531 20.156 1 98.75 282 ASP B O 1
ATOM 5582 N N . PHE B 1 283 ? -11.5 31.734 22.203 1 98.44 283 PHE B N 1
ATOM 5583 C CA . PHE B 1 283 ? -10.508 30.688 21.969 1 98.44 283 PHE B CA 1
ATOM 5584 C C . PHE B 1 283 ? -10.047 30.078 23.297 1 98.44 283 PHE B C 1
ATOM 5586 O O . PHE B 1 283 ? -10.281 30.656 24.359 1 98.44 283 PHE B O 1
ATOM 5593 N N . ASP B 1 284 ? -9.539 28.891 23.281 1 97.12 284 ASP B N 1
ATOM 5594 C CA . ASP B 1 284 ? -8.914 28.234 24.422 1 97.12 284 ASP B CA 1
ATOM 5595 C C . ASP B 1 284 ? -7.684 27.438 24 1 97.12 284 ASP B C 1
ATOM 5597 O O . ASP B 1 284 ? -7.086 27.719 22.953 1 97.12 284 ASP B O 1
ATOM 5601 N N . LYS B 1 285 ? -7.27 26.516 24.812 1 95.19 285 LYS B N 1
ATOM 5602 C CA . LYS B 1 285 ? -6.043 25.766 24.562 1 95.19 285 LYS B CA 1
ATOM 5603 C C . LYS B 1 285 ? -6.172 24.906 23.312 1 95.19 285 LYS B C 1
ATOM 5605 O O . LYS B 1 285 ? -5.164 24.5 22.719 1 95.19 285 LYS B O 1
ATOM 5610 N N . LYS B 1 286 ? -7.363 24.625 22.891 1 94.88 286 LYS B N 1
ATOM 5611 C CA . LYS B 1 286 ? -7.598 23.781 21.734 1 94.88 286 LYS B CA 1
ATOM 5612 C C . LYS B 1 286 ? -7.602 24.609 20.438 1 94.88 286 LYS B C 1
ATOM 5614 O O . LYS B 1 286 ? -7.5 24.062 19.344 1 94.88 286 LYS B O 1
ATOM 5619 N N . GLY B 1 287 ? -7.781 25.953 20.594 1 98.38 287 GLY B N 1
ATOM 5620 C CA . GLY B 1 287 ? -7.824 26.844 19.453 1 98.38 287 GLY B CA 1
ATOM 5621 C C . GLY B 1 287 ? -9.055 27.719 19.422 1 98.38 287 GLY B C 1
ATOM 5622 O O . GLY B 1 287 ? -9.656 27.984 20.453 1 98.38 287 GLY B O 1
ATOM 5623 N N . VAL B 1 288 ? -9.375 28.219 18.25 1 98.81 288 VAL B N 1
ATOM 5624 C CA . VAL B 1 288 ? -10.547 29.078 18.062 1 98.81 288 VAL B CA 1
ATOM 5625 C C . VAL B 1 288 ? -11.82 28.266 18.328 1 98.81 288 VAL B C 1
ATOM 5627 O O . VAL B 1 288 ? -11.977 27.156 17.797 1 98.81 288 VAL B O 1
ATOM 5630 N N . THR B 1 289 ? -12.703 28.766 19.188 1 98.75 289 THR B N 1
ATOM 5631 C CA . THR B 1 289 ? -13.953 28.062 19.484 1 98.75 289 THR B CA 1
ATOM 5632 C C . THR B 1 289 ? -14.93 28.203 18.312 1 98.75 289 THR B C 1
ATOM 5634 O O . THR B 1 289 ? -15.383 29.297 17.984 1 98.75 289 THR B O 1
ATOM 5637 N N . VAL B 1 290 ? -15.273 27.078 17.688 1 98.69 290 VAL B N 1
ATOM 5638 C CA . VAL B 1 290 ? -16.125 27.109 16.5 1 98.69 290 VAL B CA 1
ATOM 5639 C C . VAL B 1 290 ? -17.312 26.172 16.703 1 98.69 290 VAL B C 1
ATOM 5641 O O . VAL B 1 290 ? -17.266 25.25 17.516 1 98.69 290 VAL B O 1
ATOM 5644 N N . ASP B 1 291 ? -18.375 26.406 16.016 1 98.5 291 ASP B N 1
ATOM 5645 C CA . ASP B 1 291 ? -19.531 25.5 15.977 1 98.5 291 ASP B CA 1
ATOM 5646 C C . ASP B 1 291 ? -19.328 24.406 14.938 1 98.5 291 ASP B C 1
ATOM 5648 O O . ASP B 1 291 ? -18.234 24.234 14.406 1 98.5 291 ASP B O 1
ATOM 5652 N N . GLU B 1 292 ? -20.328 23.562 14.617 1 98.31 292 GLU B N 1
ATOM 5653 C CA . GLU B 1 292 ? -20.234 22.391 13.742 1 98.31 292 GLU B CA 1
ATOM 5654 C C . GLU B 1 292 ? -20.047 22.812 12.289 1 98.31 292 GLU B C 1
ATOM 5656 O O . GLU B 1 292 ? -19.75 21.984 11.43 1 98.31 292 GLU B O 1
ATOM 5661 N N . TYR B 1 293 ? -20.234 24.109 12 1 98.69 293 TYR B N 1
ATOM 5662 C CA . TYR B 1 293 ? -20.016 24.625 10.656 1 98.69 293 TYR B CA 1
ATOM 5663 C C . TYR B 1 293 ? -18.688 25.344 10.555 1 98.69 293 TYR B C 1
ATOM 5665 O O . TYR B 1 293 ? -18.406 26.016 9.555 1 98.69 293 TYR B O 1
ATOM 5673 N N . LEU B 1 294 ? -17.828 25.344 11.602 1 98.81 294 LEU B N 1
ATOM 5674 C CA . LEU B 1 294 ? -16.5 25.922 11.727 1 98.81 294 LEU B CA 1
ATOM 5675 C C . LEU B 1 294 ? -16.562 27.438 11.805 1 98.81 294 LEU B C 1
ATOM 5677 O O . LEU B 1 294 ? -15.617 28.125 11.445 1 98.81 294 LEU B O 1
ATOM 5681 N N . ARG B 1 295 ? -17.719 27.953 12.195 1 98.69 295 ARG B N 1
ATOM 5682 C CA . ARG B 1 295 ? -17.938 29.375 12.453 1 98.69 295 ARG B CA 1
ATOM 5683 C C . ARG B 1 295 ? -17.672 29.719 13.914 1 98.69 295 ARG B C 1
ATOM 5685 O O . ARG B 1 295 ? -18.078 28.969 14.812 1 98.69 295 ARG B O 1
ATOM 5692 N N . SER B 1 296 ? -16.938 30.859 14.125 1 98.75 296 SER B N 1
ATOM 5693 C CA . SER B 1 296 ? -16.734 31.312 15.5 1 98.75 296 SER B CA 1
ATOM 5694 C C . SER B 1 296 ? -18.047 31.438 16.25 1 98.75 296 SER B C 1
ATOM 5696 O O . SER B 1 296 ? -19.016 32 15.727 1 98.75 296 SER B O 1
ATOM 5698 N N . VAL B 1 297 ? -18.062 30.969 17.484 1 98.38 297 VAL B N 1
ATOM 5699 C CA . VAL B 1 297 ? -19.266 31 18.297 1 98.38 297 VAL B CA 1
ATOM 5700 C C . VAL B 1 297 ? -19.547 32.438 18.766 1 98.38 297 VAL B C 1
ATOM 5702 O O . VAL B 1 297 ? -20.703 32.812 18.969 1 98.38 297 VAL B O 1
ATOM 5705 N N . SER B 1 298 ? -18.547 33.25 18.844 1 98.69 298 SER B N 1
ATOM 5706 C CA . SER B 1 298 ? -18.688 34.562 19.453 1 98.69 298 SER B CA 1
ATOM 5707 C C . SER B 1 298 ? -18.625 35.688 18.422 1 98.69 298 SER B C 1
ATOM 5709 O O . SER B 1 298 ? -19 36.812 18.688 1 98.69 298 SER B O 1
ATOM 5711 N N . ASN B 1 299 ? -18.141 35.469 17.281 1 98.75 299 ASN B N 1
ATOM 5712 C CA . ASN B 1 299 ? -18.141 36.406 16.156 1 98.75 299 ASN B CA 1
ATOM 5713 C C . ASN B 1 299 ? -18.594 35.719 14.867 1 98.75 299 ASN B C 1
ATOM 5715 O O . ASN B 1 299 ? -17.797 35.094 14.172 1 98.75 299 ASN B O 1
ATOM 5719 N N . PRO B 1 300 ? -19.797 35.875 14.484 1 97.88 300 PRO B N 1
ATOM 5720 C CA . PRO B 1 300 ? -20.391 35.125 13.383 1 97.88 300 PRO B CA 1
ATOM 5721 C C . PRO B 1 300 ? -19.75 35.438 12.031 1 97.88 300 PRO B C 1
ATOM 5723 O O . PRO B 1 300 ? -20 34.75 11.047 1 97.88 300 PRO B O 1
ATOM 5726 N N . ASP B 1 301 ? -18.953 36.438 11.938 1 98.31 301 ASP B N 1
ATOM 5727 C CA . ASP B 1 301 ? -18.297 36.781 10.688 1 98.31 301 ASP B CA 1
ATOM 5728 C C . ASP B 1 301 ? -16.922 36.094 10.578 1 98.31 301 ASP B C 1
ATOM 5730 O O . ASP B 1 301 ? -16.234 36.25 9.57 1 98.31 301 ASP B O 1
ATOM 5734 N N . VAL B 1 302 ? -16.562 35.281 11.562 1 98.88 302 VAL B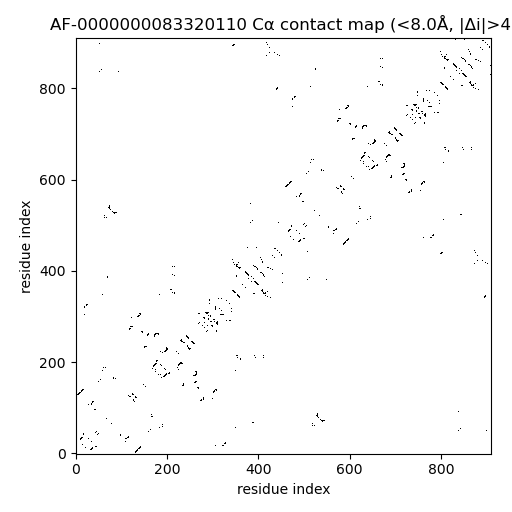 N 1
ATOM 5735 C CA . VAL B 1 302 ? -15.242 34.688 11.602 1 98.88 302 VAL B CA 1
ATOM 5736 C C . VAL B 1 302 ? -15.367 33.156 11.555 1 98.88 302 VAL B C 1
ATOM 5738 O O . VAL B 1 302 ? -16.219 32.594 12.234 1 98.88 302 VAL B O 1
ATOM 5741 N N . TYR B 1 303 ? -14.586 32.531 10.688 1 98.88 303 TYR B N 1
ATOM 5742 C CA . TYR B 1 303 ? -14.43 31.078 10.602 1 98.88 303 TYR B CA 1
ATOM 5743 C C . TYR B 1 303 ? -13 30.656 10.953 1 98.88 303 TYR B C 1
ATOM 5745 O O . TYR B 1 303 ? -12.086 31.484 10.945 1 98.88 303 TYR B O 1
ATOM 5753 N N . ALA B 1 304 ? -12.805 29.391 11.312 1 98.88 304 ALA B N 1
ATOM 5754 C CA . ALA B 1 304 ? -11.477 28.828 11.539 1 98.88 304 ALA B CA 1
ATOM 5755 C C . ALA B 1 304 ? -11.367 27.422 10.969 1 98.88 304 ALA B C 1
ATOM 5757 O O . ALA B 1 304 ? -12.344 26.672 10.977 1 98.88 304 ALA B O 1
ATOM 5758 N N . ALA B 1 305 ? -10.258 27.031 10.484 1 98.69 305 ALA B N 1
ATOM 5759 C CA . ALA B 1 305 ? -10 25.719 9.891 1 98.69 305 ALA B CA 1
ATOM 5760 C C . ALA B 1 305 ? -8.547 25.312 10.078 1 98.69 305 ALA B C 1
ATOM 5762 O O . ALA B 1 305 ? -7.66 26.172 10.203 1 98.69 305 ALA B O 1
ATOM 5763 N N . GLY B 1 306 ? -8.312 23.984 10.07 1 97.88 306 GLY B N 1
ATOM 5764 C CA . GLY B 1 306 ? -6.969 23.453 10.242 1 97.88 306 GLY B CA 1
ATOM 5765 C C . GLY B 1 306 ? -6.527 23.422 11.695 1 97.88 306 GLY B C 1
ATOM 5766 O O . GLY B 1 306 ? -7.359 23.344 12.602 1 97.88 306 GLY B O 1
ATOM 5767 N N . ASP B 1 307 ? -5.277 23.531 11.891 1 97.5 307 ASP B N 1
ATOM 5768 C CA . ASP B 1 307 ? -4.676 23.25 13.188 1 97.5 307 ASP B CA 1
ATOM 5769 C C . ASP B 1 307 ? -5.039 24.328 14.211 1 97.5 307 ASP B C 1
ATOM 5771 O O . ASP B 1 307 ? -4.887 24.125 15.414 1 97.5 307 ASP B O 1
ATOM 5775 N N . VAL B 1 308 ? -5.488 25.5 13.75 1 98.56 308 VAL B N 1
ATOM 5776 C CA . VAL B 1 308 ? -5.801 26.594 14.672 1 98.56 308 VAL B CA 1
ATOM 5777 C C . VAL B 1 308 ? -7.223 26.422 15.211 1 98.56 308 VAL B C 1
ATOM 5779 O O . VAL B 1 308 ? -7.59 27.031 16.219 1 98.56 308 VAL B O 1
ATOM 5782 N N . SER B 1 309 ? -8.016 25.625 14.492 1 98.19 309 SER B N 1
ATOM 5783 C CA . SER B 1 309 ? -9.422 25.484 14.852 1 98.19 309 SER B CA 1
ATOM 5784 C C . SER B 1 309 ? -9.594 24.531 16.047 1 98.19 309 SER B C 1
ATOM 5786 O O . SER B 1 309 ? -8.898 23.516 16.141 1 98.19 309 SER B O 1
ATOM 5788 N N . GLY B 1 310 ? -10.422 24.953 16.984 1 97.88 310 GLY B N 1
ATOM 5789 C CA . GLY B 1 310 ? -10.773 24.078 18.078 1 97.88 310 GLY B CA 1
ATOM 5790 C C . GLY B 1 310 ? -11.773 23 17.688 1 97.88 310 GLY B C 1
ATOM 5791 O O . GLY B 1 310 ? -12.586 22.578 18.516 1 97.88 310 GLY B O 1
ATOM 5792 N N . SER B 1 311 ? -11.828 22.562 16.375 1 96.88 311 SER B N 1
ATOM 5793 C CA . SER B 1 311 ? -12.695 21.5 15.867 1 96.88 311 SER B CA 1
ATOM 5794 C C . SER B 1 311 ? -12.25 20.141 16.359 1 96.88 311 SER B C 1
ATOM 5796 O O . SER B 1 311 ? -11.164 20 16.938 1 96.88 311 SER B O 1
ATOM 5798 N N . PRO B 1 312 ? -13.078 19.125 16.203 1 94.19 312 PRO B N 1
ATOM 5799 C CA . PRO B 1 312 ? -12.711 17.781 16.656 1 94.19 312 PRO B CA 1
ATOM 5800 C C . PRO B 1 312 ? -11.703 17.094 15.742 1 94.19 312 PRO B C 1
ATOM 5802 O O . PRO B 1 312 ? -11.219 16.016 16.062 1 94.19 312 PRO B O 1
ATOM 5805 N N . GLY B 1 313 ? -11.383 17.672 14.664 1 93.31 313 GLY B N 1
ATOM 5806 C CA . GLY B 1 313 ? -10.469 17.062 13.711 1 93.31 313 GLY B CA 1
ATOM 5807 C C . GLY B 1 313 ? -9.039 16.984 14.219 1 93.31 313 GLY B C 1
ATOM 5808 O O . GLY B 1 313 ? -8.586 17.875 14.938 1 93.31 313 GLY B O 1
ATOM 5809 N N . LEU B 1 314 ? -8.344 15.898 13.773 1 91.75 314 LEU B N 1
ATOM 5810 C CA . LEU B 1 314 ? -6.918 15.758 14.062 1 91.75 314 LEU B CA 1
ATOM 5811 C C . LEU B 1 314 ? -6.105 16.797 13.297 1 91.75 314 LEU B C 1
ATOM 5813 O O . LEU B 1 314 ? -6.562 17.312 12.273 1 91.75 314 LEU B O 1
ATOM 5817 N N . SER B 1 315 ? -4.957 17.172 13.828 1 92.94 315 SER B N 1
ATOM 5818 C CA . SER B 1 315 ? -4.059 18.094 13.141 1 92.94 315 SER B CA 1
ATOM 5819 C C . SER B 1 315 ? -3.35 17.422 11.977 1 92.94 315 SER B C 1
ATOM 5821 O O . SER B 1 315 ? -2.164 17.094 12.07 1 92.94 315 SER B O 1
ATOM 5823 N N . LEU B 1 316 ? -4.047 17.203 10.883 1 95.19 316 LEU B N 1
ATOM 5824 C CA . LEU B 1 316 ? -3.58 16.516 9.688 1 95.19 316 LEU B CA 1
ATOM 5825 C C . LEU B 1 316 ? -3.961 17.281 8.43 1 95.19 316 LEU B C 1
ATOM 5827 O O . LEU B 1 316 ? -5.027 17.906 8.375 1 95.19 316 LEU B O 1
ATOM 5831 N N . THR B 1 317 ? -3.133 17.172 7.426 1 94.75 317 THR B N 1
ATOM 5832 C CA . THR B 1 317 ? -3.365 17.875 6.16 1 94.75 317 THR B CA 1
ATOM 5833 C C . THR B 1 317 ? -4.711 17.469 5.562 1 94.75 317 THR B C 1
ATOM 5835 O O . THR B 1 317 ? -5.473 18.312 5.102 1 94.75 317 THR B O 1
ATOM 5838 N N . PRO B 1 318 ? -5.066 16.156 5.609 1 95.5 318 PRO B N 1
ATOM 5839 C CA . PRO B 1 318 ? -6.379 15.797 5.062 1 95.5 318 PRO B CA 1
ATOM 5840 C C . PRO B 1 318 ? -7.531 16.469 5.812 1 95.5 318 PRO B C 1
ATOM 5842 O O . PRO B 1 318 ? -8.562 16.781 5.211 1 95.5 318 PRO B O 1
ATOM 5845 N N . ILE B 1 319 ? -7.391 16.719 7.074 1 96.94 319 ILE B N 1
ATOM 5846 C CA . ILE B 1 319 ? -8.422 17.375 7.871 1 96.94 319 ILE B CA 1
ATOM 5847 C C . ILE B 1 319 ? -8.484 18.859 7.52 1 96.94 319 ILE B C 1
ATOM 5849 O O . ILE B 1 319 ? -9.578 19.422 7.406 1 96.94 319 ILE B O 1
ATOM 5853 N N . ALA B 1 320 ? -7.297 19.422 7.367 1 97.31 320 ALA B N 1
ATOM 5854 C CA . ALA B 1 320 ? -7.285 20.797 6.906 1 97.31 320 ALA B CA 1
ATOM 5855 C C . ALA B 1 320 ? -8.039 20.953 5.586 1 97.31 320 ALA B C 1
ATOM 5857 O O . ALA B 1 320 ? -8.805 21.891 5.402 1 97.31 320 ALA B O 1
ATOM 5858 N N . GLY B 1 321 ? -7.84 20 4.664 1 96.44 321 GLY B N 1
ATOM 5859 C CA . GLY B 1 321 ? -8.57 20 3.404 1 96.44 321 GLY B CA 1
ATOM 5860 C C . GLY B 1 321 ? -10.062 19.797 3.578 1 96.44 321 GLY B C 1
ATOM 5861 O O . GLY B 1 321 ? -10.867 20.516 2.969 1 96.44 321 GLY B O 1
ATOM 5862 N N . LEU B 1 322 ? -10.406 18.859 4.391 1 97.25 322 LEU B N 1
ATOM 5863 C CA . LEU B 1 322 ? -11.805 18.562 4.688 1 97.25 322 LEU B CA 1
ATOM 5864 C C . LEU B 1 322 ? -12.508 19.797 5.25 1 97.25 322 LEU B C 1
ATOM 5866 O O . LEU B 1 322 ? -13.602 20.156 4.801 1 97.25 322 LEU B O 1
ATOM 5870 N N . GLU B 1 323 ? -11.875 20.469 6.195 1 98.5 323 GLU B N 1
ATOM 5871 C CA . GLU B 1 323 ? -12.461 21.641 6.855 1 98.5 323 GLU B CA 1
ATOM 5872 C C . GLU B 1 323 ? -12.508 22.828 5.914 1 98.5 323 GLU B C 1
ATOM 5874 O O . GLU B 1 323 ? -13.438 23.641 5.973 1 98.5 323 GLU B O 1
ATOM 5879 N N . SER B 1 324 ? -11.5 22.953 5.066 1 98.25 324 SER B N 1
ATOM 5880 C CA . SER B 1 324 ? -11.508 24.062 4.109 1 98.25 324 SER B CA 1
ATOM 5881 C C . SER B 1 324 ? -12.695 23.969 3.162 1 98.25 324 SER B C 1
ATOM 5883 O O . SER B 1 324 ? -13.305 24.984 2.824 1 98.25 324 SER B O 1
ATOM 5885 N N . ARG B 1 325 ? -13.016 22.75 2.725 1 97.38 325 ARG B N 1
ATOM 5886 C CA . ARG B 1 325 ? -14.164 22.562 1.848 1 97.38 325 ARG B CA 1
ATOM 5887 C C . ARG B 1 325 ? -15.461 22.938 2.561 1 97.38 325 ARG B C 1
ATOM 5889 O O . ARG B 1 325 ? -16.344 23.578 1.973 1 97.38 325 ARG B O 1
ATOM 5896 N N . ALA B 1 326 ? -15.547 22.547 3.803 1 98.5 326 ALA B N 1
ATOM 5897 C CA . ALA B 1 326 ? -16.734 22.859 4.586 1 98.5 326 ALA B CA 1
ATOM 5898 C C . ALA B 1 326 ? -16.859 24.375 4.793 1 98.5 326 ALA B C 1
ATOM 5900 O O . ALA B 1 326 ? -17.938 24.938 4.613 1 98.5 326 ALA B O 1
ATOM 5901 N N . VAL B 1 327 ? -15.75 25.031 5.145 1 98.81 327 VAL B N 1
ATOM 5902 C CA . VAL B 1 327 ? -15.758 26.469 5.375 1 98.81 327 VAL B CA 1
ATOM 5903 C C . VAL B 1 327 ? -16.156 27.203 4.09 1 98.81 327 VAL B C 1
ATOM 5905 O O . VAL B 1 327 ? -17 28.109 4.113 1 98.81 327 VAL B O 1
ATOM 5908 N N . ALA B 1 328 ? -15.539 26.812 2.951 1 98.69 328 ALA B N 1
ATOM 5909 C CA . ALA B 1 328 ? -15.875 27.438 1.677 1 98.69 328 ALA B CA 1
ATOM 5910 C C . ALA B 1 328 ? -17.375 27.297 1.38 1 98.69 328 ALA B C 1
ATOM 5912 O O . ALA B 1 328 ? -18.016 28.266 0.996 1 98.69 328 ALA B O 1
ATOM 5913 N N . ALA B 1 329 ? -17.859 26.125 1.584 1 98.5 329 ALA B N 1
ATOM 5914 C CA . ALA B 1 329 ? -19.281 25.891 1.354 1 98.5 329 ALA B CA 1
ATOM 5915 C C . ALA B 1 329 ? -20.141 26.797 2.246 1 98.5 329 ALA B C 1
ATOM 5917 O O . ALA B 1 329 ? -21.109 27.406 1.782 1 98.5 329 ALA B O 1
ATOM 5918 N N . ASN B 1 330 ? -19.828 26.922 3.494 1 98.62 330 ASN B N 1
ATOM 5919 C CA . ASN B 1 330 ? -20.609 27.656 4.473 1 98.62 330 ASN B CA 1
ATOM 5920 C C . ASN B 1 330 ? -20.5 29.172 4.25 1 98.62 330 ASN B C 1
ATOM 5922 O O . ASN B 1 330 ? -21.422 29.922 4.586 1 98.62 330 ASN B O 1
ATOM 5926 N N . LEU B 1 331 ? -19.344 29.609 3.732 1 98.5 331 LEU B N 1
ATOM 5927 C CA . LEU B 1 331 ? -19.188 31 3.367 1 98.5 331 LEU B CA 1
ATOM 5928 C C . LEU B 1 331 ? -20.094 31.375 2.199 1 98.5 331 LEU B C 1
ATOM 5930 O O . LEU B 1 331 ? -20.656 32.469 2.162 1 98.5 331 LEU B O 1
ATOM 5934 N N . LEU B 1 332 ? -20.25 30.484 1.307 1 97 332 LEU B N 1
ATOM 5935 C CA . LEU B 1 332 ? -21.031 30.734 0.101 1 97 332 LEU B CA 1
ATOM 5936 C C . LEU B 1 332 ? -22.516 30.5 0.359 1 97 332 LEU B C 1
ATOM 5938 O O . LEU B 1 332 ? -23.359 31.188 -0.226 1 97 332 LEU B O 1
ATOM 5942 N N . LYS B 1 333 ? -22.875 29.5 1.088 1 96.06 333 LYS B N 1
ATOM 5943 C CA . LYS B 1 333 ? -24.234 29.203 1.541 1 96.06 333 LYS B CA 1
ATOM 5944 C C . LYS B 1 333 ? -24.25 28.828 3.02 1 96.06 333 LYS B C 1
ATOM 5946 O O . LYS B 1 333 ? -23.922 27.688 3.377 1 96.06 333 LYS B O 1
ATOM 5951 N N . THR B 1 334 ? -24.734 29.672 3.826 1 95.19 334 THR B N 1
ATOM 5952 C CA . THR B 1 334 ? -24.672 29.578 5.281 1 95.19 334 THR B CA 1
ATOM 5953 C C . THR B 1 334 ? -25.203 28.219 5.754 1 95.19 334 THR B C 1
ATOM 5955 O O . THR B 1 334 ? -26.266 27.781 5.316 1 95.19 334 THR B O 1
ATOM 5958 N N . ASP B 1 335 ? -24.422 27.594 6.633 1 96.44 335 ASP B N 1
ATOM 5959 C CA . ASP B 1 335 ? -24.781 26.375 7.352 1 96.44 335 ASP B CA 1
ATOM 5960 C C . ASP B 1 335 ? -25.125 25.25 6.383 1 96.44 335 ASP B C 1
ATOM 5962 O O . ASP B 1 335 ? -26.125 24.547 6.578 1 96.44 335 ASP B O 1
ATOM 5966 N N . SER B 1 336 ? -24.281 25.047 5.344 1 97.12 336 SER B N 1
ATOM 5967 C CA . SER B 1 336 ? -24.609 24.109 4.285 1 97.12 336 SER B CA 1
ATOM 5968 C C . SER B 1 336 ? -23.781 22.828 4.395 1 97.12 336 SER B C 1
ATOM 5970 O O . SER B 1 336 ? -24.094 21.828 3.766 1 97.12 336 SER B O 1
ATOM 5972 N N . SER B 1 337 ? -22.719 22.906 5.191 1 98.06 337 SER B N 1
ATOM 5973 C CA . SER B 1 337 ? -21.828 21.75 5.199 1 98.06 337 SER B CA 1
ATOM 5974 C C . SER B 1 337 ? -21.188 21.547 6.57 1 98.06 337 SER B C 1
ATOM 5976 O O . SER B 1 337 ? -20.688 22.5 7.168 1 98.06 337 SER B O 1
ATOM 5978 N N . LYS B 1 338 ? -21.234 20.359 7.105 1 98.19 338 LYS B N 1
ATOM 5979 C CA . LYS B 1 338 ? -20.531 19.906 8.305 1 98.19 338 LYS B CA 1
ATOM 5980 C C . LYS B 1 338 ? -19.422 18.922 7.945 1 98.19 338 LYS B C 1
ATOM 5982 O O . LYS B 1 338 ? -19.641 17.969 7.199 1 98.19 338 LYS B O 1
ATOM 5987 N N . PRO B 1 339 ? -18.188 19.156 8.391 1 97.81 339 PRO B N 1
ATOM 5988 C CA . PRO B 1 339 ? -17.141 18.172 8.125 1 97.81 339 PRO B CA 1
ATOM 5989 C C . PRO B 1 339 ? -17.438 16.812 8.781 1 97.81 339 PRO B C 1
ATOM 5991 O O . PRO B 1 339 ? -17.906 16.766 9.914 1 97.81 339 PRO B O 1
ATOM 5994 N N . ASP B 1 340 ? -17.219 15.773 8.031 1 96.88 340 ASP B N 1
ATOM 5995 C CA . ASP B 1 340 ? -17.344 14.406 8.539 1 96.88 340 ASP B CA 1
ATOM 5996 C C . ASP B 1 340 ? -15.969 13.828 8.875 1 96.88 340 ASP B C 1
ATOM 5998 O O . ASP B 1 340 ? -15.227 13.414 7.984 1 96.88 340 ASP B O 1
ATOM 6002 N N . TYR B 1 341 ? -15.648 13.742 10.156 1 96.62 341 TYR B N 1
ATOM 6003 C CA . TYR B 1 341 ? -14.32 13.352 10.617 1 96.62 341 TYR B CA 1
ATOM 6004 C C . TYR B 1 341 ? -14.227 11.836 10.797 1 96.62 341 TYR B C 1
ATOM 6006 O O . TYR B 1 341 ? -13.242 11.328 11.328 1 96.62 341 TYR B O 1
ATOM 6014 N N . THR B 1 342 ? -15.258 11.117 10.359 1 95.12 342 THR B N 1
ATOM 6015 C CA . THR B 1 342 ? -15.328 9.672 10.578 1 95.12 342 THR B CA 1
ATOM 6016 C C . THR B 1 342 ? -14.156 8.969 9.891 1 95.12 342 THR B C 1
ATOM 6018 O O . THR B 1 342 ? -13.852 9.258 8.734 1 95.12 342 THR B O 1
ATOM 6021 N N . ALA B 1 343 ? -13.453 8.047 10.656 1 96.44 343 ALA B N 1
ATOM 6022 C CA . ALA B 1 343 ? -12.445 7.129 10.133 1 96.44 343 ALA B CA 1
ATOM 6023 C C . ALA B 1 343 ? -11.25 7.891 9.57 1 96.44 343 ALA B C 1
ATOM 6025 O O . ALA B 1 343 ? -10.891 7.723 8.406 1 96.44 343 ALA B O 1
ATOM 6026 N N . THR B 1 344 ? -10.531 8.625 10.359 1 97 344 THR B N 1
ATOM 6027 C CA . THR B 1 344 ? -9.32 9.344 10.008 1 97 344 THR B CA 1
ATOM 6028 C C . THR B 1 344 ? -8.078 8.594 10.484 1 97 344 THR B C 1
ATOM 6030 O O . THR B 1 344 ? -7.852 8.469 11.688 1 97 344 THR B O 1
ATOM 6033 N N . PRO B 1 345 ? -7.297 8.125 9.531 1 97.94 345 PRO B N 1
ATOM 6034 C CA . PRO B 1 345 ? -6.082 7.426 9.969 1 97.94 345 PRO B CA 1
ATOM 6035 C C . PRO B 1 345 ? -4.953 8.383 10.344 1 97.94 345 PRO B C 1
ATOM 6037 O O . PRO B 1 345 ? -4.949 9.539 9.906 1 97.94 345 PRO B O 1
ATOM 6040 N N . SER B 1 346 ? -4.094 7.926 11.164 1 96.81 346 SER B N 1
ATOM 6041 C CA . SER B 1 346 ? -2.861 8.609 11.539 1 96.81 346 SER B CA 1
ATOM 6042 C C . SER B 1 346 ? -1.652 7.695 11.391 1 96.81 346 SER B C 1
ATOM 6044 O O . SER B 1 346 ? -1.731 6.504 11.688 1 96.81 346 SER B O 1
ATOM 6046 N N . ILE B 1 347 ? -0.529 8.281 10.906 1 98.12 347 ILE B N 1
ATOM 6047 C CA . ILE B 1 347 ? 0.643 7.457 10.633 1 98.12 347 ILE B CA 1
ATOM 6048 C C . ILE B 1 347 ? 1.896 8.148 11.164 1 98.12 347 ILE B C 1
ATOM 6050 O O . ILE B 1 347 ? 2.109 9.336 10.914 1 98.12 347 ILE B O 1
ATOM 6054 N N . ALA B 1 348 ? 2.678 7.48 11.984 1 98.25 348 ALA B N 1
ATOM 6055 C CA . ALA B 1 348 ? 4.055 7.875 12.266 1 98.25 348 ALA B CA 1
ATOM 6056 C C . ALA B 1 348 ? 5.02 7.266 11.25 1 98.25 348 ALA B C 1
ATOM 6058 O O . ALA B 1 348 ? 5.184 6.043 11.195 1 98.25 348 ALA B O 1
ATOM 6059 N N . PHE B 1 349 ? 5.703 8.07 10.5 1 98.12 349 PHE B N 1
ATOM 6060 C CA . PHE B 1 349 ? 6.48 7.625 9.344 1 98.12 349 PHE B CA 1
ATOM 6061 C C . PHE B 1 349 ? 7.902 7.27 9.758 1 98.12 349 PHE B C 1
ATOM 6063 O O . PHE B 1 349 ? 8.867 7.789 9.195 1 98.12 349 PHE B O 1
ATOM 6070 N N . THR B 1 350 ? 8.023 6.434 10.719 1 97.94 350 THR B N 1
ATOM 6071 C CA . THR B 1 350 ? 9.242 5.68 10.969 1 97.94 350 THR B CA 1
ATOM 6072 C C . THR B 1 350 ? 9.312 4.449 10.07 1 97.94 350 THR B C 1
ATOM 6074 O O . THR B 1 350 ? 8.438 4.234 9.227 1 97.94 350 THR B O 1
ATOM 6077 N N . TYR B 1 351 ? 10.438 3.668 10.211 1 96.38 351 TYR B N 1
ATOM 6078 C CA . TYR B 1 351 ? 10.477 2.354 9.586 1 96.38 351 TYR B CA 1
ATOM 6079 C C . TYR B 1 351 ? 10.922 1.286 10.578 1 96.38 351 TYR B C 1
ATOM 6081 O O . TYR B 1 351 ? 12.07 1.294 11.031 1 96.38 351 TYR B O 1
ATOM 6089 N N . PRO B 1 352 ? 10 0.379 10.953 1 97.44 352 PRO B N 1
ATOM 6090 C CA . PRO B 1 352 ? 8.633 0.259 10.43 1 97.44 352 PRO B CA 1
ATOM 6091 C C . PRO B 1 352 ? 7.746 1.435 10.82 1 97.44 352 PRO B C 1
ATOM 6093 O O . PRO B 1 352 ? 8.055 2.16 11.766 1 97.44 352 PRO B O 1
ATOM 6096 N N . MET B 1 353 ? 6.664 1.602 10 1 98.38 353 MET B N 1
ATOM 6097 C CA . MET B 1 353 ? 5.688 2.648 10.273 1 98.38 353 MET B CA 1
ATOM 6098 C C . MET B 1 353 ? 4.676 2.189 11.32 1 98.38 353 MET B C 1
ATOM 6100 O O . MET B 1 353 ? 4.422 0.991 11.453 1 98.38 353 MET B O 1
ATOM 6104 N N . LEU B 1 354 ? 4.203 3.092 12.047 1 98.75 354 LEU B N 1
ATOM 6105 C CA . LEU B 1 354 ? 3.119 2.857 12.992 1 98.75 354 LEU B CA 1
ATOM 6106 C C . LEU B 1 354 ? 1.87 3.635 12.594 1 98.75 354 LEU B C 1
ATOM 6108 O O . LEU B 1 354 ? 1.905 4.863 12.484 1 98.75 354 LEU B O 1
ATOM 6112 N N . ALA B 1 355 ? 0.762 2.902 12.312 1 98.69 355 ALA B N 1
ATOM 6113 C CA . ALA B 1 355 ? -0.475 3.531 11.859 1 98.69 355 ALA B CA 1
ATOM 6114 C C . ALA B 1 355 ? -1.653 3.125 12.742 1 98.69 355 ALA B C 1
ATOM 6116 O O . ALA B 1 355 ? -1.653 2.037 13.328 1 98.69 355 ALA B O 1
ATOM 6117 N N . SER B 1 356 ? -2.631 3.996 12.852 1 98.5 356 SER B N 1
ATOM 6118 C CA . SER B 1 356 ? -3.836 3.686 13.609 1 98.5 356 SER B CA 1
ATOM 6119 C C . SER B 1 356 ? -5.066 4.328 12.984 1 98.5 356 SER B C 1
ATOM 6121 O O . SER B 1 356 ? -4.949 5.281 12.211 1 98.5 356 SER B O 1
ATOM 6123 N N . ILE B 1 357 ? -6.168 3.781 13.258 1 98.5 357 ILE B N 1
ATOM 6124 C CA . ILE B 1 357 ? -7.473 4.324 12.891 1 98.5 357 ILE B CA 1
ATOM 6125 C C . ILE B 1 357 ? -8.531 3.83 13.875 1 98.5 357 ILE B C 1
ATOM 6127 O O . ILE B 1 357 ? -8.477 2.688 14.328 1 98.5 357 ILE B O 1
ATOM 6131 N N . GLY B 1 358 ? -9.469 4.73 14.227 1 97.88 358 GLY B N 1
ATOM 6132 C CA . GLY B 1 358 ? -10.523 4.34 15.141 1 97.88 358 GLY B CA 1
ATOM 6133 C C . GLY B 1 358 ? -10.062 4.25 16.578 1 97.88 358 GLY B C 1
ATOM 6134 O O . GLY B 1 358 ? -9.234 5.047 17.031 1 97.88 358 GLY B O 1
ATOM 6135 N N . MET B 1 359 ? -10.617 3.326 17.312 1 97.69 359 MET B N 1
ATOM 6136 C CA . MET B 1 359 ? -10.414 3.244 18.766 1 97.69 359 MET B CA 1
ATOM 6137 C C . MET B 1 359 ? -9.172 2.422 19.078 1 97.69 359 MET B C 1
ATOM 6139 O O . MET B 1 359 ? -8.844 1.471 18.375 1 97.69 359 MET B O 1
ATOM 6143 N N . SER B 1 360 ? -8.516 2.809 20.125 1 97.31 360 SER B N 1
ATOM 6144 C CA . SER B 1 360 ? -7.578 1.907 20.781 1 97.31 360 SER B CA 1
ATOM 6145 C C . SER B 1 360 ? -8.312 0.824 21.562 1 97.31 360 SER B C 1
ATOM 6147 O O . SER B 1 360 ? -9.539 0.89 21.734 1 97.31 360 SER B O 1
ATOM 6149 N N . GLU B 1 361 ? -7.516 -0.17 21.969 1 97.94 361 GLU B N 1
ATOM 6150 C CA . GLU B 1 361 ? -8.141 -1.208 22.781 1 97.94 361 GLU B CA 1
ATOM 6151 C C . GLU B 1 361 ? -8.758 -0.617 24.047 1 97.94 361 GLU B C 1
ATOM 6153 O O . GLU B 1 361 ? -9.891 -0.955 24.406 1 97.94 361 GLU B O 1
ATOM 6158 N N . ALA B 1 362 ? -8.062 0.279 24.734 1 97.38 362 ALA B N 1
ATOM 6159 C CA . ALA B 1 362 ? -8.547 0.902 25.969 1 97.38 362 ALA B CA 1
ATOM 6160 C C . ALA B 1 362 ? -9.828 1.689 25.719 1 97.38 362 ALA B C 1
ATOM 6162 O O . ALA B 1 362 ? -10.773 1.612 26.5 1 97.38 362 ALA B O 1
ATOM 6163 N N . GLN B 1 363 ? -9.914 2.447 24.641 1 97.25 363 GLN B N 1
ATOM 6164 C CA . GLN B 1 363 ? -11.102 3.219 24.297 1 97.25 363 GLN B CA 1
ATOM 6165 C C . GLN B 1 363 ? -12.289 2.301 24.016 1 97.25 363 GLN B C 1
ATOM 6167 O O . GLN B 1 363 ? -13.414 2.592 24.438 1 97.25 363 GLN B O 1
ATOM 6172 N N . ALA B 1 364 ? -12.023 1.229 23.281 1 97.75 364 ALA B N 1
ATOM 6173 C CA . ALA B 1 364 ? -13.078 0.279 22.953 1 97.75 364 ALA B CA 1
ATOM 6174 C C . ALA B 1 364 ? -13.633 -0.384 24.203 1 97.75 364 ALA B C 1
ATOM 6176 O O . ALA B 1 364 ? -14.844 -0.555 24.344 1 97.75 364 ALA B O 1
ATOM 6177 N N . GLN B 1 365 ? -12.742 -0.749 25.109 1 97.44 365 GLN B N 1
ATOM 6178 C CA . GLN B 1 365 ? -13.164 -1.328 26.375 1 97.44 365 GLN B CA 1
ATOM 6179 C C . GLN B 1 365 ? -14.008 -0.344 27.188 1 97.44 365 GLN B C 1
ATOM 6181 O O . GLN B 1 365 ? -15.039 -0.72 27.75 1 97.44 365 GLN B O 1
ATOM 6186 N N . ALA B 1 366 ? -13.641 0.889 27.203 1 97.62 366 ALA B N 1
ATOM 6187 C CA . ALA B 1 366 ? -14.32 1.934 27.969 1 97.62 366 ALA B CA 1
ATOM 6188 C C . ALA B 1 366 ? -15.688 2.244 27.359 1 97.62 366 ALA B C 1
ATOM 6190 O O . ALA B 1 366 ? -16.562 2.775 28.047 1 97.62 366 ALA B O 1
ATOM 6191 N N . SER B 1 367 ? -15.875 1.926 26.125 1 96.5 367 SER B N 1
ATOM 6192 C CA . SER B 1 367 ? -17.141 2.211 25.438 1 96.5 367 SER B CA 1
ATOM 6193 C C . SER B 1 367 ? -18.25 1.295 25.922 1 96.5 367 SER B C 1
ATOM 6195 O O . SER B 1 367 ? -19.438 1.559 25.672 1 96.5 367 SER B O 1
ATOM 6197 N N . GLY B 1 368 ? -17.953 0.199 26.562 1 96.38 368 GLY B N 1
ATOM 6198 C CA . GLY B 1 368 ? -18.953 -0.734 27.078 1 96.38 368 GLY B CA 1
ATOM 6199 C C . GLY B 1 368 ? -19.328 -1.808 26.078 1 96.38 368 GLY B C 1
ATOM 6200 O O . GLY B 1 368 ? -20.125 -2.693 26.391 1 96.38 368 GLY B O 1
ATOM 6201 N N . LYS B 1 369 ? -18.75 -1.777 24.953 1 96.12 369 LYS B N 1
ATOM 6202 C CA . LYS B 1 369 ? -19.047 -2.791 23.938 1 96.12 369 LYS B CA 1
ATOM 6203 C C . LYS B 1 369 ? -18.344 -4.105 24.266 1 96.12 369 LYS B C 1
ATOM 6205 O O . LYS B 1 369 ? -17.297 -4.109 24.906 1 96.12 369 LYS B O 1
ATOM 6210 N N . GLU B 1 370 ? -19 -5.227 23.844 1 97.75 370 GLU B N 1
ATOM 6211 C CA . GLU B 1 370 ? -18.266 -6.492 23.828 1 97.75 370 GLU B CA 1
ATOM 6212 C C . GLU B 1 370 ? -17.328 -6.578 22.625 1 97.75 370 GLU B C 1
ATOM 6214 O O . GLU B 1 370 ? -17.766 -6.574 21.484 1 97.75 370 GLU B O 1
ATOM 6219 N N . ILE B 1 371 ? -16.047 -6.672 22.906 1 98.25 371 ILE B N 1
ATOM 6220 C CA . ILE B 1 371 ? -15.094 -6.5 21.812 1 98.25 371 ILE B CA 1
ATOM 6221 C C . ILE B 1 371 ? -14.273 -7.773 21.641 1 98.25 371 ILE B C 1
ATOM 6223 O O . ILE B 1 371 ? -14.117 -8.555 22.578 1 98.25 371 ILE B O 1
ATOM 6227 N N . LYS B 1 372 ? -13.852 -8.062 20.438 1 98.31 372 LYS B N 1
ATOM 6228 C CA . LYS B 1 372 ? -12.805 -9.008 20.062 1 98.31 372 LYS B CA 1
ATOM 6229 C C . LYS B 1 372 ? -11.531 -8.289 19.625 1 98.31 372 LYS B C 1
ATOM 6231 O O . LYS B 1 372 ? -11.57 -7.414 18.766 1 98.31 372 LYS B O 1
ATOM 6236 N N . VAL B 1 373 ? -10.43 -8.578 20.359 1 98.5 373 VAL B N 1
ATOM 6237 C CA . VAL B 1 373 ? -9.141 -7.977 20.031 1 98.5 373 VAL B CA 1
ATOM 6238 C C . VAL B 1 373 ? -8.25 -9.008 19.344 1 98.5 373 VAL B C 1
ATOM 6240 O O . VAL B 1 373 ? -7.953 -10.062 19.906 1 98.5 373 VAL B O 1
ATOM 6243 N N . ASN B 1 374 ? -7.859 -8.789 18.062 1 98.56 374 ASN B N 1
ATOM 6244 C CA . ASN B 1 374 ? -6.871 -9.586 17.344 1 98.56 374 ASN B CA 1
ATOM 6245 C C . ASN B 1 374 ? -5.492 -8.93 17.391 1 98.56 374 ASN B C 1
ATOM 6247 O O . ASN B 1 374 ? -5.195 -8.047 16.594 1 98.56 374 ASN B O 1
ATOM 6251 N N . LEU B 1 375 ? -4.664 -9.312 18.344 1 98.44 375 LEU B N 1
ATOM 6252 C CA . LEU B 1 375 ? -3.271 -8.883 18.375 1 98.44 375 LEU B CA 1
ATOM 6253 C C . LEU B 1 375 ? -2.365 -9.93 17.734 1 98.44 375 LEU B C 1
ATOM 6255 O O . LEU B 1 375 ? -2.234 -11.039 18.25 1 98.44 375 LEU B O 1
ATOM 6259 N N . LEU B 1 376 ? -1.747 -9.594 16.672 1 98.19 376 LEU B N 1
ATOM 6260 C CA . LEU B 1 376 ? -0.992 -10.562 15.891 1 98.19 376 LEU B CA 1
ATOM 6261 C C . LEU B 1 376 ? 0.441 -10.094 15.672 1 98.19 376 LEU B C 1
ATOM 6263 O O . LEU B 1 376 ? 0.676 -8.906 15.422 1 98.19 376 LEU B O 1
ATOM 6267 N N . ASP B 1 377 ? 1.391 -10.922 15.891 1 98.06 377 ASP B N 1
ATOM 6268 C CA . ASP B 1 377 ? 2.748 -10.758 15.383 1 98.06 377 ASP B CA 1
ATOM 6269 C C . ASP B 1 377 ? 2.928 -11.492 14.055 1 98.06 377 ASP B C 1
ATOM 6271 O O . ASP B 1 377 ? 2.977 -12.719 14.023 1 98.06 377 ASP B O 1
ATOM 6275 N N . MET B 1 378 ? 3.035 -10.75 12.992 1 97.75 378 MET B N 1
ATOM 6276 C CA . MET B 1 378 ? 3.033 -11.289 11.641 1 97.75 378 MET B CA 1
ATOM 6277 C C . MET B 1 378 ? 4.457 -11.422 11.102 1 97.75 378 MET B C 1
ATOM 6279 O O . MET B 1 378 ? 4.656 -11.711 9.922 1 97.75 378 MET B O 1
ATOM 6283 N N . SER B 1 379 ? 5.477 -11.281 11.938 1 97.25 379 SER B N 1
ATOM 6284 C CA . SER B 1 379 ? 6.867 -11.188 11.508 1 97.25 379 SER B CA 1
ATOM 6285 C C . SER B 1 379 ? 7.301 -12.445 10.758 1 97.25 379 SER B C 1
ATOM 6287 O O . SER B 1 379 ? 8.141 -12.375 9.859 1 97.25 379 SER B O 1
ATOM 6289 N N . ASP B 1 380 ? 6.703 -13.539 11.086 1 96.31 380 ASP B N 1
ATOM 6290 C CA . ASP B 1 380 ? 7.148 -14.805 10.5 1 96.31 380 ASP B CA 1
ATOM 6291 C C . ASP B 1 380 ? 6.238 -15.227 9.352 1 96.31 380 ASP B C 1
ATOM 6293 O O . ASP B 1 380 ? 6.406 -16.297 8.781 1 96.31 380 ASP B O 1
ATOM 6297 N N . TRP B 1 381 ? 5.211 -14.414 9.07 1 96.44 381 TRP B N 1
ATOM 6298 C CA . TRP B 1 381 ? 4.406 -14.68 7.887 1 96.44 381 TRP B CA 1
ATOM 6299 C C . TRP B 1 381 ? 5.223 -14.469 6.617 1 96.44 381 TRP B C 1
ATOM 6301 O O . TRP B 1 381 ? 6.09 -13.586 6.566 1 96.44 381 TRP B O 1
ATOM 6311 N N . TYR B 1 382 ? 4.965 -15.258 5.57 1 95.69 382 TYR B N 1
ATOM 6312 C CA . TYR B 1 382 ? 5.723 -15.219 4.328 1 95.69 382 TYR B CA 1
ATOM 6313 C C . TYR B 1 382 ? 5.871 -13.781 3.824 1 95.69 382 TYR B C 1
ATOM 6315 O O . TYR B 1 382 ? 6.973 -13.359 3.469 1 95.69 382 TYR B O 1
ATOM 6323 N N . THR B 1 383 ? 4.766 -12.984 3.832 1 96 383 THR B N 1
ATOM 6324 C CA . THR B 1 383 ? 4.68 -11.641 3.275 1 96 383 THR B CA 1
ATOM 6325 C C . THR B 1 383 ? 5.758 -10.734 3.873 1 96 383 THR B C 1
ATOM 6327 O O . THR B 1 383 ? 6.355 -9.93 3.166 1 96 383 THR B O 1
ATOM 6330 N N . TYR B 1 384 ? 6.008 -10.859 5.09 1 96.31 384 TYR B N 1
ATOM 6331 C CA . TYR B 1 384 ? 6.91 -9.953 5.789 1 96.31 384 TYR B CA 1
ATOM 6332 C C . TYR B 1 384 ? 8.281 -10.578 5.973 1 96.31 384 TYR B C 1
ATOM 6334 O O . TYR B 1 384 ? 9.305 -9.891 5.887 1 96.31 384 TYR B O 1
ATOM 6342 N N . LYS B 1 385 ? 8.312 -11.867 6.086 1 95.56 385 LYS B N 1
ATOM 6343 C CA . LYS B 1 385 ? 9.57 -12.594 6.227 1 95.56 385 LYS B CA 1
ATOM 6344 C C . LYS B 1 385 ? 10.438 -12.445 4.98 1 95.56 385 LYS B C 1
ATOM 6346 O O . LYS B 1 385 ? 11.656 -12.281 5.082 1 95.56 385 LYS B O 1
ATOM 6351 N N . ARG B 1 386 ? 9.82 -12.461 3.814 1 95.75 386 ARG B N 1
ATOM 6352 C CA . ARG B 1 386 ? 10.562 -12.469 2.561 1 95.75 386 ARG B CA 1
ATOM 6353 C C . ARG B 1 386 ? 11.32 -11.156 2.361 1 95.75 386 ARG B C 1
ATOM 6355 O O . ARG B 1 386 ? 12.234 -11.086 1.536 1 95.75 386 ARG B O 1
ATOM 6362 N N . VAL B 1 387 ? 10.914 -10.086 3.066 1 92.94 387 VAL B N 1
ATOM 6363 C CA . VAL B 1 387 ? 11.609 -8.812 2.934 1 92.94 387 VAL B CA 1
ATOM 6364 C C . VAL B 1 387 ? 12.328 -8.469 4.238 1 92.94 387 VAL B C 1
ATOM 6366 O O . VAL B 1 387 ? 12.773 -7.336 4.434 1 92.94 387 VAL B O 1
ATOM 6369 N N . GLY B 1 388 ? 12.297 -9.406 5.176 1 88.31 388 GLY B N 1
ATOM 6370 C CA . GLY B 1 388 ? 13.023 -9.258 6.43 1 88.31 388 GLY B CA 1
ATOM 6371 C C . GLY B 1 388 ? 12.422 -8.211 7.348 1 88.31 388 GLY B C 1
ATOM 6372 O O . GLY B 1 388 ? 13.141 -7.539 8.086 1 88.31 388 GLY B O 1
ATOM 6373 N N . GLU B 1 389 ? 11.172 -8.086 7.258 1 88.12 389 GLU B N 1
ATOM 6374 C CA . GLU B 1 389 ? 10.5 -7.031 8.016 1 88.12 389 GLU B CA 1
ATOM 6375 C C . GLU B 1 389 ? 10.148 -7.512 9.422 1 88.12 389 GLU B C 1
ATOM 6377 O O . GLU B 1 389 ? 9.188 -8.25 9.609 1 88.12 389 GLU B O 1
ATOM 6382 N N . LYS B 1 390 ? 10.812 -7.051 10.438 1 92.44 390 LYS B N 1
ATOM 6383 C CA . LYS B 1 390 ? 10.523 -7.281 11.852 1 92.44 390 LYS B CA 1
ATOM 6384 C C . LYS B 1 390 ? 10.812 -6.035 12.68 1 92.44 390 LYS B C 1
ATOM 6386 O O . LYS B 1 390 ? 11.836 -5.375 12.484 1 92.44 390 LYS B O 1
ATOM 6391 N N . PRO B 1 391 ? 9.859 -5.73 13.523 1 96.94 391 PRO B N 1
ATOM 6392 C CA . PRO B 1 391 ? 8.57 -6.375 13.812 1 96.94 391 PRO B CA 1
ATOM 6393 C C . PRO B 1 391 ? 7.496 -6.035 12.789 1 96.94 391 PRO B C 1
ATOM 6395 O O . PRO B 1 391 ? 7.531 -4.957 12.188 1 96.94 391 PRO B O 1
ATOM 6398 N N . SER B 1 392 ? 6.668 -6.91 12.516 1 97.94 392 SER B N 1
ATOM 6399 C CA . SER B 1 392 ? 5.398 -6.719 11.82 1 97.94 392 SER B CA 1
ATOM 6400 C C . SER B 1 392 ? 4.223 -7.156 12.688 1 97.94 392 SER B C 1
ATOM 6402 O O . SER B 1 392 ? 4.09 -8.336 13.016 1 97.94 392 SER B O 1
ATOM 6404 N N . MET B 1 393 ? 3.375 -6.191 13.055 1 98.56 393 MET B N 1
ATOM 6405 C CA . MET B 1 393 ? 2.293 -6.477 14 1 98.56 393 MET B CA 1
ATOM 6406 C C . MET B 1 393 ? 1.01 -5.766 13.578 1 98.56 393 MET B C 1
ATOM 6408 O O . MET B 1 393 ? 1.055 -4.766 12.859 1 98.56 393 MET B O 1
ATOM 6412 N N . ALA B 1 394 ? -0.064 -6.285 14.008 1 98.62 394 ALA B N 1
ATOM 6413 C CA . ALA B 1 394 ? -1.37 -5.648 13.852 1 98.62 394 ALA B CA 1
ATOM 6414 C C . ALA B 1 394 ? -2.254 -5.91 15.07 1 98.62 394 ALA B C 1
ATOM 6416 O O . ALA B 1 394 ? -2.18 -6.977 15.688 1 98.62 394 ALA B O 1
ATOM 6417 N N . LYS B 1 395 ? -2.957 -5 15.523 1 98.75 395 LYS B N 1
ATOM 6418 C CA . LYS B 1 395 ? -4.043 -5.109 16.484 1 98.75 395 LYS B CA 1
ATOM 6419 C C . LYS B 1 395 ? -5.355 -4.598 15.898 1 98.75 395 LYS B C 1
ATOM 6421 O O . LYS B 1 395 ? -5.469 -3.416 15.562 1 98.75 395 LYS B O 1
ATOM 6426 N N . VAL B 1 396 ? -6.32 -5.395 15.688 1 98.81 396 VAL B N 1
ATOM 6427 C CA . VAL B 1 396 ? -7.625 -5.043 15.133 1 98.81 396 VAL B CA 1
ATOM 6428 C C . VAL B 1 396 ? -8.711 -5.27 16.188 1 98.81 396 VAL B C 1
ATOM 6430 O O . VAL B 1 396 ? -8.75 -6.324 16.828 1 98.81 396 VAL B O 1
ATOM 6433 N N . ILE B 1 397 ? -9.516 -4.316 16.438 1 98.81 397 ILE B N 1
ATOM 6434 C CA . ILE B 1 397 ? -10.578 -4.352 17.438 1 98.81 397 ILE B CA 1
ATOM 6435 C C . ILE B 1 397 ? -11.93 -4.414 16.734 1 98.81 397 ILE B C 1
ATOM 6437 O O . ILE B 1 397 ? -12.273 -3.537 15.945 1 98.81 397 ILE B O 1
ATOM 6441 N N . LEU B 1 398 ? -12.664 -5.438 17.031 1 98.75 398 LEU B N 1
ATOM 6442 C CA . LEU B 1 398 ? -13.969 -5.668 16.406 1 98.75 398 LEU B CA 1
ATOM 6443 C C . LEU B 1 398 ? -15.07 -5.68 17.453 1 98.75 398 LEU B C 1
ATOM 6445 O O . LEU B 1 398 ? -14.844 -6.086 18.594 1 98.75 398 LEU B O 1
ATOM 6449 N N . ASP B 1 399 ? -16.25 -5.152 17.109 1 98.38 399 ASP B N 1
ATOM 6450 C CA . ASP B 1 399 ? -17.469 -5.391 17.891 1 98.38 399 ASP B CA 1
ATOM 6451 C C . ASP B 1 399 ? -17.938 -6.836 17.734 1 98.38 399 ASP B C 1
ATOM 6453 O O . ASP B 1 399 ? -18.297 -7.262 16.641 1 98.38 399 ASP B O 1
ATOM 6457 N N . LYS B 1 400 ? -17.953 -7.586 18.766 1 97.06 400 LYS B N 1
ATOM 6458 C CA . LYS B 1 400 ? -18.297 -9.008 18.719 1 97.06 400 LYS B CA 1
ATOM 6459 C C . LYS B 1 400 ? -19.734 -9.227 18.266 1 97.06 400 LYS B C 1
ATOM 6461 O O . LYS B 1 400 ? -20.047 -10.258 17.672 1 97.06 400 LYS B O 1
ATOM 6466 N N . SER B 1 401 ? -20.531 -8.32 18.594 1 96.81 401 SER B N 1
ATOM 6467 C CA . SER B 1 401 ? -21.969 -8.484 18.359 1 96.81 401 SER B CA 1
ATOM 6468 C C . SER B 1 401 ? -22.297 -8.492 16.875 1 96.81 401 SER B C 1
ATOM 6470 O O . SER B 1 401 ? -23.188 -9.227 16.438 1 96.81 401 SER B O 1
ATOM 6472 N N . ASP B 1 402 ? -21.578 -7.691 16.062 1 96.44 402 ASP B N 1
ATOM 6473 C CA . ASP B 1 402 ? -22 -7.582 14.672 1 96.44 402 ASP B CA 1
ATOM 6474 C C . ASP B 1 402 ? -20.812 -7.551 13.719 1 96.44 402 ASP B C 1
ATOM 6476 O O . ASP B 1 402 ? -20.969 -7.453 12.508 1 96.44 402 ASP B O 1
ATOM 6480 N N . GLY B 1 403 ? -19.609 -7.551 14.203 1 97.75 403 GLY B N 1
ATOM 6481 C CA . GLY B 1 403 ? -18.422 -7.613 13.367 1 97.75 403 GLY B CA 1
ATOM 6482 C C . GLY B 1 403 ? -17.969 -6.254 12.875 1 97.75 403 GLY B C 1
ATOM 6483 O O . GLY B 1 403 ? -17.094 -6.16 12.008 1 97.75 403 GLY B O 1
ATOM 6484 N N . THR B 1 404 ? -18.5 -5.188 13.43 1 98.06 404 THR B N 1
ATOM 6485 C CA . THR B 1 404 ? -18.078 -3.838 13.086 1 98.06 404 THR B CA 1
ATOM 6486 C C . THR B 1 404 ? -16.625 -3.615 13.477 1 98.06 404 THR B C 1
ATOM 6488 O O . THR B 1 404 ? -16.188 -4.035 14.547 1 98.06 404 THR B O 1
ATOM 6491 N N . ILE B 1 405 ? -15.898 -2.969 12.594 1 98.69 405 ILE B N 1
ATOM 6492 C CA . ILE B 1 405 ? -14.508 -2.633 12.883 1 98.69 405 ILE B CA 1
ATOM 6493 C C . ILE B 1 405 ? -14.445 -1.363 13.727 1 98.69 405 ILE B C 1
ATOM 6495 O O . ILE B 1 405 ? -14.844 -0.288 13.273 1 98.69 405 ILE B O 1
ATOM 6499 N N . LEU B 1 406 ? -13.922 -1.465 14.93 1 98.56 406 LEU B N 1
ATOM 6500 C CA . LEU B 1 406 ? -13.906 -0.339 15.859 1 98.56 406 LEU B CA 1
ATOM 6501 C C . LEU B 1 406 ? -12.594 0.422 15.766 1 98.56 406 LEU B C 1
ATOM 6503 O O . LEU B 1 406 ? -12.547 1.629 16.016 1 98.56 406 LEU B O 1
ATOM 6507 N N . GLY B 1 407 ? -11.555 -0.275 15.477 1 98.56 407 GLY B N 1
ATOM 6508 C CA . GLY B 1 407 ? -10.242 0.331 15.344 1 98.56 407 GLY B CA 1
ATOM 6509 C C . GLY B 1 407 ? -9.188 -0.637 14.852 1 98.56 407 GLY B C 1
ATOM 6510 O O . GLY B 1 407 ? -9.391 -1.852 14.859 1 98.56 407 GLY B O 1
ATOM 6511 N N . ALA B 1 408 ? -8.133 -0.104 14.359 1 98.81 408 ALA B N 1
ATOM 6512 C CA . ALA B 1 408 ? -6.98 -0.886 13.914 1 98.81 408 ALA B CA 1
ATOM 6513 C C . ALA B 1 408 ? -5.676 -0.133 14.156 1 98.81 408 ALA B C 1
ATOM 6515 O O . ALA B 1 408 ? -5.613 1.087 13.992 1 98.81 408 ALA B O 1
ATOM 6516 N N . HIS B 1 409 ? -4.684 -0.794 14.617 1 98.88 409 HIS B N 1
ATOM 6517 C CA . HIS B 1 409 ? -3.305 -0.342 14.773 1 98.88 409 HIS B CA 1
ATOM 6518 C C . HIS B 1 409 ? -2.332 -1.281 14.062 1 98.88 409 HIS B C 1
ATOM 6520 O O . HIS B 1 409 ? -2.412 -2.5 14.227 1 98.88 409 HIS B O 1
ATOM 6526 N N . ILE B 1 410 ? -1.467 -0.758 13.242 1 98.69 410 ILE B N 1
ATOM 6527 C CA . ILE B 1 410 ? -0.579 -1.577 12.422 1 98.69 410 ILE B CA 1
ATOM 6528 C C . ILE B 1 410 ? 0.858 -1.08 12.57 1 98.69 410 ILE B C 1
ATOM 6530 O O . ILE B 1 410 ? 1.11 0.126 12.539 1 98.69 410 ILE B O 1
ATOM 6534 N N . LEU B 1 411 ? 1.77 -1.978 12.781 1 98.69 411 LEU B N 1
ATOM 6535 C CA . LEU B 1 411 ? 3.203 -1.714 12.82 1 98.69 411 LEU B CA 1
ATOM 6536 C C . LEU B 1 411 ? 3.945 -2.572 11.805 1 98.69 411 LEU B C 1
ATOM 6538 O O . LEU B 1 411 ? 4.223 -3.746 12.055 1 98.69 411 LEU B O 1
ATOM 6542 N N . ASN B 1 412 ? 4.344 -2.047 10.688 1 97.25 412 ASN B N 1
ATOM 6543 C CA . ASN B 1 412 ? 5.191 -2.713 9.703 1 97.25 412 ASN B CA 1
ATOM 6544 C C . ASN B 1 412 ? 5.605 -1.761 8.578 1 97.25 412 ASN B C 1
ATOM 6546 O O . ASN B 1 412 ? 5.332 -0.561 8.648 1 97.25 412 ASN B O 1
ATOM 6550 N N . GLY B 1 413 ? 6.27 -2.223 7.633 1 96.06 413 GLY B N 1
ATOM 6551 C CA . GLY B 1 413 ? 6.805 -1.394 6.566 1 96.06 413 GLY B CA 1
ATOM 6552 C C . GLY B 1 413 ? 5.742 -0.921 5.59 1 96.06 413 GLY B C 1
ATOM 6553 O O . GLY B 1 413 ? 5.973 0.013 4.82 1 96.06 413 GLY B O 1
ATOM 6554 N N . GLU B 1 414 ? 4.562 -1.493 5.582 1 96.38 414 GLU B N 1
ATOM 6555 C CA . GLU B 1 414 ? 3.486 -1.159 4.656 1 96.38 414 GLU B CA 1
ATOM 6556 C C . GLU B 1 414 ? 2.238 -0.693 5.402 1 96.38 414 GLU B C 1
ATOM 6558 O O . GLU B 1 414 ? 1.124 -0.805 4.887 1 96.38 414 GLU B O 1
ATOM 6563 N N . ALA B 1 415 ? 2.42 -0.214 6.609 1 97.81 415 ALA B N 1
ATOM 6564 C CA . ALA B 1 415 ? 1.3 0.173 7.465 1 97.81 415 ALA B CA 1
ATOM 6565 C C . ALA B 1 415 ? 0.47 1.276 6.812 1 97.81 415 ALA B C 1
ATOM 6567 O O . ALA B 1 415 ? -0.747 1.342 7.004 1 97.81 415 ALA B O 1
ATOM 6568 N N . GLU B 1 416 ? 1.098 2.146 6.031 1 97.19 416 GLU B N 1
ATOM 6569 C CA . GLU B 1 416 ? 0.399 3.26 5.395 1 97.19 416 GLU B CA 1
ATOM 6570 C C . GLU B 1 416 ? -0.638 2.76 4.395 1 97.19 416 GLU B C 1
ATOM 6572 O O . GLU B 1 416 ? -1.672 3.4 4.191 1 97.19 416 GLU B O 1
ATOM 6577 N N . HIS B 1 417 ? -0.415 1.58 3.797 1 97.06 417 HIS B N 1
ATOM 6578 C CA . HIS B 1 417 ? -1.342 1.004 2.828 1 97.06 417 HIS B CA 1
ATOM 6579 C C . HIS B 1 417 ? -2.418 0.175 3.521 1 97.06 417 HIS B C 1
ATOM 6581 O O . HIS B 1 417 ? -3.6 0.278 3.184 1 97.06 417 HIS B O 1
ATOM 6587 N N . LEU B 1 418 ? -1.957 -0.608 4.5 1 98 418 LEU B N 1
ATOM 6588 C CA . LEU B 1 418 ? -2.891 -1.478 5.207 1 98 418 LEU B CA 1
ATOM 6589 C C . LEU B 1 418 ? -3.945 -0.658 5.941 1 98 418 LEU B C 1
ATOM 6591 O O . LEU B 1 418 ? -5.125 -1.011 5.938 1 98 418 LEU B O 1
ATOM 6595 N N . ILE B 1 419 ? -3.488 0.445 6.57 1 98.5 419 ILE B N 1
ATOM 6596 C CA . ILE B 1 419 ? -4.41 1.238 7.379 1 98.5 419 ILE B CA 1
ATOM 6597 C C . ILE B 1 419 ? -5.488 1.847 6.484 1 98.5 419 ILE B C 1
ATOM 6599 O O . ILE B 1 419 ? -6.617 2.064 6.926 1 98.5 419 ILE B O 1
ATOM 6603 N N . ASN B 1 420 ? -5.156 2.094 5.219 1 98.56 420 ASN B N 1
ATOM 6604 C CA . ASN B 1 420 ? -6.094 2.691 4.277 1 98.56 420 ASN B CA 1
ATOM 6605 C C . ASN B 1 420 ? -7.195 1.711 3.885 1 98.56 420 ASN B C 1
ATOM 6607 O O . ASN B 1 420 ? -8.305 2.121 3.539 1 98.56 420 ASN B O 1
ATOM 6611 N N . TYR B 1 421 ? -6.898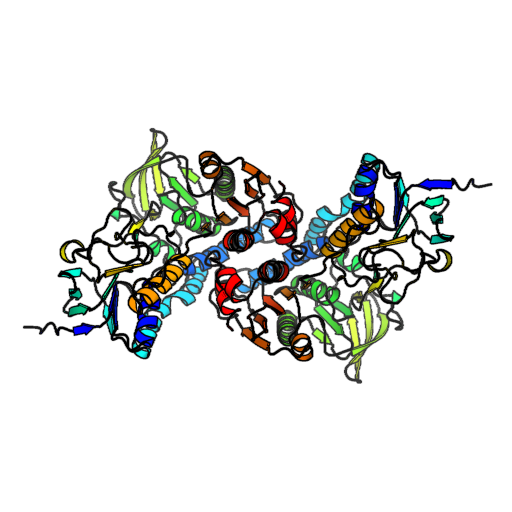 0.35 3.896 1 98.56 421 TYR B N 1
ATOM 6612 C CA . TYR B 1 421 ? -7.98 -0.613 3.713 1 98.56 421 TYR B CA 1
ATOM 6613 C C . TYR B 1 421 ? -9.047 -0.447 4.789 1 98.56 421 TYR B C 1
ATOM 6615 O O . TYR B 1 421 ? -10.242 -0.454 4.492 1 98.56 421 TYR B O 1
ATOM 6623 N N . PHE B 1 422 ? -8.586 -0.231 6.008 1 98.69 422 PHE B N 1
ATOM 6624 C CA . PHE B 1 422 ? -9.5 -0.029 7.125 1 98.69 422 PHE B CA 1
ATOM 6625 C C . PHE B 1 422 ? -10.219 1.312 7.004 1 98.69 422 PHE B C 1
ATOM 6627 O O . PHE B 1 422 ? -11.383 1.435 7.387 1 98.69 422 PHE B O 1
ATOM 6634 N N . ALA B 1 423 ? -9.461 2.316 6.508 1 98.62 423 ALA B N 1
ATOM 6635 C CA . ALA B 1 423 ? -10.086 3.623 6.324 1 98.62 423 ALA B CA 1
ATOM 6636 C C . ALA B 1 423 ? -11.281 3.531 5.375 1 98.62 423 ALA B C 1
ATOM 6638 O O . ALA B 1 423 ? -12.359 4.062 5.668 1 98.62 423 ALA B O 1
ATOM 6639 N N . ILE B 1 424 ? -11.125 2.822 4.246 1 98.5 424 ILE B N 1
ATOM 6640 C CA . ILE B 1 424 ? -12.219 2.629 3.297 1 98.5 424 ILE B CA 1
ATOM 6641 C C . ILE B 1 424 ? -13.375 1.9 3.977 1 98.5 424 ILE B C 1
ATOM 6643 O O . ILE B 1 424 ? -14.523 2.34 3.9 1 98.5 424 ILE B O 1
ATOM 6647 N N . ALA B 1 425 ? -13.062 0.811 4.664 1 98.44 425 ALA B N 1
ATOM 6648 C CA . ALA B 1 425 ? -14.078 -0.033 5.277 1 98.44 425 ALA B CA 1
ATOM 6649 C C . ALA B 1 425 ? -14.875 0.741 6.328 1 98.44 425 ALA B C 1
ATOM 6651 O O . ALA B 1 425 ? -16.109 0.741 6.309 1 98.44 425 ALA B O 1
ATOM 6652 N N . MET B 1 426 ? -14.172 1.44 7.223 1 98.38 426 MET B N 1
ATOM 6653 C CA . MET B 1 426 ? -14.828 2.137 8.328 1 98.38 426 MET B CA 1
ATOM 6654 C C . MET B 1 426 ? -15.625 3.33 7.82 1 98.38 426 MET B C 1
ATOM 6656 O O . MET B 1 426 ? -16.719 3.605 8.32 1 98.38 426 MET B O 1
ATOM 6660 N N . ARG B 1 427 ? -15.031 4.055 6.812 1 97.62 427 ARG B N 1
ATOM 6661 C CA . ARG B 1 427 ? -15.727 5.195 6.234 1 97.62 427 ARG B CA 1
ATOM 6662 C C . ARG B 1 427 ? -17.062 4.777 5.633 1 97.62 427 ARG B C 1
ATOM 6664 O O . ARG B 1 427 ? -18.047 5.512 5.719 1 97.62 427 ARG B O 1
ATOM 6671 N N . GLN B 1 428 ? -17.109 3.547 5.074 1 96.88 428 GLN B N 1
ATOM 6672 C CA . GLN B 1 428 ? -18.297 3.07 4.375 1 96.88 428 GLN B CA 1
ATOM 6673 C C . GLN B 1 428 ? -19.125 2.143 5.262 1 96.88 428 GLN B C 1
ATOM 6675 O O . GLN B 1 428 ? -20.094 1.528 4.797 1 96.88 428 GLN B O 1
ATOM 6680 N N . GLY B 1 429 ? -18.734 1.948 6.523 1 96.88 429 GLY B N 1
ATOM 6681 C CA . GLY B 1 429 ? -19.484 1.141 7.477 1 96.88 429 GLY B CA 1
ATOM 6682 C C . GLY B 1 429 ? -19.406 -0.346 7.184 1 96.88 429 GLY B C 1
ATOM 6683 O O . GLY B 1 429 ? -20.344 -1.09 7.492 1 96.88 429 GLY B O 1
ATOM 6684 N N . MET B 1 430 ? -18.328 -0.83 6.539 1 97.31 430 MET B N 1
ATOM 6685 C CA . MET B 1 430 ? -18.172 -2.252 6.246 1 97.31 430 MET B CA 1
ATOM 6686 C C . MET B 1 430 ? -17.875 -3.037 7.52 1 97.31 430 MET B C 1
ATOM 6688 O O . MET B 1 430 ? -17.141 -2.561 8.383 1 97.31 430 MET B O 1
ATOM 6692 N N . THR B 1 431 ? -18.391 -4.254 7.602 1 98.06 431 THR B N 1
ATOM 6693 C CA . THR B 1 431 ? -18.016 -5.184 8.664 1 98.06 431 THR B CA 1
ATOM 6694 C C . THR B 1 431 ? -16.703 -5.895 8.328 1 98.06 431 THR B C 1
ATOM 6696 O O . THR B 1 431 ? -16.219 -5.805 7.203 1 98.06 431 THR B O 1
ATOM 6699 N N . ALA B 1 432 ? -16.188 -6.586 9.344 1 98.19 432 ALA B N 1
ATOM 6700 C CA . ALA B 1 432 ? -15 -7.41 9.148 1 98.19 432 ALA B CA 1
ATOM 6701 C C . ALA B 1 432 ? -15.234 -8.469 8.078 1 98.19 432 ALA B C 1
ATOM 6703 O O . ALA B 1 432 ? -14.352 -8.742 7.258 1 98.19 432 ALA B O 1
ATOM 6704 N N . GLU B 1 433 ? -16.375 -9.039 8.055 1 97.12 433 GLU B N 1
ATOM 6705 C CA . GLU B 1 433 ? -16.734 -10.062 7.074 1 97.12 433 GLU B CA 1
ATOM 6706 C C . GLU B 1 433 ? -16.734 -9.492 5.66 1 97.12 433 GLU B C 1
ATOM 6708 O O . GLU B 1 433 ? -16.203 -10.109 4.73 1 97.12 433 GLU B O 1
ATOM 6713 N N . GLN B 1 434 ? -17.297 -8.344 5.496 1 97.06 434 GLN B N 1
ATOM 6714 C CA . GLN B 1 434 ? -17.359 -7.695 4.188 1 97.06 434 GLN B CA 1
ATOM 6715 C C . GLN B 1 434 ? -15.969 -7.348 3.674 1 97.06 434 GLN B C 1
ATOM 6717 O O . GLN B 1 434 ? -15.656 -7.59 2.506 1 97.06 434 GLN B O 1
ATOM 6722 N N . LEU B 1 435 ? -15.148 -6.738 4.523 1 98.12 435 LEU B N 1
ATOM 6723 C CA . LEU B 1 435 ? -13.781 -6.426 4.121 1 98.12 435 LEU B CA 1
ATOM 6724 C C . LEU B 1 435 ? -13 -7.703 3.814 1 98.12 435 LEU B C 1
ATOM 6726 O O . LEU B 1 435 ? -12.25 -7.754 2.842 1 98.12 435 LEU B O 1
ATOM 6730 N N . GLY B 1 436 ? -13.219 -8.75 4.602 1 96.56 436 GLY B N 1
ATOM 6731 C CA . GLY B 1 436 ? -12.523 -10.023 4.43 1 96.56 436 GLY B CA 1
ATOM 6732 C C . GLY B 1 436 ? -12.922 -10.75 3.156 1 96.56 436 GLY B C 1
ATOM 6733 O O . GLY B 1 436 ? -12.195 -11.633 2.691 1 96.56 436 GLY B O 1
ATOM 6734 N N . ASP B 1 437 ? -14.039 -10.422 2.557 1 94.56 437 ASP B N 1
ATOM 6735 C CA . ASP B 1 437 ? -14.547 -11.07 1.352 1 94.56 437 ASP B CA 1
ATOM 6736 C C . ASP B 1 437 ? -13.867 -10.523 0.102 1 94.56 437 ASP B C 1
ATOM 6738 O O . ASP B 1 437 ? -14.039 -11.055 -0.994 1 94.56 437 ASP B O 1
ATOM 6742 N N . THR B 1 438 ? -13.055 -9.523 0.279 1 97.06 438 THR B N 1
ATOM 6743 C CA . THR B 1 438 ? -12.344 -8.922 -0.842 1 97.06 438 THR B CA 1
ATOM 6744 C C . THR B 1 438 ? -11.32 -9.891 -1.423 1 97.06 438 THR B C 1
ATOM 6746 O O . THR B 1 438 ? -10.625 -10.578 -0.679 1 97.06 438 THR B O 1
ATOM 6749 N N . LEU B 1 439 ? -11.266 -10.055 -2.777 1 97.31 439 LEU B N 1
ATOM 6750 C CA . LEU B 1 439 ? -10.188 -10.766 -3.455 1 97.31 439 LEU B CA 1
ATOM 6751 C C . LEU B 1 439 ? -8.992 -9.852 -3.682 1 97.31 439 LEU B C 1
ATOM 6753 O O . LEU B 1 439 ? -8.883 -9.219 -4.734 1 97.31 439 LEU B O 1
ATOM 6757 N N . PHE B 1 440 ? -8.102 -9.758 -2.723 1 97.75 440 PHE B N 1
ATOM 6758 C CA . PHE B 1 440 ? -6.934 -8.891 -2.799 1 97.75 440 PHE B CA 1
ATOM 6759 C C . PHE B 1 440 ? -5.906 -9.445 -3.777 1 97.75 440 PHE B C 1
ATOM 6761 O O . PHE B 1 440 ? -5.852 -10.656 -4.008 1 97.75 440 PHE B O 1
ATOM 6768 N N . GLY B 1 441 ? -5.109 -8.477 -4.34 1 97.19 441 GLY B N 1
ATOM 6769 C CA . GLY B 1 441 ? -3.967 -8.93 -5.117 1 97.19 441 GLY B CA 1
ATOM 6770 C C . GLY B 1 441 ? -3.07 -9.891 -4.359 1 97.19 441 GLY B C 1
ATOM 6771 O O . GLY B 1 441 ? -2.902 -9.766 -3.145 1 97.19 441 GLY B O 1
ATOM 6772 N N . TYR B 1 442 ? -2.406 -10.852 -5.086 1 96.06 442 TYR B N 1
ATOM 6773 C CA . TYR B 1 442 ? -1.612 -11.883 -4.438 1 96.06 442 TYR B CA 1
ATOM 6774 C C . TYR B 1 442 ? -0.301 -12.117 -5.18 1 96.06 442 TYR B C 1
ATOM 6776 O O . TYR B 1 442 ? -0.274 -12.141 -6.41 1 96.06 442 TYR B O 1
ATOM 6784 N N . PRO B 1 443 ? 0.79 -12.383 -4.449 1 95.38 443 PRO B N 1
ATOM 6785 C CA . PRO B 1 443 ? 0.856 -12.203 -2.998 1 95.38 443 PRO B CA 1
ATOM 6786 C C . PRO B 1 443 ? 1.141 -10.758 -2.598 1 95.38 443 PRO B C 1
ATOM 6788 O O . PRO B 1 443 ? 2.062 -10.133 -3.131 1 95.38 443 PRO B O 1
ATOM 6791 N N . THR B 1 444 ? 0.332 -10.195 -1.807 1 95.88 444 THR B N 1
ATOM 6792 C CA . THR B 1 444 ? 0.498 -8.859 -1.235 1 95.88 444 THR B CA 1
ATOM 6793 C C . THR B 1 444 ? 0.118 -8.852 0.242 1 95.88 444 THR B C 1
ATOM 6795 O O . THR B 1 444 ? -0.361 -9.859 0.77 1 95.88 444 THR B O 1
ATOM 6798 N N . GLU B 1 445 ? 0.333 -7.758 0.93 1 96 445 GLU B N 1
ATOM 6799 C CA . GLU B 1 445 ? -0.099 -7.605 2.316 1 96 445 GLU B CA 1
ATOM 6800 C C . GLU B 1 445 ? -1.62 -7.641 2.428 1 96 445 GLU B C 1
ATOM 6802 O O . GLU B 1 445 ? -2.164 -8.102 3.434 1 96 445 GLU B O 1
ATOM 6807 N N . GLY B 1 446 ? -2.283 -7.184 1.328 1 96 446 GLY B N 1
ATOM 6808 C CA . GLY B 1 446 ? -3.736 -7.246 1.305 1 96 446 GLY B CA 1
ATOM 6809 C C . GLY B 1 446 ? -4.273 -8.656 1.464 1 96 446 GLY B C 1
ATOM 6810 O O . GLY B 1 446 ? -5.309 -8.859 2.104 1 96 446 GLY B O 1
ATOM 6811 N N . SER B 1 447 ? -3.549 -9.602 0.872 1 95 447 SER B N 1
ATOM 6812 C CA . SER B 1 447 ? -4.004 -10.984 0.904 1 95 447 SER B CA 1
ATOM 6813 C C . SER B 1 447 ? -3.973 -11.547 2.322 1 95 447 SER B C 1
ATOM 6815 O O . SER B 1 447 ? -4.555 -12.594 2.594 1 95 447 SER B O 1
ATOM 6817 N N . ASP B 1 448 ? -3.348 -10.828 3.318 1 94.94 448 ASP B N 1
ATOM 6818 C CA . ASP B 1 448 ? -3.291 -11.25 4.715 1 94.94 448 ASP B CA 1
ATOM 6819 C C . ASP B 1 448 ? -4.48 -10.703 5.5 1 94.94 448 ASP B C 1
ATOM 6821 O O . ASP B 1 448 ? -4.715 -11.102 6.641 1 94.94 448 ASP B O 1
ATOM 6825 N N . MET B 1 449 ? -5.23 -9.805 4.934 1 96.12 449 MET B N 1
ATOM 6826 C CA . MET B 1 449 ? -6.266 -9.047 5.629 1 96.12 449 MET B CA 1
ATOM 6827 C C . MET B 1 449 ? -7.27 -9.977 6.297 1 96.12 449 MET B C 1
ATOM 6829 O O . MET B 1 449 ? -7.719 -9.711 7.414 1 96.12 449 MET B O 1
ATOM 6833 N N . THR B 1 450 ? -7.566 -11.062 5.609 1 93.88 450 THR B N 1
ATOM 6834 C CA . THR B 1 450 ? -8.594 -11.969 6.125 1 93.88 450 THR B CA 1
ATOM 6835 C C . THR B 1 450 ? -8.203 -12.492 7.504 1 93.88 450 THR B C 1
ATOM 6837 O O . THR B 1 450 ? -9.07 -12.695 8.359 1 93.88 450 THR B O 1
ATOM 6840 N N . TYR B 1 451 ? -6.934 -12.695 7.723 1 95.62 451 TYR B N 1
ATOM 6841 C CA . TYR B 1 451 ? -6.461 -13.25 8.984 1 95.62 451 TYR B CA 1
ATOM 6842 C C . TYR B 1 451 ? -6.535 -12.219 10.102 1 95.62 451 TYR B C 1
ATOM 6844 O O . TYR B 1 451 ? -6.578 -12.57 11.281 1 95.62 451 TYR B O 1
ATOM 6852 N N . LEU B 1 452 ? -6.531 -10.906 9.75 1 97.81 452 LEU B N 1
ATOM 6853 C CA . LEU B 1 452 ? -6.59 -9.828 10.727 1 97.81 452 LEU B CA 1
ATOM 6854 C C . LEU B 1 452 ? -8.016 -9.633 11.227 1 97.81 452 LEU B C 1
ATOM 6856 O O . LEU B 1 452 ? -8.234 -8.992 12.258 1 97.81 452 LEU B O 1
ATOM 6860 N N . LEU B 1 453 ? -8.992 -10.211 10.484 1 98.06 453 LEU B N 1
ATOM 6861 C CA . LEU B 1 453 ? -10.383 -9.82 10.656 1 98.06 453 LEU B CA 1
ATOM 6862 C C . LEU B 1 453 ? -11.188 -10.945 11.32 1 98.06 453 LEU B C 1
ATOM 6864 O O . LEU B 1 453 ? -12.414 -10.898 11.344 1 98.06 453 LEU B O 1
ATOM 6868 N N . GLU B 1 454 ? -10.508 -11.953 11.844 1 94.5 454 GLU B N 1
ATOM 6869 C CA . GLU B 1 454 ? -11.188 -13.102 12.43 1 94.5 454 GLU B CA 1
ATOM 6870 C C . GLU B 1 454 ? -12.023 -12.695 13.641 1 94.5 454 GLU B C 1
ATOM 6872 O O . GLU B 1 454 ? -11.523 -12.047 14.562 1 94.5 454 GLU B O 1
ATOM 6877 N N . LEU B 1 455 ? -13.234 -13.062 13.688 1 92.88 455 LEU B N 1
ATOM 6878 C CA . LEU B 1 455 ? -14.141 -12.781 14.805 1 92.88 455 LEU B CA 1
ATOM 6879 C C . LEU B 1 455 ? -14.188 -13.953 15.773 1 92.88 455 LEU B C 1
ATOM 6881 O O . LEU B 1 455 ? -14.172 -15.109 15.359 1 92.88 455 LEU B O 1
#

Foldseek 3Di:
DPPQPEAEWQEEEEAQELLRVLLQLLVLVVPTAYEYEYQDQHYHCCQAQHVQLLVLLLVVLQQQVLLVLCCVVPHPDGDADDLQVSLVVSCVRHVCRSVVSVVVCVVSNYHYAHAFWADQAQAWIDGPSHIYGYLFYEYARAKFFDDPPAAPCVQAAESRCLSNDNDQWQEEEEEAQELSQLSSLSSSLSNRHQYEYEYQADQGHVQAAVVQVVQSVVVSVVSHYHYQHNWDWHYWDDDVQWIWTWTAGVRHIDIDITNHYYYPHDIFADCVRHNVVNNQWDADRQATEADQLQAGPGRRRYGYAARRGSDPADRDSVRSNQSSVSNSVCSVPNPPDGRDRWWDKDWRSHAQIKIKTADHPVRVVVVVADKDKDWDFCCPPPQNVVSSKPRWIKIWIARPVFQWTRMIMTTINCCVPVSVLVSVCRVVRHGLVRSLPDPDDPPHPSPCSVVNRDD/DLPQPEDEWQEEEEAQELLRVLLQLLVLVVPTAYEYEYQDQHYHCCQAQHVQLLVLLLVVLQVQVLLVLCCVVPHPDGDADDLLVSLVVSCVRHVCRSVVSVVVCVVSNYHYAHAFWADQAQAWIDGPSHIYGYLFYEYARAWFFDDPPAAPCVQAAESRCLSNDNDQWQEEEEEAQELSQLSSLSSNLSNRHQYEYEYQADQGHVQAAVVQVVQSVVVSVVSHYHYQHNWDWHYWDDDVQWIWTWTAGVRHIDIDITNHYYYPHDIFADCVRHNVVNNQWDADRQATEADQLQAGPGRRRYGYAARRGSDPADNDSVRSNQSSVSNSVCSVPNPPDGRDRWWDKDWRSHAQIKIKTADHPVRVVVVVADKDKDWDFCCPPPQNVVSSKPRWIKIWIARPVPQWTRMIMTTINCCVPVSVLVSVCRVVRHGLVRSLPDPDDPPHPSPCSVVNRDD

pLDDT: mean 96.53, std 6.09, range [32.56, 98.94]

Organism: Saccharibacillus brassicae (NCBI:txid2583377)

Sequence (910 aa):
MNQTSDTTFDLIVLGTGSAGQNVATACREQGWSVAIVDPRPFGGTCSQRGCDPKRVLAGAAELIARSRHFTGKGIQTENAIDWADLMAFKNTFTQGIPESTEEKFEQAGIRYFHGTASFTDKRTISVGEHTLTGGKILIATGARPATLGFDGEELLLHSDDFLDLERLPKTIAFIGGGYISFEFAHIAAEAGAKVHLIHNNDKPLKNFDPDLVQALVGKMEEIGITFHLNTQTEKLSRSGDGYVLEGKEDGKPLRLECEAVVHGAGRIPNVDELDLVTGGVDFDKKGVTVDEYLRSVSNPDVYAAGDVSGSPGLSLTPIAGLESRAVAANLLKTDSSKPDYTATPSIAFTYPMLASIGMSEAQAQASGKEIKVNLLDMSDWYTYKRVGEKPSMAKVILDKSDGTILGAHILNGEAEHLINYFAIAMRQGMTAEQLGDTLFGYPTEGSDMTYLLELMNQTSDTTFDLIVLGTGSAGQNVATACREQGWSVAIVDPRPFGGTCSQRGCDPKRVLAGAAELIARSRHFTGKGIQTENAIDWADLMAFKNTFTQGIPESTEEKFEQAGIRYFHGTASFTDKRTISVGEHTLTGGKILIATGARPATLGFDGEELLLHSDDFLDLERLPKTIAFIGGGYISFEFAHIAAEAGAKVHLIHNNDKPLKNFDPDLVQALVGKMEEIGITFHLNTQTEKLSRSGDGYVLEGKEDGKPLRLECEAVVHGAGRIPNVDELDLVTGGVDFDKKGVTVDEYLRSVSNPDVYAAGDVSGSPGLSLTPIAGLESRAVAANLLKTDSSKPDYTATPSIAFTYPMLASIGMSEAQAQASGKEIKVNLLDMSDWYTYKRVGEKPSMAKVILDKSDGTILGAHILNGEAEHLINYFAIAMRQGMTAEQLGDTLFGYPTEGSDMTYLLEL

Radius of gyration: 30.94 Å; Cα contacts (8 Å, |Δi|>4): 2237; chains: 2; bounding box: 57×123×81 Å

Nearest PDB structures (foldseek):
  8k40-assembly1_A  TM=9.881E-01  e=6.007E-61  Gelidibacter salicanalis
  8k40-assembly1_B  TM=9.747E-01  e=6.681E-57  Gelidibacter salicanalis
  2eq6-assembly1_A  TM=9.166E-01  e=3.663E-46  Thermus thermophilus HB8
  5u1o-assembly2_D  TM=9.172E-01  e=2.594E-43  Vibrio parahaemolyticus RIMD 2210633
  6n7f-assembly2_C  TM=8.875E-01  e=6.140E-42  Streptococcus pyogenes serotype M1

InterPro domains:
  IPR001100 Pyridine nucleotide-disulphide oxidoreductase, class I [PIRSF000350] (3-444)
  IPR004099 Pyridine nucleotide-disulphide oxidoreductase, dimerisation domain [PF02852] (344-444)
  IPR016156 FAD/NAD-linked reductase, dimerisation domain superfamily [G3DSA:3.30.390.30] (341-453)
  IPR016156 FAD/NAD-linked reductase, dimerisation domain superfamily [SSF55424] (341-453)
  IPR023753 FAD/NAD(P)-binding domain [PF07992] (9-315)
  IPR036188 FAD/NAD(P)-binding domain superfamily [G3DSA:3.50.50.60] (9-330)
  IPR036188 FAD/NAD(P)-binding domain superfamily [G3DSA:3.50.50.60] (146-265)
  IPR036188 FAD/NAD(P)-binding domain superfamily [SSF51905] (5-369)